Protein AF-A0AAW2DYG9-F1 (afdb_monomer)

Nearest PDB structures (foldseek):
  6klg-assembly1_A  TM=9.832E-01  e=4.159E-79  Zea mays
  8r7i-assembly1_A-2  TM=7.915E-01  e=1.668E-37  Neocapritermes taracua
  5mhv-assembly1_A  TM=8.118E-01  e=5.617E-34  Metuloidea murashkinskyi
  2hzh-assembly1_A  TM=7.926E-01  e=1.478E-34  Trametes ochracea
  3dkh-assembly1_A  TM=7.945E-01  e=3.405E-34  Melanocarpus albomyces

Sequence (1176 aa):
MAYPDEPKLANCEDLQGKYFPYSDILGAKLGCSPSYAWRSIYNSLAVINRGIRWRVGNGKMIHIWEDKWLPTPTTYKICSPQQDVGDFPMVLSLIDEETRHWKVDMVKRYFLPFEAKTILKIPLSYNLTEDSIIWMGNKRGVFSVRSAYYVALPIVENLEVGECSGGESRTHLWKKVWQLQLPAKVRIFAWRACLDGLPTRLNMAKRGMIDEAECPLCEKVVESTSHALFYCDKLCEVWWNWQGCPINLLAENMCLVDLALKILDAVGDWGKERSGKSERLGEREIGGTIEKEIGDEKEIGKAIGERSRKRSATRKRSGKRSASLTTRSSRRDLGGASGGAIRQCFRCWGAIGAGARFGGAIGARLKETNFTRLCSTKSMLTVNGQFPGPVLRVQKGDTVFVTVQNNGKYGVTIHWHGVKQPRNPWSDGPENITQCPIKPGKKFTYEVVFSDEEGTLWWHAHSDWSRATIHGTIVISPKNGTSYPFPKPYAEEVIVLAEWFKGDVKELIDEATATGADPNVSDAYTLNGQPGYPNNCRLLVSTTYRLPVVQGKTYLLRLIHAGMNEEMFFAIAHHKLTVVARDASYLKPINTSYVLITPGQTMDILVTANQSPSHYYIAARPFFDSNAPYDNSTTTAILQYVGNYTPPSSPSFPTLPNITDESAADNFTTRLRALASKDHPISVPTGVVERIFITVSVNQLPCDKTVCGGPNNSILAASLNNISFSTPKIDILQAYYKNLSNVYESNFPNLPPSLFNFTGDSNDDLLLPSTGTKAKIIKYGKRVEIVFQGTSIGNPENHPMHLHGFSFYLLGTGYGNFNKNTSPKTYNLIDPPVVNTFGVPKSGWATIRFVANNPGEWFKGDVKEIIDNATATGSDPTILDAYTINGQPGFPNNCSNDTSFKLTVEYGKTYLLRLVSAVMNEEMFFGIAKHNFTVVAHDGAYIKPITTSYIMITPGQTMDILVTANQFPSHYYIAATPFSDSNAAFDSGNSRLAASLNNVSFVTPSIDILQAYYRSLTGVFGSDFPNQPPYVFNFTGDVGNNTLYPSQGTKARLINYGEAVEIVFQGTNVGNAENHPLQLHGFSFYLVGTGYGNFNATSSPSTYNLNDPPEVNTFGVPKNGWATIRFFANNPGVWFMHCHLERHASWSMDIVLIVKNGTTAETSILPPPTNLPTSS

Radius of gyration: 40.94 Å; Cα contacts (8 Å, |Δi|>4): 2255; chains: 1; bounding box: 118×100×106 Å

Structure (mmCIF, N/CA/C/O backbone):
data_AF-A0AAW2DYG9-F1
#
_entry.id   AF-A0AAW2DYG9-F1
#
loop_
_atom_site.group_PDB
_atom_site.id
_atom_site.type_symbol
_atom_site.label_atom_id
_atom_site.label_alt_id
_atom_site.label_comp_id
_atom_site.label_asym_id
_atom_site.label_entity_id
_atom_site.label_seq_id
_atom_site.pdbx_PDB_ins_code
_atom_site.Cartn_x
_atom_site.Cartn_y
_atom_site.Cartn_z
_atom_site.occupancy
_atom_site.B_iso_or_equiv
_atom_site.auth_seq_id
_atom_site.auth_comp_id
_atom_site.auth_asym_id
_atom_site.auth_atom_id
_atom_site.pdbx_PDB_model_num
ATOM 1 N N . MET A 1 1 ? -38.266 23.698 25.084 1.00 25.03 1 MET A N 1
ATOM 2 C CA . MET A 1 1 ? -39.639 24.258 25.033 1.00 25.03 1 MET A CA 1
ATOM 3 C C . MET A 1 1 ? -40.355 23.496 23.919 1.00 25.03 1 MET A C 1
ATOM 5 O O . MET A 1 1 ? -39.752 23.425 22.864 1.00 25.03 1 MET A O 1
ATOM 9 N N . ALA A 1 2 ? -41.495 22.810 24.043 1.00 24.00 2 ALA A N 1
ATOM 10 C CA . ALA A 1 2 ? -42.575 22.758 25.036 1.00 24.00 2 ALA A CA 1
ATOM 11 C C . ALA A 1 2 ? -43.223 21.336 25.088 1.00 24.00 2 ALA A C 1
ATOM 13 O O . ALA A 1 2 ? -42.984 20.518 24.205 1.00 24.00 2 ALA A O 1
ATOM 14 N N . TYR A 1 3 ? -44.000 21.063 26.144 1.00 22.55 3 TYR A N 1
ATOM 15 C CA . TYR A 1 3 ? -44.880 19.894 26.407 1.00 22.55 3 TYR A CA 1
ATOM 16 C C . TYR A 1 3 ? -46.350 20.236 25.972 1.00 22.55 3 TYR A C 1
ATOM 18 O O . TYR A 1 3 ? -46.580 21.403 25.664 1.00 22.55 3 TYR A O 1
ATOM 26 N N . PRO A 1 4 ? -47.380 19.354 26.059 1.00 45.41 4 PRO A N 1
ATOM 27 C CA . PRO A 1 4 ? -47.621 18.153 25.247 1.00 45.41 4 PRO A CA 1
ATOM 28 C C . PRO A 1 4 ? -49.132 17.951 24.931 1.00 45.41 4 PRO A C 1
ATOM 30 O O . PRO A 1 4 ? -49.829 17.401 25.768 1.00 45.41 4 PRO A O 1
ATOM 33 N N . ASP A 1 5 ? -49.662 18.288 23.758 1.00 27.56 5 ASP A N 1
ATOM 34 C CA . ASP A 1 5 ? -51.026 17.859 23.395 1.00 27.56 5 ASP A CA 1
ATOM 35 C C . ASP A 1 5 ? -51.124 17.644 21.878 1.00 27.56 5 ASP A C 1
ATOM 37 O O . ASP A 1 5 ? -50.647 18.460 21.097 1.00 27.56 5 ASP A O 1
ATOM 41 N N . GLU A 1 6 ? -51.720 16.511 21.497 1.00 29.95 6 GLU A N 1
ATOM 42 C CA . GLU A 1 6 ? -51.848 15.920 20.151 1.00 29.95 6 GLU A CA 1
ATOM 43 C C . GLU A 1 6 ? -50.602 15.216 19.563 1.00 29.95 6 GLU A C 1
ATOM 45 O O . GLU A 1 6 ? -49.534 15.812 19.416 1.00 29.95 6 GLU A O 1
ATOM 50 N N . PRO A 1 7 ? -50.724 13.954 19.094 1.00 32.62 7 PRO A N 1
ATOM 51 C CA . PRO A 1 7 ? -49.753 13.356 18.190 1.00 32.62 7 PRO A CA 1
ATOM 52 C C . PRO A 1 7 ? -49.969 13.926 16.779 1.00 32.62 7 PRO A C 1
ATOM 54 O O . PRO A 1 7 ? -50.265 13.194 15.837 1.00 32.62 7 PRO A O 1
ATOM 57 N N . LYS A 1 8 ? -49.828 15.243 16.609 1.00 32.12 8 LYS A N 1
ATOM 58 C CA . LYS A 1 8 ? -49.604 15.808 15.281 1.00 32.12 8 LYS A CA 1
ATOM 59 C C . LYS A 1 8 ? -48.161 15.491 14.911 1.00 32.12 8 LYS A C 1
ATOM 61 O O . LYS A 1 8 ? -47.223 16.118 15.396 1.00 32.12 8 LYS A O 1
ATOM 66 N N . LEU A 1 9 ? -47.996 14.463 14.079 1.00 39.41 9 LEU A N 1
ATOM 67 C CA . LEU A 1 9 ? -46.794 14.222 13.285 1.00 39.41 9 LEU A CA 1
ATOM 68 C C . LEU A 1 9 ? -46.486 15.502 12.495 1.00 39.41 9 LEU A C 1
ATOM 70 O O . LEU A 1 9 ? -46.995 15.703 11.393 1.00 39.41 9 LEU A O 1
ATOM 74 N N . ALA A 1 10 ? -45.692 16.397 13.081 1.00 32.25 10 ALA A N 1
ATOM 75 C CA . ALA A 1 10 ? -45.148 17.544 12.376 1.00 32.25 10 ALA A CA 1
ATOM 76 C C . ALA A 1 10 ? -44.343 17.017 11.174 1.00 32.25 10 ALA A C 1
ATOM 78 O O . ALA A 1 10 ? -43.439 16.198 11.350 1.00 32.25 10 ALA A O 1
ATOM 79 N N . ASN A 1 11 ? -44.731 17.478 9.978 1.00 39.12 11 ASN A N 1
ATOM 80 C CA . ASN A 1 11 ? -44.315 17.079 8.619 1.00 39.12 11 ASN A CA 1
ATOM 81 C C . ASN A 1 11 ? -45.130 15.971 7.913 1.00 39.12 11 ASN A C 1
ATOM 83 O O . ASN A 1 11 ? -44.559 15.156 7.190 1.00 39.12 11 ASN A O 1
ATOM 87 N N . CYS A 1 12 ? -46.463 15.952 8.047 1.00 43.22 12 CYS A N 1
ATOM 88 C CA . CYS A 1 12 ? -47.331 15.095 7.218 1.00 43.22 12 CYS A CA 1
ATOM 89 C C . CYS A 1 12 ? -48.020 15.776 6.021 1.00 43.22 12 CYS A C 1
ATOM 91 O O . CYS A 1 12 ? -48.643 15.056 5.248 1.00 43.22 12 CYS A O 1
ATOM 93 N N . GLU A 1 13 ? -47.896 17.089 5.792 1.00 48.19 13 GLU A N 1
ATOM 94 C CA . GLU A 1 13 ? -48.529 17.719 4.612 1.00 48.19 13 GLU A CA 1
ATOM 95 C C . GLU A 1 13 ? -47.902 17.223 3.292 1.00 48.19 13 GLU A C 1
ATOM 97 O O . GLU A 1 13 ? -48.619 16.811 2.378 1.00 48.19 13 GLU A O 1
ATOM 102 N N . ASP A 1 14 ? -46.571 17.097 3.240 1.00 51.28 14 ASP A N 1
ATOM 103 C CA . ASP A 1 14 ? -45.858 16.548 2.073 1.00 51.28 14 ASP A CA 1
ATOM 104 C C . ASP A 1 14 ? -46.075 15.032 1.877 1.00 51.28 14 ASP A C 1
ATOM 106 O O . ASP A 1 14 ? -45.972 14.510 0.762 1.00 51.28 14 ASP A O 1
ATOM 110 N N . LEU A 1 15 ? -46.372 14.295 2.957 1.00 56.16 15 LEU A N 1
ATOM 111 C CA . LEU A 1 15 ? -46.643 12.852 2.904 1.00 56.16 15 LEU A CA 1
ATOM 112 C C . LEU A 1 15 ? -48.089 12.563 2.493 1.00 56.16 15 LEU A C 1
ATOM 114 O O . LEU A 1 15 ? -48.310 11.645 1.699 1.00 56.16 15 LEU A O 1
ATOM 118 N N . GLN A 1 16 ? -49.046 13.355 2.982 1.00 59.81 16 GLN A N 1
ATOM 119 C CA . GLN A 1 16 ? -50.457 13.235 2.633 1.00 59.81 16 GLN A CA 1
ATOM 120 C C . GLN A 1 16 ? -50.652 13.469 1.137 1.00 59.81 16 GLN A C 1
ATOM 122 O O . GLN A 1 16 ? -51.186 12.595 0.460 1.00 59.81 16 GLN A O 1
ATOM 127 N N . GLY A 1 17 ? -50.111 14.563 0.586 1.00 57.47 17 GLY A N 1
ATOM 128 C CA . GLY A 1 17 ? -50.233 14.872 -0.843 1.00 57.47 17 GLY A CA 1
ATOM 129 C C . GLY A 1 17 ? -49.670 13.791 -1.777 1.00 57.47 17 GLY A C 1
ATOM 130 O O . GLY A 1 17 ? -50.130 13.651 -2.908 1.00 57.47 17 GLY A O 1
ATOM 131 N N . LYS A 1 18 ? -48.703 12.987 -1.309 1.00 60.62 18 LYS A N 1
ATOM 132 C CA . LYS A 1 18 ? -48.008 11.982 -2.128 1.00 60.62 18 LYS A CA 1
ATOM 133 C C . LYS A 1 18 ? -48.471 10.540 -1.913 1.00 60.62 18 LYS A C 1
ATOM 135 O O . LYS A 1 18 ? -48.468 9.767 -2.869 1.00 60.62 18 LYS A O 1
ATOM 140 N N . TYR A 1 19 ? -48.806 10.146 -0.685 1.00 62.03 19 TYR A N 1
ATOM 141 C CA . TYR A 1 19 ? -49.034 8.737 -0.335 1.00 62.03 19 TYR A CA 1
ATOM 142 C C . TYR A 1 19 ? -50.456 8.428 0.146 1.00 62.03 19 TYR A C 1
ATOM 144 O O . TYR A 1 19 ? -50.895 7.288 0.006 1.00 62.03 19 TYR A O 1
ATOM 152 N N . PHE A 1 20 ? -51.188 9.412 0.671 1.00 67.12 20 PHE A N 1
ATOM 153 C CA . PHE A 1 20 ? -52.585 9.255 1.096 1.00 67.12 20 PHE A CA 1
ATOM 154 C C . PHE A 1 20 ? -53.407 10.538 0.861 1.00 67.12 20 PHE A C 1
ATOM 156 O O . PHE A 1 20 ? -53.977 11.096 1.792 1.00 67.12 20 PHE A O 1
ATOM 163 N N . PRO A 1 21 ? -53.506 11.023 -0.392 1.00 60.06 21 PRO A N 1
ATOM 164 C CA . PRO A 1 21 ? -54.113 12.328 -0.680 1.00 60.06 21 PRO A CA 1
ATOM 165 C C . PRO A 1 21 ? -55.628 12.376 -0.435 1.00 60.06 21 PRO A C 1
ATOM 167 O O . PRO A 1 21 ? -56.192 13.457 -0.305 1.00 60.06 21 PRO A O 1
ATOM 170 N N . TYR A 1 22 ? -56.280 11.212 -0.359 1.00 58.88 22 TYR A N 1
ATOM 171 C CA . TYR A 1 22 ? -57.734 11.075 -0.216 1.00 58.88 22 TYR A CA 1
ATOM 172 C C . TYR A 1 22 ? -58.148 10.237 1.008 1.00 58.88 22 TYR A C 1
ATOM 174 O O . TYR A 1 22 ? -59.295 9.809 1.089 1.00 58.88 22 TYR A O 1
ATOM 182 N N . SER A 1 23 ? -57.228 9.941 1.933 1.00 59.97 23 SER A N 1
ATOM 183 C CA . SER A 1 23 ? -57.504 9.144 3.140 1.00 59.97 23 SER A CA 1
ATOM 184 C C . SER A 1 23 ? -56.697 9.650 4.335 1.00 59.97 23 SER A C 1
ATOM 186 O O . SER A 1 23 ? -55.833 10.508 4.179 1.00 59.97 23 SER A O 1
ATOM 188 N N . ASP A 1 24 ? -56.943 9.112 5.530 1.00 66.56 24 ASP A N 1
ATOM 189 C CA . ASP A 1 24 ? -56.052 9.322 6.674 1.00 66.56 24 ASP A CA 1
ATOM 190 C C . ASP A 1 24 ? -54.829 8.380 6.622 1.00 66.56 24 ASP A C 1
ATOM 192 O O . ASP A 1 24 ? -54.733 7.490 5.768 1.00 66.56 24 ASP A O 1
ATOM 196 N N . ILE A 1 25 ? -53.872 8.585 7.535 1.00 69.38 25 ILE A N 1
ATOM 197 C CA . ILE A 1 25 ? -52.638 7.788 7.613 1.00 69.38 25 ILE A CA 1
ATOM 198 C C . ILE A 1 25 ? -52.891 6.324 8.018 1.00 69.38 25 ILE A C 1
ATOM 200 O O . ILE A 1 25 ? -52.086 5.456 7.689 1.00 69.38 25 ILE A O 1
ATOM 204 N N . LEU A 1 26 ? -53.993 6.027 8.716 1.00 68.38 26 LEU A N 1
ATOM 205 C CA . LEU A 1 26 ? -54.319 4.681 9.203 1.00 68.38 26 LEU A CA 1
ATOM 206 C C . LEU A 1 26 ? -54.992 3.828 8.115 1.00 68.38 26 LEU A C 1
ATOM 208 O O . LEU A 1 26 ? -54.784 2.614 8.075 1.00 68.38 26 LEU A O 1
ATOM 212 N N . GLY A 1 27 ? -55.737 4.468 7.211 1.00 60.81 27 GLY A N 1
ATOM 213 C CA . GLY A 1 27 ? -56.308 3.913 5.984 1.00 60.81 27 GLY A CA 1
ATOM 214 C C . GLY A 1 27 ? -55.406 4.065 4.755 1.00 60.81 27 GLY A C 1
ATOM 215 O O . GLY A 1 27 ? -55.784 3.653 3.654 1.00 60.81 27 GLY A O 1
ATOM 216 N N . ALA A 1 28 ? -54.213 4.642 4.923 1.00 68.06 28 ALA A N 1
ATOM 217 C CA . ALA A 1 28 ? -53.266 4.855 3.842 1.00 68.06 28 ALA A CA 1
ATOM 218 C C . ALA A 1 28 ? -52.823 3.522 3.228 1.00 68.06 28 ALA A C 1
ATOM 220 O O . ALA A 1 28 ? -52.462 2.578 3.928 1.00 68.06 28 ALA A O 1
ATOM 221 N N . LYS A 1 29 ? -52.826 3.433 1.895 1.00 66.62 29 LYS A N 1
ATOM 222 C CA . LYS A 1 29 ? -52.399 2.227 1.175 1.00 66.62 29 LYS A CA 1
ATOM 223 C C . LYS A 1 29 ? -50.911 2.309 0.844 1.00 66.62 29 LYS A C 1
ATOM 225 O O . LYS A 1 29 ? -50.371 3.374 0.558 1.00 66.62 29 LYS A O 1
ATOM 230 N N . LEU A 1 30 ? -50.242 1.157 0.824 1.00 62.25 30 LEU A N 1
ATOM 231 C CA . LEU A 1 30 ? -48.815 1.084 0.505 1.00 62.25 30 LEU A CA 1
ATOM 232 C C . LEU A 1 30 ? -48.509 1.584 -0.925 1.00 62.25 30 LEU A C 1
ATOM 234 O O . LEU A 1 30 ? -47.426 2.096 -1.173 1.00 62.25 30 LEU A O 1
ATOM 238 N N . GLY A 1 31 ? -49.466 1.509 -1.853 1.00 55.00 31 GLY A N 1
ATOM 239 C CA . GLY A 1 31 ? -49.302 1.985 -3.230 1.00 55.00 31 GLY A CA 1
ATOM 240 C C . GLY A 1 31 ? -48.394 1.087 -4.084 1.00 55.00 31 GLY A C 1
ATOM 241 O O . GLY A 1 31 ? -47.743 0.167 -3.592 1.00 55.00 31 GLY A O 1
ATOM 242 N N . CYS A 1 32 ? -48.356 1.339 -5.395 1.00 45.00 32 CYS A N 1
ATOM 243 C CA . CYS A 1 32 ? -47.682 0.452 -6.357 1.00 45.00 32 CYS A CA 1
ATOM 244 C C . CYS A 1 32 ? -46.160 0.677 -6.464 1.00 45.00 32 CYS A C 1
ATOM 246 O O . CYS A 1 32 ? -45.445 -0.166 -7.000 1.00 45.00 32 CYS A O 1
ATOM 248 N N . SER A 1 33 ? -45.633 1.807 -5.976 1.00 48.28 33 SER A N 1
ATOM 249 C CA . SER A 1 33 ? -44.192 2.128 -5.997 1.00 48.28 33 SER A CA 1
ATOM 250 C C . SER A 1 33 ? -43.766 2.982 -4.792 1.00 48.28 33 SER A C 1
ATOM 252 O O . SER A 1 33 ? -43.354 4.131 -4.949 1.00 48.28 33 SER A O 1
ATOM 254 N N . PRO A 1 34 ? -43.878 2.453 -3.562 1.00 57.19 34 PRO A N 1
ATOM 255 C CA . PRO A 1 34 ? -43.586 3.220 -2.358 1.00 57.19 34 PRO A CA 1
ATOM 256 C C . PRO A 1 34 ? -42.093 3.430 -2.152 1.00 57.19 34 PRO A C 1
ATOM 258 O O . PRO A 1 34 ? -41.302 2.488 -2.296 1.00 57.19 34 PRO A O 1
ATOM 261 N N . SER A 1 35 ? -41.725 4.647 -1.745 1.00 56.69 35 SER A N 1
ATOM 262 C CA . SER A 1 35 ? -40.367 4.960 -1.303 1.00 56.69 35 SER A CA 1
ATOM 263 C C . SER A 1 35 ? -39.971 4.100 -0.103 1.00 56.69 35 SER A C 1
ATOM 265 O O . SER A 1 35 ? -40.820 3.614 0.648 1.00 56.69 35 SER A O 1
ATOM 267 N N . TYR A 1 36 ? -38.666 3.926 0.101 1.00 57.66 36 TYR A N 1
ATOM 268 C CA . TYR A 1 36 ? -38.149 3.196 1.258 1.00 57.66 36 TYR A CA 1
ATOM 269 C C . TYR A 1 36 ? -38.667 3.778 2.585 1.00 57.66 36 TYR A C 1
ATOM 271 O O . TYR A 1 36 ? -39.108 3.030 3.453 1.00 57.66 36 TYR A O 1
ATOM 279 N N . ALA A 1 37 ? -38.716 5.110 2.698 1.00 59.50 37 ALA A N 1
ATOM 280 C CA . ALA A 1 37 ? -39.275 5.798 3.858 1.00 59.50 37 ALA A CA 1
ATOM 281 C C . ALA A 1 37 ? -40.761 5.455 4.080 1.00 59.50 37 ALA A C 1
ATOM 283 O O . ALA A 1 37 ? -41.149 5.131 5.201 1.00 59.50 37 ALA A O 1
ATOM 284 N N . TRP A 1 38 ? -41.578 5.437 3.018 1.00 74.88 38 TRP A N 1
ATOM 285 C CA . TRP A 1 38 ? -42.997 5.081 3.128 1.00 74.88 38 TRP A CA 1
ATOM 286 C C . TRP A 1 38 ? -43.211 3.605 3.488 1.00 74.88 38 TRP A C 1
ATOM 288 O O . TRP A 1 38 ? -44.088 3.304 4.287 1.00 74.88 38 TRP A O 1
ATOM 298 N N . ARG A 1 39 ? -42.372 2.682 2.992 1.00 67.81 39 ARG A N 1
ATOM 299 C CA . ARG A 1 39 ? -42.418 1.260 3.395 1.00 67.81 39 ARG A CA 1
ATOM 300 C C . ARG A 1 39 ? -42.157 1.083 4.889 1.00 67.81 39 ARG A C 1
ATOM 302 O O . ARG A 1 39 ? -42.868 0.327 5.543 1.00 67.81 39 ARG A O 1
ATOM 309 N N . SER A 1 40 ? -41.166 1.787 5.430 1.00 64.50 40 SER A N 1
ATOM 310 C CA . SER A 1 40 ? -40.838 1.723 6.858 1.00 64.50 40 SER A CA 1
ATOM 311 C C . SER A 1 40 ? -41.954 2.308 7.730 1.00 64.50 40 SER A C 1
ATOM 313 O O . SER A 1 40 ? -42.325 1.706 8.739 1.00 64.50 40 SER A O 1
ATOM 315 N N . ILE A 1 41 ? -42.546 3.434 7.316 1.00 72.12 41 ILE A N 1
ATOM 316 C CA . ILE A 1 41 ? -43.686 4.047 8.016 1.00 72.12 41 ILE A CA 1
ATOM 317 C C . ILE A 1 41 ? -44.918 3.134 7.938 1.00 72.12 41 ILE A C 1
ATOM 319 O O . ILE A 1 41 ? -45.515 2.838 8.969 1.00 72.12 41 ILE A O 1
ATOM 323 N N . TYR A 1 42 ? -45.242 2.597 6.757 1.00 72.81 42 TYR A N 1
ATOM 324 C CA . TYR A 1 42 ? -46.376 1.691 6.557 1.00 72.81 42 TYR A CA 1
ATOM 325 C C . TYR A 1 42 ? -46.256 0.401 7.379 1.00 72.81 42 TYR A C 1
ATOM 327 O O . TYR A 1 42 ? -47.209 0.003 8.042 1.00 72.81 42 TYR A O 1
ATOM 335 N N . ASN A 1 43 ? -45.073 -0.223 7.425 1.00 70.12 43 ASN A N 1
ATOM 336 C CA . ASN A 1 43 ? -44.847 -1.410 8.260 1.00 70.12 43 ASN A CA 1
ATOM 337 C C . ASN A 1 43 ? -45.056 -1.117 9.757 1.00 70.12 43 ASN A C 1
ATOM 339 O O . ASN A 1 43 ? -45.501 -1.985 10.508 1.00 70.12 43 ASN A O 1
ATOM 343 N N . SER A 1 44 ? -44.794 0.119 10.187 1.00 71.25 44 SER A N 1
ATOM 344 C CA . SER A 1 44 ? -45.023 0.561 11.567 1.00 71.25 44 SER A CA 1
ATOM 345 C C . SER A 1 44 ? -46.517 0.744 11.886 1.00 71.25 44 SER A C 1
ATOM 347 O O . SER A 1 44 ? -46.918 0.597 13.044 1.00 71.25 44 SER A O 1
ATOM 349 N N . LEU A 1 45 ? -47.367 0.990 10.876 1.00 75.88 45 LEU A N 1
ATOM 350 C CA . LEU A 1 45 ? -48.817 1.159 11.052 1.00 75.88 45 LEU A CA 1
ATOM 351 C C . LEU A 1 45 ? -49.501 -0.109 11.567 1.00 75.88 45 LEU A C 1
ATOM 353 O O . LEU A 1 45 ? -50.493 -0.005 12.280 1.00 75.88 45 LEU A O 1
ATOM 357 N N . ALA A 1 46 ? -48.975 -1.305 11.280 1.00 74.88 46 ALA A N 1
ATOM 358 C CA . ALA A 1 46 ? -49.541 -2.556 11.793 1.00 74.88 46 ALA A CA 1
ATOM 359 C C . ALA A 1 46 ? -49.484 -2.631 13.331 1.00 74.88 46 ALA A C 1
ATOM 361 O O . ALA A 1 46 ? -50.444 -3.059 13.977 1.00 74.88 46 ALA A O 1
ATOM 362 N N . VAL A 1 47 ? -48.381 -2.159 13.923 1.00 80.31 47 VAL A N 1
ATOM 363 C CA . VAL A 1 47 ? -48.219 -2.053 15.382 1.00 80.31 47 VAL A CA 1
ATOM 364 C C . VAL A 1 47 ? -49.166 -0.988 15.935 1.00 80.31 47 VAL A C 1
ATOM 366 O O . VAL A 1 47 ? -49.814 -1.209 16.961 1.00 80.31 47 VAL A O 1
ATOM 369 N N . ILE A 1 48 ? -49.305 0.135 15.222 1.00 81.12 48 ILE A N 1
ATOM 370 C CA . ILE A 1 48 ? -50.200 1.229 15.608 1.00 81.12 48 ILE A CA 1
ATOM 371 C C . ILE A 1 48 ? -51.665 0.759 15.596 1.00 81.12 48 ILE A C 1
ATOM 373 O O . ILE A 1 48 ? -52.322 0.814 16.631 1.00 81.12 48 ILE A O 1
ATOM 377 N N . ASN A 1 49 ? -52.147 0.169 14.499 1.00 77.69 49 ASN A N 1
ATOM 378 C CA . ASN A 1 49 ? -53.514 -0.347 14.339 1.00 77.69 49 ASN A CA 1
ATOM 379 C C . ASN A 1 49 ? -53.884 -1.446 15.348 1.00 77.69 49 ASN A C 1
ATOM 381 O O . ASN A 1 49 ? -55.054 -1.592 15.724 1.00 77.69 49 ASN A O 1
ATOM 385 N N . ARG A 1 50 ? -52.913 -2.244 15.814 1.00 78.31 50 ARG A N 1
ATOM 386 C CA . ARG A 1 50 ? -53.150 -3.220 16.890 1.00 78.31 50 ARG A CA 1
ATOM 387 C C . ARG A 1 50 ? -53.220 -2.571 18.267 1.00 78.31 50 ARG A C 1
ATOM 389 O O . ARG A 1 50 ? -54.004 -3.037 19.088 1.00 78.31 50 ARG A O 1
ATOM 396 N N . GLY A 1 51 ? -52.448 -1.515 18.502 1.00 80.31 51 GLY A N 1
ATOM 397 C CA . GLY A 1 51 ? -52.375 -0.841 19.793 1.00 80.31 51 GLY A CA 1
ATOM 398 C C . GLY A 1 51 ? -53.332 0.335 19.982 1.00 80.31 51 GLY A C 1
ATOM 399 O O . GLY A 1 51 ? -53.355 0.873 21.082 1.00 80.31 51 GLY A O 1
ATOM 400 N N . ILE A 1 52 ? -54.132 0.731 18.988 1.00 85.69 52 ILE A N 1
ATOM 401 C CA . ILE A 1 52 ? -55.125 1.813 19.123 1.00 85.69 52 ILE A CA 1
ATOM 402 C C . ILE A 1 52 ? -56.566 1.310 19.288 1.00 85.69 52 ILE A C 1
ATOM 404 O O . ILE A 1 52 ? -56.946 0.262 18.758 1.00 85.69 52 ILE A O 1
ATOM 408 N N . ARG A 1 53 ? -57.377 2.097 20.001 1.00 87.62 53 ARG A N 1
ATOM 409 C CA . ARG A 1 53 ? -58.845 2.008 20.024 1.00 87.62 53 ARG A CA 1
ATOM 410 C C . ARG A 1 53 ? -59.458 3.403 20.106 1.00 87.62 53 ARG A C 1
ATOM 412 O O . ARG A 1 53 ? -58.830 4.317 20.640 1.00 87.62 53 ARG A O 1
ATOM 419 N N . TRP A 1 54 ? -60.695 3.535 19.659 1.00 85.88 54 TRP A N 1
ATOM 420 C CA . TRP A 1 54 ? -61.500 4.729 19.840 1.00 85.88 54 TRP A CA 1
ATOM 421 C C . TRP A 1 54 ? -62.009 4.844 21.275 1.00 85.88 54 TRP A C 1
ATOM 423 O O . TRP A 1 54 ? -62.400 3.866 21.919 1.00 85.88 54 TRP A O 1
ATOM 433 N N . ARG A 1 55 ? -62.004 6.071 21.777 1.00 86.69 55 ARG A N 1
ATOM 434 C CA . ARG A 1 55 ? -62.723 6.499 22.967 1.00 86.69 55 ARG A CA 1
ATOM 435 C C . ARG A 1 55 ? -63.939 7.282 22.491 1.00 86.69 55 ARG A C 1
ATOM 437 O O . ARG A 1 55 ? -63.780 8.312 21.840 1.00 86.69 55 ARG A O 1
ATOM 444 N N . VAL A 1 56 ? -65.122 6.781 22.839 1.00 86.81 56 VAL A N 1
ATOM 445 C CA . VAL A 1 56 ? -66.396 7.404 22.468 1.00 86.81 56 VAL A CA 1
ATOM 446 C C . VAL A 1 56 ? -66.506 8.780 23.111 1.00 86.81 56 VAL A C 1
ATOM 448 O O . VAL A 1 56 ? -66.426 8.906 24.334 1.00 86.81 56 VAL A O 1
ATOM 451 N N . GLY A 1 57 ? -66.674 9.786 22.265 1.00 84.50 57 GLY A N 1
ATOM 452 C CA . GLY A 1 57 ? -67.047 11.141 22.613 1.00 84.50 57 GLY A CA 1
ATOM 453 C C . GLY A 1 57 ? -68.467 11.414 22.124 1.00 84.50 57 GLY A C 1
ATOM 454 O O . GLY A 1 57 ? -69.428 11.119 22.834 1.00 84.50 57 GLY A O 1
ATOM 455 N N . ASN A 1 58 ? -68.600 11.935 20.903 1.00 82.94 58 ASN A N 1
ATOM 456 C CA . ASN A 1 58 ? -69.888 12.205 20.258 1.00 82.94 58 ASN A CA 1
ATOM 457 C C . ASN A 1 58 ? -70.389 11.056 19.359 1.00 82.94 58 ASN A C 1
ATOM 459 O O . ASN A 1 58 ? -71.543 11.077 18.941 1.00 82.94 58 ASN A O 1
ATOM 463 N N . GLY A 1 59 ? -69.554 10.050 19.083 1.00 82.75 59 GLY A N 1
ATOM 464 C CA . GLY A 1 59 ? -69.896 8.858 18.307 1.00 82.75 59 GLY A CA 1
ATOM 465 C C . GLY A 1 59 ? -70.052 9.090 16.801 1.00 82.75 59 GLY A C 1
ATOM 466 O O . GLY A 1 59 ? -70.503 8.177 16.104 1.00 82.75 59 GLY A O 1
ATOM 467 N N . LYS A 1 60 ? -69.717 10.282 16.288 1.00 83.12 60 LYS A N 1
ATOM 468 C CA . LYS A 1 60 ? -69.856 10.649 14.868 1.00 83.12 60 LYS A CA 1
ATOM 469 C C . LYS A 1 60 ? -68.793 10.016 13.979 1.00 83.12 60 LYS A C 1
ATOM 471 O O . LYS A 1 60 ? -69.036 9.875 12.786 1.00 83.12 60 LYS A O 1
ATOM 476 N N . MET A 1 61 ? -67.636 9.660 14.535 1.00 80.94 61 MET A N 1
ATOM 477 C CA . MET A 1 61 ? -66.488 9.132 13.788 1.00 80.94 61 MET A CA 1
ATOM 478 C C . MET A 1 61 ? -66.253 7.638 14.031 1.00 80.94 61 MET A C 1
ATOM 480 O O . MET A 1 61 ? -65.292 7.088 13.507 1.00 80.94 61 MET A O 1
ATOM 484 N N . ILE A 1 62 ? -67.115 6.982 14.817 1.00 85.25 62 ILE A N 1
ATOM 485 C CA . ILE A 1 62 ? -66.954 5.580 15.213 1.00 85.25 62 ILE A CA 1
ATOM 486 C C . ILE A 1 62 ? -68.056 4.731 14.581 1.00 85.25 62 ILE A C 1
ATOM 488 O O . ILE A 1 62 ? -69.234 4.888 14.908 1.00 85.25 62 ILE A O 1
ATOM 492 N N . HIS A 1 63 ? -67.672 3.793 13.724 1.00 87.19 63 HIS A N 1
ATOM 493 C CA . HIS A 1 63 ? -68.566 2.798 13.149 1.00 87.19 63 HIS A CA 1
ATOM 494 C C . HIS A 1 63 ? -68.819 1.656 14.142 1.00 87.19 63 HIS A C 1
ATOM 496 O O . HIS A 1 63 ? -67.881 1.066 14.683 1.00 87.19 63 HIS A O 1
ATOM 502 N N . ILE A 1 64 ? -70.085 1.296 14.370 1.00 84.31 64 ILE A N 1
ATOM 503 C CA . ILE A 1 64 ? -70.485 0.379 15.452 1.00 84.31 64 ILE A CA 1
ATOM 504 C C . ILE A 1 64 ? -69.758 -0.971 15.367 1.00 84.31 64 ILE A C 1
ATOM 506 O O . ILE A 1 64 ? -69.240 -1.448 16.378 1.00 84.31 64 ILE A O 1
ATOM 510 N N . TRP A 1 65 ? -69.713 -1.584 14.182 1.00 84.38 65 TRP A N 1
ATOM 511 C CA . TRP A 1 65 ? -69.187 -2.946 13.995 1.00 84.38 65 TRP A CA 1
ATOM 512 C C . TRP A 1 65 ? -67.755 -3.008 13.461 1.00 84.38 65 TRP A C 1
ATOM 514 O O . TRP A 1 65 ? -67.072 -4.018 13.634 1.00 84.38 65 TRP A O 1
ATOM 524 N N . GLU A 1 66 ? -67.279 -1.943 12.818 1.00 80.75 66 GLU A N 1
ATOM 525 C CA . GLU A 1 66 ? -65.979 -1.972 12.134 1.00 80.75 66 GLU A CA 1
ATOM 526 C C . GLU A 1 66 ? -64.852 -1.462 13.032 1.00 80.75 66 GLU A C 1
ATOM 528 O O . GLU A 1 66 ? -63.738 -2.004 12.987 1.00 80.75 66 GLU A O 1
ATOM 533 N N . ASP A 1 67 ? -65.149 -0.507 13.916 1.00 84.12 67 ASP A N 1
ATOM 534 C CA . ASP A 1 67 ? -64.163 0.131 14.777 1.00 84.12 67 ASP A CA 1
ATOM 535 C C . ASP A 1 67 ? -63.971 -0.567 16.128 1.00 84.12 67 ASP A C 1
ATOM 537 O O . ASP A 1 67 ? -64.857 -1.214 16.688 1.00 84.12 67 ASP A O 1
ATOM 541 N N . LYS A 1 68 ? -62.768 -0.415 16.692 1.00 87.31 68 LYS A N 1
ATOM 542 C CA . LYS A 1 68 ? -62.445 -0.865 18.053 1.00 87.31 68 LYS A CA 1
ATOM 543 C C . LYS A 1 68 ? -62.808 0.233 19.043 1.00 87.31 68 LYS A C 1
ATOM 545 O O . LYS A 1 68 ? -62.031 1.169 19.193 1.00 87.31 68 LYS A O 1
ATOM 550 N N . TRP A 1 69 ? -63.933 0.128 19.736 1.00 88.25 69 TRP A N 1
ATOM 551 C CA . TRP A 1 69 ? -64.370 1.153 20.696 1.00 88.25 69 TRP A CA 1
ATOM 552 C C . TRP A 1 69 ? -64.887 0.587 22.025 1.00 88.25 69 TRP A C 1
ATOM 554 O O . TRP A 1 69 ? -65.093 1.338 22.981 1.00 88.25 69 TRP A O 1
ATOM 564 N N . LEU A 1 70 ? -65.031 -0.739 22.143 1.00 84.12 70 LEU A N 1
ATOM 565 C CA . LEU A 1 70 ? -65.453 -1.367 23.391 1.00 84.12 70 LEU A CA 1
ATOM 566 C C . LEU A 1 70 ? -64.300 -1.492 24.390 1.00 84.12 70 LEU A C 1
ATOM 568 O O . LEU A 1 70 ? -63.191 -1.868 24.014 1.00 84.12 70 LEU A O 1
ATOM 572 N N . PRO A 1 71 ? -64.538 -1.285 25.696 1.00 78.06 71 PRO A N 1
ATOM 573 C CA . PRO A 1 71 ? -63.537 -1.494 26.731 1.00 78.06 71 PRO A CA 1
ATOM 574 C C . PRO A 1 71 ? -63.407 -2.953 27.197 1.00 78.06 71 PRO A C 1
ATOM 576 O O . PRO A 1 71 ? -63.233 -3.203 28.388 1.00 78.06 71 PRO A O 1
ATOM 579 N N . THR A 1 72 ? -63.457 -3.918 26.275 1.00 70.69 72 THR A N 1
ATOM 580 C CA . THR A 1 72 ? -63.326 -5.357 26.559 1.00 70.69 72 THR A CA 1
ATOM 581 C C . THR A 1 72 ? -62.004 -5.921 26.024 1.00 70.69 72 THR A C 1
ATOM 583 O O . THR A 1 72 ? -61.674 -5.702 24.860 1.00 70.69 72 THR A O 1
ATOM 586 N N . PRO A 1 73 ? -61.235 -6.671 26.838 1.00 58.97 73 PRO A N 1
ATOM 587 C CA . PRO A 1 73 ? -59.864 -7.065 26.500 1.00 58.97 73 PRO A CA 1
ATOM 588 C C . PRO A 1 73 ? -59.732 -8.165 25.433 1.00 58.97 73 PRO A C 1
ATOM 590 O O . PRO A 1 73 ? -58.612 -8.510 25.074 1.00 58.97 73 PRO A O 1
ATOM 593 N N . THR A 1 74 ? -60.833 -8.730 24.932 1.00 64.94 74 THR A N 1
ATOM 594 C CA . THR A 1 74 ? -60.810 -9.837 23.962 1.00 64.94 74 THR A CA 1
ATOM 595 C C . THR A 1 74 ? -60.541 -9.357 22.535 1.00 64.94 74 THR A C 1
ATOM 597 O O . THR A 1 74 ? -59.589 -9.807 21.907 1.00 64.94 74 THR A O 1
ATOM 600 N N . THR A 1 75 ? -61.342 -8.426 22.015 1.00 68.44 75 THR A N 1
ATOM 601 C CA . THR A 1 75 ? -61.208 -7.921 20.631 1.00 68.44 75 THR A CA 1
ATOM 602 C C . THR A 1 75 ? -61.396 -6.411 20.512 1.00 68.44 75 THR A C 1
ATOM 604 O O . THR A 1 75 ? -61.064 -5.840 19.472 1.00 68.44 75 THR A O 1
ATOM 607 N N . TYR A 1 76 ? -61.912 -5.754 21.560 1.00 81.06 76 TYR A N 1
ATOM 608 C CA . TYR A 1 76 ? -62.329 -4.346 21.574 1.00 81.06 76 TYR A CA 1
ATOM 609 C C . TYR A 1 76 ? -63.376 -3.970 20.499 1.00 81.06 76 TYR A C 1
ATOM 611 O O . TYR A 1 76 ? -63.730 -2.796 20.384 1.00 81.06 76 TYR A O 1
ATOM 619 N N . LYS A 1 77 ? -63.887 -4.945 19.734 1.00 83.62 77 LYS A N 1
ATOM 620 C CA . LYS A 1 77 ? -64.911 -4.792 18.692 1.00 83.62 77 LYS A CA 1
ATOM 621 C C . LYS A 1 77 ? -66.214 -5.458 19.116 1.00 83.62 77 LYS A C 1
ATOM 623 O O . LYS A 1 77 ? -66.199 -6.399 19.910 1.00 83.62 77 LYS A O 1
ATOM 628 N N . ILE A 1 78 ? -67.312 -4.996 18.531 1.00 83.50 78 ILE A N 1
ATOM 629 C CA . ILE A 1 78 ? -68.614 -5.654 18.627 1.00 83.50 78 ILE A CA 1
ATOM 630 C C . ILE A 1 78 ? -68.565 -6.986 17.872 1.00 83.50 78 ILE A C 1
ATOM 632 O O . ILE A 1 78 ? -68.130 -7.042 16.724 1.00 83.50 78 ILE A O 1
ATOM 636 N N . CYS A 1 79 ? -69.014 -8.054 18.521 1.00 79.12 79 CYS A N 1
ATOM 637 C CA . CYS A 1 79 ? -69.137 -9.395 17.953 1.00 79.12 79 CYS A CA 1
ATOM 638 C C . CYS A 1 79 ? -70.600 -9.771 17.664 1.00 79.12 79 CYS A C 1
ATOM 640 O O . CYS A 1 79 ? -70.850 -10.798 17.034 1.00 79.12 79 CYS A O 1
ATOM 642 N N . SER A 1 80 ? -71.567 -8.971 18.130 1.00 80.75 80 SER A N 1
ATOM 643 C CA . SER A 1 80 ? -72.980 -9.145 17.780 1.00 80.75 80 SER A CA 1
ATOM 644 C C . SER A 1 80 ? -73.191 -9.098 16.262 1.00 80.75 80 SER A C 1
ATOM 646 O O . SER A 1 80 ? -72.581 -8.248 15.607 1.00 80.75 80 SER A O 1
ATOM 648 N N . PRO A 1 81 ? -74.066 -9.954 15.698 1.00 75.50 81 PRO A N 1
ATOM 649 C CA . PRO A 1 81 ? -74.371 -9.949 14.271 1.00 75.50 81 PRO A CA 1
ATOM 650 C C . PRO A 1 81 ? -74.804 -8.560 13.805 1.00 75.50 81 PRO A C 1
ATOM 652 O O . PRO A 1 81 ? -75.573 -7.888 14.495 1.00 75.50 81 PRO A O 1
ATOM 655 N N . GLN A 1 82 ? -74.318 -8.143 12.639 1.00 72.38 82 GLN A N 1
ATOM 656 C CA . GLN A 1 82 ? -74.712 -6.873 12.043 1.00 72.38 82 GLN A CA 1
ATOM 657 C C . GLN A 1 82 ? -76.210 -6.916 11.725 1.00 72.38 82 GLN A C 1
ATOM 659 O O . GLN A 1 82 ? -76.667 -7.771 10.967 1.00 72.38 82 GLN A O 1
ATOM 664 N N . GLN A 1 83 ? -76.971 -6.026 12.358 1.00 68.25 83 GLN A N 1
ATOM 665 C CA . GLN A 1 83 ? -78.391 -5.826 12.081 1.00 68.25 83 GLN A CA 1
ATOM 666 C C . GLN A 1 83 ? -78.582 -4.512 11.325 1.00 68.25 83 GLN A C 1
ATOM 668 O O . GLN A 1 83 ? -77.713 -3.641 11.355 1.00 68.25 83 GLN A O 1
ATOM 673 N N . ASP A 1 84 ? -79.714 -4.381 10.640 1.00 64.25 84 ASP A N 1
ATOM 674 C CA . ASP A 1 84 ? -80.032 -3.212 9.824 1.00 64.25 84 ASP A CA 1
ATOM 675 C C . ASP A 1 84 ? -80.375 -2.010 10.727 1.00 64.25 84 ASP A C 1
ATOM 677 O O . ASP A 1 84 ? -81.487 -1.891 11.243 1.00 64.25 84 ASP A O 1
ATOM 681 N N . VAL A 1 85 ? -79.375 -1.169 11.014 1.00 62.16 85 VAL A N 1
ATOM 682 C CA . VAL A 1 85 ? -79.478 0.009 11.907 1.00 62.16 85 VAL A CA 1
ATOM 683 C C . VAL A 1 85 ? -79.517 1.320 11.098 1.00 62.16 85 VAL A C 1
ATOM 685 O O . VAL A 1 85 ? -79.288 2.405 11.629 1.00 62.16 85 VAL A O 1
ATOM 688 N N . GLY A 1 86 ? -79.892 1.233 9.817 1.00 61.19 86 GLY A N 1
ATOM 689 C CA . GLY A 1 86 ? -79.998 2.360 8.887 1.00 61.19 86 GLY A CA 1
ATOM 690 C C . GLY A 1 86 ? -78.732 2.586 8.056 1.00 61.19 86 GLY A C 1
ATOM 691 O O . GLY A 1 86 ? -77.714 1.925 8.261 1.00 61.19 86 GLY A O 1
ATOM 692 N N . ASP A 1 87 ? -78.803 3.547 7.127 1.00 57.69 87 ASP A N 1
ATOM 693 C CA . ASP A 1 87 ? -77.825 3.744 6.039 1.00 57.69 87 ASP A CA 1
ATOM 694 C C . ASP A 1 87 ? -76.375 3.996 6.504 1.00 57.69 87 ASP A C 1
ATOM 696 O O . ASP A 1 87 ? -75.440 3.790 5.732 1.00 57.69 87 ASP A O 1
ATOM 700 N N . PHE A 1 88 ? -76.166 4.406 7.765 1.00 63.38 88 PHE A N 1
ATOM 701 C CA . PHE A 1 88 ? -74.840 4.647 8.350 1.00 63.38 88 PHE A CA 1
ATOM 702 C C . PHE A 1 88 ? -74.794 4.238 9.836 1.00 63.38 88 PHE A C 1
ATOM 704 O O . PHE A 1 88 ? -75.136 5.046 10.708 1.00 63.38 88 PHE A O 1
ATOM 711 N N . PRO A 1 89 ? -74.362 3.009 10.173 1.00 78.69 89 PRO A N 1
ATOM 712 C CA . PRO A 1 89 ? -74.395 2.505 11.544 1.00 78.69 89 PRO A CA 1
ATOM 713 C C . PRO A 1 89 ? -73.226 3.031 12.397 1.00 78.69 89 PRO A C 1
ATOM 715 O O . PRO A 1 89 ? -72.307 2.304 12.784 1.00 78.69 89 PRO A O 1
ATOM 718 N N . MET A 1 90 ? -73.278 4.324 12.716 1.00 85.75 90 MET A N 1
ATOM 719 C CA . MET A 1 90 ? -72.330 5.016 13.596 1.00 85.75 90 MET A CA 1
ATOM 720 C C . MET A 1 90 ? -72.782 4.956 15.055 1.00 85.75 90 MET A C 1
ATOM 722 O O . MET A 1 90 ? -73.981 4.900 15.338 1.00 85.75 90 MET A O 1
ATOM 726 N N . VAL A 1 91 ? -71.842 5.016 16.002 1.00 86.31 91 VAL A N 1
ATOM 727 C CA . VAL A 1 91 ? -72.129 4.968 17.449 1.00 86.31 91 VAL A CA 1
ATOM 728 C C . VAL A 1 91 ? -73.067 6.099 17.880 1.00 86.31 91 VAL A C 1
ATOM 730 O O . VAL A 1 91 ? -73.883 5.887 18.775 1.00 86.31 91 VAL A O 1
ATOM 733 N N . LEU A 1 92 ? -73.046 7.246 17.190 1.00 87.88 92 LEU A N 1
ATOM 734 C CA . LEU A 1 92 ? -74.015 8.333 17.368 1.00 87.88 92 LEU A CA 1
ATOM 735 C C . LEU A 1 92 ? -75.471 7.838 17.335 1.00 87.88 92 LEU A C 1
ATOM 737 O O . LEU A 1 92 ? -76.283 8.298 18.127 1.00 87.88 92 LEU A O 1
ATOM 741 N N . SER A 1 93 ? -75.813 6.874 16.472 1.00 85.06 93 SER A N 1
ATOM 742 C CA . SER A 1 93 ? -77.191 6.365 16.348 1.00 85.06 93 SER A CA 1
ATOM 743 C C . SER A 1 93 ? -77.721 5.737 17.647 1.00 85.06 93 SER A C 1
ATOM 745 O O . SER A 1 93 ? -78.931 5.758 17.905 1.00 85.06 93 SER A O 1
ATOM 747 N N . LEU A 1 94 ? -76.810 5.238 18.491 1.00 85.81 94 LEU A N 1
ATOM 748 C CA . LEU A 1 94 ? -77.077 4.637 19.797 1.00 85.81 94 LEU A CA 1
ATOM 749 C C . LEU A 1 94 ? -77.136 5.672 20.929 1.00 85.81 94 LEU A C 1
ATOM 751 O O . LEU A 1 94 ? -77.521 5.321 22.046 1.00 85.81 94 LEU A O 1
ATOM 755 N N . ILE A 1 95 ? -76.746 6.919 20.663 1.00 86.19 95 ILE A N 1
ATOM 756 C CA . ILE A 1 95 ? -76.756 8.030 21.613 1.00 86.19 95 ILE A CA 1
ATOM 757 C C . ILE A 1 95 ? -77.995 8.883 21.339 1.00 86.19 95 ILE A C 1
ATOM 759 O O . ILE A 1 95 ? -78.355 9.170 20.199 1.00 86.19 95 ILE A O 1
ATOM 763 N N . ASP A 1 96 ? -78.695 9.260 22.398 1.00 81.81 96 ASP A N 1
ATOM 764 C CA . ASP A 1 96 ? -79.777 10.227 22.319 1.00 81.81 96 ASP A CA 1
ATOM 765 C C . ASP A 1 96 ? -79.198 11.647 22.364 1.00 81.81 96 ASP A C 1
ATOM 767 O O . ASP A 1 96 ? -78.499 12.022 23.310 1.00 81.81 96 ASP A O 1
ATOM 771 N N . GLU A 1 97 ? -79.431 12.429 21.310 1.00 74.88 97 GLU A N 1
ATOM 772 C CA . GLU A 1 97 ? -78.834 13.757 21.179 1.00 74.88 97 GLU A CA 1
ATOM 773 C C . GLU A 1 97 ? -79.465 14.806 22.105 1.00 74.88 97 GLU A C 1
ATOM 775 O O . GLU A 1 97 ? -78.826 15.810 22.389 1.00 74.88 97 GLU A O 1
ATOM 780 N N . GLU A 1 98 ? -80.669 14.602 22.630 1.00 76.56 98 GLU A N 1
ATOM 781 C CA . GLU A 1 98 ? -81.280 15.572 23.546 1.00 76.56 98 GLU A CA 1
ATOM 782 C C . GLU A 1 98 ? -80.909 15.258 24.993 1.00 76.56 98 GLU A C 1
ATOM 784 O O . GLU A 1 98 ? -80.471 16.128 25.746 1.00 76.56 98 GLU A O 1
ATOM 789 N N . THR A 1 99 ? -81.021 13.987 25.373 1.00 80.12 99 THR A N 1
ATOM 790 C CA . THR A 1 99 ? -80.790 13.534 26.749 1.00 80.12 99 THR A CA 1
ATOM 791 C C . THR A 1 99 ? -79.331 13.181 27.028 1.00 80.12 99 THR A C 1
ATOM 793 O O . THR A 1 99 ? -78.959 13.048 28.193 1.00 80.12 99 THR A O 1
ATOM 796 N N . ARG A 1 100 ? -78.489 13.037 25.991 1.00 81.25 100 ARG A N 1
ATOM 797 C CA . ARG A 1 100 ? -77.051 12.692 26.070 1.00 81.25 100 ARG A CA 1
ATOM 798 C C . ARG A 1 100 ? -76.764 11.373 26.797 1.00 81.25 100 ARG A C 1
ATOM 800 O O . ARG A 1 100 ? -75.668 11.157 27.312 1.00 81.25 100 ARG A O 1
ATOM 807 N N . HIS A 1 101 ? -77.747 10.479 26.810 1.00 84.75 101 HIS A N 1
ATOM 808 C CA . HIS A 1 101 ? -77.640 9.125 27.338 1.00 84.75 101 HIS A CA 1
ATOM 809 C C . HIS A 1 101 ? -77.704 8.101 26.200 1.00 84.75 101 HIS A C 1
ATOM 811 O O . HIS A 1 101 ? -78.151 8.386 25.090 1.00 84.75 101 HIS A O 1
ATOM 817 N N . TRP A 1 102 ? -77.257 6.877 26.476 1.00 89.19 102 TRP A N 1
ATOM 818 C CA . TRP A 1 102 ? -77.446 5.762 25.553 1.00 89.19 102 TRP A CA 1
ATOM 819 C C . TRP A 1 102 ? -78.936 5.444 25.392 1.00 89.19 102 TRP A C 1
ATOM 821 O O . TRP A 1 102 ? -79.657 5.334 26.385 1.00 89.19 102 TRP A O 1
ATOM 831 N N . LYS A 1 103 ? -79.385 5.197 24.158 1.00 87.81 103 LYS A N 1
ATOM 832 C CA . LYS A 1 103 ? -80.723 4.672 23.855 1.00 87.81 103 LYS A CA 1
ATOM 833 C C . LYS A 1 103 ? -80.804 3.216 24.308 1.00 87.81 103 LYS A C 1
ATOM 835 O O . LYS A 1 103 ? -80.536 2.287 23.544 1.00 87.81 103 LYS A O 1
ATOM 840 N N . VAL A 1 104 ? -81.122 3.025 25.588 1.00 85.75 104 VAL A N 1
ATOM 841 C CA . VAL A 1 104 ? -81.006 1.743 26.303 1.00 85.75 104 VAL A CA 1
ATOM 842 C C . VAL A 1 104 ? -81.714 0.600 25.576 1.00 85.75 104 VAL A C 1
ATOM 844 O O . VAL A 1 104 ? -81.151 -0.491 25.468 1.00 85.75 104 VAL A O 1
ATOM 847 N N . ASP A 1 105 ? -82.909 0.849 25.045 1.00 81.19 105 ASP A N 1
ATOM 848 C CA . ASP A 1 105 ? -83.705 -0.176 24.368 1.00 81.19 105 ASP A CA 1
ATOM 849 C C . ASP A 1 105 ? -83.099 -0.595 23.025 1.00 81.19 105 ASP A C 1
ATOM 851 O O . ASP A 1 105 ? -83.080 -1.782 22.703 1.00 81.19 105 ASP A O 1
ATOM 855 N N . MET A 1 106 ? -82.508 0.343 22.275 1.00 84.75 106 MET A N 1
ATOM 856 C CA . MET A 1 106 ? -81.791 0.031 21.032 1.00 84.75 106 MET A CA 1
ATOM 857 C C . MET A 1 106 ? -80.516 -0.765 21.314 1.00 84.75 106 MET A C 1
ATOM 859 O O . MET A 1 106 ? -80.266 -1.783 20.673 1.00 84.75 106 MET A O 1
ATOM 863 N N . VAL A 1 107 ? -79.736 -0.355 22.319 1.00 85.06 107 VAL A N 1
ATOM 864 C CA . VAL A 1 107 ? -78.493 -1.046 22.695 1.00 85.06 107 VAL A CA 1
ATOM 865 C C . VAL A 1 107 ? -78.779 -2.482 23.156 1.00 85.06 107 VAL A C 1
ATOM 867 O O . VAL A 1 107 ? -78.082 -3.413 22.764 1.00 85.06 107 VAL A O 1
ATOM 870 N N . LYS A 1 108 ? -79.831 -2.705 23.948 1.00 84.44 108 LYS A N 1
ATOM 871 C CA . LYS A 1 108 ? -80.211 -4.061 24.382 1.00 84.44 108 LYS A CA 1
ATOM 872 C C . LYS A 1 108 ? -80.804 -4.920 23.264 1.00 84.44 108 LYS A C 1
ATOM 874 O O . LYS A 1 108 ? -80.752 -6.141 23.366 1.00 84.44 108 LYS A O 1
ATOM 879 N N . ARG A 1 109 ? -81.385 -4.300 22.233 1.00 81.69 109 ARG A N 1
ATOM 880 C CA . ARG A 1 109 ? -81.988 -4.999 21.092 1.00 81.69 109 ARG A CA 1
ATOM 881 C C . ARG A 1 109 ? -80.949 -5.456 20.072 1.00 81.69 109 ARG A C 1
ATOM 883 O O . ARG A 1 109 ? -81.061 -6.568 19.566 1.00 81.69 109 ARG A O 1
ATOM 890 N N . TYR A 1 110 ? -79.969 -4.608 19.766 1.00 83.44 110 TYR A N 1
ATOM 891 C CA . TYR A 1 110 ? -78.995 -4.876 18.703 1.00 83.44 110 TYR A CA 1
ATOM 892 C C . TYR A 1 110 ? -77.746 -5.620 19.175 1.00 83.44 110 TYR A C 1
ATOM 894 O O . TYR A 1 110 ? -77.115 -6.301 18.369 1.00 83.44 110 TYR A O 1
ATOM 902 N N . PHE A 1 111 ? -77.397 -5.531 20.462 1.00 85.62 111 PHE A N 1
ATOM 903 C CA . PHE A 1 111 ? -76.192 -6.161 20.996 1.00 85.62 111 PHE A CA 1
ATOM 904 C C . PHE A 1 111 ? -76.509 -7.285 21.978 1.00 85.62 111 PHE A C 1
ATOM 906 O O . PHE A 1 111 ? -77.463 -7.224 22.754 1.00 85.62 111 PHE A O 1
ATOM 913 N N . LEU A 1 112 ? -75.652 -8.305 21.989 1.00 84.75 112 LEU A N 1
ATOM 914 C CA . LEU A 1 112 ? -75.690 -9.399 22.949 1.00 84.75 112 LEU A CA 1
ATOM 915 C C . LEU A 1 112 ? -75.668 -8.851 24.388 1.00 84.75 112 LEU A C 1
ATOM 917 O O . LEU A 1 112 ? -75.006 -7.842 24.653 1.00 84.75 112 LEU A O 1
ATOM 921 N N . PRO A 1 113 ? -76.312 -9.525 25.362 1.00 83.38 113 PRO A N 1
ATOM 922 C CA . PRO A 1 113 ? -76.501 -8.977 26.709 1.00 83.38 113 PRO A CA 1
ATOM 923 C C . PRO A 1 113 ? -75.218 -8.509 27.412 1.00 83.38 113 PRO A C 1
ATOM 925 O O . PRO A 1 113 ? -75.241 -7.530 28.160 1.00 83.38 113 PRO A O 1
ATOM 928 N N . PHE A 1 114 ? -74.085 -9.179 27.177 1.00 83.12 114 PHE A N 1
ATOM 929 C CA . PHE A 1 114 ? -72.802 -8.789 27.767 1.00 83.12 114 PHE A CA 1
ATOM 930 C C . PHE A 1 114 ? -72.193 -7.541 27.096 1.00 83.12 114 PHE A C 1
ATOM 932 O O . PHE A 1 114 ? -71.602 -6.709 27.790 1.00 83.12 114 PHE A O 1
ATOM 939 N N . GLU A 1 115 ? -72.373 -7.370 25.781 1.00 86.12 115 GLU A N 1
ATOM 940 C CA . GLU A 1 115 ? -71.925 -6.190 25.028 1.00 86.12 115 GLU A CA 1
ATOM 941 C C . GLU A 1 115 ? -72.807 -4.993 25.353 1.00 86.12 115 GLU A C 1
ATOM 943 O O . GLU A 1 115 ? -72.284 -3.951 25.735 1.00 86.12 115 GLU A O 1
ATOM 948 N N . ALA A 1 116 ? -74.132 -5.167 25.353 1.00 84.50 116 ALA A N 1
ATOM 949 C CA . ALA A 1 116 ? -75.077 -4.136 25.773 1.00 84.50 116 ALA A CA 1
ATOM 950 C C . ALA A 1 116 ? -74.766 -3.631 27.193 1.00 84.50 116 ALA A C 1
ATOM 952 O O . ALA A 1 116 ? -74.671 -2.428 27.429 1.00 84.50 116 ALA A O 1
ATOM 953 N N . LYS A 1 117 ? -74.502 -4.541 28.142 1.00 85.44 117 LYS A N 1
ATOM 954 C CA . LYS A 1 117 ? -74.078 -4.181 29.508 1.00 85.44 117 LYS A CA 1
ATOM 955 C C . LYS A 1 117 ? -72.742 -3.436 29.545 1.00 85.44 117 LYS A C 1
ATOM 957 O O . LYS A 1 117 ? -72.515 -2.657 30.466 1.00 85.44 117 LYS A O 1
ATOM 962 N N . THR A 1 118 ? -71.849 -3.692 28.596 1.00 87.00 118 THR A N 1
ATOM 963 C CA . THR A 1 118 ? -70.551 -3.017 28.500 1.00 87.00 118 THR A CA 1
ATOM 964 C C . THR A 1 118 ? -70.700 -1.625 27.898 1.00 87.00 118 THR A C 1
ATOM 966 O O . THR A 1 118 ? -70.168 -0.676 28.464 1.00 87.00 118 THR A O 1
ATOM 969 N N . ILE A 1 119 ? -71.464 -1.489 26.813 1.00 88.19 119 ILE A N 1
ATOM 970 C CA . ILE A 1 119 ? -71.751 -0.216 26.140 1.00 88.19 119 ILE A CA 1
ATOM 971 C C . ILE A 1 119 ? -72.416 0.749 27.119 1.00 88.19 119 ILE A C 1
ATOM 973 O O . ILE A 1 119 ? -71.931 1.857 27.316 1.00 88.19 119 ILE A O 1
ATOM 977 N N . LEU A 1 120 ? -73.449 0.288 27.832 1.00 87.94 120 LEU A N 1
ATOM 978 C CA . LEU A 1 120 ? -74.171 1.103 28.816 1.00 87.94 120 LEU A CA 1
ATOM 979 C C . LEU A 1 120 ? -73.307 1.544 30.011 1.00 87.94 120 LEU A C 1
ATOM 981 O O . LEU A 1 120 ? -73.698 2.449 30.741 1.00 87.94 120 LEU A O 1
ATOM 985 N N . LYS A 1 121 ? -72.142 0.918 30.230 1.00 88.06 121 LYS A N 1
ATOM 986 C CA . LYS A 1 121 ? -71.168 1.320 31.258 1.00 88.06 121 LYS A CA 1
ATOM 987 C C . LYS A 1 121 ? -70.143 2.339 30.762 1.00 88.06 121 LYS A C 1
ATOM 989 O O . LYS A 1 121 ? -69.379 2.839 31.585 1.00 88.06 121 LYS A O 1
ATOM 994 N N . ILE A 1 122 ? -70.078 2.623 29.460 1.00 87.38 122 ILE A N 1
ATOM 995 C CA . ILE A 1 122 ? -69.199 3.661 28.917 1.00 87.38 122 ILE A CA 1
ATOM 996 C C . ILE A 1 122 ? -69.828 5.018 29.266 1.00 87.38 122 ILE A C 1
ATOM 998 O O . ILE A 1 122 ? -70.930 5.302 28.788 1.00 87.38 122 ILE A O 1
ATOM 1002 N N . PRO A 1 123 ? -69.178 5.850 30.101 1.00 81.50 123 PRO A N 1
ATOM 1003 C CA . PRO A 1 123 ? -69.722 7.152 30.457 1.00 81.50 123 PRO A CA 1
ATOM 1004 C C . PRO A 1 123 ? -69.644 8.091 29.250 1.00 81.50 123 PRO A C 1
ATOM 1006 O O . PRO A 1 123 ? -68.569 8.272 28.677 1.00 81.50 123 PRO A O 1
ATOM 1009 N N . LEU A 1 124 ? -70.773 8.695 28.878 1.00 82.62 124 LEU A N 1
ATOM 1010 C CA . LEU A 1 124 ? -70.816 9.749 27.868 1.00 82.62 124 LEU A CA 1
ATOM 1011 C C . LEU A 1 124 ? -70.501 11.094 28.528 1.00 82.62 124 LEU A C 1
ATOM 1013 O O . LEU A 1 124 ? -70.988 11.397 29.617 1.00 82.62 124 LEU A O 1
ATOM 1017 N N . SER A 1 125 ? -69.646 11.889 27.887 1.00 74.19 125 SER A N 1
ATOM 1018 C CA . SER A 1 125 ? -69.314 13.231 28.368 1.00 74.19 125 SER A CA 1
ATOM 1019 C C . SER A 1 125 ? -70.499 14.173 28.159 1.00 74.19 125 SER A C 1
ATOM 1021 O O . SER A 1 125 ? -71.058 14.215 27.065 1.00 74.19 125 SER A O 1
ATOM 1023 N N . TYR A 1 126 ? -70.833 14.989 29.164 1.00 68.38 126 TYR A N 1
ATOM 1024 C CA . TYR A 1 126 ? -71.911 15.985 29.066 1.00 68.38 126 TYR A CA 1
ATOM 1025 C C . TYR A 1 126 ? -71.671 17.004 27.935 1.00 68.38 126 TYR A C 1
ATOM 1027 O O . TYR A 1 126 ? -72.613 17.476 27.308 1.00 68.38 126 TYR A O 1
ATOM 1035 N N . ASN A 1 127 ? -70.399 17.286 27.627 1.00 72.12 127 ASN A N 1
ATOM 1036 C CA . ASN A 1 127 ? -69.997 18.234 26.583 1.00 72.12 127 ASN A CA 1
ATOM 1037 C C . ASN A 1 127 ? -69.847 17.597 25.189 1.00 72.12 127 ASN A C 1
ATOM 1039 O O . ASN A 1 127 ? -69.460 18.308 24.268 1.00 72.12 127 ASN A O 1
ATOM 1043 N N . LEU A 1 128 ? -70.089 16.283 25.039 1.00 68.00 128 LEU A N 1
ATOM 1044 C CA . LEU A 1 128 ? -69.882 15.523 23.795 1.00 68.00 128 LEU A CA 1
ATOM 1045 C C . LEU A 1 128 ? -68.611 15.933 23.037 1.00 68.00 128 LEU A C 1
ATOM 1047 O O . LEU A 1 128 ? -68.646 16.352 21.878 1.00 68.00 128 LEU A O 1
ATOM 1051 N N . THR A 1 129 ? -67.477 15.819 23.724 1.00 78.25 129 THR A N 1
ATOM 1052 C CA . THR A 1 129 ? -66.157 16.015 23.119 1.00 78.25 129 THR A CA 1
ATOM 1053 C C . THR A 1 129 ? -66.005 15.143 21.876 1.00 78.25 129 THR A C 1
ATOM 1055 O O . THR A 1 129 ? -66.634 14.091 21.785 1.00 78.25 129 THR A O 1
ATOM 1058 N N . GLU A 1 130 ? -65.162 15.548 20.933 1.00 79.38 130 GLU A N 1
ATOM 1059 C CA . GLU A 1 130 ? -64.925 14.749 19.731 1.00 79.38 130 GLU A CA 1
ATOM 1060 C C . GLU A 1 130 ? -64.371 13.355 20.059 1.00 79.38 130 GLU A C 1
ATOM 1062 O O . GLU A 1 130 ? -63.721 13.131 21.090 1.00 79.38 130 GLU A O 1
ATOM 1067 N N . ASP A 1 131 ? -64.676 12.399 19.183 1.00 83.06 131 ASP A N 1
ATOM 1068 C CA . ASP A 1 131 ? -64.157 11.040 19.279 1.00 83.06 131 ASP A CA 1
ATOM 1069 C C . ASP A 1 131 ? -62.626 11.064 19.179 1.00 83.06 131 ASP A C 1
ATOM 1071 O O . ASP A 1 131 ? -62.052 11.754 18.339 1.00 83.06 131 ASP A O 1
ATOM 1075 N N . SER A 1 132 ? -61.942 10.315 20.047 1.00 83.06 132 SER A N 1
ATOM 1076 C CA . SER A 1 132 ? -60.475 10.364 20.133 1.00 83.06 132 SER A CA 1
ATOM 1077 C C . SER A 1 132 ? -59.841 8.979 20.136 1.00 83.06 132 SER A C 1
ATOM 1079 O O . SER A 1 132 ? -60.372 8.025 20.706 1.00 83.06 132 SER A O 1
ATOM 1081 N N . ILE A 1 133 ? -58.670 8.862 19.513 1.00 84.56 133 ILE A N 1
ATOM 1082 C CA . ILE A 1 133 ? -57.906 7.614 19.449 1.00 84.56 133 ILE A CA 1
ATOM 1083 C C . ILE A 1 133 ? -56.965 7.530 20.652 1.00 84.56 133 ILE A C 1
ATOM 1085 O O . ILE A 1 133 ? -56.222 8.465 20.944 1.00 84.56 133 ILE A O 1
ATOM 1089 N N . ILE A 1 134 ? -56.963 6.387 21.342 1.00 85.50 134 ILE A N 1
ATOM 1090 C CA . ILE A 1 134 ? -56.124 6.150 22.523 1.00 85.50 134 ILE A CA 1
ATOM 1091 C C . ILE A 1 134 ? -55.265 4.892 22.385 1.00 85.50 134 ILE A C 1
ATOM 1093 O O . ILE A 1 134 ? -55.667 3.899 21.778 1.00 85.50 134 ILE A O 1
ATOM 1097 N N . TRP A 1 135 ? -54.079 4.923 23.000 1.00 86.38 135 TRP A N 1
ATOM 1098 C CA . TRP A 1 135 ? -53.104 3.834 22.957 1.00 86.38 135 TRP A CA 1
ATOM 1099 C C . TRP A 1 135 ? -53.324 2.799 24.070 1.00 86.38 135 TRP A C 1
ATOM 1101 O O . TRP A 1 135 ? -53.214 3.097 25.255 1.00 86.38 135 TRP A O 1
ATOM 1111 N N . MET A 1 136 ? -53.576 1.550 23.696 1.00 79.50 136 MET A N 1
ATOM 1112 C CA . MET A 1 136 ? -53.850 0.424 24.593 1.00 79.50 136 MET A CA 1
ATOM 1113 C C . MET A 1 136 ? -52.594 -0.212 25.199 1.00 79.50 136 MET A C 1
ATOM 1115 O O . MET A 1 136 ? -52.704 -0.953 26.173 1.00 79.50 136 MET A O 1
ATOM 1119 N N . GLY A 1 137 ? -51.396 0.073 24.673 1.00 72.44 137 GLY A N 1
ATOM 1120 C CA . GLY A 1 137 ? -50.148 -0.533 25.163 1.00 72.44 137 GLY A CA 1
ATOM 1121 C C . GLY A 1 137 ? -49.741 -0.096 26.578 1.00 72.44 137 GLY A C 1
ATOM 1122 O O . GLY A 1 137 ? -48.747 -0.584 27.111 1.00 72.44 137 GLY A O 1
ATOM 1123 N N . ASN A 1 138 ? -50.476 0.828 27.205 1.00 77.62 138 ASN A N 1
ATOM 1124 C CA . ASN A 1 138 ? -50.378 1.104 28.635 1.00 77.62 138 ASN A CA 1
ATOM 1125 C C . ASN A 1 138 ? -51.692 1.668 29.201 1.00 77.62 138 ASN A C 1
ATOM 1127 O O . ASN A 1 138 ? -52.539 2.188 28.482 1.00 77.62 138 ASN A O 1
ATOM 1131 N N . LYS A 1 139 ? -51.830 1.624 30.532 1.00 75.12 139 LYS A N 1
ATOM 1132 C CA . LYS A 1 139 ? -53.026 2.099 31.251 1.00 75.12 139 LYS A CA 1
ATOM 1133 C C . LYS A 1 139 ? -53.276 3.612 31.135 1.00 75.12 139 LYS A C 1
ATOM 1135 O O . LYS A 1 139 ? -54.370 4.054 31.464 1.00 75.12 139 LYS A O 1
ATOM 1140 N N . ARG A 1 140 ? -52.285 4.405 30.704 1.00 75.62 140 ARG A N 1
ATOM 1141 C CA . ARG A 1 140 ? -52.403 5.868 30.573 1.00 75.62 140 ARG A CA 1
ATOM 1142 C C . ARG A 1 140 ? -53.004 6.300 29.233 1.00 75.62 140 ARG A C 1
ATOM 1144 O O . ARG A 1 140 ? -53.375 7.458 29.108 1.00 75.62 140 ARG A O 1
ATOM 1151 N N . GLY A 1 141 ? -53.124 5.405 28.249 1.00 73.06 141 GLY A N 1
ATOM 1152 C CA . GLY A 1 141 ? -53.696 5.755 26.946 1.00 73.06 141 GLY A CA 1
ATOM 1153 C C . GLY A 1 141 ? -52.732 6.480 26.000 1.00 73.06 141 GLY A C 1
ATOM 1154 O O . GLY A 1 141 ? -53.169 6.920 24.940 1.00 73.06 141 GLY A O 1
ATOM 1155 N N . VAL A 1 142 ? -51.450 6.622 26.368 1.00 78.06 142 VAL A N 1
ATOM 1156 C CA . VAL A 1 142 ? -50.462 7.463 25.661 1.00 78.06 142 VAL A CA 1
ATOM 1157 C C . VAL A 1 142 ? -49.428 6.599 24.949 1.00 78.06 142 VAL A C 1
ATOM 1159 O O . VAL A 1 142 ? -48.871 5.681 25.546 1.00 78.06 142 VAL A O 1
ATOM 1162 N N . PHE A 1 143 ? -49.128 6.891 23.686 1.00 77.25 143 PHE A N 1
ATOM 1163 C CA . PHE A 1 143 ? -48.126 6.144 22.929 1.00 77.25 143 PHE A CA 1
ATOM 1164 C C . PHE A 1 143 ? -46.709 6.342 23.496 1.00 77.25 143 PHE A C 1
ATOM 1166 O O . PHE A 1 143 ? -46.281 7.456 23.783 1.00 77.25 143 PHE A O 1
ATOM 1173 N N . SER A 1 144 ? -45.949 5.253 23.619 1.00 78.94 144 SER A N 1
ATOM 1174 C CA . SER A 1 144 ? -44.499 5.303 23.837 1.00 78.94 144 SER A CA 1
ATOM 1175 C C . SER A 1 144 ? -43.822 4.146 23.116 1.00 78.94 144 SER A C 1
ATOM 1177 O O . SER A 1 144 ? -44.387 3.049 23.048 1.00 78.94 144 SER A O 1
ATOM 1179 N N . VAL A 1 145 ? -42.586 4.360 22.659 1.00 73.31 145 VAL A N 1
ATOM 1180 C CA . VAL A 1 145 ? -41.780 3.346 21.956 1.00 73.31 145 VAL A CA 1
ATOM 1181 C C . VAL A 1 145 ? -41.664 2.056 22.775 1.00 73.31 145 VAL A C 1
ATOM 1183 O O . VAL A 1 145 ? -41.852 0.964 22.249 1.00 73.31 145 VAL A O 1
ATOM 1186 N N . ARG A 1 146 ? -41.473 2.174 24.097 1.00 74.62 146 ARG A N 1
ATOM 1187 C CA . ARG A 1 146 ? -41.413 1.024 25.013 1.00 74.62 146 ARG A CA 1
ATOM 1188 C C . ARG A 1 146 ? -42.714 0.217 25.030 1.00 74.62 146 ARG A C 1
ATOM 1190 O O . ARG A 1 146 ? -42.671 -1.004 25.004 1.00 74.62 146 ARG A O 1
ATOM 1197 N N . SER A 1 147 ? -43.872 0.878 25.067 1.00 78.56 147 SER A N 1
ATOM 1198 C CA . SER A 1 147 ? -45.167 0.180 25.014 1.00 78.56 147 SER A CA 1
ATOM 1199 C C . SER A 1 147 ? -45.506 -0.366 23.623 1.00 78.56 147 SER A C 1
ATOM 1201 O O . SER A 1 147 ? -46.165 -1.393 23.527 1.00 78.56 147 SER A O 1
ATOM 1203 N N . ALA A 1 148 ? -45.028 0.279 22.555 1.00 78.06 148 ALA A N 1
ATOM 1204 C CA . ALA A 1 148 ? -45.149 -0.214 21.184 1.00 78.06 148 ALA A CA 1
ATOM 1205 C C . ALA A 1 148 ? -44.352 -1.500 20.964 1.00 78.06 148 ALA A C 1
ATOM 1207 O O . ALA A 1 148 ? -44.852 -2.411 20.313 1.00 78.06 148 ALA A O 1
ATOM 1208 N N . TYR A 1 149 ? -43.180 -1.618 21.590 1.00 78.44 149 TYR A N 1
ATOM 1209 C CA . TYR A 1 149 ? -42.385 -2.843 21.567 1.00 78.44 149 TYR A CA 1
ATOM 1210 C C . TYR A 1 149 ? -43.144 -4.044 22.155 1.00 78.44 149 TYR A C 1
ATOM 1212 O O . TYR A 1 149 ? -43.189 -5.103 21.539 1.00 78.44 149 TYR A O 1
ATOM 1220 N N . TYR A 1 150 ? -43.832 -3.871 23.289 1.00 76.56 150 TYR A N 1
ATOM 1221 C CA . TYR A 1 150 ? -44.644 -4.944 23.879 1.00 76.56 150 TYR A CA 1
ATOM 1222 C C . TYR A 1 150 ? -45.885 -5.302 23.054 1.00 76.56 150 TYR A C 1
ATOM 1224 O O . TYR A 1 150 ? -46.309 -6.451 23.067 1.00 76.56 150 TYR A O 1
ATOM 1232 N N . VAL A 1 151 ? -46.460 -4.343 22.321 1.00 76.81 151 VAL A N 1
ATOM 1233 C CA . VAL A 1 151 ? -47.543 -4.620 21.360 1.00 76.81 151 VAL A CA 1
ATOM 1234 C C . VAL A 1 151 ? -47.004 -5.336 20.115 1.00 76.81 151 VAL A C 1
ATOM 1236 O O . VAL A 1 151 ? -47.729 -6.125 19.515 1.00 76.81 151 VAL A O 1
ATOM 1239 N N . ALA A 1 152 ? -45.742 -5.097 19.743 1.00 75.88 152 ALA A N 1
ATOM 1240 C CA . ALA A 1 152 ? -45.074 -5.732 18.611 1.00 75.88 152 ALA A CA 1
ATOM 1241 C C . ALA A 1 152 ? -44.563 -7.153 18.913 1.00 75.88 152 ALA A C 1
ATOM 1243 O O . ALA A 1 152 ? -44.576 -7.986 18.013 1.00 75.88 152 ALA A O 1
ATOM 1244 N N . LEU A 1 153 ? -44.171 -7.461 20.156 1.00 73.00 153 LEU A N 1
ATOM 1245 C CA . LEU A 1 153 ? -43.584 -8.757 20.543 1.00 73.00 153 LEU A CA 1
ATOM 1246 C C . LEU A 1 153 ? -44.423 -9.978 20.101 1.00 73.00 153 LEU A C 1
ATOM 1248 O O . LEU A 1 153 ? -43.887 -10.832 19.400 1.00 73.00 153 LEU A O 1
ATOM 1252 N N . PRO A 1 154 ? -45.749 -10.033 20.354 1.00 65.19 154 PRO A N 1
ATOM 1253 C CA . PRO A 1 154 ? -46.583 -11.160 19.924 1.00 65.19 154 PRO A CA 1
ATOM 1254 C C . PRO A 1 154 ? -46.821 -11.203 18.405 1.00 65.19 154 PRO A C 1
ATOM 1256 O O . PRO A 1 154 ? -47.261 -12.222 17.872 1.00 65.19 154 PRO A O 1
ATOM 1259 N N . ILE A 1 155 ? -46.592 -10.082 17.703 1.00 65.81 155 ILE A N 1
ATOM 1260 C CA . ILE A 1 155 ? -46.640 -10.002 16.233 1.00 65.81 155 ILE A CA 1
ATOM 1261 C C . ILE A 1 155 ? -45.407 -10.691 15.646 1.00 65.81 155 ILE A C 1
ATOM 1263 O O . ILE A 1 155 ? -45.519 -11.343 14.615 1.00 65.81 155 ILE A O 1
ATOM 1267 N N . VAL A 1 156 ? -44.261 -10.557 16.320 1.00 58.34 156 VAL A N 1
ATOM 1268 C CA . VAL A 1 156 ? -42.983 -11.158 15.926 1.00 58.34 156 VAL A CA 1
ATOM 1269 C C . VAL A 1 156 ? -42.914 -12.636 16.336 1.00 58.34 156 VAL A C 1
ATOM 1271 O O . VAL A 1 156 ? -42.453 -13.452 15.552 1.00 58.34 156 VAL A O 1
ATOM 1274 N N . GLU A 1 157 ? -43.435 -13.013 17.509 1.00 50.59 157 GLU A N 1
ATOM 1275 C CA . GLU A 1 157 ? -43.378 -14.400 18.016 1.00 50.59 157 GLU A CA 1
ATOM 1276 C C . GLU A 1 157 ? -44.323 -15.384 17.299 1.00 50.59 157 GLU A C 1
ATOM 1278 O O . GLU A 1 157 ? -44.029 -16.572 17.247 1.00 50.59 157 GLU A O 1
ATOM 1283 N N . ASN A 1 158 ? -45.420 -14.921 16.683 1.00 46.50 158 ASN A N 1
ATOM 1284 C CA . ASN A 1 158 ? -46.278 -15.770 15.832 1.00 46.50 158 ASN A CA 1
ATOM 1285 C C . ASN A 1 158 ? -45.764 -15.907 14.383 1.00 46.50 158 ASN A C 1
ATOM 1287 O O . ASN A 1 158 ? -46.467 -16.435 13.519 1.00 46.50 158 ASN A O 1
ATOM 1291 N N . LEU A 1 159 ? -44.553 -15.425 14.098 1.00 42.97 159 LEU A N 1
ATOM 1292 C CA . LEU A 1 159 ? -43.872 -15.601 12.821 1.00 42.97 159 LEU A CA 1
ATOM 1293 C C . LEU A 1 159 ? -42.734 -16.618 13.006 1.00 42.97 159 LEU A C 1
ATOM 1295 O O . LEU A 1 159 ? -41.576 -16.242 13.155 1.00 42.97 159 LEU A O 1
ATOM 1299 N N . GLU A 1 160 ? -43.032 -17.921 12.923 1.00 34.38 160 GLU A N 1
ATOM 1300 C CA . GLU A 1 160 ? -42.020 -18.974 12.671 1.00 34.38 160 GLU A CA 1
ATOM 1301 C C . GLU A 1 160 ? -41.473 -18.896 11.225 1.00 34.38 160 GLU A C 1
ATOM 1303 O O . GLU A 1 160 ? -41.375 -19.879 10.490 1.00 34.38 160 GLU A O 1
ATOM 1308 N N . VAL A 1 161 ? -41.131 -17.691 10.774 1.00 37.44 161 VAL A N 1
ATOM 1309 C CA . VAL A 1 161 ? -40.579 -17.422 9.450 1.00 37.44 161 VAL A CA 1
ATOM 1310 C C . VAL A 1 161 ? -39.446 -16.423 9.632 1.00 37.44 161 VAL A C 1
ATOM 1312 O O . VAL A 1 161 ? -39.673 -15.273 10.000 1.00 37.44 161 VAL A O 1
ATOM 1315 N N . GLY A 1 162 ? -38.217 -16.884 9.388 1.00 33.34 162 GLY A N 1
ATOM 1316 C CA . GLY A 1 162 ? -37.018 -16.052 9.419 1.00 33.34 162 GLY A CA 1
ATOM 1317 C C . GLY A 1 162 ? -37.161 -14.797 8.554 1.00 33.34 162 GLY A C 1
ATOM 1318 O O . GLY A 1 162 ? -37.733 -14.827 7.463 1.00 33.34 162 GLY A O 1
ATOM 1319 N N . GLU A 1 163 ? -36.638 -13.687 9.068 1.00 33.03 163 GLU A N 1
ATOM 1320 C CA . GLU A 1 163 ? -36.737 -12.364 8.462 1.00 33.03 163 GLU A CA 1
ATOM 1321 C C . GLU A 1 163 ? -36.106 -12.299 7.060 1.00 33.03 163 GLU A C 1
ATOM 1323 O O . GLU A 1 163 ? -34.912 -12.537 6.880 1.00 33.03 163 GLU A O 1
ATOM 1328 N N . CYS A 1 164 ? -36.910 -11.880 6.078 1.00 26.73 164 CYS A N 1
ATOM 1329 C CA . CYS A 1 164 ? -36.510 -11.085 4.916 1.00 26.73 164 CYS A CA 1
ATOM 1330 C C . CYS A 1 164 ? -37.729 -10.289 4.404 1.00 26.73 164 CYS A C 1
ATOM 1332 O O . CYS A 1 164 ? -38.875 -10.720 4.491 1.00 26.73 164 CYS A O 1
ATOM 1334 N N . SER A 1 165 ? -37.467 -9.097 3.879 1.00 37.88 165 SER A N 1
ATOM 1335 C CA . SER A 1 165 ? -38.410 -8.022 3.553 1.00 37.88 165 SER A CA 1
ATOM 1336 C C . SER A 1 165 ? -39.509 -8.381 2.526 1.00 37.88 165 SER A C 1
ATOM 1338 O O . SER A 1 165 ? -39.201 -8.696 1.382 1.00 37.88 165 SER A O 1
ATOM 1340 N N . GLY A 1 166 ? -40.785 -8.146 2.872 1.00 35.22 166 GLY A N 1
ATOM 1341 C CA . GLY A 1 166 ? -41.836 -7.682 1.944 1.00 35.22 166 GLY A CA 1
ATOM 1342 C C . GLY A 1 166 ? -42.733 -8.702 1.205 1.00 35.22 166 GLY A C 1
ATOM 1343 O O . GLY A 1 166 ? -42.308 -9.346 0.252 1.00 35.22 166 GLY A O 1
ATOM 1344 N N . GLY A 1 167 ? -44.042 -8.647 1.506 1.00 37.41 167 GLY A N 1
ATOM 1345 C CA . GLY A 1 167 ? -45.118 -8.652 0.495 1.00 37.41 167 GLY A CA 1
ATOM 1346 C C . GLY A 1 167 ? -45.967 -9.923 0.343 1.00 37.41 167 GLY A C 1
ATOM 1347 O O . GLY A 1 167 ? -45.731 -10.710 -0.572 1.00 37.41 167 GLY A O 1
ATOM 1348 N N . GLU A 1 168 ? -47.047 -10.034 1.129 1.00 45.78 168 GLU A N 1
ATOM 1349 C CA . GLU A 1 168 ? -48.063 -11.109 1.068 1.00 45.78 168 GLU A CA 1
ATOM 1350 C C . GLU A 1 168 ? -48.701 -11.338 -0.320 1.00 45.78 168 GLU A C 1
ATOM 1352 O O . GLU A 1 168 ? -49.127 -12.448 -0.623 1.00 45.78 168 GLU A O 1
ATOM 1357 N N . SER A 1 169 ? -48.716 -10.343 -1.213 1.00 45.19 169 SER A N 1
ATOM 1358 C CA . SER A 1 169 ? -49.281 -10.499 -2.567 1.00 45.19 169 SER A CA 1
ATOM 1359 C C . SER A 1 169 ? -48.404 -11.341 -3.507 1.00 45.19 169 SER A C 1
ATOM 1361 O O . SER A 1 169 ? -48.901 -11.887 -4.489 1.00 45.19 169 SER A O 1
ATOM 1363 N N . ARG A 1 170 ? -47.103 -11.485 -3.219 1.00 54.00 170 ARG A N 1
ATOM 1364 C CA . ARG A 1 170 ? -46.155 -12.189 -4.101 1.00 54.00 170 ARG A CA 1
ATOM 1365 C C . ARG A 1 170 ? -45.606 -13.470 -3.490 1.00 54.00 170 ARG A C 1
ATOM 1367 O O . ARG A 1 170 ? -44.836 -14.159 -4.147 1.00 54.00 170 ARG A O 1
ATOM 1374 N N . THR A 1 171 ? -46.030 -13.841 -2.283 1.00 60.78 171 THR A N 1
ATOM 1375 C CA . THR A 1 171 ? -45.599 -15.072 -1.602 1.00 60.78 171 THR A CA 1
ATOM 1376 C C . THR A 1 171 ? -45.874 -16.312 -2.449 1.00 60.78 171 THR A C 1
ATOM 1378 O O . THR A 1 171 ? -45.039 -17.212 -2.511 1.00 60.78 171 THR A O 1
ATOM 1381 N N . HIS A 1 172 ? -47.006 -16.340 -3.162 1.00 65.69 172 HIS A N 1
ATOM 1382 C CA . HIS A 1 172 ? -47.334 -17.422 -4.090 1.00 65.69 172 HIS A CA 1
ATOM 1383 C C . HIS A 1 172 ? -46.369 -17.466 -5.287 1.00 65.69 172 HIS A C 1
ATOM 1385 O O . HIS A 1 172 ? -45.820 -18.522 -5.600 1.00 65.69 172 HIS A O 1
ATOM 1391 N N . LEU A 1 173 ? -46.082 -16.304 -5.887 1.00 70.12 173 LEU A N 1
ATOM 1392 C CA . LEU A 1 173 ? -45.109 -16.168 -6.972 1.00 70.12 173 LEU A CA 1
ATOM 1393 C C . LEU A 1 173 ? -43.707 -16.585 -6.521 1.00 70.12 173 LEU A C 1
ATOM 1395 O O . LEU A 1 173 ? -43.054 -17.366 -7.201 1.00 70.12 173 LEU A O 1
ATOM 1399 N N . TRP A 1 174 ? -43.247 -16.112 -5.363 1.00 75.06 174 TRP A N 1
ATOM 1400 C CA . TRP A 1 174 ? -41.927 -16.435 -4.825 1.00 75.06 174 TRP A CA 1
ATOM 1401 C C . TRP A 1 174 ? -41.811 -17.911 -4.487 1.00 75.06 174 TRP A C 1
ATOM 1403 O O . TRP A 1 174 ? -40.828 -18.537 -4.872 1.00 75.06 174 TRP A O 1
ATOM 1413 N N . LYS A 1 175 ? -42.833 -18.502 -3.862 1.00 74.06 175 LYS A N 1
ATOM 1414 C CA . LYS A 1 175 ? -42.862 -19.942 -3.608 1.00 74.06 175 LYS A CA 1
ATOM 1415 C C . LYS A 1 175 ? -42.732 -20.727 -4.914 1.00 74.06 175 LYS A C 1
ATOM 1417 O O . LYS A 1 175 ? -41.902 -21.626 -4.974 1.00 74.06 175 LYS A O 1
ATOM 1422 N N . LYS A 1 176 ? -43.449 -20.340 -5.975 1.00 72.00 176 LYS A N 1
ATOM 1423 C CA . LYS A 1 176 ? -43.326 -20.981 -7.292 1.00 72.00 176 LYS A CA 1
ATOM 1424 C C . LYS A 1 176 ? -41.959 -20.757 -7.938 1.00 72.00 176 LYS A C 1
ATOM 1426 O O . LYS A 1 176 ? -41.305 -21.737 -8.269 1.00 72.00 176 LYS A O 1
ATOM 1431 N N . VAL A 1 177 ? -41.484 -19.514 -8.050 1.00 72.62 177 VAL A N 1
ATOM 1432 C CA . VAL A 1 177 ? -40.178 -19.163 -8.648 1.00 72.62 177 VAL A CA 1
ATOM 1433 C C . VAL A 1 177 ? -39.028 -19.896 -7.954 1.00 72.62 177 VAL A C 1
ATOM 1435 O O . VAL A 1 177 ? -38.125 -20.398 -8.624 1.00 72.62 177 VAL A O 1
ATOM 1438 N N . TRP A 1 178 ? -39.063 -20.004 -6.624 1.00 76.00 178 TRP A N 1
ATOM 1439 C CA . TRP A 1 178 ? -38.014 -20.677 -5.860 1.00 76.00 178 TRP A CA 1
ATOM 1440 C C . TRP A 1 178 ? -38.133 -22.208 -5.866 1.00 76.00 178 TRP A C 1
ATOM 1442 O O . TRP A 1 178 ? -37.102 -22.867 -5.727 1.00 76.00 178 TRP A O 1
ATOM 1452 N N . GLN A 1 179 ? -39.327 -22.770 -6.099 1.00 73.38 179 GLN A N 1
ATOM 1453 C CA . GLN A 1 179 ? -39.564 -24.212 -6.284 1.00 73.38 179 GLN A CA 1
ATOM 1454 C C . GLN A 1 179 ? -39.198 -24.734 -7.683 1.00 73.38 179 GLN A C 1
ATOM 1456 O O . GLN A 1 179 ? -39.085 -25.946 -7.866 1.00 73.38 179 GLN A O 1
ATOM 1461 N N . LEU A 1 180 ? -38.989 -23.854 -8.668 1.00 66.38 180 LEU A N 1
ATOM 1462 C CA . LEU A 1 180 ? -38.521 -24.263 -9.992 1.00 66.38 180 LEU A CA 1
ATOM 1463 C C . LEU A 1 180 ? -37.132 -24.915 -9.893 1.00 66.38 180 LEU A C 1
ATOM 1465 O O . LEU A 1 180 ? -36.207 -24.350 -9.304 1.00 66.38 180 LEU A O 1
ATOM 1469 N N . GLN A 1 181 ? -36.967 -26.079 -10.525 1.00 71.25 181 GLN A N 1
ATOM 1470 C CA . GLN A 1 181 ? -35.702 -26.826 -10.592 1.00 71.25 181 GLN A CA 1
ATOM 1471 C C . GLN A 1 181 ? -34.735 -26.187 -11.599 1.00 71.25 181 GLN A C 1
ATOM 1473 O O . GLN A 1 181 ? -34.412 -26.755 -12.641 1.00 71.25 181 GLN A O 1
ATOM 1478 N N . LEU A 1 182 ? -34.321 -24.953 -11.305 1.00 67.69 182 LEU A N 1
ATOM 1479 C CA . LEU A 1 182 ? -33.528 -24.102 -12.186 1.00 67.69 182 LEU A CA 1
ATOM 1480 C C . LEU A 1 182 ? -32.277 -23.564 -11.493 1.00 67.69 182 LEU A C 1
ATOM 1482 O O . LEU A 1 182 ? -32.291 -23.323 -10.276 1.00 67.69 182 LEU A O 1
ATOM 1486 N N . PRO A 1 183 ? -31.210 -23.272 -12.262 1.00 68.12 183 PRO A N 1
ATOM 1487 C CA . PRO A 1 183 ? -30.022 -22.616 -11.735 1.00 68.12 183 PRO A CA 1
ATOM 1488 C C . PRO A 1 183 ? -30.374 -21.338 -10.961 1.00 68.12 183 PRO A C 1
ATOM 1490 O O . PRO A 1 183 ? -31.216 -20.544 -11.389 1.00 68.12 183 PRO A O 1
ATOM 1493 N N . ALA A 1 184 ? -29.706 -21.113 -9.824 1.00 64.62 184 ALA A N 1
ATOM 1494 C CA . ALA A 1 184 ? -29.993 -19.988 -8.927 1.00 64.62 184 ALA A CA 1
ATOM 1495 C C . ALA A 1 184 ? -29.951 -18.625 -9.642 1.00 64.62 184 ALA A C 1
ATOM 1497 O O . ALA A 1 184 ? -30.777 -17.762 -9.363 1.00 64.62 184 ALA A O 1
ATOM 1498 N N . LYS A 1 185 ? -29.056 -18.460 -10.624 1.00 60.72 185 LYS A N 1
ATOM 1499 C CA . LYS A 1 185 ? -28.928 -17.244 -11.446 1.00 60.72 185 LYS A CA 1
ATOM 1500 C C . LYS A 1 185 ? -30.222 -16.877 -12.179 1.00 60.72 185 LYS A C 1
ATOM 1502 O O . LYS A 1 185 ? -30.582 -15.706 -12.211 1.00 60.72 185 LYS A O 1
ATOM 1507 N N . VAL A 1 186 ? -30.951 -17.869 -12.695 1.00 68.44 186 VAL A N 1
ATOM 1508 C CA . VAL A 1 186 ? -32.219 -17.650 -13.406 1.00 68.44 186 VAL A CA 1
ATOM 1509 C C . VAL A 1 186 ? -33.332 -17.288 -12.433 1.00 68.44 186 VAL A C 1
ATOM 1511 O O . VAL A 1 186 ? -34.079 -16.345 -12.676 1.00 68.44 186 VAL A O 1
ATOM 1514 N N . ARG A 1 187 ? -33.412 -17.988 -11.296 1.00 75.69 187 ARG A N 1
ATOM 1515 C CA . ARG A 1 187 ? -34.393 -17.673 -10.246 1.00 75.69 187 ARG A CA 1
ATOM 1516 C C . ARG A 1 187 ? -34.176 -16.263 -9.688 1.00 75.69 187 ARG A C 1
ATOM 1518 O O . ARG A 1 187 ? -35.137 -15.521 -9.517 1.00 75.69 187 ARG A O 1
ATOM 1525 N N . ILE A 1 188 ? -32.916 -15.854 -9.511 1.00 74.88 188 ILE A N 1
ATOM 1526 C CA . ILE A 1 188 ? -32.537 -14.494 -9.100 1.00 74.88 188 ILE A CA 1
ATOM 1527 C C . ILE A 1 188 ? -32.863 -13.464 -10.190 1.00 74.88 188 ILE A C 1
ATOM 1529 O O . ILE A 1 188 ? -33.362 -12.389 -9.862 1.00 74.88 188 ILE A O 1
ATOM 1533 N N . PHE A 1 189 ? -32.612 -13.762 -11.470 1.00 78.50 189 PHE A N 1
ATOM 1534 C CA . PHE A 1 189 ? -32.995 -12.871 -12.569 1.00 78.50 189 PHE A CA 1
ATOM 1535 C C . PHE A 1 189 ? -34.515 -12.688 -12.626 1.00 78.50 189 PHE A C 1
ATOM 1537 O O . PHE A 1 189 ? -34.983 -11.554 -12.642 1.00 78.50 189 PHE A O 1
ATOM 1544 N N . ALA A 1 190 ? -35.288 -13.777 -12.600 1.00 72.81 190 ALA A N 1
ATOM 1545 C CA . ALA A 1 190 ? -36.750 -13.740 -12.617 1.00 72.81 190 ALA A CA 1
ATOM 1546 C C . ALA A 1 190 ? -37.305 -12.972 -11.406 1.00 72.81 190 ALA A C 1
ATOM 1548 O O . ALA A 1 190 ? -38.206 -12.146 -11.550 1.00 72.81 190 ALA A O 1
ATOM 1549 N N . TRP A 1 191 ? -36.711 -13.170 -10.227 1.00 78.25 191 TRP A N 1
ATOM 1550 C CA . TRP A 1 191 ? -37.018 -12.403 -9.021 1.00 78.25 191 TRP A CA 1
ATOM 1551 C C . TRP A 1 191 ? -36.731 -10.902 -9.196 1.00 78.25 191 TRP A C 1
ATOM 1553 O O . TRP A 1 191 ? -37.595 -10.077 -8.899 1.00 78.25 191 TRP A O 1
ATOM 1563 N N . ARG A 1 192 ? -35.568 -10.530 -9.756 1.00 77.31 192 ARG A N 1
ATOM 1564 C CA . ARG A 1 192 ? -35.216 -9.130 -10.065 1.00 77.31 192 ARG A CA 1
ATOM 1565 C C . ARG A 1 192 ? -36.135 -8.512 -11.120 1.00 77.31 192 ARG A C 1
ATOM 1567 O O . ARG A 1 192 ? -36.538 -7.366 -10.949 1.00 77.31 192 ARG A O 1
ATOM 1574 N N . ALA A 1 193 ? -36.500 -9.256 -12.162 1.00 77.75 193 ALA A N 1
ATOM 1575 C CA . ALA A 1 193 ? -37.446 -8.828 -13.192 1.00 77.75 193 ALA A CA 1
ATOM 1576 C C . ALA A 1 193 ? -38.832 -8.544 -12.597 1.00 77.75 193 ALA A C 1
ATOM 1578 O O . ALA A 1 193 ? -39.385 -7.466 -12.797 1.00 77.75 193 ALA A O 1
ATOM 1579 N N . CYS A 1 194 ? -39.352 -9.455 -11.770 1.00 73.50 194 CYS A N 1
ATOM 1580 C CA . CYS A 1 194 ? -40.644 -9.288 -11.100 1.00 73.50 194 CYS A CA 1
ATOM 1581 C C . CYS A 1 194 ? -40.648 -8.141 -10.067 1.00 73.50 194 CYS A C 1
ATOM 1583 O O . CYS A 1 194 ? -41.713 -7.660 -9.677 1.00 73.50 194 CYS A O 1
ATOM 1585 N N . LEU A 1 195 ? -39.476 -7.685 -9.611 1.00 73.31 195 LEU A N 1
ATOM 1586 C CA . LEU A 1 195 ? -39.302 -6.525 -8.727 1.00 73.31 195 LEU A CA 1
ATOM 1587 C C . LEU A 1 195 ? -39.020 -5.206 -9.471 1.00 73.31 195 LEU A C 1
ATOM 1589 O O . LEU A 1 195 ? -38.754 -4.209 -8.804 1.00 73.31 195 LEU A O 1
ATOM 1593 N N . ASP A 1 196 ? -39.068 -5.192 -10.810 1.00 75.00 196 ASP A N 1
ATOM 1594 C CA . ASP A 1 196 ? -38.655 -4.051 -11.650 1.00 75.00 196 ASP A CA 1
ATOM 1595 C C . ASP A 1 196 ? -37.219 -3.577 -11.330 1.00 75.00 196 ASP A C 1
ATOM 1597 O O . ASP A 1 196 ? -36.883 -2.397 -11.359 1.00 75.00 196 ASP A O 1
ATOM 1601 N N . GLY A 1 197 ? -36.356 -4.525 -10.950 1.00 71.31 197 GLY A N 1
ATOM 1602 C CA . GLY A 1 197 ? -34.975 -4.288 -10.530 1.00 71.31 197 GLY A CA 1
ATOM 1603 C C . GLY A 1 197 ? -33.948 -4.428 -11.653 1.00 71.31 197 GLY A C 1
ATOM 1604 O O . GLY A 1 197 ? -32.748 -4.342 -11.381 1.00 71.31 197 GLY A O 1
ATOM 1605 N N . LEU A 1 198 ? -34.392 -4.682 -12.888 1.00 80.69 198 LEU A N 1
ATOM 1606 C CA . LEU A 1 198 ? -33.508 -4.761 -14.048 1.00 80.69 198 LEU A CA 1
ATOM 1607 C C . LEU A 1 198 ? -33.063 -3.354 -14.487 1.00 80.69 198 LEU A C 1
ATOM 1609 O O . LEU A 1 198 ? -33.833 -2.396 -14.358 1.00 80.69 198 LEU A O 1
ATOM 1613 N N . PRO A 1 199 ? -31.828 -3.208 -15.003 1.00 81.94 199 PRO A N 1
ATOM 1614 C CA . PRO A 1 199 ? -31.289 -1.931 -15.466 1.00 81.94 199 PRO A CA 1
ATOM 1615 C C . PRO A 1 199 ? -31.844 -1.553 -16.852 1.00 81.94 199 PRO A C 1
ATOM 1617 O O . PRO A 1 199 ? -31.088 -1.321 -17.784 1.00 81.94 199 PRO A O 1
ATOM 1620 N N . THR A 1 200 ? -33.166 -1.519 -17.008 1.00 84.69 200 THR A N 1
ATOM 1621 C CA . THR A 1 200 ? -33.815 -1.014 -18.227 1.00 84.69 200 THR A CA 1
ATOM 1622 C C . THR A 1 200 ? -33.615 0.495 -18.356 1.00 84.69 200 THR A C 1
ATOM 1624 O O . THR A 1 200 ? -33.504 1.182 -17.333 1.00 84.69 200 THR A O 1
ATOM 1627 N N . ARG A 1 201 ? -33.648 1.058 -19.569 1.00 82.12 201 ARG A N 1
ATOM 1628 C CA . ARG A 1 201 ? -33.445 2.502 -19.779 1.00 82.12 201 ARG A CA 1
ATOM 1629 C C . ARG A 1 201 ? -34.422 3.373 -18.996 1.00 82.12 201 ARG A C 1
ATOM 1631 O O . ARG A 1 201 ? -33.996 4.382 -18.444 1.00 82.12 201 ARG A O 1
ATOM 1638 N N . LEU A 1 202 ? -35.670 2.944 -18.782 1.00 81.88 202 LEU A N 1
ATOM 1639 C CA . LEU A 1 202 ? -36.587 3.648 -17.874 1.00 81.88 202 LEU A CA 1
ATOM 1640 C C . LEU A 1 202 ? -36.067 3.718 -16.427 1.00 81.88 202 LEU A C 1
ATOM 1642 O O . LEU A 1 202 ? -36.202 4.743 -15.762 1.00 81.88 202 LEU A O 1
ATOM 1646 N N . ASN A 1 203 ? -35.459 2.645 -15.922 1.00 78.88 203 ASN A N 1
ATOM 1647 C CA . ASN A 1 203 ? -34.925 2.591 -14.561 1.00 78.88 203 ASN A CA 1
ATOM 1648 C C . ASN A 1 203 ? -33.587 3.324 -14.441 1.00 78.88 203 ASN A C 1
ATOM 1650 O O . ASN A 1 203 ? -33.289 3.863 -13.377 1.00 78.88 203 ASN A O 1
ATOM 1654 N N . MET A 1 204 ? -32.806 3.388 -15.519 1.00 76.50 204 MET A N 1
ATOM 1655 C CA . MET A 1 204 ? -31.594 4.205 -15.596 1.00 76.50 204 MET A CA 1
ATOM 1656 C C . MET A 1 204 ? -31.930 5.702 -15.669 1.00 76.50 204 MET A C 1
ATOM 1658 O O . MET A 1 204 ? -31.338 6.486 -14.927 1.00 76.50 204 MET A O 1
ATOM 1662 N N . ALA A 1 205 ? -32.939 6.086 -16.457 1.00 80.00 205 ALA A N 1
ATOM 1663 C CA . ALA A 1 205 ? -33.425 7.462 -16.552 1.00 80.00 205 ALA A CA 1
ATOM 1664 C C . ALA A 1 205 ? -34.033 7.951 -15.228 1.00 80.00 205 ALA A C 1
ATOM 1666 O O . ALA A 1 205 ? -33.661 9.004 -14.718 1.00 80.00 205 ALA A O 1
ATOM 1667 N N . LYS A 1 206 ? -34.862 7.128 -14.564 1.00 73.44 206 LYS A N 1
ATOM 1668 C CA . LYS A 1 206 ? -35.376 7.413 -13.204 1.00 73.44 206 LYS A CA 1
ATOM 1669 C C . LYS A 1 206 ? -34.273 7.622 -12.160 1.00 73.44 206 LYS A C 1
ATOM 1671 O O . LYS A 1 206 ? -34.523 8.229 -11.122 1.00 73.44 206 LYS A O 1
ATOM 1676 N N . ARG A 1 207 ? -33.074 7.083 -12.399 1.00 72.75 207 ARG A N 1
ATOM 1677 C CA . ARG A 1 207 ? -31.899 7.216 -11.523 1.00 72.75 207 ARG A CA 1
ATOM 1678 C C . ARG A 1 207 ? -30.957 8.343 -11.961 1.00 72.75 207 ARG A C 1
ATOM 1680 O O . ARG A 1 207 ? -29.876 8.452 -11.390 1.00 72.75 207 ARG A O 1
ATOM 1687 N N . GLY A 1 208 ? -31.349 9.152 -12.950 1.00 69.62 208 GLY A N 1
ATOM 1688 C CA . GLY A 1 208 ? -30.558 10.268 -13.472 1.00 69.62 208 GLY A CA 1
ATOM 1689 C C . GLY A 1 208 ? -29.263 9.833 -14.160 1.00 69.62 208 GLY A C 1
ATOM 1690 O O . GLY A 1 208 ? -28.297 10.587 -14.164 1.00 69.62 208 GLY A O 1
ATOM 1691 N N . MET A 1 209 ? -29.204 8.594 -14.664 1.00 66.69 209 MET A N 1
ATOM 1692 C CA . MET A 1 209 ? -28.013 8.057 -15.334 1.00 66.69 209 MET A CA 1
ATOM 1693 C C . MET A 1 209 ? -28.007 8.327 -16.842 1.00 66.69 209 MET A C 1
ATOM 1695 O O . MET A 1 209 ? -26.936 8.312 -17.441 1.00 66.69 209 MET A O 1
ATOM 1699 N N . ILE A 1 210 ? -29.184 8.523 -17.445 1.00 72.31 210 ILE A N 1
ATOM 1700 C CA . ILE A 1 210 ? -29.390 8.829 -18.869 1.00 72.31 210 ILE A CA 1
ATOM 1701 C C . ILE A 1 210 ? -30.610 9.752 -19.018 1.00 72.31 210 ILE A C 1
ATOM 1703 O O . ILE A 1 210 ? -31.520 9.676 -18.191 1.00 72.31 210 ILE A O 1
ATOM 1707 N N . ASP A 1 211 ? -30.645 10.570 -20.070 1.00 72.75 211 ASP A N 1
ATOM 1708 C CA . ASP A 1 211 ? -31.720 11.554 -20.292 1.00 72.75 211 ASP A CA 1
ATOM 1709 C C . ASP A 1 211 ? -32.897 10.998 -21.120 1.00 72.75 211 ASP A C 1
ATOM 1711 O O . ASP A 1 211 ? -34.033 11.442 -20.967 1.00 72.75 211 ASP A O 1
ATOM 1715 N N . GLU A 1 212 ? -32.657 9.969 -21.941 1.00 75.94 212 GLU A N 1
ATOM 1716 C CA . GLU A 1 212 ? -33.654 9.374 -22.840 1.00 75.94 212 GLU A CA 1
ATOM 1717 C C . GLU A 1 212 ? -33.945 7.911 -22.478 1.00 75.94 212 GLU A C 1
ATOM 1719 O O . GLU A 1 212 ? -33.041 7.092 -22.290 1.00 75.94 212 GLU A O 1
ATOM 1724 N N . ALA A 1 213 ? -35.231 7.564 -22.386 1.00 82.88 213 ALA A N 1
ATOM 1725 C CA . ALA A 1 213 ? -35.687 6.260 -21.899 1.00 82.88 213 ALA A CA 1
ATOM 1726 C C . ALA A 1 213 ? -36.196 5.316 -23.006 1.00 82.88 213 ALA A C 1
ATOM 1728 O O . ALA A 1 213 ? -36.807 4.295 -22.694 1.00 82.88 213 ALA A O 1
ATOM 1729 N N . GLU A 1 214 ? -35.983 5.645 -24.280 1.00 86.62 214 GLU A N 1
ATOM 1730 C CA . GLU A 1 214 ? -36.495 4.884 -25.427 1.00 86.62 214 GLU A CA 1
ATOM 1731 C C . GLU A 1 214 ? -35.828 3.513 -25.579 1.00 86.62 214 GLU A C 1
ATOM 1733 O O . GLU A 1 214 ? -34.635 3.347 -25.323 1.00 86.62 214 GLU A O 1
ATOM 1738 N N . CYS A 1 215 ? -36.606 2.511 -25.993 1.00 78.25 215 CYS A N 1
ATOM 1739 C CA . CYS A 1 215 ? -36.133 1.146 -26.168 1.00 78.25 215 CYS A CA 1
ATOM 1740 C C . CYS A 1 215 ? -35.138 1.042 -27.326 1.00 78.25 215 CYS A C 1
ATOM 1742 O O . CYS A 1 215 ? -35.505 1.343 -28.458 1.00 78.25 215 CYS A O 1
ATOM 1744 N N . PRO A 1 216 ? -33.922 0.521 -27.086 1.00 76.75 216 PRO A N 1
ATOM 1745 C CA . PRO A 1 216 ? -32.882 0.423 -28.110 1.00 76.75 216 PRO A CA 1
ATOM 1746 C C . PRO A 1 216 ? -33.183 -0.618 -29.201 1.00 76.75 216 PRO A C 1
ATOM 1748 O O . PRO A 1 216 ? -32.406 -0.751 -30.138 1.00 76.75 216 PRO A O 1
ATOM 1751 N N . LEU A 1 217 ? -34.263 -1.399 -29.066 1.00 78.31 217 LEU A N 1
ATOM 1752 C CA . LEU A 1 217 ? -34.656 -2.422 -30.040 1.00 78.31 217 LEU A CA 1
ATOM 1753 C C . LEU A 1 217 ? -35.786 -1.963 -30.962 1.00 78.31 217 LEU A C 1
ATOM 1755 O O . LEU A 1 217 ? -35.772 -2.280 -32.150 1.00 78.31 217 LEU A O 1
ATOM 1759 N N . CYS A 1 218 ? -36.794 -1.274 -30.419 1.00 77.62 218 CYS A N 1
ATOM 1760 C CA . CYS A 1 218 ? -37.933 -0.812 -31.212 1.00 77.62 218 CYS A CA 1
ATOM 1761 C C . CYS A 1 218 ? -37.870 0.679 -31.549 1.00 77.62 218 CYS A C 1
ATOM 1763 O O . CYS A 1 218 ? -38.580 1.080 -32.465 1.00 77.62 218 CYS A O 1
ATOM 1765 N N . GLU A 1 219 ? -37.069 1.466 -30.816 1.00 77.88 219 GLU A N 1
ATOM 1766 C CA . GLU A 1 219 ? -36.872 2.922 -30.961 1.00 77.88 219 GLU A CA 1
ATOM 1767 C C . GLU A 1 219 ? -38.177 3.736 -30.986 1.00 77.88 219 GLU A C 1
ATOM 1769 O O . GLU A 1 219 ? -38.249 4.827 -31.536 1.00 77.88 219 GLU A O 1
ATOM 1774 N N . LYS A 1 220 ? -39.258 3.181 -30.429 1.00 71.38 220 LYS A N 1
ATOM 1775 C CA . LYS A 1 220 ? -40.611 3.758 -30.516 1.00 71.38 220 LYS A CA 1
ATOM 1776 C C . LYS A 1 220 ? -41.271 3.976 -29.165 1.00 71.38 220 LYS A C 1
ATOM 1778 O O . LYS A 1 220 ? -42.191 4.778 -29.054 1.00 71.38 220 LYS A O 1
ATOM 1783 N N . VAL A 1 221 ? -40.870 3.206 -28.155 1.00 77.69 221 VAL A N 1
ATOM 1784 C CA . VAL A 1 221 ? -41.533 3.154 -26.847 1.00 77.69 221 VAL A CA 1
ATOM 1785 C C . VAL A 1 221 ? -40.480 3.125 -25.748 1.00 77.69 221 VAL A C 1
ATOM 1787 O O . VAL A 1 221 ? -39.391 2.589 -25.930 1.00 77.69 221 VAL A O 1
ATOM 1790 N N . VAL A 1 222 ? -40.809 3.686 -24.589 1.00 80.56 222 VAL A N 1
ATOM 1791 C CA . VAL A 1 222 ? -39.961 3.676 -23.393 1.00 80.56 222 VAL A CA 1
ATOM 1792 C C . VAL A 1 222 ? -39.649 2.246 -22.929 1.00 80.56 222 VAL A C 1
ATOM 1794 O O . VAL A 1 222 ? -40.548 1.420 -22.747 1.00 80.56 222 VAL A O 1
ATOM 1797 N N . GLU A 1 223 ? -38.372 1.958 -22.671 1.00 87.00 223 GLU A N 1
ATOM 1798 C CA . GLU A 1 223 ? -37.906 0.646 -22.221 1.00 87.00 223 GLU A CA 1
ATOM 1799 C C . GLU A 1 223 ? -38.220 0.401 -20.740 1.00 87.00 223 GLU A C 1
ATOM 1801 O O . GLU A 1 223 ? -37.403 0.628 -19.844 1.00 87.00 223 GLU A O 1
ATOM 1806 N N . SER A 1 224 ? -39.426 -0.082 -20.472 1.00 81.75 224 SER A N 1
ATOM 1807 C CA . SER A 1 224 ? -39.792 -0.668 -19.180 1.00 81.75 224 SER A CA 1
ATOM 1808 C C . SER A 1 224 ? -39.426 -2.156 -19.116 1.00 81.75 224 SER A C 1
ATOM 1810 O O . SER A 1 224 ? -39.266 -2.805 -20.149 1.00 81.75 224 SER A O 1
ATOM 1812 N N . THR A 1 225 ? -39.349 -2.738 -17.914 1.00 80.06 225 THR A N 1
ATOM 1813 C CA . THR A 1 225 ? -39.074 -4.178 -17.735 1.00 80.06 225 THR A CA 1
ATOM 1814 C C . THR A 1 225 ? -40.080 -5.077 -18.465 1.00 80.06 225 THR A C 1
ATOM 1816 O O . THR A 1 225 ? -39.695 -6.108 -19.009 1.00 80.06 225 THR A O 1
ATOM 1819 N N . SER A 1 226 ? -41.356 -4.690 -18.548 1.00 75.25 226 SER A N 1
ATOM 1820 C CA . SER A 1 226 ? -42.362 -5.434 -19.318 1.00 75.25 226 SER A CA 1
ATOM 1821 C C . SER A 1 226 ? -42.200 -5.262 -20.829 1.00 75.25 226 SER A C 1
ATOM 1823 O O . SER A 1 226 ? -42.367 -6.228 -21.573 1.00 75.25 226 SER A O 1
ATOM 1825 N N . HIS A 1 227 ? -41.826 -4.068 -21.292 1.00 79.31 227 HIS A N 1
ATOM 1826 C CA . HIS A 1 227 ? -41.535 -3.833 -22.704 1.00 79.31 227 HIS A CA 1
ATOM 1827 C C . HIS A 1 227 ? -40.296 -4.618 -23.159 1.00 79.31 227 HIS A C 1
ATOM 1829 O O . HIS A 1 227 ? -40.361 -5.332 -24.154 1.00 79.31 227 HIS A O 1
ATOM 1835 N N . ALA A 1 228 ? -39.212 -4.584 -22.382 1.00 80.44 228 ALA A N 1
ATOM 1836 C CA . ALA A 1 228 ? -37.971 -5.298 -22.682 1.00 80.44 228 ALA A CA 1
ATOM 1837 C C . ALA A 1 228 ? -38.122 -6.832 -22.692 1.00 80.44 228 ALA A C 1
ATOM 1839 O O . ALA A 1 228 ? -37.362 -7.506 -23.380 1.00 80.44 228 ALA A O 1
ATOM 1840 N N . LEU A 1 229 ? -39.077 -7.388 -21.933 1.00 78.25 229 LEU A N 1
ATOM 1841 C CA . LEU A 1 229 ? -39.245 -8.841 -21.785 1.00 78.25 229 LEU A CA 1
ATOM 1842 C C . LEU A 1 229 ? -40.415 -9.441 -22.576 1.00 78.25 229 LEU A C 1
ATOM 1844 O O . LEU A 1 229 ? -40.361 -10.629 -22.889 1.00 78.25 229 LEU A O 1
ATOM 1848 N N . PHE A 1 230 ? -41.462 -8.674 -22.893 1.00 71.56 230 PHE A N 1
ATOM 1849 C CA . PHE A 1 230 ? -42.688 -9.237 -23.479 1.00 71.56 230 PHE A CA 1
ATOM 1850 C C . PHE A 1 230 ? -43.304 -8.399 -24.596 1.00 71.56 230 PHE A C 1
ATOM 1852 O O . PHE A 1 230 ? -43.734 -8.973 -25.589 1.00 71.56 230 PHE A O 1
ATOM 1859 N N . TYR A 1 231 ? -43.356 -7.073 -24.448 1.00 71.31 231 TYR A N 1
ATOM 1860 C CA . TYR A 1 231 ? -44.176 -6.220 -25.324 1.00 71.31 231 TYR A CA 1
ATOM 1861 C C . TYR A 1 231 ? -43.400 -5.450 -26.398 1.00 71.31 231 TYR A C 1
ATOM 1863 O O . TYR A 1 231 ? -43.998 -4.688 -27.150 1.00 71.31 231 TYR A O 1
ATOM 1871 N N . CYS A 1 232 ? -42.077 -5.591 -26.470 1.00 78.69 232 CYS A N 1
ATOM 1872 C CA . CYS A 1 232 ? -41.307 -5.032 -27.574 1.00 78.69 232 CYS A CA 1
ATOM 1873 C C . CYS A 1 232 ? -41.661 -5.775 -28.866 1.00 78.69 232 CYS A C 1
ATOM 1875 O O . CYS A 1 232 ? -41.531 -6.995 -28.924 1.00 78.69 232 CYS A O 1
ATOM 1877 N N . ASP A 1 233 ? -42.054 -5.048 -29.915 1.00 70.31 233 ASP A N 1
ATOM 1878 C CA . ASP A 1 233 ? -42.486 -5.625 -31.199 1.00 70.31 233 ASP A CA 1
ATOM 1879 C C . ASP A 1 233 ? -41.451 -6.597 -31.792 1.00 70.31 233 ASP A C 1
ATOM 1881 O O . ASP A 1 233 ? -41.806 -7.627 -32.358 1.00 70.31 233 ASP A O 1
ATOM 1885 N N . LYS A 1 234 ? -40.157 -6.303 -31.603 1.00 72.94 234 LYS A N 1
ATOM 1886 C CA . LYS A 1 234 ? -39.041 -7.164 -32.030 1.00 72.94 234 LYS A CA 1
ATOM 1887 C C . LYS A 1 234 ? -38.893 -8.433 -31.189 1.00 72.94 234 LYS A C 1
ATOM 1889 O O . LYS A 1 234 ? -38.350 -9.423 -31.661 1.00 72.94 234 LYS A O 1
ATOM 1894 N N . LEU A 1 235 ? -39.379 -8.408 -29.953 1.00 71.31 235 LEU A N 1
ATOM 1895 C CA . LEU A 1 235 ? -39.344 -9.521 -29.009 1.00 71.31 235 LEU A CA 1
ATOM 1896 C C . LEU A 1 235 ? -40.614 -10.388 -29.100 1.00 71.31 235 LEU A C 1
ATOM 1898 O O . LEU A 1 235 ? -40.552 -11.595 -28.876 1.00 71.31 235 LEU A O 1
ATOM 1902 N N . CYS A 1 236 ? -41.748 -9.807 -29.504 1.00 64.50 236 CYS A N 1
ATOM 1903 C CA . CYS A 1 236 ? -42.976 -10.537 -29.831 1.00 64.50 236 CYS A CA 1
ATOM 1904 C C . CYS A 1 236 ? -42.744 -11.603 -30.917 1.00 64.50 236 CYS A C 1
ATOM 1906 O O . CYS A 1 236 ? -43.306 -12.691 -30.824 1.00 64.50 236 CYS A O 1
ATOM 1908 N N . GLU A 1 237 ? -41.865 -11.345 -31.895 1.00 63.88 237 GLU A N 1
ATOM 1909 C CA . GLU A 1 237 ? -41.459 -12.330 -32.915 1.00 63.88 237 GLU A CA 1
ATOM 1910 C C . GLU A 1 237 ? -40.752 -13.559 -32.307 1.00 63.88 237 GLU A C 1
ATOM 1912 O O . GLU A 1 237 ? -40.913 -14.680 -32.794 1.00 63.88 237 GLU A O 1
ATOM 1917 N N . VAL A 1 238 ? -40.013 -13.375 -31.207 1.00 66.00 238 VAL A N 1
ATOM 1918 C CA . VAL A 1 238 ? -39.327 -14.458 -30.483 1.00 66.00 238 VAL A CA 1
ATOM 1919 C C . VAL A 1 238 ? -40.343 -15.332 -29.749 1.00 66.00 238 VAL A C 1
ATOM 1921 O O . VAL A 1 238 ? -40.291 -16.559 -29.847 1.00 66.00 238 VAL A O 1
ATOM 1924 N N . TRP A 1 239 ? -41.315 -14.714 -29.071 1.00 63.84 239 TRP A N 1
ATOM 1925 C CA . TRP A 1 239 ? -42.386 -15.439 -28.382 1.00 63.84 239 TRP A CA 1
ATOM 1926 C C . TRP A 1 239 ? -43.347 -16.149 -29.351 1.00 63.84 239 TRP A C 1
ATOM 1928 O O . TRP A 1 239 ? -43.848 -17.226 -29.029 1.00 63.84 239 TRP A O 1
ATOM 1938 N N . TRP A 1 240 ? -43.564 -15.602 -30.553 1.00 57.31 240 TRP A N 1
ATOM 1939 C CA . TRP A 1 240 ? -44.438 -16.185 -31.581 1.00 57.31 240 TRP A CA 1
ATOM 1940 C C . TRP A 1 240 ? -43.915 -17.518 -32.143 1.00 57.31 240 TRP A C 1
ATOM 1942 O O . TRP A 1 240 ? -44.696 -18.370 -32.564 1.00 57.31 240 TRP A O 1
ATOM 1952 N N . ASN A 1 241 ? -42.597 -17.737 -32.110 1.00 57.34 241 ASN A N 1
ATOM 1953 C CA . ASN A 1 241 ? -41.978 -18.986 -32.563 1.00 57.34 241 ASN A CA 1
ATOM 1954 C C . ASN A 1 241 ? -42.054 -20.126 -31.527 1.00 57.34 241 ASN A C 1
ATOM 1956 O O . ASN A 1 241 ? -41.620 -21.247 -31.805 1.00 57.34 241 ASN A O 1
ATOM 1960 N N . TRP A 1 242 ? -42.638 -19.889 -30.347 1.00 63.19 242 TRP A N 1
ATOM 1961 C CA . TRP A 1 242 ? -42.852 -20.925 -29.339 1.00 63.19 242 TRP A CA 1
ATOM 1962 C C . TRP A 1 242 ? -44.114 -21.752 -29.646 1.00 63.19 242 TRP A C 1
ATOM 1964 O O . TRP A 1 242 ? -45.222 -21.433 -29.205 1.00 63.19 242 TRP A O 1
ATOM 1974 N N . GLN A 1 243 ? -43.946 -22.858 -30.385 1.00 50.75 243 GLN A N 1
ATOM 1975 C CA . GLN A 1 243 ? -44.999 -23.860 -30.610 1.00 50.75 243 GLN A CA 1
ATOM 1976 C C . GLN A 1 243 ? -45.357 -24.560 -29.287 1.00 50.75 243 GLN A C 1
ATOM 1978 O O . GLN A 1 243 ? -44.744 -25.552 -28.901 1.00 50.75 243 GLN A O 1
ATOM 1983 N N . GLY A 1 244 ? -46.324 -23.994 -28.566 1.00 56.19 244 GLY A N 1
ATOM 1984 C CA . GLY A 1 244 ? -46.752 -24.451 -27.242 1.00 56.19 244 GLY A CA 1
ATOM 1985 C C . GLY A 1 244 ? -46.911 -23.342 -26.202 1.00 56.19 244 GLY A C 1
ATOM 1986 O O . GLY A 1 244 ? -47.176 -23.663 -25.047 1.00 56.19 244 GLY A O 1
ATOM 1987 N N . CYS A 1 245 ? -46.762 -22.063 -26.575 1.00 53.78 245 CYS A N 1
ATOM 1988 C CA . CYS A 1 245 ? -47.015 -20.950 -25.660 1.00 53.78 245 CYS A CA 1
ATOM 1989 C C . CYS A 1 245 ? -48.469 -21.001 -25.137 1.00 53.78 245 CYS A C 1
ATOM 1991 O O . CYS A 1 245 ? -49.403 -20.895 -25.937 1.00 53.78 245 CYS A O 1
ATOM 1993 N N . PRO A 1 246 ? -48.694 -21.145 -23.817 1.00 51.66 246 PRO A N 1
ATOM 1994 C CA . PRO A 1 246 ? -50.038 -21.274 -23.254 1.00 51.66 246 PRO A CA 1
ATOM 1995 C C . PRO A 1 246 ? -50.809 -19.943 -23.192 1.00 51.66 246 PRO A C 1
ATOM 1997 O O . PRO A 1 246 ? -51.938 -19.919 -22.707 1.00 51.66 246 PRO A O 1
ATOM 2000 N N . ILE A 1 247 ? -50.219 -18.828 -23.645 1.00 54.91 247 ILE A N 1
ATOM 2001 C CA . ILE A 1 247 ? -50.759 -17.479 -23.445 1.00 54.91 247 ILE A CA 1
ATOM 2002 C C . ILE A 1 247 ? -50.765 -16.700 -24.760 1.00 54.91 247 ILE A C 1
ATOM 2004 O O . ILE A 1 247 ? -49.743 -16.558 -25.429 1.00 54.91 247 ILE A O 1
ATOM 2008 N N . ASN A 1 248 ? -51.925 -16.142 -25.100 1.00 56.41 248 ASN A N 1
ATOM 2009 C CA . ASN A 1 248 ? -52.072 -15.201 -26.201 1.00 56.41 248 ASN A CA 1
ATOM 2010 C C . ASN A 1 248 ? -51.633 -13.798 -25.737 1.00 56.41 248 ASN A C 1
ATOM 2012 O O . ASN A 1 248 ? -52.401 -13.088 -25.090 1.00 56.41 248 ASN A O 1
ATOM 2016 N N . LEU A 1 249 ? -50.387 -13.415 -26.039 1.00 54.84 249 LEU A N 1
ATOM 2017 C CA . LEU A 1 249 ? -49.753 -12.164 -25.578 1.00 54.84 249 LEU A CA 1
ATOM 2018 C C . LEU A 1 249 ? -50.423 -10.877 -26.101 1.00 54.84 249 LEU A C 1
ATOM 2020 O O . LEU A 1 249 ? -50.108 -9.795 -25.616 1.00 54.84 249 LEU A O 1
ATOM 2024 N N . LEU A 1 250 ? -51.353 -10.981 -27.057 1.00 49.91 250 LEU A N 1
ATOM 2025 C CA . LEU A 1 250 ? -52.091 -9.844 -27.621 1.00 49.91 250 LEU A CA 1
ATOM 2026 C C . LEU A 1 250 ? -53.488 -9.642 -27.009 1.00 49.91 250 LEU A C 1
ATOM 2028 O O . LEU A 1 250 ? -54.191 -8.722 -27.419 1.00 49.91 250 LEU A O 1
ATOM 2032 N N . ALA A 1 251 ? -53.920 -10.486 -26.065 1.00 48.97 251 ALA A N 1
ATOM 2033 C CA . ALA A 1 251 ? -55.321 -10.503 -25.643 1.00 48.97 251 ALA A CA 1
ATOM 2034 C C . ALA A 1 251 ? -55.661 -9.672 -24.392 1.00 48.97 251 ALA A C 1
ATOM 2036 O O . ALA A 1 251 ? -56.822 -9.308 -24.250 1.00 48.97 251 ALA A O 1
ATOM 2037 N N . GLU A 1 252 ? -54.731 -9.326 -23.494 1.00 48.91 252 GLU A N 1
ATOM 2038 C CA . GLU A 1 252 ? -55.089 -8.600 -22.259 1.00 48.91 252 GLU A CA 1
ATOM 2039 C C . GLU A 1 252 ? -53.955 -7.696 -21.749 1.00 48.91 252 GLU A C 1
ATOM 2041 O O . GLU A 1 252 ? -52.788 -8.083 -21.722 1.00 48.91 252 GLU A O 1
ATOM 2046 N N . ASN A 1 253 ? -54.312 -6.491 -21.294 1.00 50.59 253 ASN A N 1
ATOM 2047 C CA . ASN A 1 253 ? -53.401 -5.470 -20.770 1.00 50.59 253 ASN A CA 1
ATOM 2048 C C . ASN A 1 253 ? -52.954 -5.836 -19.333 1.00 50.59 253 ASN A C 1
ATOM 2050 O O . ASN A 1 253 ? -53.430 -5.266 -18.352 1.00 50.59 253 ASN A O 1
ATOM 2054 N N . MET A 1 254 ? -52.107 -6.863 -19.196 1.00 55.22 254 MET A N 1
ATOM 2055 C CA . MET A 1 254 ? -51.712 -7.446 -17.905 1.00 55.22 254 MET A CA 1
ATOM 2056 C C . MET A 1 254 ? -50.359 -6.935 -17.394 1.00 55.22 254 MET A C 1
ATOM 2058 O O . MET A 1 254 ? -49.419 -6.716 -18.165 1.00 55.22 254 MET A O 1
ATOM 2062 N N . CYS A 1 255 ? -50.225 -6.803 -16.067 1.00 60.28 255 CYS A N 1
ATOM 2063 C CA . CYS A 1 255 ? -48.949 -6.456 -15.445 1.00 60.28 255 CYS A CA 1
ATOM 2064 C C . CYS A 1 255 ? -47.978 -7.656 -15.429 1.00 60.28 255 CYS A C 1
ATOM 2066 O O . CYS A 1 255 ? -48.387 -8.818 -15.448 1.00 60.28 255 CYS A O 1
ATOM 2068 N N . LEU A 1 256 ? -46.670 -7.376 -15.368 1.00 67.94 256 LEU A N 1
ATOM 2069 C CA . LEU A 1 256 ? -45.597 -8.378 -15.477 1.00 67.94 256 LEU A CA 1
ATOM 2070 C C . LEU A 1 256 ? -45.712 -9.527 -14.459 1.00 67.94 256 LEU A C 1
ATOM 2072 O O . LEU A 1 256 ? -45.374 -10.669 -14.758 1.00 67.94 256 LEU A O 1
ATOM 2076 N N . VAL A 1 257 ? -46.176 -9.211 -13.250 1.00 66.81 257 VAL A N 1
ATOM 2077 C CA . VAL A 1 257 ? -46.313 -10.160 -12.136 1.00 66.81 257 VAL A CA 1
ATOM 2078 C C . VAL A 1 257 ? -47.453 -11.147 -12.402 1.00 66.81 257 VAL A C 1
ATOM 2080 O O . VAL A 1 257 ? -47.289 -12.341 -12.158 1.00 66.81 257 VAL A O 1
ATOM 2083 N N . ASP A 1 258 ? -48.562 -10.675 -12.972 1.00 65.94 258 ASP A N 1
ATOM 2084 C CA . ASP A 1 258 ? -49.716 -11.514 -13.309 1.00 65.94 258 ASP A CA 1
ATOM 2085 C C . ASP A 1 258 ? -49.432 -12.391 -14.535 1.00 65.94 258 ASP A C 1
ATOM 2087 O O . ASP A 1 258 ? -49.830 -13.556 -14.579 1.00 65.94 258 ASP A O 1
ATOM 2091 N N . LEU A 1 259 ? -48.675 -11.864 -15.505 1.00 67.62 259 LEU A N 1
ATOM 2092 C CA . LEU A 1 259 ? -48.191 -12.637 -16.650 1.00 67.62 259 LEU A CA 1
ATOM 2093 C C . LEU A 1 259 ? -47.234 -13.754 -16.198 1.00 67.62 259 LEU A C 1
ATOM 2095 O O . LEU A 1 259 ? -47.376 -14.900 -16.622 1.00 67.62 259 LEU A O 1
ATOM 2099 N N . ALA A 1 260 ? -46.306 -13.450 -15.283 1.00 69.25 260 ALA A N 1
ATOM 2100 C CA . ALA A 1 260 ? -45.391 -14.437 -14.711 1.00 69.25 260 ALA A CA 1
ATOM 2101 C C . ALA A 1 260 ? -46.131 -15.536 -13.927 1.00 69.25 260 ALA A C 1
ATOM 2103 O O . ALA A 1 260 ? -45.781 -16.708 -14.049 1.00 69.25 260 ALA A O 1
ATOM 2104 N N . LEU A 1 261 ? -47.174 -15.190 -13.165 1.00 69.12 261 LEU A N 1
ATOM 2105 C CA . LEU A 1 261 ? -48.012 -16.167 -12.464 1.00 69.12 261 LEU A CA 1
ATOM 2106 C C . LEU A 1 261 ? -48.789 -17.073 -13.431 1.00 69.12 261 LEU A C 1
ATOM 2108 O O . LEU A 1 261 ? -48.707 -18.290 -13.285 1.00 69.12 261 LEU A O 1
ATOM 2112 N N . LYS A 1 262 ? -49.435 -16.519 -14.471 1.00 66.12 262 LYS A N 1
ATOM 2113 C CA . LYS A 1 262 ? -50.137 -17.317 -15.499 1.00 66.12 262 LYS A CA 1
ATOM 2114 C C . LYS A 1 262 ? -49.203 -18.320 -16.195 1.00 66.12 262 LYS A C 1
ATOM 2116 O O . LYS A 1 262 ? -49.596 -19.462 -16.429 1.00 66.12 262 LYS A O 1
ATOM 2121 N N . ILE A 1 263 ? -47.955 -17.933 -16.481 1.00 66.81 263 ILE A N 1
ATOM 2122 C CA . ILE A 1 263 ? -46.946 -18.844 -17.057 1.00 66.81 263 ILE A CA 1
ATOM 2123 C C . ILE A 1 263 ? -46.594 -19.964 -16.064 1.00 66.81 263 ILE A C 1
ATOM 2125 O O . ILE A 1 263 ? -46.531 -21.133 -16.440 1.00 66.81 263 ILE A O 1
ATOM 2129 N N . LEU A 1 264 ? -46.374 -19.627 -14.791 1.00 67.50 264 LEU A N 1
ATOM 2130 C CA . LEU A 1 264 ? -45.986 -20.588 -13.751 1.00 67.50 264 LEU A CA 1
ATOM 2131 C C . LEU A 1 264 ? -47.124 -21.530 -13.327 1.00 67.50 264 LEU A C 1
ATOM 2133 O O . LEU A 1 264 ? -46.858 -22.631 -12.840 1.00 67.50 264 LEU A O 1
ATOM 2137 N N . ASP A 1 265 ? -48.377 -21.119 -13.504 1.00 65.75 265 ASP A N 1
ATOM 2138 C CA . ASP A 1 265 ? -49.554 -21.966 -13.317 1.00 65.75 265 ASP A CA 1
ATOM 2139 C C . ASP A 1 265 ? -49.704 -22.970 -14.466 1.00 65.75 265 ASP A C 1
ATOM 2141 O O . ASP A 1 265 ? -49.863 -24.160 -14.207 1.00 65.75 265 ASP A O 1
ATOM 2145 N N . ALA A 1 266 ? -49.518 -22.537 -15.718 1.00 58.12 266 ALA A N 1
ATOM 2146 C CA . ALA A 1 266 ? -49.605 -23.409 -16.893 1.00 58.12 266 ALA A CA 1
ATOM 2147 C C . ALA A 1 266 ? -48.529 -24.518 -16.934 1.00 58.12 266 ALA A C 1
ATOM 2149 O O . ALA A 1 266 ? -48.751 -25.584 -17.504 1.00 58.12 266 ALA A O 1
ATOM 2150 N N . VAL A 1 267 ? -47.364 -24.290 -16.316 1.00 57.03 267 VAL A N 1
ATOM 2151 C CA . VAL A 1 267 ? -46.254 -25.264 -16.253 1.00 57.03 267 VAL A CA 1
ATOM 2152 C C . VAL A 1 267 ? -46.412 -26.262 -15.086 1.00 57.03 267 VAL A C 1
ATOM 2154 O O . VAL A 1 267 ? -45.804 -27.331 -15.099 1.00 57.03 267 VAL A O 1
ATOM 2157 N N . GLY A 1 268 ? -47.240 -25.951 -14.080 1.00 48.19 268 GLY A N 1
ATOM 2158 C CA . GLY A 1 268 ? -47.363 -26.723 -12.834 1.00 48.19 268 GLY A CA 1
ATOM 2159 C C . GLY A 1 268 ? -48.140 -28.046 -12.923 1.00 48.19 268 GLY A C 1
ATOM 2160 O O . GLY A 1 268 ? -47.899 -28.935 -12.107 1.00 48.19 268 GLY A O 1
ATOM 2161 N N . ASP A 1 269 ? -49.026 -28.220 -13.907 1.00 39.97 269 ASP A N 1
ATOM 2162 C CA . ASP A 1 269 ? -49.905 -29.403 -13.998 1.00 39.97 269 ASP A CA 1
ATOM 2163 C C . ASP A 1 269 ? -49.268 -30.636 -14.666 1.00 39.97 269 ASP A C 1
ATOM 2165 O O . ASP A 1 269 ? -49.837 -31.725 -14.649 1.00 39.97 269 ASP A O 1
ATOM 2169 N N . TRP A 1 270 ? -48.041 -30.526 -15.179 1.00 40.12 270 TRP A N 1
ATOM 2170 C CA . TRP A 1 270 ? -47.349 -31.635 -15.854 1.00 40.12 270 TRP A CA 1
ATOM 2171 C C . TRP A 1 270 ? -46.743 -32.690 -14.902 1.00 40.12 270 TRP A C 1
ATOM 2173 O O . TRP A 1 270 ? -46.226 -33.710 -15.353 1.00 40.12 270 TRP A O 1
ATOM 2183 N N . GLY A 1 271 ? -46.783 -32.463 -13.582 1.00 34.31 271 GLY A N 1
ATOM 2184 C CA . GLY A 1 271 ? -46.049 -33.257 -12.584 1.00 34.31 271 GLY A CA 1
ATOM 2185 C C . GLY A 1 271 ? -46.831 -34.332 -11.815 1.00 34.31 271 GLY A C 1
ATOM 2186 O O . GLY A 1 271 ? -46.243 -34.972 -10.947 1.00 34.31 271 GLY A O 1
ATOM 2187 N N . LYS A 1 272 ? -48.131 -34.545 -12.066 1.00 33.09 272 LYS A N 1
ATOM 2188 C CA . LYS A 1 272 ? -48.982 -35.402 -11.204 1.00 33.09 272 LYS A CA 1
ATOM 2189 C C . LYS A 1 272 ? -49.190 -36.857 -11.652 1.00 33.09 272 LYS A C 1
ATOM 2191 O O . LYS A 1 272 ? -49.904 -37.581 -10.969 1.00 33.09 272 LYS A O 1
ATOM 2196 N N . GLU A 1 273 ? -48.543 -37.334 -12.714 1.00 31.48 273 GLU A N 1
ATOM 2197 C CA . GLU A 1 273 ? -48.836 -38.672 -13.273 1.00 31.48 273 GLU A CA 1
ATOM 2198 C C . GLU A 1 273 ? -47.850 -39.801 -12.905 1.00 31.48 273 GLU A C 1
ATOM 2200 O O . GLU A 1 273 ? -47.909 -40.888 -13.474 1.00 31.48 273 GLU A O 1
ATOM 2205 N N . ARG A 1 274 ? -46.944 -39.606 -11.937 1.00 34.22 274 ARG A N 1
ATOM 2206 C CA . ARG A 1 274 ? -46.024 -40.679 -11.501 1.00 34.22 274 ARG A CA 1
ATOM 2207 C C . ARG A 1 274 ? -45.902 -40.792 -9.982 1.00 34.22 274 ARG A C 1
ATOM 2209 O O . ARG A 1 274 ? -44.870 -40.463 -9.408 1.00 34.22 274 ARG A O 1
ATOM 2216 N N . SER A 1 275 ? -46.935 -41.321 -9.331 1.00 28.17 275 SER A N 1
ATOM 2217 C CA . SER A 1 275 ? -46.802 -41.963 -8.016 1.00 28.17 275 SER A CA 1
ATOM 2218 C C . SER A 1 275 ? -47.840 -43.079 -7.844 1.00 28.17 275 SER A C 1
ATOM 2220 O O . SER A 1 275 ? -49.043 -42.845 -7.793 1.00 28.17 275 SER A O 1
ATOM 2222 N N . GLY A 1 276 ? -47.368 -44.326 -7.758 1.00 24.84 276 GLY A N 1
ATOM 2223 C CA . GLY A 1 276 ? -48.221 -45.485 -7.506 1.00 24.84 276 GLY A CA 1
ATOM 2224 C C . GLY A 1 276 ? -47.442 -46.772 -7.231 1.00 24.84 276 GLY A C 1
ATOM 2225 O O . GLY A 1 276 ? -47.107 -47.476 -8.175 1.00 24.84 276 GLY A O 1
ATOM 2226 N N . LYS A 1 277 ? -47.301 -47.086 -5.929 1.00 27.61 277 LYS A N 1
ATOM 2227 C CA . LYS A 1 277 ? -47.001 -48.392 -5.285 1.00 27.61 277 LYS A CA 1
ATOM 2228 C C . LYS A 1 277 ? -45.563 -48.932 -5.377 1.00 27.61 277 LYS A C 1
ATOM 2230 O O . LYS A 1 277 ? -44.902 -48.744 -6.381 1.00 27.61 277 LYS A O 1
ATOM 2235 N N . SER A 1 278 ? -45.047 -49.747 -4.454 1.00 24.12 278 SER A N 1
ATOM 2236 C CA . SER A 1 278 ? -45.184 -49.996 -3.001 1.00 24.12 278 SER A CA 1
ATOM 2237 C C . SER A 1 278 ? -44.277 -51.211 -2.722 1.00 24.12 278 SER A C 1
ATOM 2239 O O . SER A 1 278 ? -44.371 -52.188 -3.452 1.00 24.12 278 SER A O 1
ATOM 2241 N N . GLU A 1 279 ? -43.484 -51.144 -1.651 1.00 26.12 279 GLU A N 1
ATOM 2242 C CA . GLU A 1 279 ? -43.036 -52.255 -0.783 1.00 26.12 279 GLU A CA 1
ATOM 2243 C C . GLU A 1 279 ? -42.022 -53.350 -1.208 1.00 26.12 279 GLU A C 1
ATOM 2245 O O . GLU A 1 279 ? -42.242 -54.158 -2.099 1.00 26.12 279 GLU A O 1
ATOM 2250 N N . ARG A 1 280 ? -40.970 -53.402 -0.362 1.00 25.66 280 ARG A N 1
ATOM 2251 C CA . ARG A 1 280 ? -40.271 -54.530 0.307 1.00 25.66 280 ARG A CA 1
ATOM 2252 C C . ARG A 1 280 ? -39.808 -55.750 -0.503 1.00 25.66 280 ARG A C 1
ATOM 2254 O O . ARG A 1 280 ? -40.622 -56.546 -0.943 1.00 25.66 280 ARG A O 1
ATOM 2261 N N . LEU A 1 281 ? -38.500 -56.022 -0.413 1.00 25.62 281 LEU A N 1
ATOM 2262 C CA . LEU A 1 281 ? -37.906 -57.237 0.184 1.00 25.62 281 LEU A CA 1
ATOM 2263 C C . LEU A 1 281 ? -36.391 -57.016 0.385 1.00 25.62 281 LEU A C 1
ATOM 2265 O O . LEU A 1 281 ? -35.755 -56.338 -0.417 1.00 25.62 281 LEU A O 1
ATOM 2269 N N . GLY A 1 282 ? -35.851 -57.514 1.500 1.00 22.56 282 GLY A N 1
ATOM 2270 C CA . GLY A 1 282 ? -34.445 -57.376 1.894 1.00 22.56 282 GLY A CA 1
ATOM 2271 C C . GLY A 1 282 ? -33.603 -58.636 1.666 1.00 22.56 282 GLY A C 1
ATOM 2272 O O . GLY A 1 282 ? -34.129 -59.661 1.250 1.00 22.56 282 GLY A O 1
ATOM 2273 N N . GLU A 1 283 ? -32.320 -58.504 2.033 1.00 23.41 283 GLU A N 1
ATOM 2274 C CA . GLU A 1 283 ? -31.339 -59.551 2.390 1.00 23.41 283 GLU A CA 1
ATOM 2275 C C . GLU A 1 283 ? -30.976 -60.637 1.349 1.00 23.41 283 GLU A C 1
ATOM 2277 O O . GLU A 1 283 ? -31.743 -61.565 1.127 1.00 23.41 283 GLU A O 1
ATOM 2282 N N . ARG A 1 284 ? -29.736 -60.633 0.819 1.00 23.25 284 ARG A N 1
ATOM 2283 C CA . ARG A 1 284 ? -28.581 -61.441 1.301 1.00 23.25 284 ARG A CA 1
ATOM 2284 C C . ARG A 1 284 ? -27.408 -61.501 0.306 1.00 23.25 284 ARG A C 1
ATOM 2286 O O . ARG A 1 284 ? -27.537 -61.217 -0.876 1.00 23.25 284 ARG A O 1
ATOM 2293 N N . GLU A 1 285 ? -26.273 -61.844 0.905 1.00 24.19 285 GLU A N 1
ATOM 2294 C CA . GLU A 1 285 ? -24.878 -61.981 0.471 1.00 24.19 285 GLU A CA 1
ATOM 2295 C C . GLU A 1 285 ? -24.607 -62.834 -0.788 1.00 24.19 285 GLU A C 1
ATOM 2297 O O . GLU A 1 285 ? -25.361 -63.752 -1.097 1.00 24.19 285 GLU A O 1
ATOM 2302 N N . ILE A 1 286 ? -23.453 -62.612 -1.439 1.00 25.45 286 ILE A N 1
ATOM 2303 C CA . ILE A 1 286 ? -22.257 -63.501 -1.462 1.00 25.45 286 ILE A CA 1
ATOM 2304 C C . ILE A 1 286 ? -21.261 -62.960 -2.514 1.00 25.45 286 ILE A C 1
ATOM 2306 O O . ILE A 1 286 ? -21.650 -62.533 -3.599 1.00 25.45 286 ILE A O 1
ATOM 2310 N N . GLY A 1 287 ? -19.970 -62.924 -2.161 1.00 21.48 287 GLY A N 1
ATOM 2311 C CA . GLY A 1 287 ? -18.877 -62.435 -3.009 1.00 21.48 287 GLY A CA 1
ATOM 2312 C C . GLY A 1 287 ? -18.307 -63.455 -4.003 1.00 21.48 287 GLY A C 1
ATOM 2313 O O . GLY A 1 287 ? -18.775 -64.584 -4.091 1.00 21.48 287 GLY A O 1
ATOM 2314 N N . GLY A 1 288 ? -17.232 -63.056 -4.694 1.00 23.05 288 GLY A N 1
ATOM 2315 C CA . GLY A 1 288 ? -16.315 -63.982 -5.370 1.00 23.05 288 GLY A CA 1
ATOM 2316 C C . GLY A 1 288 ? -15.958 -63.634 -6.819 1.00 23.05 288 GLY A C 1
ATOM 2317 O O . GLY A 1 288 ? -16.700 -63.948 -7.734 1.00 23.05 288 GLY A O 1
ATOM 2318 N N . THR A 1 289 ? -14.787 -63.010 -6.983 1.00 22.86 289 THR A N 1
ATOM 2319 C CA . THR A 1 289 ? -13.694 -63.357 -7.922 1.00 22.86 289 THR A CA 1
ATOM 2320 C C . THR A 1 289 ? -13.967 -63.924 -9.337 1.00 22.86 289 THR A C 1
ATOM 2322 O O . THR A 1 289 ? -14.434 -65.044 -9.483 1.00 22.86 289 THR A O 1
ATOM 2325 N N . ILE A 1 290 ? -13.353 -63.226 -10.311 1.00 23.94 290 ILE A N 1
ATOM 2326 C CA . ILE A 1 290 ? -12.378 -63.729 -11.316 1.00 23.94 290 ILE A CA 1
ATOM 2327 C C . ILE A 1 290 ? -12.882 -64.312 -12.664 1.00 23.94 290 ILE A C 1
ATOM 2329 O O . ILE A 1 290 ? -13.566 -65.322 -12.725 1.00 23.94 290 ILE A O 1
ATOM 2333 N N . GLU A 1 291 ? -12.330 -63.688 -13.722 1.00 22.92 291 GLU A N 1
ATOM 2334 C CA . GLU A 1 291 ? -11.904 -64.196 -15.046 1.00 22.92 291 GLU A CA 1
ATOM 2335 C C . GLU A 1 291 ? -12.820 -64.281 -16.289 1.00 22.92 291 GLU A C 1
ATOM 2337 O O . GLU A 1 291 ? -13.904 -64.850 -16.282 1.00 22.92 291 GLU A O 1
ATOM 2342 N N . LYS A 1 292 ? -12.165 -63.854 -17.391 1.00 23.83 292 LYS A N 1
ATOM 2343 C CA . LYS A 1 292 ? -12.176 -64.349 -18.787 1.00 23.83 292 LYS A CA 1
ATOM 2344 C C . LYS A 1 292 ? -13.205 -63.812 -19.793 1.00 23.83 292 LYS A C 1
ATOM 2346 O O . LYS A 1 292 ? -14.308 -64.314 -19.932 1.00 23.83 292 LYS A O 1
ATOM 2351 N N . GLU A 1 293 ? -12.788 -62.746 -20.483 1.00 23.36 293 GLU A N 1
ATOM 2352 C CA . GLU A 1 293 ? -12.167 -62.763 -21.827 1.00 23.36 293 GLU A CA 1
ATOM 2353 C C . GLU A 1 293 ? -12.755 -63.658 -22.956 1.00 23.36 293 GLU A C 1
ATOM 2355 O O . GLU A 1 293 ? -12.979 -64.852 -22.778 1.00 23.36 293 GLU A O 1
ATOM 2360 N N . ILE A 1 294 ? -12.771 -63.043 -24.156 1.00 24.56 294 ILE A N 1
ATOM 2361 C CA . ILE A 1 294 ? -12.737 -63.579 -25.542 1.00 24.56 294 ILE A CA 1
ATOM 2362 C C . ILE A 1 294 ? -14.079 -63.780 -26.280 1.00 24.56 294 ILE A C 1
ATOM 2364 O O . ILE A 1 294 ? -14.928 -64.559 -25.858 1.00 24.56 294 ILE A O 1
ATOM 2368 N N . GLY A 1 295 ? -14.184 -63.163 -27.476 1.00 23.34 295 GLY A N 1
ATOM 2369 C CA . GLY A 1 295 ? -14.906 -63.774 -28.606 1.00 23.34 295 GLY A CA 1
ATOM 2370 C C . GLY A 1 295 ? -15.569 -62.868 -29.660 1.00 23.34 295 GLY A C 1
ATOM 2371 O O . GLY A 1 295 ? -16.790 -62.832 -29.716 1.00 23.34 295 GLY A O 1
ATOM 2372 N N . ASP A 1 296 ? -14.761 -62.219 -30.506 1.00 23.58 296 ASP A N 1
ATOM 2373 C CA . ASP A 1 296 ? -14.799 -62.267 -31.988 1.00 23.58 296 ASP A CA 1
ATOM 2374 C C . ASP A 1 296 ? -15.997 -61.794 -32.859 1.00 23.58 296 ASP A C 1
ATOM 2376 O O . ASP A 1 296 ? -17.032 -62.438 -32.987 1.00 23.58 296 ASP A O 1
ATOM 2380 N N . GLU A 1 297 ? -15.705 -60.697 -33.584 1.00 24.94 297 GLU A N 1
ATOM 2381 C CA . GLU A 1 297 ? -15.540 -60.570 -35.056 1.00 24.94 297 GLU A CA 1
ATOM 2382 C C . GLU A 1 297 ? -16.692 -60.654 -36.096 1.00 24.94 297 GLU A C 1
ATOM 2384 O O . GLU A 1 297 ? -17.524 -61.556 -36.102 1.00 24.94 297 GLU A O 1
ATOM 2389 N N . LYS A 1 298 ? -16.508 -59.777 -37.116 1.00 25.28 298 LYS A N 1
ATOM 2390 C CA . LYS A 1 298 ? -16.924 -59.813 -38.547 1.00 25.28 298 LYS A CA 1
ATOM 2391 C C . LYS A 1 298 ? -18.345 -59.378 -38.914 1.00 25.28 298 LYS A C 1
ATOM 2393 O O . LYS A 1 298 ? -19.312 -59.734 -38.267 1.00 25.28 298 LYS A O 1
ATOM 2398 N N . GLU A 1 299 ? -18.616 -58.683 -40.017 1.00 26.81 299 GLU A N 1
ATOM 2399 C CA . GLU A 1 299 ? -17.893 -57.971 -41.089 1.00 26.81 299 GLU A CA 1
ATOM 2400 C C . GLU A 1 299 ? -19.009 -57.403 -42.004 1.00 26.81 299 GLU A C 1
ATOM 2402 O O . GLU A 1 299 ? -20.133 -57.902 -41.971 1.00 26.81 299 GLU A O 1
ATOM 2407 N N . ILE A 1 300 ? -18.708 -56.408 -42.845 1.00 25.92 300 ILE A N 1
ATOM 2408 C CA . ILE A 1 300 ? -19.076 -56.302 -44.280 1.00 25.92 300 ILE A CA 1
ATOM 2409 C C . ILE A 1 300 ? -19.062 -54.823 -44.686 1.00 25.92 300 ILE A C 1
ATOM 2411 O O . ILE A 1 300 ? -19.799 -53.980 -44.174 1.00 25.92 300 ILE A O 1
ATOM 2415 N N . GLY A 1 301 ? -18.174 -54.529 -45.635 1.00 23.98 301 GLY A N 1
ATOM 2416 C CA . GLY A 1 301 ? -17.918 -53.211 -46.187 1.00 23.98 301 GLY A CA 1
ATOM 2417 C C . GLY A 1 301 ? -18.643 -52.892 -47.501 1.00 23.98 301 GLY A C 1
ATOM 2418 O O . GLY A 1 301 ? -19.146 -53.752 -48.211 1.00 23.98 301 GLY A O 1
ATOM 2419 N N . LYS A 1 302 ? -18.632 -51.586 -47.786 1.00 23.83 302 LYS A N 1
ATOM 2420 C CA . LYS A 1 302 ? -18.334 -50.889 -49.053 1.00 23.83 302 LYS A CA 1
ATOM 2421 C C . LYS A 1 302 ? -18.708 -51.494 -50.429 1.00 23.83 302 LYS A C 1
ATOM 2423 O O . LYS A 1 302 ? -18.139 -52.478 -50.877 1.00 23.83 302 LYS A O 1
ATOM 2428 N N . ALA A 1 303 ? -19.377 -50.604 -51.176 1.00 24.97 303 ALA A N 1
ATOM 2429 C CA . ALA A 1 303 ? -18.985 -50.033 -52.480 1.00 24.97 303 ALA A CA 1
ATOM 2430 C C . ALA A 1 303 ? -19.553 -50.627 -53.779 1.00 24.97 303 ALA A C 1
ATOM 2432 O O . ALA A 1 303 ? -19.181 -51.713 -54.191 1.00 24.97 303 ALA A O 1
ATOM 2433 N N . ILE A 1 304 ? -20.293 -49.775 -54.502 1.00 26.39 304 ILE A N 1
ATOM 2434 C CA . ILE A 1 304 ? -20.339 -49.603 -55.971 1.00 26.39 304 ILE A CA 1
ATOM 2435 C C . ILE A 1 304 ? -20.720 -48.114 -56.164 1.00 26.39 304 ILE A C 1
ATOM 2437 O O . ILE A 1 304 ? -21.544 -47.616 -55.406 1.00 26.39 304 ILE A O 1
ATOM 2441 N N . GLY A 1 305 ? -20.208 -47.269 -57.056 1.00 25.11 305 GLY A N 1
ATOM 2442 C CA . GLY A 1 305 ? -19.313 -47.381 -58.199 1.00 25.11 305 GLY A CA 1
ATOM 2443 C C . GLY A 1 305 ? -19.572 -46.150 -59.091 1.00 25.11 305 GLY A C 1
ATOM 2444 O O . GLY A 1 305 ? -20.710 -45.863 -59.434 1.00 25.11 305 GLY A O 1
ATOM 2445 N N . GLU A 1 306 ? -18.503 -45.411 -59.380 1.00 24.97 306 GLU A N 1
ATOM 2446 C CA . GLU A 1 306 ? -18.233 -44.599 -60.580 1.00 24.97 306 GLU A CA 1
ATOM 2447 C C . GLU A 1 306 ? -19.165 -43.478 -61.109 1.00 24.97 306 GLU A C 1
ATOM 2449 O O . GLU A 1 306 ? -20.215 -43.669 -61.704 1.00 24.97 306 GLU A O 1
ATOM 2454 N N . ARG A 1 307 ? -18.579 -42.269 -61.043 1.00 23.94 307 ARG A N 1
ATOM 2455 C CA . ARG A 1 307 ? -18.240 -41.367 -62.166 1.00 23.94 307 ARG A CA 1
ATOM 2456 C C . ARG A 1 307 ? -19.334 -40.933 -63.165 1.00 23.94 307 ARG A C 1
ATOM 2458 O O . ARG A 1 307 ? -19.620 -41.575 -64.164 1.00 23.94 307 ARG A O 1
ATOM 2465 N N . SER A 1 308 ? -19.599 -39.627 -63.049 1.00 23.09 308 SER A N 1
ATOM 2466 C CA . SER A 1 308 ? -19.328 -38.61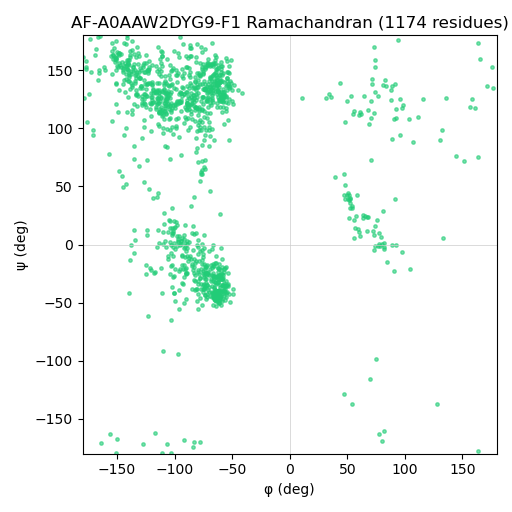4 -64.089 1.00 23.09 308 SER A CA 1
ATOM 2467 C C . SER A 1 308 ? -20.468 -38.149 -65.008 1.00 23.09 308 SER A C 1
ATOM 2469 O O . SER A 1 308 ? -20.899 -38.846 -65.913 1.00 23.09 308 SER A O 1
ATOM 2471 N N . ARG A 1 309 ? -20.686 -36.825 -64.904 1.00 25.22 309 ARG A N 1
ATOM 2472 C CA . ARG A 1 309 ? -20.757 -35.790 -65.964 1.00 25.22 309 ARG A CA 1
ATOM 2473 C C . ARG A 1 309 ? -22.098 -35.068 -66.181 1.00 25.22 309 ARG A C 1
ATOM 2475 O O . ARG A 1 309 ? -23.076 -35.629 -66.641 1.00 25.22 309 ARG A O 1
ATOM 2482 N N . LYS A 1 310 ? -21.928 -33.737 -66.101 1.00 23.22 310 LYS A N 1
ATOM 2483 C CA . LYS A 1 310 ? -22.487 -32.644 -66.922 1.00 23.22 310 LYS A CA 1
ATOM 2484 C C . LYS A 1 310 ? -23.791 -31.967 -66.472 1.00 23.22 310 LYS A C 1
ATOM 2486 O O . LYS A 1 310 ? -24.885 -32.451 -66.689 1.00 23.22 310 LYS A O 1
ATOM 2491 N N . ARG A 1 311 ? -23.570 -30.721 -66.022 1.00 24.11 311 ARG A N 1
ATOM 2492 C CA . ARG A 1 311 ? -24.072 -29.446 -66.576 1.00 24.11 311 ARG A CA 1
ATOM 2493 C C . ARG A 1 311 ? -25.587 -29.287 -66.803 1.00 24.11 311 ARG A C 1
ATOM 2495 O O . ARG A 1 311 ? -26.157 -29.902 -67.690 1.00 24.11 311 ARG A O 1
ATOM 2502 N N . SER A 1 312 ? -26.060 -28.172 -66.236 1.00 22.61 312 SER A N 1
ATOM 2503 C CA . SER A 1 312 ? -26.849 -27.116 -66.898 1.00 22.61 312 SER A CA 1
ATOM 2504 C C . SER A 1 312 ? -28.313 -26.972 -66.473 1.00 22.61 312 SER A C 1
ATOM 2506 O O . SER A 1 312 ? -29.182 -27.724 -66.883 1.00 22.61 312 SER A O 1
ATOM 2508 N N . ALA A 1 313 ? -28.527 -25.855 -65.775 1.00 25.64 313 ALA A N 1
ATOM 2509 C CA . ALA A 1 313 ? -29.463 -24.789 -66.120 1.00 25.64 313 ALA A CA 1
ATOM 2510 C C . ALA A 1 313 ? -30.971 -24.886 -65.806 1.00 25.64 313 ALA A C 1
ATOM 2512 O O . ALA A 1 313 ? -31.709 -25.775 -66.210 1.00 25.64 313 ALA A O 1
ATOM 2513 N N . THR A 1 314 ? -31.410 -23.718 -65.323 1.00 24.53 314 THR A N 1
ATOM 2514 C CA . THR A 1 314 ? -32.599 -22.950 -65.727 1.00 24.53 314 THR A CA 1
ATOM 2515 C C . THR A 1 314 ? -33.952 -23.170 -65.036 1.00 24.53 314 THR A C 1
ATOM 2517 O O . THR A 1 314 ? -34.734 -24.030 -65.400 1.00 24.53 314 THR A O 1
ATOM 2520 N N . ARG A 1 315 ? -34.278 -22.129 -64.248 1.00 24.97 315 ARG A N 1
ATOM 2521 C CA . ARG A 1 315 ? -35.398 -21.169 -64.412 1.00 24.97 315 ARG A CA 1
ATOM 2522 C C . ARG A 1 315 ? -36.810 -21.523 -63.911 1.00 24.97 315 ARG A C 1
ATOM 2524 O O . ARG A 1 315 ? -37.433 -22.466 -64.368 1.00 24.97 315 ARG A O 1
ATOM 2531 N N . LYS A 1 316 ? -37.357 -20.466 -63.278 1.00 23.42 316 LYS A N 1
ATOM 2532 C CA . LYS A 1 316 ? -38.763 -19.991 -63.229 1.00 23.42 316 LYS A CA 1
ATOM 2533 C C . LYS A 1 316 ? -39.731 -20.806 -62.364 1.00 23.42 316 LYS A C 1
ATOM 2535 O O . LYS A 1 316 ? -39.564 -21.996 -62.205 1.00 23.42 316 LYS A O 1
ATOM 2540 N N . ARG A 1 317 ? -40.863 -20.268 -61.905 1.00 24.59 317 ARG A N 1
ATOM 2541 C CA . ARG A 1 317 ? -41.343 -18.947 -61.423 1.00 24.59 317 ARG A CA 1
ATOM 2542 C C . ARG A 1 317 ? -42.803 -19.235 -61.011 1.00 24.59 317 ARG A C 1
ATOM 2544 O O . ARG A 1 317 ? -43.456 -20.014 -61.694 1.00 24.59 317 ARG A O 1
ATOM 2551 N N . SER A 1 318 ? -43.325 -18.489 -60.035 1.00 23.19 318 SER A N 1
ATOM 2552 C CA . SER A 1 318 ? -44.753 -18.147 -59.835 1.00 23.19 318 SER A CA 1
ATOM 2553 C C . SER A 1 318 ? -45.758 -19.216 -59.369 1.00 23.19 318 SER A C 1
ATOM 2555 O O . SER A 1 318 ? -45.836 -20.289 -59.945 1.00 23.19 318 SER A O 1
ATOM 2557 N N . GLY A 1 319 ? -46.652 -18.814 -58.447 1.00 23.14 319 GLY A N 1
ATOM 2558 C CA . GLY A 1 319 ? -48.066 -19.214 -58.541 1.00 23.14 319 GLY A CA 1
ATOM 2559 C C . GLY A 1 319 ? -48.857 -19.490 -57.254 1.00 23.14 319 GLY A C 1
ATOM 2560 O O . GLY A 1 319 ? -49.141 -20.636 -56.963 1.00 23.14 319 GLY A O 1
ATOM 2561 N N . LYS A 1 320 ? -49.259 -18.426 -56.542 1.00 23.95 320 LYS A N 1
ATOM 2562 C CA . LYS A 1 320 ? -50.574 -18.171 -55.892 1.00 23.95 320 LYS A CA 1
ATOM 2563 C C . LYS A 1 320 ? -51.460 -19.317 -55.313 1.00 23.95 320 LYS A C 1
ATOM 2565 O O . LYS A 1 320 ? -52.036 -20.095 -56.052 1.00 23.95 320 LYS A O 1
ATOM 2570 N N . ARG A 1 321 ? -51.794 -19.109 -54.023 1.00 22.86 321 ARG A N 1
ATOM 2571 C CA . ARG A 1 321 ? -53.134 -19.008 -53.367 1.00 22.86 321 ARG A CA 1
ATOM 2572 C C . ARG A 1 321 ? -54.116 -20.207 -53.310 1.00 22.86 321 ARG A C 1
ATOM 2574 O O . ARG A 1 321 ? -54.678 -20.603 -54.316 1.00 22.86 321 ARG A O 1
ATOM 2581 N N . SER A 1 322 ? -54.546 -20.450 -52.058 1.00 22.20 322 SER A N 1
ATOM 2582 C CA . SER A 1 322 ? -55.945 -20.491 -51.559 1.00 22.20 322 SER A CA 1
ATOM 2583 C C . SER A 1 322 ? -56.627 -21.844 -51.280 1.00 22.20 322 SER A C 1
ATOM 2585 O O . SER A 1 322 ? -57.147 -22.482 -52.181 1.00 22.20 322 SER A O 1
ATOM 2587 N N . ALA A 1 323 ? -56.777 -22.087 -49.968 1.00 23.36 323 ALA A N 1
ATOM 2588 C CA . ALA A 1 323 ? -57.986 -22.476 -49.220 1.00 23.36 323 ALA A CA 1
ATOM 2589 C C . ALA A 1 323 ? -58.582 -23.896 -49.310 1.00 23.36 323 ALA A C 1
ATOM 2591 O O . ALA A 1 323 ? -58.938 -24.383 -50.374 1.00 23.36 323 ALA A O 1
ATOM 2592 N N . SER A 1 324 ? -58.852 -24.435 -48.109 1.00 21.17 324 SER A N 1
ATOM 2593 C CA . SER A 1 324 ? -60.126 -25.033 -47.656 1.00 21.17 324 SER A CA 1
ATOM 2594 C C . SER A 1 324 ? -59.972 -26.359 -46.902 1.00 21.17 324 SER A C 1
ATOM 2596 O O . SER A 1 324 ? -59.390 -27.323 -47.388 1.00 21.17 324 SER A O 1
ATOM 2598 N N . LEU A 1 325 ? -60.558 -26.357 -45.702 1.00 23.67 325 LEU A N 1
ATOM 2599 C CA . LEU A 1 325 ? -60.771 -27.444 -44.750 1.00 23.67 325 LEU A CA 1
ATOM 2600 C C . LEU A 1 325 ? -61.601 -28.617 -45.306 1.00 23.67 325 LEU A C 1
ATOM 2602 O O . LEU A 1 325 ? -62.504 -28.370 -46.094 1.00 23.67 325 LEU A O 1
ATOM 2606 N N . THR A 1 326 ? -61.377 -29.819 -44.742 1.00 22.06 326 THR A N 1
ATOM 2607 C CA . THR A 1 326 ? -62.378 -30.792 -44.202 1.00 22.06 326 THR A CA 1
ATOM 2608 C C . THR A 1 326 ? -61.618 -31.987 -43.581 1.00 22.06 326 THR A C 1
ATOM 2610 O O . THR A 1 326 ? -60.850 -32.644 -44.269 1.00 22.06 326 THR A O 1
ATOM 2613 N N . THR A 1 327 ? -61.526 -32.120 -42.250 1.00 21.70 327 THR A N 1
ATOM 2614 C CA . THR A 1 327 ? -62.349 -32.942 -41.318 1.00 21.70 327 THR A CA 1
ATOM 2615 C C . THR A 1 327 ? -62.223 -34.485 -41.378 1.00 21.70 327 THR A C 1
ATOM 2617 O O . THR A 1 327 ? -62.922 -35.137 -42.138 1.00 21.70 327 THR A O 1
ATOM 2620 N N . ARG A 1 328 ? -61.494 -35.012 -40.372 1.00 21.02 328 ARG A N 1
ATOM 2621 C CA . ARG A 1 328 ? -61.877 -36.016 -39.335 1.00 21.02 328 ARG A CA 1
ATOM 2622 C C . ARG A 1 328 ? -61.752 -37.550 -39.538 1.00 21.02 328 ARG A C 1
ATOM 2624 O O . ARG A 1 328 ? -62.380 -38.156 -40.393 1.00 21.02 328 ARG A O 1
ATOM 2631 N N . SER A 1 329 ? -61.171 -38.131 -38.468 1.00 21.27 329 SER A N 1
ATOM 2632 C CA . SER A 1 329 ? -61.243 -39.505 -37.907 1.00 21.27 329 SER A CA 1
ATOM 2633 C C . SER A 1 329 ? -60.184 -40.507 -38.419 1.00 21.27 329 SER A C 1
ATOM 2635 O O . SER A 1 329 ? -59.877 -40.497 -39.597 1.00 21.27 329 SER A O 1
ATOM 2637 N N . SER A 1 330 ? -59.551 -41.381 -37.620 1.00 22.70 330 SER A N 1
ATOM 2638 C CA . SER A 1 330 ? -59.789 -41.814 -36.234 1.00 22.70 330 SER A CA 1
ATOM 2639 C C . SER A 1 330 ? -58.531 -42.465 -35.598 1.00 22.70 330 SER A C 1
ATOM 2641 O O . SER A 1 330 ? -57.734 -43.077 -36.299 1.00 22.70 330 SER A O 1
ATOM 2643 N N . ARG A 1 331 ? -58.415 -42.320 -34.267 1.00 23.58 331 ARG A N 1
ATOM 2644 C CA . ARG A 1 331 ? -57.791 -43.170 -33.216 1.00 23.58 331 ARG A CA 1
ATOM 2645 C C . ARG A 1 331 ? -56.901 -44.380 -33.599 1.00 23.58 331 ARG A C 1
ATOM 2647 O O . ARG A 1 331 ? -57.428 -45.373 -34.093 1.00 23.58 331 ARG A O 1
ATOM 2654 N N . ARG A 1 332 ? -55.665 -44.414 -33.064 1.00 24.31 332 ARG A N 1
ATOM 2655 C CA . ARG A 1 332 ? -55.256 -45.214 -31.870 1.00 24.31 332 ARG A CA 1
ATOM 2656 C C . ARG A 1 332 ? -53.798 -44.931 -31.425 1.00 24.31 332 ARG A C 1
ATOM 2658 O O . ARG A 1 332 ? -52.903 -44.946 -32.257 1.00 24.31 332 ARG A O 1
ATOM 2665 N N . ASP A 1 333 ? -53.660 -44.652 -30.122 1.00 24.84 333 ASP A N 1
ATOM 2666 C CA . ASP A 1 333 ? -52.595 -44.926 -29.122 1.00 24.84 333 ASP A CA 1
ATOM 2667 C C . ASP A 1 333 ? -51.112 -44.621 -29.457 1.00 24.84 333 ASP A C 1
ATOM 2669 O O . ASP A 1 333 ? -50.520 -45.243 -30.327 1.00 24.84 333 ASP A O 1
ATOM 2673 N N . LEU A 1 334 ? -50.485 -43.558 -28.919 1.00 26.33 334 LEU A N 1
ATOM 2674 C CA . LEU A 1 334 ? -49.954 -43.292 -27.554 1.00 26.33 334 LEU A CA 1
ATOM 2675 C C . LEU A 1 334 ? -48.665 -44.056 -27.182 1.00 26.33 334 LEU A C 1
ATOM 2677 O O . LEU A 1 334 ? -48.693 -45.255 -26.932 1.00 26.33 334 LEU A O 1
ATOM 2681 N N . GLY A 1 335 ? -47.565 -43.302 -27.013 1.00 22.66 335 GLY A N 1
ATOM 2682 C CA . GLY A 1 335 ? -46.372 -43.759 -26.290 1.00 22.66 335 GLY A CA 1
ATOM 2683 C C . GLY A 1 335 ? -45.079 -42.958 -26.515 1.00 22.66 335 GLY A C 1
ATOM 2684 O O . GLY A 1 335 ? -44.171 -43.461 -27.158 1.00 22.66 335 GLY A O 1
ATOM 2685 N N . GLY A 1 336 ? -44.959 -41.761 -25.919 1.00 25.45 336 GLY A N 1
ATOM 2686 C CA . GLY A 1 336 ? -43.669 -41.233 -25.428 1.00 25.45 336 GLY A CA 1
ATOM 2687 C C . GLY A 1 336 ? -42.857 -40.276 -26.317 1.00 25.45 336 GLY A C 1
ATOM 2688 O O . GLY A 1 336 ? -41.985 -40.715 -27.053 1.00 25.45 336 GLY A O 1
ATOM 2689 N N . ALA A 1 337 ? -43.035 -38.959 -26.136 1.00 27.52 337 ALA A N 1
ATOM 2690 C CA . ALA A 1 337 ? -41.999 -37.939 -26.378 1.00 27.52 337 ALA A CA 1
ATOM 2691 C C . ALA A 1 337 ? -42.453 -36.558 -25.863 1.00 27.52 337 ALA A C 1
ATOM 2693 O O . ALA A 1 337 ? -43.100 -35.802 -26.583 1.00 27.52 337 ALA A O 1
ATOM 2694 N N . SER A 1 338 ? -42.099 -36.188 -24.630 1.00 27.05 338 SER A N 1
ATOM 2695 C CA . SER A 1 338 ? -42.237 -34.798 -24.166 1.00 27.05 338 SER A CA 1
ATOM 2696 C C . SER A 1 338 ? -41.298 -34.490 -22.991 1.00 27.05 338 SER A C 1
ATOM 2698 O O . SER A 1 338 ? -41.686 -34.437 -21.831 1.00 27.05 338 SER A O 1
ATOM 2700 N N . GLY A 1 339 ? -40.017 -34.276 -23.312 1.00 27.62 339 GLY A N 1
ATOM 2701 C CA . GLY A 1 339 ? -39.000 -33.749 -22.382 1.00 27.62 339 GLY A CA 1
ATOM 2702 C C . GLY A 1 339 ? -38.057 -32.700 -22.995 1.00 27.62 339 GLY A C 1
ATOM 2703 O O . GLY A 1 339 ? -37.174 -32.191 -22.309 1.00 27.62 339 GLY A O 1
ATOM 2704 N N . GLY A 1 340 ? -38.226 -32.364 -24.280 1.00 31.09 340 GLY A N 1
ATOM 2705 C CA . GLY A 1 340 ? -37.279 -31.531 -25.034 1.00 31.09 340 GLY A CA 1
ATOM 2706 C C . GLY A 1 340 ? -37.534 -30.021 -24.992 1.00 31.09 340 GLY A C 1
ATOM 2707 O O . GLY A 1 340 ? -36.593 -29.247 -25.114 1.00 31.09 340 GLY A O 1
ATOM 2708 N N . ALA A 1 341 ? -38.772 -29.571 -24.772 1.00 30.41 341 ALA A N 1
ATOM 2709 C CA . ALA A 1 341 ? -39.127 -28.161 -24.982 1.00 30.41 341 ALA A CA 1
ATOM 2710 C C . ALA A 1 341 ? -38.816 -27.229 -23.789 1.00 30.41 341 ALA A C 1
ATOM 2712 O O . ALA A 1 341 ? -38.626 -26.033 -23.979 1.00 30.41 341 ALA A O 1
ATOM 2713 N N . ILE A 1 342 ? -38.688 -27.754 -22.563 1.00 32.56 342 ILE A N 1
ATOM 2714 C CA . ILE A 1 342 ? -38.430 -26.934 -21.358 1.00 32.56 342 ILE A CA 1
ATOM 2715 C C . ILE A 1 342 ? -36.944 -26.543 -21.233 1.00 32.56 342 ILE A C 1
ATOM 2717 O O . ILE A 1 342 ? -36.609 -25.539 -20.607 1.00 32.56 342 ILE A O 1
ATOM 2721 N N . ARG A 1 343 ? -36.025 -27.278 -21.875 1.00 32.75 343 ARG A N 1
ATOM 2722 C CA . ARG A 1 343 ? -34.578 -26.999 -21.799 1.00 32.75 343 ARG A CA 1
ATOM 2723 C C . ARG A 1 343 ? -34.125 -25.815 -22.664 1.00 32.75 343 ARG A C 1
ATOM 2725 O O . ARG A 1 343 ? -33.087 -25.230 -22.359 1.00 32.75 343 ARG A O 1
ATOM 2732 N N . GLN A 1 344 ? -34.898 -25.428 -23.683 1.00 33.28 344 GLN A N 1
ATOM 2733 C CA . GLN A 1 344 ? -34.552 -24.316 -24.577 1.00 33.28 344 GLN A CA 1
ATOM 2734 C C . GLN A 1 344 ? -34.824 -22.944 -23.923 1.00 33.28 344 GLN A C 1
ATOM 2736 O O . GLN A 1 344 ? -33.989 -22.050 -24.025 1.00 33.28 344 GLN A O 1
ATOM 2741 N N . CYS A 1 345 ? -35.914 -22.792 -23.155 1.00 30.95 345 CYS A N 1
ATOM 2742 C CA . CYS A 1 345 ? -36.261 -21.521 -22.495 1.00 30.95 345 CYS A CA 1
ATOM 2743 C C . CYS A 1 345 ? -35.265 -21.087 -21.405 1.00 30.95 345 CYS A C 1
ATOM 2745 O O . CYS A 1 345 ? -35.114 -19.895 -21.147 1.00 30.95 345 CYS A O 1
ATOM 2747 N N . PHE A 1 346 ? -34.556 -22.023 -20.766 1.00 32.91 346 PHE A N 1
ATOM 2748 C CA . PHE A 1 346 ? -33.648 -21.697 -19.659 1.00 32.91 346 PHE A CA 1
ATOM 2749 C C . PHE A 1 346 ? -32.207 -21.409 -20.069 1.00 32.91 346 PHE A C 1
ATOM 2751 O O . PHE A 1 346 ? -31.440 -20.888 -19.256 1.00 32.91 346 PHE A O 1
ATOM 2758 N N . ARG A 1 347 ? -31.843 -21.679 -21.328 1.00 29.42 347 ARG A N 1
ATOM 2759 C CA . ARG A 1 347 ? -30.506 -21.370 -21.847 1.00 29.42 347 ARG A CA 1
ATOM 2760 C C . ARG A 1 347 ? -30.328 -19.891 -22.201 1.00 29.42 347 ARG A C 1
ATOM 2762 O O . ARG A 1 347 ? -29.240 -19.374 -21.978 1.00 29.42 347 ARG A O 1
ATOM 2769 N N . CYS A 1 348 ? -31.386 -19.174 -22.587 1.00 30.77 348 CYS A N 1
ATOM 2770 C CA . CYS A 1 348 ? -31.289 -17.731 -22.851 1.00 30.77 348 CYS A CA 1
ATOM 2771 C C . CYS A 1 348 ? -31.191 -16.871 -21.576 1.00 30.77 348 CYS A C 1
ATOM 2773 O O . CYS A 1 348 ? -30.737 -15.733 -21.640 1.00 30.77 348 CYS A O 1
ATOM 2775 N N . TRP A 1 349 ? -31.542 -17.402 -20.395 1.00 27.64 349 TRP A N 1
ATOM 2776 C CA . TRP A 1 349 ? -31.514 -16.633 -19.140 1.00 27.64 349 TRP A CA 1
ATOM 2777 C C . TRP A 1 349 ? -30.221 -16.753 -18.319 1.00 27.64 349 TRP A C 1
ATOM 2779 O O . TRP A 1 349 ? -30.028 -16.022 -17.347 1.00 27.64 349 TRP A O 1
ATOM 2789 N N . GLY A 1 350 ? -29.318 -17.662 -18.691 1.00 28.31 350 GLY A N 1
ATOM 2790 C CA . GLY A 1 350 ? -28.096 -17.951 -17.933 1.00 28.31 350 GLY A CA 1
ATOM 2791 C C . GLY A 1 350 ? -26.881 -17.074 -18.260 1.00 28.31 350 GLY A C 1
ATOM 2792 O O . GLY A 1 350 ? -25.909 -17.110 -17.506 1.00 28.31 350 GLY A O 1
ATOM 2793 N N . ALA A 1 351 ? -26.916 -16.289 -19.341 1.00 28.14 351 ALA A N 1
ATOM 2794 C CA . ALA A 1 351 ? -25.706 -15.721 -19.943 1.00 28.14 351 ALA A CA 1
ATOM 2795 C C . ALA A 1 351 ? -25.271 -14.325 -19.435 1.00 28.14 351 ALA A C 1
ATOM 2797 O O . ALA A 1 351 ? -24.222 -13.851 -19.847 1.00 28.14 351 ALA A O 1
ATOM 2798 N N . ILE A 1 352 ? -26.006 -13.662 -18.525 1.00 30.50 352 ILE A N 1
ATOM 2799 C CA . ILE A 1 352 ? -25.687 -12.269 -18.104 1.00 30.50 352 ILE A CA 1
ATOM 2800 C C . ILE A 1 352 ? -25.275 -12.145 -16.616 1.00 30.50 352 ILE A C 1
ATOM 2802 O O . ILE A 1 352 ? -24.904 -11.077 -16.141 1.00 30.50 352 ILE A O 1
ATOM 2806 N N . GLY A 1 353 ? -25.280 -13.228 -15.832 1.00 28.17 353 GLY A N 1
ATOM 2807 C CA . GLY A 1 353 ? -25.105 -13.145 -14.372 1.00 28.17 353 GLY A CA 1
ATOM 2808 C C . GLY A 1 353 ? -23.954 -13.970 -13.805 1.00 28.17 353 GLY A C 1
ATOM 2809 O O . GLY A 1 353 ? -24.216 -14.973 -13.143 1.00 28.17 353 GLY A O 1
ATOM 2810 N N . ALA A 1 354 ? -22.692 -13.585 -14.003 1.00 25.19 354 ALA A N 1
ATOM 2811 C CA . ALA A 1 354 ? -21.581 -14.177 -13.251 1.00 25.19 354 ALA A CA 1
ATOM 2812 C C . ALA A 1 354 ? -20.372 -13.233 -13.144 1.00 25.19 354 ALA A C 1
ATOM 2814 O O . ALA A 1 354 ? -19.640 -13.076 -14.109 1.00 25.19 354 ALA A O 1
ATOM 2815 N N . GLY A 1 355 ? -20.149 -12.661 -11.956 1.00 25.64 355 GLY A N 1
ATOM 2816 C CA . GLY A 1 355 ? -18.886 -12.005 -11.590 1.00 25.64 355 GLY A CA 1
ATOM 2817 C C . GLY A 1 355 ? -19.057 -10.610 -10.989 1.00 25.64 355 GLY A C 1
ATOM 2818 O O . GLY A 1 355 ? -19.087 -9.643 -11.734 1.00 25.64 355 GLY A O 1
ATOM 2819 N N . ALA A 1 356 ? -19.200 -10.530 -9.657 1.00 26.44 356 ALA A N 1
ATOM 2820 C CA . ALA A 1 356 ? -18.707 -9.453 -8.773 1.00 26.44 356 ALA A CA 1
ATOM 2821 C C . ALA A 1 356 ? -19.456 -9.468 -7.424 1.00 26.44 356 ALA A C 1
ATOM 2823 O O . ALA A 1 356 ? -20.664 -9.227 -7.356 1.00 26.44 356 ALA A O 1
ATOM 2824 N N . ARG A 1 357 ? -18.730 -9.705 -6.324 1.00 27.81 357 ARG A N 1
ATOM 2825 C CA . ARG A 1 357 ? -19.110 -9.167 -5.010 1.00 27.81 357 ARG A CA 1
ATOM 2826 C C . ARG A 1 357 ? -18.727 -7.686 -5.038 1.00 27.81 357 ARG A C 1
ATOM 2828 O O . ARG A 1 357 ? -17.547 -7.373 -4.979 1.00 27.81 357 ARG A O 1
ATOM 2835 N N . PHE A 1 358 ? -19.699 -6.787 -5.165 1.00 28.25 358 PHE A N 1
ATOM 2836 C CA . PHE A 1 358 ? -19.451 -5.349 -5.050 1.00 28.25 358 PHE A CA 1
ATOM 2837 C C . PHE A 1 358 ? -19.434 -4.950 -3.570 1.00 28.25 358 PHE A C 1
ATOM 2839 O O . PHE A 1 358 ? -20.488 -4.872 -2.939 1.00 28.25 358 PHE A O 1
ATOM 2846 N N . GLY A 1 359 ? -18.246 -4.673 -3.025 1.00 30.92 359 GLY A N 1
ATOM 2847 C CA . GLY A 1 359 ? -18.122 -3.653 -1.985 1.00 30.92 359 GLY A CA 1
ATOM 2848 C C . GLY A 1 359 ? -18.522 -2.313 -2.606 1.00 30.92 359 GLY A C 1
ATOM 2849 O O . GLY A 1 359 ? -18.139 -2.023 -3.740 1.00 30.92 359 GLY A O 1
ATOM 2850 N N . GLY A 1 360 ? -19.372 -1.533 -1.938 1.00 33.38 360 GLY A N 1
ATOM 2851 C CA . GLY A 1 360 ? -19.803 -0.238 -2.468 1.00 33.38 360 GLY A CA 1
ATOM 2852 C C . GLY A 1 360 ? -18.596 0.672 -2.705 1.00 33.38 360 GLY A C 1
ATOM 2853 O O . GLY A 1 360 ? -17.788 0.858 -1.801 1.00 33.38 360 GLY A O 1
ATOM 2854 N N . ALA A 1 361 ? -18.464 1.228 -3.911 1.00 42.75 361 ALA A N 1
ATOM 2855 C CA . ALA A 1 361 ? -17.412 2.191 -4.218 1.00 42.75 361 ALA A CA 1
ATOM 2856 C C . ALA A 1 361 ? -17.566 3.438 -3.329 1.00 42.75 361 ALA A C 1
ATOM 2858 O O . ALA A 1 361 ? -18.622 4.076 -3.324 1.00 42.75 361 ALA A O 1
ATOM 2859 N N . ILE A 1 362 ? -16.517 3.793 -2.584 1.00 72.94 362 ILE A N 1
ATOM 2860 C CA . ILE A 1 362 ? -16.486 5.007 -1.761 1.00 72.94 362 ILE A CA 1
ATOM 2861 C C . ILE A 1 362 ? -16.085 6.181 -2.661 1.00 72.94 362 ILE A C 1
ATOM 2863 O O . ILE A 1 362 ? -15.067 6.127 -3.350 1.00 72.94 362 ILE A O 1
ATOM 2867 N N . GLY A 1 363 ? -16.889 7.247 -2.680 1.00 76.94 363 GLY A N 1
ATOM 2868 C CA . GLY A 1 363 ? -16.598 8.459 -3.449 1.00 76.94 363 GLY A CA 1
ATOM 2869 C C . GLY A 1 363 ? -15.779 9.476 -2.648 1.00 76.94 363 GLY A C 1
ATOM 2870 O O . GLY A 1 363 ? -16.249 9.984 -1.627 1.00 76.94 363 GLY A O 1
ATOM 2871 N N . ALA A 1 364 ? -14.594 9.824 -3.145 1.00 87.94 364 ALA A N 1
ATOM 2872 C CA . ALA A 1 364 ? -13.742 10.891 -2.625 1.00 87.94 364 ALA A CA 1
ATOM 2873 C C . ALA A 1 364 ? -13.644 12.014 -3.667 1.00 87.94 364 ALA A C 1
ATOM 2875 O O . ALA A 1 364 ? -13.098 11.823 -4.748 1.00 87.94 364 ALA A O 1
ATOM 2876 N N . ARG A 1 365 ? -14.199 13.194 -3.377 1.00 94.56 365 ARG A N 1
ATOM 2877 C CA . ARG A 1 365 ? -14.128 14.358 -4.273 1.00 94.56 365 ARG A CA 1
ATOM 2878 C C . ARG A 1 365 ? -13.120 15.361 -3.741 1.00 94.56 365 ARG A C 1
ATOM 2880 O O . ARG A 1 365 ? -13.350 15.925 -2.672 1.00 94.56 365 ARG A O 1
ATOM 2887 N N . LEU A 1 366 ? -12.048 15.604 -4.489 1.00 94.81 366 LEU A N 1
ATOM 2888 C CA . LEU A 1 366 ? -11.131 16.705 -4.210 1.00 94.81 366 LEU A CA 1
ATOM 2889 C C . LEU A 1 366 ? -11.806 17.999 -4.643 1.00 94.81 366 LEU A C 1
ATOM 2891 O O . LEU A 1 366 ? -12.190 18.120 -5.804 1.00 94.81 366 LEU A O 1
ATOM 2895 N N . LYS A 1 367 ? -11.992 18.941 -3.723 1.00 93.56 367 LYS A N 1
ATOM 2896 C CA . LYS A 1 367 ? -12.551 20.261 -4.029 1.00 93.56 367 LYS A CA 1
ATOM 2897 C C . LYS A 1 367 ? -11.909 21.342 -3.172 1.00 93.56 367 LYS A C 1
ATOM 2899 O O . LYS A 1 367 ? -11.501 21.086 -2.040 1.00 93.56 367 LYS A O 1
ATOM 2904 N N . GLU A 1 368 ? -11.885 22.551 -3.710 1.00 94.31 368 GLU A N 1
ATOM 2905 C CA . GLU A 1 368 ? -11.519 23.749 -2.960 1.00 94.31 368 GLU A CA 1
ATOM 2906 C C . GLU A 1 368 ? -12.555 24.005 -1.863 1.00 94.31 368 GLU A C 1
ATOM 2908 O O . GLU A 1 368 ? -13.767 23.900 -2.082 1.00 94.31 368 GLU A O 1
ATOM 2913 N N . THR A 1 369 ? -12.100 24.264 -0.644 1.00 94.00 369 THR A N 1
ATOM 2914 C CA . THR A 1 369 ? -12.965 24.585 0.495 1.00 94.00 369 THR A CA 1
ATOM 2915 C C . THR A 1 369 ? -12.271 25.602 1.388 1.00 94.00 369 THR A C 1
ATOM 2917 O O . THR A 1 369 ? -11.071 25.515 1.632 1.00 94.00 369 THR A O 1
ATOM 2920 N N . ASN A 1 370 ? -13.035 26.586 1.864 1.00 94.19 370 ASN A N 1
ATOM 2921 C CA . ASN A 1 370 ? -12.501 27.666 2.682 1.00 94.19 370 ASN A CA 1
ATOM 2922 C C . ASN A 1 370 ? -12.411 27.239 4.146 1.00 94.19 370 ASN A C 1
ATOM 2924 O O . ASN A 1 370 ? -13.407 26.814 4.734 1.00 94.19 370 ASN A O 1
ATOM 2928 N N . PHE A 1 371 ? -11.237 27.420 4.743 1.00 91.00 371 PHE A N 1
ATOM 2929 C CA . PHE A 1 371 ? -11.016 27.231 6.172 1.00 91.00 371 PHE A CA 1
ATOM 2930 C C . PHE A 1 371 ? -10.396 28.489 6.770 1.00 91.00 371 PHE A C 1
ATOM 2932 O O . PHE A 1 371 ? -9.500 29.097 6.187 1.00 91.00 371 PHE A O 1
ATOM 2939 N N . THR A 1 372 ? -10.874 28.865 7.956 1.00 87.75 372 THR A N 1
ATOM 2940 C CA . THR A 1 372 ? -10.332 29.987 8.725 1.00 87.75 372 THR A CA 1
ATOM 2941 C C . THR A 1 372 ? -9.553 29.458 9.918 1.00 87.75 372 THR A C 1
ATOM 2943 O O . THR A 1 372 ? -10.136 28.783 10.772 1.00 87.75 372 THR A O 1
ATOM 2946 N N . ARG A 1 373 ? -8.261 29.776 10.008 1.00 86.81 373 ARG A N 1
ATOM 2947 C CA . ARG A 1 373 ? -7.405 29.532 11.183 1.00 86.81 373 ARG A CA 1
ATOM 2948 C C . ARG A 1 373 ? -6.484 30.722 11.384 1.00 86.81 373 ARG A C 1
ATOM 2950 O O . ARG A 1 373 ? -6.134 31.408 10.432 1.00 86.81 373 ARG A O 1
ATOM 2957 N N . LEU A 1 374 ? -6.115 30.991 12.635 1.00 85.69 374 LEU A N 1
ATOM 2958 C CA . LEU A 1 374 ? -5.253 32.128 12.984 1.00 85.69 374 LEU A CA 1
ATOM 2959 C C . LEU A 1 374 ? -5.762 33.465 12.400 1.00 85.69 374 LEU A C 1
ATOM 2961 O O . LEU A 1 374 ? -4.975 34.285 11.939 1.00 85.69 374 LEU A O 1
ATOM 2965 N N . CYS A 1 375 ? -7.089 33.662 12.382 1.00 85.06 375 CYS A N 1
ATOM 2966 C CA . CYS A 1 375 ? -7.767 34.827 11.790 1.00 85.06 375 CYS A CA 1
ATOM 2967 C C . CYS A 1 375 ? -7.524 35.032 10.276 1.00 85.06 375 CYS A C 1
ATOM 2969 O O . CYS A 1 375 ? -7.929 36.055 9.731 1.00 85.06 375 CYS A O 1
ATOM 2971 N N . SER A 1 376 ? -6.930 34.055 9.585 1.00 85.69 376 SER A N 1
ATOM 2972 C CA . SER A 1 376 ? -6.749 34.049 8.135 1.00 85.69 376 SER A CA 1
ATOM 2973 C C . SER A 1 376 ? -7.659 33.004 7.498 1.00 85.69 376 SER A C 1
ATOM 2975 O O . SER A 1 376 ? -7.759 31.877 7.989 1.00 85.69 376 SER A O 1
ATOM 2977 N N . THR A 1 377 ? -8.343 33.381 6.419 1.00 90.25 377 THR A N 1
ATOM 2978 C CA . THR A 1 377 ? -9.163 32.463 5.623 1.00 90.25 377 THR A CA 1
ATOM 2979 C C . THR A 1 377 ? -8.462 32.202 4.307 1.00 90.25 377 THR A C 1
ATOM 2981 O O . THR A 1 377 ? -8.165 33.150 3.585 1.00 90.25 377 THR A O 1
ATOM 2984 N N . LYS A 1 378 ? -8.259 30.928 3.976 1.00 91.00 378 LYS A N 1
ATOM 2985 C CA . LYS A 1 378 ? -7.759 30.514 2.664 1.00 91.00 378 LYS A CA 1
ATOM 2986 C C . LYS A 1 378 ? -8.636 29.417 2.076 1.00 91.00 378 LYS A C 1
ATOM 2988 O O . LYS A 1 378 ? -9.266 28.656 2.817 1.00 91.00 378 LYS A O 1
ATOM 2993 N N . SER A 1 379 ? -8.685 29.363 0.749 1.00 92.50 379 SER A N 1
ATOM 2994 C CA . SER A 1 379 ? -9.203 28.201 0.031 1.00 92.50 379 SER A CA 1
ATOM 2995 C C . SER A 1 379 ? -8.098 27.164 -0.067 1.00 92.50 379 SER A C 1
ATOM 2997 O O . SER A 1 379 ? -6.940 27.528 -0.252 1.00 92.50 379 SER A O 1
ATOM 2999 N N . MET A 1 380 ? -8.442 25.896 0.108 1.00 92.50 380 MET A N 1
ATOM 3000 C CA . MET A 1 380 ? -7.492 24.806 -0.054 1.00 92.50 380 MET A CA 1
ATOM 3001 C C . MET A 1 380 ? -8.177 23.537 -0.542 1.00 92.50 380 MET A C 1
ATOM 3003 O O . MET A 1 380 ? -9.360 23.291 -0.262 1.00 92.50 380 MET A O 1
ATOM 3007 N N . LEU A 1 381 ? -7.408 22.702 -1.238 1.00 93.12 381 LEU A N 1
ATOM 3008 C CA . LEU A 1 381 ? -7.887 21.433 -1.753 1.00 93.12 381 LEU A CA 1
ATOM 3009 C C . LEU A 1 381 ? -8.090 20.445 -0.597 1.00 93.12 381 LEU A C 1
ATOM 3011 O O . LEU A 1 381 ? -7.189 20.205 0.206 1.00 93.12 381 LEU A O 1
ATOM 3015 N N . THR A 1 382 ? -9.293 19.883 -0.509 1.00 94.88 382 THR A N 1
ATOM 3016 C CA . THR A 1 382 ? -9.702 18.954 0.555 1.00 94.88 382 THR A CA 1
ATOM 3017 C C . THR A 1 382 ? -10.519 17.800 -0.005 1.00 94.88 382 THR A C 1
ATOM 3019 O O . THR A 1 382 ? -11.103 17.898 -1.087 1.00 94.88 382 THR A O 1
ATOM 3022 N N . VAL A 1 383 ? -10.620 16.706 0.753 1.00 94.81 383 VAL A N 1
ATOM 3023 C CA . VAL A 1 383 ? -11.474 15.569 0.389 1.00 94.81 383 VAL A CA 1
ATOM 3024 C C . VAL A 1 383 ? -12.866 15.771 0.963 1.00 94.81 383 VAL A C 1
ATOM 3026 O O . VAL A 1 383 ? -13.047 15.899 2.171 1.00 94.81 383 VAL A O 1
ATOM 3029 N N . ASN A 1 384 ? -13.875 15.792 0.095 1.00 94.06 384 ASN A N 1
ATOM 3030 C CA . ASN A 1 384 ? -15.281 15.967 0.458 1.00 94.06 384 ASN A CA 1
ATOM 3031 C C . ASN A 1 384 ? -15.564 17.251 1.270 1.00 94.06 384 ASN A C 1
ATOM 3033 O O . ASN A 1 384 ? -16.615 17.361 1.900 1.00 94.06 384 ASN A O 1
ATOM 3037 N N . GLY A 1 385 ? -14.683 18.257 1.200 1.00 93.25 385 GLY A N 1
ATOM 3038 C CA . GLY A 1 385 ? -14.808 19.511 1.952 1.00 93.25 385 GLY A CA 1
ATOM 3039 C C . GLY A 1 385 ? -14.450 19.394 3.431 1.00 93.25 385 GLY A C 1
ATOM 3040 O O . GLY A 1 385 ? -14.934 20.198 4.222 1.00 93.25 385 GLY A O 1
ATOM 3041 N N . GLN A 1 386 ? -13.679 18.373 3.812 1.00 93.56 386 GLN A N 1
ATOM 3042 C CA . GLN A 1 386 ? -13.282 18.103 5.193 1.00 93.56 386 GLN A CA 1
ATOM 3043 C C . GLN A 1 386 ? -11.771 18.285 5.364 1.00 93.56 386 GLN A C 1
ATOM 3045 O O . GLN A 1 386 ? -10.992 17.873 4.504 1.00 93.56 386 GLN A O 1
ATOM 3050 N N . PHE A 1 387 ? -11.378 18.887 6.486 1.00 91.56 387 PHE A N 1
ATOM 3051 C CA . PHE A 1 387 ? -9.990 19.015 6.922 1.00 91.56 387 PHE A CA 1
ATOM 3052 C C . PHE A 1 387 ? -9.898 18.824 8.450 1.00 91.56 387 PHE A C 1
ATOM 3054 O O . PHE A 1 387 ? -10.438 19.663 9.184 1.00 91.56 387 PHE A O 1
ATOM 3061 N N . PRO A 1 388 ? -9.237 17.758 8.942 1.00 95.25 388 PRO A N 1
ATOM 3062 C CA . PRO A 1 388 ? -8.736 16.606 8.183 1.00 95.25 388 PRO A CA 1
ATOM 3063 C C . PRO A 1 388 ? -9.835 15.905 7.369 1.00 95.25 388 PRO A C 1
ATOM 3065 O O . PRO A 1 388 ? -11.028 16.085 7.617 1.00 95.25 388 PRO A O 1
ATOM 3068 N N . GLY A 1 389 ? -9.436 15.131 6.369 1.00 93.38 389 GLY A N 1
ATOM 3069 C CA . GLY A 1 389 ? -10.336 14.363 5.520 1.00 93.38 389 GLY A CA 1
ATOM 3070 C C . GLY A 1 389 ? -11.056 13.220 6.254 1.00 93.38 389 GLY A C 1
ATOM 3071 O O . GLY A 1 389 ? -10.766 12.920 7.414 1.00 93.38 389 GLY A O 1
ATOM 3072 N N . PRO A 1 390 ? -12.006 12.549 5.577 1.00 94.25 390 PRO A N 1
ATOM 3073 C CA . PRO A 1 390 ? -12.822 11.503 6.183 1.00 94.25 390 PRO A CA 1
ATOM 3074 C C . PRO A 1 390 ? -12.000 10.302 6.675 1.00 94.25 390 PRO A C 1
ATOM 3076 O O . PRO A 1 390 ? -11.031 9.874 6.046 1.00 94.25 390 PRO A O 1
ATOM 3079 N N . VAL A 1 391 ? -12.456 9.704 7.777 1.00 94.88 391 VAL A N 1
ATOM 3080 C CA . VAL A 1 391 ? -11.884 8.467 8.320 1.00 94.88 391 VAL A CA 1
ATOM 3081 C C . VAL A 1 391 ? -12.360 7.267 7.500 1.00 94.88 391 VAL A C 1
ATOM 3083 O O . VAL A 1 391 ? -13.562 7.016 7.400 1.00 94.88 391 VAL A O 1
ATOM 3086 N N . LEU A 1 392 ? -11.421 6.492 6.965 1.00 95.00 392 LEU A N 1
ATOM 3087 C CA . LEU A 1 392 ? -11.680 5.201 6.341 1.00 95.00 392 LEU A CA 1
ATOM 3088 C C . LEU A 1 392 ? -11.683 4.116 7.425 1.00 95.00 392 LEU A C 1
ATOM 3090 O O . LEU A 1 392 ? -10.663 3.873 8.060 1.00 95.00 392 LEU A O 1
ATOM 3094 N N . ARG A 1 393 ? -12.829 3.473 7.664 1.00 95.06 393 ARG A N 1
ATOM 3095 C CA . ARG A 1 393 ? -12.957 2.386 8.648 1.00 95.06 393 ARG A CA 1
ATOM 3096 C C . ARG A 1 393 ? -13.107 1.052 7.932 1.00 95.06 393 ARG A C 1
ATOM 3098 O O . ARG A 1 393 ? -14.034 0.896 7.141 1.00 95.06 393 ARG A O 1
ATOM 3105 N N . VAL A 1 394 ? -12.214 0.119 8.232 1.00 94.62 394 VAL A N 1
ATOM 3106 C CA . VAL A 1 394 ? -12.125 -1.212 7.618 1.00 94.62 394 VAL A CA 1
ATOM 3107 C C . VAL A 1 394 ? -11.829 -2.265 8.680 1.00 94.62 394 VAL A C 1
ATOM 3109 O O . VAL A 1 394 ? -11.470 -1.938 9.812 1.00 94.62 394 VAL A O 1
ATOM 3112 N N . GLN A 1 395 ? -11.988 -3.533 8.332 1.00 93.06 395 GLN A N 1
ATOM 3113 C CA . GLN A 1 395 ? -11.515 -4.661 9.123 1.00 93.06 395 GLN A CA 1
ATOM 3114 C C . GLN A 1 395 ? -10.258 -5.262 8.492 1.00 93.06 395 GLN A C 1
ATOM 3116 O O . GLN A 1 395 ? -10.033 -5.172 7.285 1.00 93.06 395 GLN A O 1
ATOM 3121 N N . LYS A 1 396 ? -9.437 -5.910 9.317 1.00 89.88 396 LYS A N 1
ATOM 3122 C CA . LYS A 1 396 ? -8.285 -6.681 8.844 1.00 89.88 396 LYS A CA 1
ATOM 3123 C C . LYS A 1 396 ? -8.697 -7.702 7.773 1.00 89.88 396 LYS A C 1
ATOM 3125 O O . LYS A 1 396 ? -9.541 -8.566 8.030 1.00 89.88 396 LYS A O 1
ATOM 3130 N N . GLY A 1 397 ? -8.047 -7.642 6.610 1.00 88.44 397 GLY A N 1
ATOM 3131 C CA . GLY A 1 397 ? -8.327 -8.502 5.456 1.00 88.44 397 GLY A CA 1
ATOM 3132 C C . GLY A 1 397 ? -9.330 -7.929 4.446 1.00 88.44 397 GLY A C 1
ATOM 3133 O O . GLY A 1 397 ? -9.640 -8.611 3.467 1.00 88.44 397 GLY A O 1
ATOM 3134 N N . ASP A 1 398 ? -9.873 -6.729 4.677 1.00 90.44 398 ASP A N 1
ATOM 3135 C CA . ASP A 1 398 ? -10.800 -6.087 3.744 1.00 90.44 398 ASP A CA 1
ATOM 3136 C C . ASP A 1 398 ? -10.101 -5.604 2.463 1.00 90.44 398 ASP A C 1
ATOM 3138 O O . ASP A 1 398 ? -8.913 -5.294 2.424 1.00 90.44 398 ASP A O 1
ATOM 3142 N N . THR A 1 399 ? -10.874 -5.474 1.387 1.00 90.56 399 THR A N 1
ATOM 3143 C CA . THR A 1 399 ? -10.458 -4.756 0.176 1.00 90.56 399 THR A CA 1
ATOM 3144 C C . THR A 1 399 ? -11.474 -3.666 -0.123 1.00 90.56 399 THR A C 1
ATOM 3146 O O . THR A 1 399 ? -12.678 -3.932 -0.170 1.00 90.56 399 THR A O 1
ATOM 3149 N N . VAL A 1 400 ? -11.000 -2.435 -0.307 1.00 89.06 400 VAL A N 1
ATOM 3150 C CA . VAL A 1 400 ? -11.848 -1.254 -0.504 1.00 89.06 400 VAL A CA 1
ATOM 3151 C C . VAL A 1 400 ? -11.567 -0.614 -1.852 1.00 89.06 400 VAL A C 1
ATOM 3153 O O . VAL A 1 400 ? -10.418 -0.425 -2.226 1.00 89.06 400 VAL A O 1
ATOM 3156 N N . PHE A 1 401 ? -12.626 -0.208 -2.551 1.00 91.56 401 PHE A N 1
ATOM 3157 C CA . PHE A 1 401 ? -12.514 0.572 -3.780 1.00 91.56 401 PHE A CA 1
ATOM 3158 C C . PHE A 1 401 ? -12.833 2.042 -3.506 1.00 91.56 401 PHE A C 1
ATOM 3160 O O . PHE A 1 401 ? -13.973 2.377 -3.161 1.00 91.56 401 PHE A O 1
ATOM 3167 N N . VAL A 1 402 ? -11.850 2.928 -3.681 1.00 90.12 402 VAL A N 1
ATOM 3168 C CA . VAL A 1 402 ? -12.019 4.375 -3.479 1.00 90.12 402 VAL A CA 1
ATOM 3169 C C . VAL A 1 402 ? -11.879 5.107 -4.804 1.00 90.12 402 VAL A C 1
ATOM 3171 O O . VAL A 1 402 ? -10.810 5.146 -5.402 1.00 90.12 402 VAL A O 1
ATOM 3174 N N . THR A 1 403 ? -12.969 5.715 -5.268 1.00 94.19 403 THR A N 1
ATOM 3175 C CA . THR A 1 403 ? -12.951 6.544 -6.478 1.00 94.19 403 THR A CA 1
ATOM 3176 C C . THR A 1 403 ? -12.652 7.985 -6.106 1.00 94.19 403 THR A C 1
ATOM 3178 O O . THR A 1 403 ? -13.508 8.678 -5.551 1.00 94.19 403 THR A O 1
ATOM 3181 N N . VAL A 1 404 ? -11.444 8.429 -6.436 1.00 92.50 404 VAL A N 1
ATOM 3182 C CA . VAL A 1 404 ? -10.978 9.801 -6.259 1.00 92.50 404 VAL A CA 1
ATOM 3183 C C . VAL A 1 404 ? -11.304 10.588 -7.519 1.00 92.50 404 VAL A C 1
ATOM 3185 O O . VAL A 1 404 ? -10.809 10.283 -8.600 1.00 92.50 404 VAL A O 1
ATOM 3188 N N . GLN A 1 405 ? -12.156 11.598 -7.389 1.00 95.62 405 GLN A N 1
ATOM 3189 C CA . GLN A 1 405 ? -12.472 12.551 -8.444 1.00 95.62 405 GLN A CA 1
ATOM 3190 C C . GLN A 1 405 ? -11.782 13.876 -8.134 1.00 95.62 405 GLN A C 1
ATOM 3192 O O . GLN A 1 405 ? -12.068 14.499 -7.109 1.00 95.62 405 GLN A O 1
ATOM 3197 N N . ASN A 1 406 ? -10.894 14.315 -9.022 1.00 96.12 406 ASN A N 1
ATOM 3198 C CA . ASN A 1 406 ? -10.172 15.560 -8.845 1.00 96.12 406 ASN A CA 1
ATOM 3199 C C . ASN A 1 406 ? -10.963 16.738 -9.436 1.00 96.12 406 ASN A C 1
ATOM 3201 O O . ASN A 1 406 ? -10.900 16.977 -10.638 1.00 96.12 406 ASN A O 1
ATOM 3205 N N . ASN A 1 407 ? -11.685 17.490 -8.600 1.00 94.81 407 ASN A N 1
ATOM 3206 C CA . ASN A 1 407 ? -12.286 18.777 -8.981 1.00 94.81 407 ASN A CA 1
ATOM 3207 C C . ASN A 1 407 ? -11.426 19.971 -8.508 1.00 94.81 407 ASN A C 1
ATOM 3209 O O . ASN A 1 407 ? -11.940 21.080 -8.369 1.00 94.81 407 ASN A O 1
ATOM 3213 N N . GLY A 1 408 ? -10.147 19.734 -8.203 1.00 90.81 408 GLY A N 1
ATOM 3214 C CA . GLY A 1 408 ? -9.155 20.753 -7.872 1.00 90.81 408 GLY A CA 1
ATOM 3215 C C . GLY A 1 408 ? -8.519 21.395 -9.106 1.00 90.81 408 GLY A C 1
ATOM 3216 O O . GLY A 1 408 ? -8.962 21.189 -10.237 1.00 90.81 408 GLY A O 1
ATOM 3217 N N . LYS A 1 409 ? -7.465 22.187 -8.876 1.00 88.75 409 LYS A N 1
ATOM 3218 C CA . LYS A 1 409 ? -6.787 22.991 -9.910 1.00 88.75 409 LYS A CA 1
ATOM 3219 C C . LYS A 1 409 ? -5.545 22.331 -10.514 1.00 88.75 409 LYS A C 1
ATOM 3221 O O . LYS A 1 409 ? -5.167 22.670 -11.629 1.00 88.75 409 LYS A O 1
ATOM 3226 N N . TYR A 1 410 ? -4.925 21.395 -9.802 1.00 90.00 410 TYR A N 1
ATOM 3227 C CA . TYR A 1 410 ? -3.693 20.712 -10.205 1.00 90.00 410 TYR A CA 1
ATOM 3228 C C . TYR A 1 410 ? -3.828 19.196 -10.041 1.00 90.00 410 TYR A C 1
ATOM 3230 O O . TYR A 1 410 ? -4.790 18.709 -9.444 1.00 90.00 410 TYR A O 1
ATOM 3238 N N . GLY A 1 411 ? -2.909 18.447 -10.652 1.00 90.25 411 GLY A N 1
ATOM 3239 C CA . GLY A 1 411 ? -2.878 16.992 -10.556 1.00 90.25 411 GLY A CA 1
ATOM 3240 C C . GLY A 1 411 ? -2.523 16.537 -9.142 1.00 90.25 411 GLY A C 1
ATOM 3241 O O . GLY A 1 411 ? -1.654 17.130 -8.521 1.00 90.25 411 GLY A O 1
ATOM 3242 N N . VAL A 1 412 ? -3.214 15.517 -8.632 1.00 90.50 412 VAL A N 1
ATOM 3243 C CA . VAL A 1 412 ? -2.972 14.959 -7.292 1.00 90.50 412 VAL A CA 1
ATOM 3244 C C . VAL A 1 412 ? -3.133 13.446 -7.336 1.00 90.50 412 VAL A C 1
ATOM 3246 O O . VAL A 1 412 ? -4.029 12.937 -8.014 1.00 90.50 412 VAL A O 1
ATOM 3249 N N . THR A 1 413 ? -2.307 12.724 -6.593 1.00 88.62 413 THR A N 1
ATOM 3250 C CA . THR A 1 413 ? -2.490 11.302 -6.280 1.00 88.62 413 THR A CA 1
ATOM 3251 C C . THR A 1 413 ? -2.825 11.103 -4.802 1.00 88.62 413 THR A C 1
ATOM 3253 O O . THR A 1 413 ? -2.605 12.001 -3.992 1.00 88.62 413 THR A O 1
ATOM 3256 N N . ILE A 1 414 ? -3.366 9.938 -4.430 1.00 95.38 414 ILE A N 1
ATOM 3257 C CA . ILE A 1 414 ? -3.629 9.562 -3.032 1.00 95.38 414 ILE A CA 1
ATOM 3258 C C . ILE A 1 414 ? -2.857 8.288 -2.697 1.00 95.38 414 ILE A C 1
ATOM 3260 O O . ILE A 1 414 ? -2.975 7.303 -3.420 1.00 95.38 414 ILE A O 1
ATOM 3264 N N . HIS A 1 415 ? -2.133 8.316 -1.581 1.00 92.75 415 HIS A N 1
ATOM 3265 C CA . HIS A 1 415 ? -1.425 7.188 -0.995 1.00 92.75 415 HIS A CA 1
ATOM 3266 C C . HIS A 1 415 ? -2.094 6.680 0.283 1.00 92.75 415 HIS A C 1
ATOM 3268 O O . HIS A 1 415 ? -2.643 7.450 1.076 1.00 92.75 415 HIS A O 1
ATOM 3274 N N . TRP A 1 416 ? -2.024 5.365 0.479 1.00 96.50 416 TRP A N 1
ATOM 3275 C CA . TRP A 1 416 ? -2.595 4.632 1.609 1.00 96.50 416 TRP A CA 1
ATOM 3276 C C . TRP A 1 416 ? -1.470 4.245 2.572 1.00 96.50 416 TRP A C 1
ATOM 3278 O O . TRP A 1 416 ? -1.057 3.089 2.626 1.00 96.50 416 TRP A O 1
ATOM 3288 N N . HIS A 1 417 ? -0.953 5.235 3.300 1.00 91.06 417 HIS A N 1
ATOM 3289 C CA . HIS A 1 417 ? 0.248 5.114 4.128 1.00 91.06 417 HIS A CA 1
ATOM 3290 C C . HIS A 1 417 ? 0.228 3.895 5.045 1.00 91.06 417 HIS A C 1
ATOM 3292 O O . HIS A 1 417 ? -0.633 3.754 5.915 1.00 91.06 417 HIS A O 1
ATOM 3298 N N . GLY A 1 418 ? 1.232 3.036 4.870 1.00 87.19 418 GLY A N 1
ATOM 3299 C CA . GLY A 1 418 ? 1.439 1.821 5.654 1.00 87.19 418 GLY A CA 1
ATOM 3300 C C . GLY A 1 418 ? 0.614 0.609 5.215 1.00 87.19 418 GLY A C 1
ATOM 3301 O O . GLY A 1 418 ? 0.811 -0.466 5.779 1.00 87.19 418 GLY A O 1
ATOM 3302 N N . VAL A 1 419 ? -0.272 0.747 4.221 1.00 93.69 419 VAL A N 1
ATOM 3303 C CA . VAL A 1 419 ? -0.944 -0.394 3.586 1.00 93.69 419 VAL A CA 1
ATOM 3304 C C . VAL A 1 419 ? 0.041 -1.068 2.638 1.00 93.69 419 VAL A C 1
ATOM 3306 O O . VAL A 1 419 ? 0.626 -0.426 1.770 1.00 93.69 419 VAL A O 1
ATOM 3309 N N . LYS A 1 420 ? 0.227 -2.380 2.776 1.00 87.62 420 LYS A N 1
ATOM 3310 C CA . LYS A 1 420 ? 1.241 -3.128 2.021 1.00 87.62 420 LYS A CA 1
ATOM 3311 C C . LYS A 1 420 ? 0.908 -3.278 0.541 1.00 87.62 420 LYS A C 1
ATOM 3313 O O . LYS A 1 420 ? 1.811 -3.521 -0.248 1.00 87.62 420 LYS A O 1
ATOM 3318 N N . GLN A 1 421 ? -0.365 -3.192 0.152 1.00 80.25 421 GLN A N 1
ATOM 3319 C CA . GLN A 1 421 ? -0.809 -3.374 -1.237 1.00 80.25 421 GLN A CA 1
ATOM 3320 C C . GLN A 1 421 ? -0.189 -4.627 -1.899 1.00 80.25 421 GLN A C 1
ATOM 3322 O O . GLN A 1 421 ? 0.552 -4.516 -2.883 1.00 80.25 421 GLN A O 1
ATOM 3327 N N . PRO A 1 422 ? -0.427 -5.843 -1.361 1.00 74.56 422 PRO A N 1
ATOM 3328 C CA . PRO A 1 422 ? 0.207 -7.059 -1.859 1.00 74.56 422 PRO A CA 1
ATOM 3329 C C . PRO A 1 422 ? -0.112 -7.283 -3.341 1.00 74.56 422 PRO A C 1
ATOM 3331 O O . PRO A 1 422 ? -1.249 -7.573 -3.712 1.00 74.56 422 PRO A O 1
ATOM 3334 N N . ARG A 1 423 ? 0.924 -7.208 -4.181 1.00 75.06 423 ARG A N 1
ATOM 3335 C CA . ARG A 1 423 ? 0.865 -7.306 -5.648 1.00 75.06 423 ARG A CA 1
ATOM 3336 C C . ARG A 1 423 ? 0.158 -6.151 -6.361 1.00 75.06 423 ARG A C 1
ATOM 3338 O O . ARG A 1 423 ? -0.126 -6.273 -7.551 1.00 75.06 423 ARG A O 1
ATOM 3345 N N . ASN A 1 424 ? -0.130 -5.051 -5.666 1.00 75.62 424 ASN A N 1
ATOM 3346 C CA . ASN A 1 424 ? -0.971 -3.967 -6.175 1.00 75.62 424 ASN A CA 1
ATOM 3347 C C . ASN A 1 424 ? -0.314 -2.570 -6.097 1.00 75.62 424 ASN A C 1
ATOM 3349 O O . ASN A 1 424 ? -0.914 -1.634 -5.563 1.00 75.62 424 ASN A O 1
ATOM 3353 N N . PRO A 1 425 ? 0.902 -2.384 -6.648 1.00 70.25 425 PRO A N 1
ATOM 3354 C CA . PRO A 1 425 ? 1.562 -1.075 -6.653 1.00 70.25 425 PRO A CA 1
ATOM 3355 C C . PRO A 1 425 ? 0.769 -0.016 -7.445 1.00 70.25 425 PRO A C 1
ATOM 3357 O O . PRO A 1 425 ? 0.868 1.167 -7.149 1.00 70.25 425 PRO A O 1
ATOM 3360 N N . TRP A 1 426 ? -0.085 -0.424 -8.394 1.00 64.19 426 TRP A N 1
ATOM 3361 C CA . TRP A 1 426 ? -0.927 0.465 -9.212 1.00 64.19 426 TRP A CA 1
ATOM 3362 C C . TRP A 1 426 ? -1.873 1.359 -8.408 1.00 64.19 426 TRP A C 1
ATOM 3364 O O . TRP A 1 426 ? -2.305 2.400 -8.896 1.00 64.19 426 TRP A O 1
ATOM 3374 N N . SER A 1 427 ? -2.245 0.924 -7.202 1.00 88.69 427 SER A N 1
ATOM 3375 C CA . SER A 1 427 ? -3.111 1.675 -6.292 1.00 88.69 427 SER A CA 1
ATOM 3376 C C . SER A 1 427 ? -2.348 2.214 -5.083 1.00 88.69 427 SER A C 1
ATOM 3378 O O . SER A 1 427 ? -2.972 2.542 -4.074 1.00 88.69 427 SER A O 1
ATOM 3380 N N . ASP A 1 428 ? -1.018 2.279 -5.142 1.00 78.12 428 ASP A N 1
ATOM 3381 C CA . ASP A 1 428 ? -0.234 2.803 -4.033 1.00 78.12 428 ASP A CA 1
ATOM 3382 C C . ASP A 1 428 ? -0.190 4.332 -4.016 1.00 78.12 428 ASP A C 1
ATOM 3384 O O . ASP A 1 428 ? -0.302 4.907 -2.943 1.00 78.12 428 ASP A O 1
ATOM 3388 N N . GLY A 1 429 ? -0.109 5.000 -5.170 1.00 83.62 429 GLY A N 1
ATOM 3389 C CA . GLY A 1 429 ? -0.290 6.449 -5.265 1.00 83.62 429 GLY A CA 1
ATOM 3390 C C . GLY A 1 429 ? 0.927 7.369 -5.446 1.00 83.62 429 GLY A C 1
ATOM 3391 O O . GLY A 1 429 ? 0.680 8.471 -5.921 1.00 83.62 429 GLY A O 1
ATOM 3392 N N . PRO A 1 430 ? 2.199 7.049 -5.139 1.00 78.75 430 PRO A N 1
ATOM 3393 C CA . PRO A 1 430 ? 3.283 8.030 -5.264 1.00 78.75 430 PRO A CA 1
ATOM 3394 C C . PRO A 1 430 ? 3.450 8.524 -6.706 1.00 78.75 430 PRO A C 1
ATOM 3396 O O . PRO A 1 430 ? 3.600 7.723 -7.640 1.00 78.75 430 PRO A O 1
ATOM 3399 N N . GLU A 1 431 ? 3.390 9.847 -6.876 1.00 85.94 431 GLU A N 1
ATOM 3400 C CA . GLU A 1 431 ? 3.401 10.509 -8.179 1.00 85.94 431 GLU A CA 1
ATOM 3401 C C . GLU A 1 431 ? 4.688 10.225 -8.957 1.00 85.94 431 GLU A C 1
ATOM 3403 O O . GLU A 1 431 ? 5.794 10.354 -8.439 1.00 85.94 431 GLU A O 1
ATOM 3408 N N . ASN A 1 432 ? 4.531 9.832 -10.225 1.00 82.44 432 ASN A N 1
ATOM 3409 C CA . ASN A 1 432 ? 5.607 9.463 -11.150 1.00 82.44 432 ASN A CA 1
ATOM 3410 C C . ASN A 1 432 ? 6.520 8.329 -10.651 1.00 82.44 432 ASN A C 1
ATOM 3412 O O . ASN A 1 432 ? 7.568 8.067 -11.238 1.00 82.44 432 ASN A O 1
ATOM 3416 N N . ILE A 1 433 ? 6.092 7.610 -9.613 1.00 78.31 433 ILE A N 1
ATOM 3417 C CA . ILE A 1 433 ? 6.655 6.321 -9.222 1.00 78.31 433 ILE A CA 1
ATOM 3418 C C . ILE A 1 433 ? 5.697 5.228 -9.683 1.00 78.31 433 ILE A C 1
ATOM 3420 O O . ILE A 1 433 ? 6.018 4.495 -10.605 1.00 78.31 433 ILE A O 1
ATOM 3424 N N . THR A 1 434 ? 4.480 5.184 -9.132 1.00 70.31 434 THR A N 1
ATOM 3425 C CA . THR A 1 434 ? 3.490 4.139 -9.467 1.00 70.31 434 THR A CA 1
ATOM 3426 C C . THR A 1 434 ? 2.392 4.602 -10.416 1.00 70.31 434 THR A C 1
ATOM 3428 O O . THR A 1 434 ? 1.678 3.784 -10.993 1.00 70.31 434 THR A O 1
ATOM 3431 N N . GLN A 1 435 ? 2.208 5.916 -10.548 1.00 71.75 435 GLN A N 1
ATOM 3432 C CA . GLN A 1 435 ? 1.208 6.489 -11.436 1.00 71.75 435 GLN A CA 1
ATOM 3433 C C . GLN A 1 435 ? 1.503 7.954 -11.755 1.00 71.75 435 GLN A C 1
ATOM 3435 O O . GLN A 1 435 ? 2.027 8.702 -10.930 1.00 71.75 435 GLN A O 1
ATOM 3440 N N . CYS A 1 436 ? 1.050 8.407 -12.922 1.00 84.75 436 CYS A N 1
ATOM 3441 C CA . CYS A 1 436 ? 0.869 9.831 -13.187 1.00 84.75 436 CYS A CA 1
ATOM 3442 C C . CYS A 1 436 ? -0.253 10.438 -12.307 1.00 84.75 436 CYS A C 1
ATOM 3444 O O . CYS A 1 436 ? -1.186 9.730 -11.892 1.00 84.75 436 CYS A O 1
ATOM 3446 N N . PRO A 1 437 ? -0.229 11.762 -12.061 1.00 85.44 437 PRO A N 1
ATOM 3447 C CA . PRO A 1 437 ? -1.224 12.427 -11.227 1.00 85.44 437 PRO A CA 1
ATOM 3448 C C . PRO A 1 437 ? -2.630 12.403 -11.842 1.00 85.44 437 PRO A C 1
ATOM 3450 O O . PRO A 1 437 ? -2.814 12.524 -13.060 1.00 85.44 437 PRO A O 1
ATOM 3453 N N . ILE A 1 438 ? -3.661 12.323 -10.991 1.00 91.00 438 ILE A N 1
ATOM 3454 C CA . I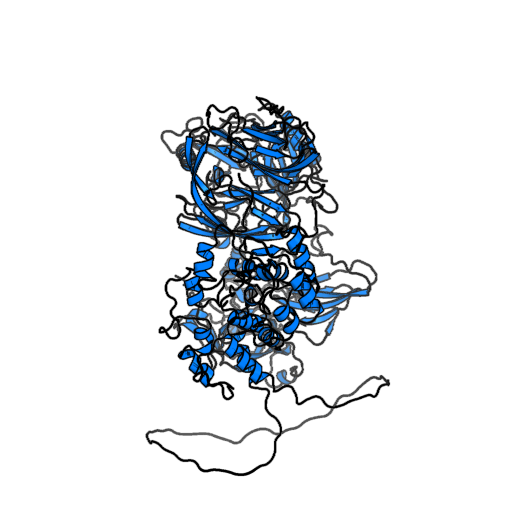LE A 1 438 ? -5.058 12.425 -11.427 1.00 91.00 438 ILE A CA 1
ATOM 3455 C C . ILE A 1 438 ? -5.299 13.874 -11.842 1.00 91.00 438 ILE A C 1
ATOM 3457 O O . ILE A 1 438 ? -5.399 14.757 -10.993 1.00 91.00 438 ILE A O 1
ATOM 3461 N N . LYS A 1 439 ? -5.385 14.143 -13.147 1.00 92.75 439 LYS A N 1
ATOM 3462 C CA . LYS A 1 439 ? -5.574 15.508 -13.664 1.00 92.75 439 LYS A CA 1
ATOM 3463 C C . LYS A 1 439 ? -6.909 16.130 -13.208 1.00 92.75 439 LYS A C 1
ATOM 3465 O O . LYS A 1 439 ? -7.879 15.394 -12.999 1.00 92.75 439 LYS A O 1
ATOM 3470 N N . PRO A 1 440 ? -7.003 17.470 -13.133 1.00 93.06 440 PRO A N 1
ATOM 3471 C CA . PRO A 1 440 ? -8.269 18.169 -12.923 1.00 93.06 440 PRO A CA 1
ATOM 3472 C C . PRO A 1 440 ? -9.384 17.683 -13.860 1.00 93.06 440 PRO A C 1
ATOM 3474 O O . PRO A 1 440 ? -9.169 17.439 -15.049 1.00 93.06 440 PRO A O 1
ATOM 3477 N N . GLY A 1 441 ? -10.583 17.504 -13.312 1.00 90.06 441 GLY A N 1
ATOM 3478 C CA . GLY A 1 441 ? -11.759 16.975 -14.005 1.00 90.06 441 GLY A CA 1
ATOM 3479 C C . GLY A 1 441 ? -11.728 15.465 -14.272 1.00 90.06 441 GLY A C 1
ATOM 3480 O O . GLY A 1 441 ? -12.684 14.930 -14.839 1.00 90.06 441 GLY A O 1
ATOM 3481 N N . LYS A 1 442 ? -10.659 14.753 -13.892 1.00 92.81 442 LYS A N 1
ATOM 3482 C CA . LYS A 1 442 ? -10.545 13.296 -14.046 1.00 92.81 442 LYS A CA 1
ATOM 3483 C C . LYS A 1 442 ? -10.840 12.572 -12.735 1.00 92.81 442 LYS A C 1
ATOM 3485 O O . LYS A 1 442 ? -10.931 13.166 -11.662 1.00 92.81 442 LYS A O 1
ATOM 3490 N N . LYS A 1 443 ? -11.031 11.260 -12.846 1.00 92.12 443 LYS A N 1
ATOM 3491 C CA . LYS A 1 443 ? -11.244 10.360 -11.715 1.00 92.12 443 LYS A CA 1
ATOM 3492 C C . LYS A 1 443 ? -10.398 9.106 -11.871 1.00 92.12 443 LYS A C 1
ATOM 3494 O O . LYS A 1 443 ? -10.158 8.678 -12.998 1.00 92.12 443 LYS A O 1
ATOM 3499 N N . PHE A 1 444 ? -10.008 8.520 -10.751 1.00 85.44 444 PHE A N 1
ATOM 3500 C CA . PHE A 1 444 ? -9.292 7.254 -10.677 1.00 85.44 444 PHE A CA 1
ATOM 3501 C C . PHE A 1 444 ? -9.844 6.430 -9.513 1.00 85.44 444 PHE A C 1
ATOM 3503 O O . PHE A 1 444 ? -10.251 6.995 -8.498 1.00 85.44 444 PHE A O 1
ATOM 3510 N N . THR A 1 445 ? -9.906 5.111 -9.668 1.00 92.12 445 THR A N 1
ATOM 3511 C CA . THR A 1 445 ? -10.410 4.206 -8.631 1.00 92.12 445 THR A CA 1
ATOM 3512 C C . THR A 1 445 ? -9.258 3.374 -8.096 1.00 92.12 445 THR A C 1
ATOM 3514 O O . THR A 1 445 ? -8.719 2.545 -8.818 1.00 92.12 445 THR A O 1
ATOM 3517 N N . TYR A 1 446 ? -8.922 3.593 -6.829 1.00 86.12 446 TYR A N 1
ATOM 3518 C CA . TYR A 1 446 ? -7.943 2.815 -6.083 1.00 86.12 446 TYR A CA 1
ATOM 3519 C C . TYR A 1 446 ? -8.577 1.527 -5.569 1.00 86.12 446 TYR A C 1
ATOM 3521 O O . TYR A 1 446 ? -9.652 1.578 -4.967 1.00 86.12 446 TYR A O 1
ATOM 3529 N N . GLU A 1 447 ? -7.899 0.400 -5.757 1.00 90.06 447 GLU A N 1
ATOM 3530 C CA . GLU A 1 447 ? -8.147 -0.840 -5.024 1.00 90.06 447 GLU A CA 1
ATOM 3531 C C . GLU A 1 447 ? -7.182 -0.885 -3.835 1.00 90.06 447 GLU A C 1
ATOM 3533 O O . GLU A 1 447 ? -5.968 -0.903 -4.008 1.00 90.06 447 GLU A O 1
ATOM 3538 N N . VAL A 1 448 ? -7.700 -0.842 -2.614 1.00 90.31 448 VAL A N 1
ATOM 3539 C CA . VAL A 1 448 ? -6.900 -0.788 -1.386 1.00 90.31 448 VAL A CA 1
ATOM 3540 C C . VAL A 1 448 ? -7.030 -2.121 -0.677 1.00 90.31 448 VAL A C 1
ATOM 3542 O O . VAL A 1 448 ? -8.101 -2.440 -0.155 1.00 90.31 448 VAL A O 1
ATOM 3545 N N . VAL A 1 449 ? -5.957 -2.910 -0.693 1.00 89.50 449 VAL A N 1
ATOM 3546 C CA . VAL A 1 449 ? -5.942 -4.275 -0.158 1.00 89.50 449 VAL A CA 1
ATOM 3547 C C . VAL A 1 449 ? -5.330 -4.269 1.242 1.00 89.50 449 VAL A C 1
ATOM 3549 O O . VAL A 1 449 ? -4.109 -4.222 1.387 1.00 89.50 449 VAL A O 1
ATOM 3552 N N . PHE A 1 450 ? -6.177 -4.344 2.272 1.00 90.25 450 PHE A N 1
ATOM 3553 C CA . PHE A 1 450 ? -5.746 -4.533 3.657 1.00 90.25 450 PHE A CA 1
ATOM 3554 C C . PHE A 1 450 ? -5.467 -6.016 3.883 1.00 90.25 450 PHE A C 1
ATOM 3556 O O . PHE A 1 450 ? -6.344 -6.865 3.737 1.00 90.25 450 PHE A O 1
ATOM 3563 N N . SER A 1 451 ? -4.225 -6.332 4.211 1.00 88.12 451 SER A N 1
ATOM 3564 C CA . SER A 1 451 ? -3.711 -7.684 4.354 1.00 88.12 451 SER A CA 1
ATOM 3565 C C . SER A 1 451 ? -3.722 -8.124 5.819 1.00 88.12 451 SER A C 1
ATOM 3567 O O . SER A 1 451 ? -4.727 -8.640 6.316 1.00 88.12 451 SER A O 1
ATOM 3569 N N . ASP A 1 452 ? -2.609 -7.943 6.517 1.00 88.94 452 ASP A N 1
ATOM 3570 C CA . ASP A 1 452 ? -2.410 -8.329 7.907 1.00 88.94 452 ASP A CA 1
ATOM 3571 C C . ASP A 1 452 ? -2.368 -7.140 8.886 1.00 88.94 452 ASP A C 1
ATOM 3573 O O . ASP A 1 452 ? -2.290 -7.383 10.096 1.00 88.94 452 ASP A O 1
ATOM 3577 N N . GLU A 1 453 ? -2.472 -5.904 8.388 1.00 92.56 453 GLU A N 1
ATOM 3578 C CA . GLU A 1 453 ? -2.472 -4.672 9.178 1.00 92.56 453 GLU A CA 1
ATOM 3579 C C . GLU A 1 453 ? -3.653 -4.649 10.166 1.00 92.56 453 GLU A C 1
ATOM 3581 O O . GLU A 1 453 ? -4.767 -5.067 9.841 1.00 92.56 453 GLU A O 1
ATOM 3586 N N . GLU A 1 454 ? -3.423 -4.169 11.392 1.00 94.88 454 GLU A N 1
ATOM 3587 C CA . GLU A 1 454 ? -4.459 -4.029 12.423 1.00 94.88 454 GLU A CA 1
ATOM 3588 C C . GLU A 1 454 ? -4.120 -2.874 13.378 1.00 94.88 454 GLU A C 1
ATOM 3590 O O . GLU A 1 454 ? -3.071 -2.872 14.017 1.00 94.88 454 GLU A O 1
ATOM 3595 N N . GLY A 1 455 ? -4.998 -1.876 13.491 1.00 95.88 455 GLY A N 1
ATOM 3596 C CA . GLY A 1 455 ? -4.755 -0.662 14.276 1.00 95.88 455 GLY A CA 1
ATOM 3597 C C . GLY A 1 455 ? -5.009 0.608 13.469 1.00 95.88 455 GLY A C 1
ATOM 3598 O O . GLY A 1 455 ? -6.007 0.711 12.755 1.00 95.88 455 GLY A O 1
ATOM 3599 N N . THR A 1 456 ? -4.126 1.595 13.603 1.00 97.88 456 THR A N 1
ATOM 3600 C CA . THR A 1 456 ? -4.261 2.897 12.933 1.00 97.88 456 THR A CA 1
ATOM 3601 C C . THR A 1 456 ? -3.239 3.048 11.817 1.00 97.88 456 THR A C 1
ATOM 3603 O O . THR A 1 456 ? -2.046 2.866 12.043 1.00 97.88 456 THR A O 1
ATOM 3606 N N . LEU A 1 457 ? -3.708 3.450 10.642 1.00 97.75 457 LEU A N 1
ATOM 3607 C CA . LEU A 1 457 ? -2.920 3.961 9.521 1.00 97.75 457 LEU A CA 1
ATOM 3608 C C . LEU A 1 457 ? -3.515 5.309 9.080 1.00 97.75 457 LEU A C 1
ATOM 3610 O O . LEU A 1 457 ? -4.394 5.873 9.742 1.00 97.75 457 LEU A O 1
ATOM 3614 N N . TRP A 1 458 ? -3.056 5.855 7.964 1.00 97.75 458 TRP A N 1
ATOM 3615 C CA . TRP A 1 458 ? -3.581 7.098 7.414 1.00 97.75 458 TRP A CA 1
ATOM 3616 C C . TRP A 1 458 ? -3.460 7.097 5.891 1.00 97.75 458 TRP A C 1
ATOM 3618 O O . TRP A 1 458 ? -2.792 6.251 5.311 1.00 97.75 458 TRP A O 1
ATOM 3628 N N . TRP A 1 459 ? -4.182 7.987 5.228 1.00 97.62 459 TRP A N 1
ATOM 3629 C CA . TRP A 1 459 ? -4.068 8.225 3.795 1.00 97.62 459 TRP A CA 1
ATOM 3630 C C . TRP A 1 459 ? -3.738 9.695 3.577 1.00 97.62 459 TRP A C 1
ATOM 3632 O O . TRP A 1 459 ? -4.150 10.550 4.365 1.00 97.62 459 TRP A O 1
ATOM 3642 N N . HIS A 1 460 ? -3.009 10.006 2.513 1.00 94.00 460 HIS A N 1
ATOM 3643 C CA . HIS A 1 460 ? -2.647 11.381 2.187 1.00 94.00 460 HIS A CA 1
ATOM 3644 C C . HIS A 1 460 ? -2.367 11.566 0.703 1.00 94.00 460 HIS A C 1
ATOM 3646 O O . HIS A 1 460 ? -2.138 10.599 -0.016 1.00 94.00 460 HIS A O 1
ATOM 3652 N N . ALA A 1 461 ? -2.385 12.808 0.225 1.00 93.75 461 ALA A N 1
ATOM 3653 C CA . ALA A 1 461 ? -1.906 13.091 -1.118 1.00 93.75 461 ALA A CA 1
ATOM 3654 C C . ALA A 1 461 ? -0.411 12.781 -1.242 1.00 93.75 461 ALA A C 1
ATOM 3656 O O . ALA A 1 461 ? 0.355 13.064 -0.325 1.00 93.75 461 ALA A O 1
ATOM 3657 N N . HIS A 1 462 ? 0.017 12.220 -2.367 1.00 89.69 462 HIS A N 1
ATOM 3658 C CA . HIS A 1 462 ? 1.427 11.883 -2.612 1.00 89.69 462 HIS A CA 1
ATOM 3659 C C . HIS A 1 462 ? 1.935 12.589 -3.875 1.00 89.69 462 HIS A C 1
ATOM 3661 O O . HIS A 1 462 ? 2.521 11.988 -4.771 1.00 89.69 462 HIS A O 1
ATOM 3667 N N . SER A 1 463 ? 1.618 13.888 -3.910 1.00 83.62 463 SER A N 1
ATOM 3668 C CA . SER A 1 463 ? 1.932 14.869 -4.950 1.00 83.62 463 SER A CA 1
ATOM 3669 C C . SER A 1 463 ? 2.386 16.163 -4.279 1.00 83.62 463 SER A C 1
ATOM 3671 O O . SER A 1 463 ? 1.592 16.799 -3.568 1.00 83.62 463 SER A O 1
ATOM 3673 N N . ASP A 1 464 ? 3.641 16.551 -4.496 1.00 85.19 464 ASP A N 1
ATOM 3674 C CA . ASP A 1 464 ? 4.280 17.728 -3.897 1.00 85.19 464 ASP A CA 1
ATOM 3675 C C . ASP A 1 464 ? 4.032 17.818 -2.373 1.00 85.19 464 ASP A C 1
ATOM 3677 O O . ASP A 1 464 ? 4.214 16.855 -1.626 1.00 85.19 464 ASP A O 1
ATOM 3681 N N . TRP A 1 465 ? 3.564 18.977 -1.898 1.00 89.12 465 TRP A N 1
ATOM 3682 C CA . TRP A 1 465 ? 3.182 19.239 -0.507 1.00 89.12 465 TRP A CA 1
ATOM 3683 C C . TRP A 1 465 ? 1.665 19.166 -0.264 1.00 89.12 465 TRP A C 1
ATOM 3685 O O . TRP A 1 465 ? 1.160 19.579 0.783 1.00 89.12 465 TRP A O 1
ATOM 3695 N N . SER A 1 466 ? 0.904 18.589 -1.200 1.00 90.62 466 SER A N 1
ATOM 3696 C CA . SER A 1 466 ? -0.568 18.558 -1.143 1.00 90.62 466 SER A CA 1
ATOM 3697 C C . SER A 1 466 ? -1.119 17.814 0.085 1.00 90.62 466 SER A C 1
ATOM 3699 O O . SER A 1 466 ? -2.258 18.045 0.500 1.00 90.62 466 SER A O 1
ATOM 3701 N N . ARG A 1 467 ? -0.318 16.940 0.716 1.00 92.50 467 ARG A N 1
ATOM 3702 C CA . ARG A 1 467 ? -0.701 16.244 1.957 1.00 92.50 467 ARG A CA 1
ATOM 3703 C C . ARG A 1 467 ? -0.944 17.170 3.140 1.00 92.50 467 ARG A C 1
ATOM 3705 O O . ARG A 1 467 ? -1.662 16.766 4.050 1.00 92.50 467 ARG A O 1
ATOM 3712 N N . ALA A 1 468 ? -0.426 18.401 3.120 1.00 88.31 468 ALA A N 1
ATOM 3713 C CA . ALA A 1 468 ? -0.683 19.385 4.170 1.00 88.31 468 ALA A CA 1
ATOM 3714 C C . ALA A 1 468 ? -2.192 19.614 4.387 1.00 88.31 468 ALA A C 1
ATOM 3716 O O . ALA A 1 468 ? -2.630 19.850 5.509 1.00 88.31 468 ALA A O 1
ATOM 3717 N N . THR A 1 469 ? -3.007 19.483 3.331 1.00 89.75 469 THR A N 1
ATOM 3718 C CA . THR A 1 469 ? -4.467 19.676 3.394 1.00 89.75 469 THR A CA 1
ATOM 3719 C C . THR A 1 469 ? -5.271 18.448 2.967 1.00 89.75 469 THR A C 1
ATOM 3721 O O . THR A 1 469 ? -6.440 18.317 3.337 1.00 89.75 469 THR A O 1
ATOM 3724 N N . ILE A 1 470 ? -4.659 17.524 2.221 1.00 95.25 470 ILE A N 1
ATOM 3725 C CA . ILE A 1 470 ? -5.280 16.293 1.728 1.00 95.25 470 ILE A CA 1
ATOM 3726 C C . ILE A 1 470 ? -4.709 15.107 2.503 1.00 95.25 470 ILE A C 1
ATOM 3728 O O . ILE A 1 470 ? -3.775 14.444 2.060 1.00 95.25 470 ILE A O 1
ATOM 3732 N N . HIS A 1 471 ? -5.285 14.833 3.667 1.00 96.50 471 HIS A N 1
ATOM 3733 C CA . HIS A 1 471 ? -4.969 13.658 4.474 1.00 96.50 471 HIS A CA 1
ATOM 3734 C C . HIS A 1 471 ? -6.173 13.236 5.309 1.00 96.50 471 HIS A C 1
ATOM 3736 O O . HIS A 1 471 ? -7.063 14.041 5.576 1.00 96.50 471 HIS A O 1
ATOM 3742 N N . GLY A 1 472 ? -6.191 11.991 5.762 1.00 94.12 472 GLY A N 1
ATOM 3743 C CA . GLY A 1 472 ? -7.182 11.486 6.700 1.00 94.12 472 GLY A CA 1
ATOM 3744 C C . GLY A 1 472 ? -6.767 10.145 7.281 1.00 94.12 472 GLY A C 1
ATOM 3745 O O . GLY A 1 472 ? -5.710 9.605 6.974 1.00 94.12 472 GLY A O 1
ATOM 3746 N N . THR A 1 473 ? -7.588 9.612 8.172 1.00 97.00 473 THR A N 1
ATOM 3747 C CA . THR A 1 473 ? -7.209 8.445 8.977 1.00 97.00 473 THR A CA 1
ATOM 3748 C C . THR A 1 473 ? -7.738 7.155 8.375 1.00 97.00 473 THR A C 1
ATOM 3750 O O . THR A 1 473 ? -8.838 7.127 7.825 1.00 97.00 473 THR A O 1
ATOM 3753 N N . ILE A 1 474 ? -6.989 6.070 8.544 1.00 98.06 474 ILE A N 1
ATOM 3754 C CA . ILE A 1 474 ? -7.451 4.709 8.299 1.00 98.06 474 ILE A CA 1
ATOM 3755 C C . ILE A 1 474 ? -7.515 3.988 9.648 1.00 98.06 474 ILE A C 1
ATOM 3757 O O . ILE A 1 474 ? -6.528 3.907 10.374 1.00 98.06 474 ILE A O 1
ATOM 3761 N N . VAL A 1 475 ? -8.681 3.455 9.996 1.00 97.38 475 VAL A N 1
ATOM 3762 C CA . VAL A 1 475 ? -8.870 2.619 11.184 1.00 97.38 475 VAL A CA 1
ATOM 3763 C C . VAL A 1 475 ? -9.138 1.197 10.727 1.00 97.38 475 VAL A C 1
ATOM 3765 O O . VAL A 1 475 ? -10.166 0.943 10.098 1.00 97.38 475 VAL A O 1
ATOM 3768 N N . ILE A 1 476 ? -8.230 0.286 11.069 1.00 97.06 476 ILE A N 1
ATOM 3769 C CA . ILE A 1 476 ? -8.330 -1.139 10.764 1.00 97.06 476 ILE A CA 1
ATOM 3770 C C . ILE A 1 476 ? -8.673 -1.880 12.050 1.00 97.06 476 ILE A C 1
ATOM 3772 O O . ILE A 1 476 ? -7.822 -2.122 12.906 1.00 97.06 476 ILE A O 1
ATOM 3776 N N . SER A 1 477 ? -9.951 -2.207 12.211 1.00 94.38 477 SER A N 1
ATOM 3777 C CA . SER A 1 477 ? -10.428 -2.979 13.352 1.00 94.38 477 SER A CA 1
ATOM 3778 C C . SER A 1 477 ? -9.998 -4.451 13.255 1.00 94.38 477 SER A C 1
ATOM 3780 O O . SER A 1 477 ? -9.797 -4.962 12.146 1.00 94.38 477 SER A O 1
ATOM 3782 N N . PRO A 1 478 ? -9.921 -5.164 14.397 1.00 92.25 478 PRO A N 1
ATOM 3783 C CA . PRO A 1 478 ? -9.719 -6.606 14.402 1.00 92.25 478 PRO A CA 1
ATOM 3784 C C . PRO A 1 478 ? -10.758 -7.311 13.523 1.00 92.25 478 PRO A C 1
ATOM 3786 O O . PRO A 1 478 ? -11.906 -6.867 13.404 1.00 92.25 478 PRO A O 1
ATOM 3789 N N . LYS A 1 479 ? -10.353 -8.421 12.904 1.00 88.12 479 LYS A N 1
ATOM 3790 C CA . LYS A 1 479 ? -11.238 -9.250 12.079 1.00 88.12 479 LYS A CA 1
ATOM 3791 C C . LYS A 1 479 ? -12.436 -9.741 12.903 1.00 88.12 479 LYS A C 1
ATOM 3793 O O . LYS A 1 479 ? -12.305 -10.040 14.087 1.00 88.12 479 LYS A O 1
ATOM 3798 N N . ASN A 1 480 ? -13.604 -9.900 12.277 1.00 83.81 480 ASN A N 1
ATOM 3799 C CA . ASN A 1 480 ? -14.759 -10.504 12.948 1.00 83.81 480 ASN A CA 1
ATOM 3800 C C . ASN A 1 480 ? -14.388 -11.839 13.625 1.00 83.81 480 ASN A C 1
ATOM 3802 O O . ASN A 1 480 ? -13.912 -12.768 12.972 1.00 83.81 480 ASN A O 1
ATOM 3806 N N . GLY A 1 481 ? -14.638 -11.921 14.933 1.00 85.06 481 GLY A N 1
ATOM 3807 C CA . GLY A 1 481 ? -14.288 -13.073 15.767 1.00 85.06 481 GLY A CA 1
ATOM 3808 C C . GLY A 1 481 ? -12.976 -12.933 16.547 1.00 85.06 481 GLY A C 1
ATOM 3809 O O . GLY A 1 481 ? -12.709 -13.787 17.386 1.00 85.06 481 GLY A O 1
ATOM 3810 N N . THR A 1 482 ? -12.190 -11.871 16.333 1.00 89.44 482 THR A N 1
ATOM 3811 C CA . THR A 1 482 ? -11.022 -11.527 17.161 1.00 89.44 482 THR A CA 1
ATOM 3812 C C . THR A 1 482 ? -11.267 -10.250 17.971 1.00 89.44 482 THR A C 1
ATOM 3814 O O . THR A 1 482 ? -12.233 -9.516 17.749 1.00 89.44 482 THR A O 1
ATOM 3817 N N . SER A 1 483 ? -10.415 -9.996 18.965 1.00 89.94 483 SER A N 1
ATOM 3818 C CA . SER A 1 483 ? -10.470 -8.807 19.819 1.00 89.94 483 SER A CA 1
ATOM 3819 C C . SER A 1 483 ? -9.101 -8.149 19.920 1.00 89.94 483 SER A C 1
ATOM 3821 O O . SER A 1 483 ? -8.085 -8.793 19.673 1.00 89.94 483 SER A O 1
ATOM 3823 N N . TYR A 1 484 ? -9.078 -6.888 20.355 1.00 94.25 484 TYR A N 1
ATOM 3824 C CA . TYR A 1 484 ? -7.842 -6.226 20.766 1.00 94.25 484 TYR A CA 1
ATOM 3825 C C . TYR A 1 484 ? -7.090 -7.062 21.826 1.00 94.25 484 TYR A C 1
ATOM 3827 O O . TYR A 1 484 ? -7.741 -7.700 22.661 1.00 94.25 484 TYR A O 1
ATOM 3835 N N . PRO A 1 485 ? -5.743 -7.014 21.869 1.00 95.38 485 PRO A N 1
ATOM 3836 C CA . PRO A 1 485 ? -4.935 -7.677 22.901 1.00 95.38 485 PRO A CA 1
ATOM 3837 C C . PRO A 1 485 ? -4.978 -6.959 24.264 1.00 95.38 485 PRO A C 1
ATOM 3839 O O . PRO A 1 485 ? -4.238 -7.294 25.187 1.00 95.38 485 PRO A O 1
ATOM 3842 N N . PHE A 1 486 ? -5.839 -5.953 24.396 1.00 95.88 486 PHE A N 1
ATOM 3843 C CA . PHE A 1 486 ? -6.111 -5.182 25.602 1.00 95.88 486 PHE A CA 1
ATOM 3844 C C . PHE A 1 486 ? -7.631 -5.049 25.789 1.00 95.88 486 PHE A C 1
ATOM 3846 O O . PHE A 1 486 ? -8.388 -5.243 24.832 1.00 95.88 486 PHE A O 1
ATOM 3853 N N . PRO A 1 487 ? -8.116 -4.719 27.003 1.00 94.75 487 PRO A N 1
ATOM 3854 C CA . PRO A 1 487 ? -9.544 -4.552 27.252 1.00 94.75 487 PRO A CA 1
ATOM 3855 C C . PRO A 1 487 ? -10.183 -3.581 26.259 1.00 94.75 487 PRO A C 1
ATOM 3857 O O . PRO A 1 487 ? -9.642 -2.503 26.006 1.00 94.75 487 PRO A O 1
ATOM 3860 N N . LYS A 1 488 ? -11.344 -3.960 25.712 1.00 93.62 488 LYS A N 1
ATOM 3861 C CA . LYS A 1 488 ? -12.059 -3.137 24.734 1.00 93.62 488 LYS A CA 1
ATOM 3862 C C . LYS A 1 488 ? -12.271 -1.722 25.303 1.00 93.62 488 LYS A C 1
ATOM 3864 O O . LYS A 1 488 ? -12.890 -1.600 26.366 1.00 93.62 488 LYS A O 1
ATOM 3869 N N . PRO A 1 489 ? -11.781 -0.669 24.624 1.00 95.31 489 PRO A N 1
ATOM 3870 C CA . PRO A 1 489 ? -11.941 0.698 25.097 1.00 95.31 489 PRO A CA 1
ATOM 3871 C C . PRO A 1 489 ? -13.422 1.096 25.096 1.00 95.31 489 PRO A C 1
ATOM 3873 O O . PRO A 1 489 ? -14.237 0.544 24.354 1.00 95.31 489 PRO A O 1
ATOM 3876 N N . TYR A 1 490 ? -13.775 2.073 25.930 1.00 96.94 490 TYR A N 1
ATOM 3877 C CA . TYR A 1 490 ? -15.117 2.652 25.973 1.00 96.94 490 TYR A CA 1
ATOM 3878 C C . TYR A 1 490 ? -15.470 3.348 24.652 1.00 96.94 490 TYR A C 1
ATOM 3880 O O . TYR A 1 490 ? -16.581 3.186 24.153 1.00 96.94 490 TYR A O 1
ATOM 3888 N N . ALA A 1 491 ? -14.513 4.090 24.092 1.00 94.75 491 ALA A N 1
ATOM 3889 C CA . ALA A 1 491 ? -14.607 4.738 22.791 1.00 94.75 491 ALA A CA 1
ATOM 3890 C C . ALA A 1 491 ? -13.215 4.864 22.151 1.00 94.75 491 ALA A C 1
ATOM 3892 O O . ALA A 1 491 ? -12.191 4.783 22.837 1.00 94.75 491 ALA A O 1
ATOM 3893 N N . GLU A 1 492 ? -13.196 5.056 20.835 1.00 95.62 492 GLU A N 1
ATOM 3894 C CA . GLU A 1 492 ? -11.986 5.254 20.040 1.00 95.62 492 GLU A CA 1
ATOM 3895 C C . GLU A 1 492 ? -12.037 6.621 19.373 1.00 95.62 492 GLU A C 1
ATOM 3897 O O . GLU A 1 492 ? -13.033 6.958 18.732 1.00 95.62 492 GLU A O 1
ATOM 3902 N N . GLU A 1 493 ? -10.962 7.387 19.502 1.00 96.25 493 GLU A N 1
ATOM 3903 C CA . GLU A 1 493 ? -10.937 8.802 19.149 1.00 96.25 493 GLU A CA 1
ATOM 3904 C C . GLU A 1 493 ? -9.700 9.096 18.312 1.00 96.25 493 GLU A C 1
ATOM 3906 O O . GLU A 1 493 ? -8.589 8.693 18.652 1.00 96.25 493 GLU A O 1
ATOM 3911 N N . VAL A 1 494 ? -9.901 9.763 17.180 1.00 96.69 494 VAL A N 1
ATOM 3912 C CA . VAL A 1 494 ? -8.831 10.072 16.228 1.00 96.69 494 VAL A CA 1
ATOM 3913 C C . VAL A 1 494 ? -8.208 11.414 16.592 1.00 96.69 494 VAL A C 1
ATOM 3915 O O . VAL A 1 494 ? -8.924 12.394 16.802 1.00 96.69 494 VAL A O 1
ATOM 3918 N N . ILE A 1 495 ? -6.878 11.453 16.650 1.00 97.12 495 ILE A N 1
ATOM 3919 C CA . ILE A 1 495 ? -6.089 12.655 16.906 1.00 97.12 495 ILE A CA 1
ATOM 3920 C C . ILE A 1 495 ? -5.055 12.795 15.788 1.00 97.12 495 ILE A C 1
ATOM 3922 O O . ILE A 1 495 ? -4.078 12.054 15.734 1.00 97.12 495 ILE A O 1
ATOM 3926 N N . VAL A 1 496 ? -5.270 13.751 14.890 1.00 97.06 496 VAL A N 1
ATOM 3927 C CA . VAL A 1 496 ? -4.354 14.064 13.789 1.00 97.06 496 VAL A CA 1
ATOM 3928 C C . VAL A 1 496 ? -3.514 15.276 14.167 1.00 97.06 496 VAL A C 1
ATOM 3930 O O . VAL A 1 496 ? -4.062 16.361 14.364 1.00 97.06 496 VAL A O 1
ATOM 3933 N N . LEU A 1 497 ? -2.200 15.088 14.257 1.00 95.81 497 LEU A N 1
ATOM 3934 C CA . LEU A 1 497 ? -1.214 16.164 14.277 1.00 95.81 497 LEU A CA 1
ATOM 3935 C C . LEU A 1 497 ? -0.910 16.565 12.835 1.00 95.81 497 LEU A C 1
ATOM 3937 O O . LEU A 1 497 ? -0.570 15.712 12.020 1.00 95.81 497 LEU A O 1
ATOM 3941 N N . ALA A 1 498 ? -1.062 17.842 12.514 1.00 93.75 498 ALA A N 1
ATOM 3942 C CA . ALA A 1 498 ? -0.784 18.389 11.188 1.00 93.75 498 ALA A CA 1
ATOM 3943 C C . ALA A 1 498 ? -0.354 19.853 11.305 1.00 93.75 498 ALA A C 1
ATOM 3945 O O . ALA A 1 498 ? -0.439 20.442 12.380 1.00 93.75 498 ALA A O 1
ATOM 3946 N N . GLU A 1 499 ? 0.031 20.469 10.198 1.00 91.00 499 GLU A N 1
ATOM 3947 C CA . GLU A 1 499 ? 0.475 21.863 10.152 1.00 91.00 499 GLU A CA 1
ATOM 3948 C C . GLU A 1 499 ? -0.528 22.752 9.419 1.00 91.00 499 GLU A C 1
ATOM 3950 O O . GLU A 1 499 ? -1.290 22.316 8.552 1.00 91.00 499 GLU A O 1
ATOM 3955 N N . TRP A 1 500 ? -0.521 24.033 9.771 1.00 91.38 500 TRP A N 1
ATOM 3956 C CA . TRP A 1 500 ? -1.284 25.071 9.107 1.00 91.38 500 TRP A CA 1
ATOM 3957 C C . TRP A 1 500 ? -0.356 26.148 8.553 1.00 91.38 500 TRP A C 1
ATOM 3959 O O . TRP A 1 500 ? 0.401 26.777 9.286 1.00 91.38 500 TRP A O 1
ATOM 3969 N N . PHE A 1 501 ? -0.513 26.426 7.263 1.00 91.56 501 PHE A N 1
ATOM 3970 C CA . PHE A 1 501 ? 0.108 27.551 6.566 1.00 91.56 501 PHE A CA 1
ATOM 3971 C C . PHE A 1 501 ? -0.972 28.592 6.261 1.00 91.56 501 PHE A C 1
ATOM 3973 O O . PHE A 1 501 ? -2.074 28.224 5.854 1.00 91.56 501 PHE A O 1
ATOM 3980 N N . LYS A 1 502 ? -0.709 29.889 6.407 1.00 90.69 502 LYS A N 1
ATOM 3981 C CA . LYS A 1 502 ? -1.618 30.947 5.936 1.00 90.69 502 LYS A CA 1
ATOM 3982 C C . LYS A 1 502 ? -1.574 31.087 4.414 1.00 90.69 502 LYS A C 1
ATOM 3984 O O . LYS A 1 502 ? -2.613 31.378 3.827 1.00 90.69 502 LYS A O 1
ATOM 3989 N N . GLY A 1 503 ? -0.409 30.860 3.804 1.00 88.19 503 GLY A N 1
ATOM 3990 C CA . GLY A 1 503 ? -0.219 30.848 2.350 1.00 88.19 503 GLY A CA 1
ATOM 3991 C C . GLY A 1 503 ? -0.798 29.605 1.663 1.00 88.19 503 GLY A C 1
ATOM 3992 O O . GLY A 1 503 ? -1.182 28.626 2.322 1.00 88.19 503 GLY A O 1
ATOM 3993 N N . ASP A 1 504 ? -0.875 29.646 0.332 1.00 89.88 504 ASP A N 1
ATOM 3994 C CA . ASP A 1 504 ? -1.176 28.466 -0.480 1.00 89.88 504 ASP A CA 1
ATOM 3995 C C . ASP A 1 504 ? 0.043 27.533 -0.480 1.00 89.88 504 ASP A C 1
ATOM 3997 O O . ASP A 1 504 ? 1.154 27.926 -0.822 1.00 89.88 504 ASP A O 1
ATOM 4001 N N . VAL A 1 505 ? -0.163 26.286 -0.057 1.00 88.38 505 VAL A N 1
ATOM 4002 C CA . VAL A 1 505 ? 0.929 25.316 0.110 1.00 88.38 505 VAL A CA 1
ATOM 4003 C C . VAL A 1 505 ? 1.553 24.936 -1.234 1.00 88.38 505 VAL A C 1
ATOM 4005 O O . VAL A 1 505 ? 2.750 24.667 -1.287 1.00 88.38 505 VAL A O 1
ATOM 4008 N N . LYS A 1 506 ? 0.770 24.939 -2.322 1.00 88.38 506 LYS A N 1
ATOM 4009 C CA . LYS A 1 506 ? 1.276 24.648 -3.665 1.00 88.38 506 LYS A CA 1
ATOM 4010 C C . LYS A 1 506 ? 2.167 25.781 -4.170 1.00 88.38 506 LYS A C 1
ATOM 4012 O O . LYS A 1 506 ? 3.218 25.512 -4.735 1.00 88.38 506 LYS A O 1
ATOM 4017 N N . GLU A 1 507 ? 1.778 27.029 -3.922 1.00 90.38 507 GLU A N 1
ATOM 4018 C CA . GLU A 1 507 ? 2.597 28.194 -4.284 1.00 90.38 507 GLU A CA 1
ATOM 4019 C C . GLU A 1 507 ? 3.913 28.216 -3.495 1.00 90.38 507 GLU A C 1
ATOM 4021 O O . GLU A 1 507 ? 4.968 28.440 -4.083 1.00 90.38 507 GLU A O 1
ATOM 4026 N N . LEU A 1 508 ? 3.868 27.896 -2.195 1.00 88.88 508 LEU A N 1
ATOM 4027 C CA . LEU A 1 508 ? 5.059 27.823 -1.340 1.00 88.88 508 LEU A CA 1
ATOM 4028 C C . LEU A 1 508 ? 6.085 26.799 -1.847 1.00 88.88 508 LEU A C 1
ATOM 4030 O O . LEU A 1 508 ? 7.273 27.110 -1.929 1.00 88.88 508 LEU A O 1
ATOM 4034 N N . ILE A 1 509 ? 5.644 25.585 -2.201 1.00 88.31 509 ILE A N 1
ATOM 4035 C CA . ILE A 1 509 ? 6.564 24.550 -2.695 1.00 88.31 509 ILE A CA 1
ATOM 4036 C C . ILE A 1 509 ? 7.060 24.844 -4.116 1.00 88.31 509 ILE A C 1
ATOM 4038 O O . ILE A 1 509 ? 8.215 24.551 -4.432 1.00 88.31 509 ILE A O 1
ATOM 4042 N N . ASP A 1 510 ? 6.234 25.469 -4.959 1.00 87.94 510 ASP A N 1
ATOM 4043 C CA . ASP A 1 510 ? 6.640 25.892 -6.301 1.00 87.94 510 ASP A CA 1
ATOM 4044 C C . ASP A 1 510 ? 7.711 26.984 -6.244 1.00 87.94 510 ASP A C 1
ATOM 4046 O O . ASP A 1 510 ? 8.693 26.921 -6.984 1.00 87.94 510 ASP A O 1
ATOM 4050 N N . GLU A 1 511 ? 7.567 27.952 -5.337 1.00 89.62 511 GLU A N 1
ATOM 4051 C CA . GLU A 1 511 ? 8.566 28.996 -5.106 1.00 89.62 511 GLU A CA 1
ATOM 4052 C C . GLU A 1 511 ? 9.878 28.416 -4.562 1.00 89.62 511 GLU A C 1
ATOM 4054 O O . GLU A 1 511 ? 10.949 28.715 -5.101 1.00 89.62 511 GLU A O 1
ATOM 4059 N N . ALA A 1 512 ? 9.814 27.545 -3.550 1.00 87.25 512 ALA A N 1
ATOM 4060 C CA . ALA A 1 512 ? 10.998 26.907 -2.975 1.00 87.25 512 ALA A CA 1
ATOM 4061 C C . ALA A 1 512 ? 11.754 26.075 -4.023 1.00 87.25 512 ALA A C 1
ATOM 4063 O O . ALA A 1 512 ? 12.959 26.243 -4.207 1.00 87.25 512 ALA A O 1
ATOM 4064 N N . THR A 1 513 ? 11.037 25.265 -4.808 1.00 86.88 513 THR A N 1
ATOM 4065 C CA . THR A 1 513 ? 11.634 24.453 -5.881 1.00 86.88 513 THR A CA 1
ATOM 4066 C C . THR A 1 513 ? 12.203 25.327 -7.004 1.00 86.88 513 THR A C 1
ATOM 4068 O O . THR A 1 513 ? 13.259 25.027 -7.559 1.00 86.88 513 THR A O 1
ATOM 4071 N N . ALA A 1 514 ? 11.539 26.436 -7.347 1.00 86.25 514 ALA A N 1
ATOM 4072 C CA . ALA A 1 514 ? 12.008 27.345 -8.389 1.00 86.25 514 ALA A CA 1
ATOM 4073 C C . ALA A 1 514 ? 13.244 28.154 -7.969 1.00 86.25 514 ALA A C 1
ATOM 4075 O O . ALA A 1 514 ? 14.083 28.464 -8.820 1.00 86.25 514 ALA A O 1
ATOM 4076 N N . THR A 1 515 ? 13.351 28.535 -6.699 1.00 87.69 515 THR A N 1
ATOM 4077 C CA . THR A 1 515 ? 14.464 29.337 -6.166 1.00 87.69 515 THR A CA 1
ATOM 4078 C C . THR A 1 515 ? 15.614 28.481 -5.638 1.00 87.69 515 THR A C 1
ATOM 4080 O O . THR A 1 515 ? 16.737 28.974 -5.550 1.00 87.69 515 THR A O 1
ATOM 4083 N N . GLY A 1 516 ? 15.355 27.214 -5.305 1.00 85.62 516 GLY A N 1
ATOM 4084 C CA . GLY A 1 516 ? 16.290 26.333 -4.606 1.00 85.62 516 GLY A CA 1
ATOM 4085 C C . GLY A 1 516 ? 16.451 26.657 -3.117 1.00 85.62 516 GLY A C 1
ATOM 4086 O O . GLY A 1 516 ? 17.439 26.230 -2.520 1.00 85.62 516 GLY A O 1
ATOM 4087 N N . ALA A 1 517 ? 15.532 27.445 -2.549 1.00 87.06 517 ALA A N 1
ATOM 4088 C CA . ALA A 1 517 ? 15.515 27.840 -1.143 1.00 87.06 517 ALA A CA 1
ATOM 4089 C C . ALA A 1 517 ? 14.818 26.801 -0.252 1.00 87.06 517 ALA A C 1
ATOM 4091 O O . ALA A 1 517 ? 14.129 25.902 -0.736 1.00 87.06 517 ALA A O 1
ATOM 4092 N N . ASP A 1 518 ? 14.964 26.973 1.059 1.00 84.56 518 ASP A N 1
ATOM 4093 C CA . ASP A 1 518 ? 14.177 26.248 2.057 1.00 84.56 518 ASP A CA 1
ATOM 4094 C C . ASP A 1 518 ? 12.705 26.713 1.988 1.00 84.56 518 ASP A C 1
ATOM 4096 O O . ASP A 1 518 ? 12.463 27.925 1.892 1.00 84.56 518 ASP A O 1
ATOM 4100 N N . PRO A 1 519 ? 11.705 25.814 1.994 1.00 86.25 519 PRO A N 1
ATOM 4101 C CA . PRO A 1 519 ? 10.312 26.223 2.102 1.00 86.25 519 PRO A CA 1
ATOM 4102 C C . PRO A 1 519 ? 10.028 27.000 3.395 1.00 86.25 519 PRO A C 1
ATOM 4104 O O . PRO A 1 519 ? 10.590 26.732 4.454 1.00 86.25 519 PRO A O 1
ATOM 4107 N N . ASN A 1 520 ? 9.083 27.942 3.340 1.00 87.12 520 ASN A N 1
ATOM 4108 C CA . ASN A 1 520 ? 8.651 28.656 4.543 1.00 87.12 520 ASN A CA 1
ATOM 4109 C C . ASN A 1 520 ? 8.071 27.691 5.591 1.00 87.12 520 ASN A C 1
ATOM 4111 O O . ASN A 1 520 ? 7.298 26.795 5.252 1.00 87.12 520 ASN A O 1
ATOM 4115 N N . VAL A 1 521 ? 8.376 27.943 6.867 1.00 90.81 521 VAL A N 1
ATOM 4116 C CA . VAL A 1 521 ? 7.833 27.192 8.011 1.00 90.81 521 VAL A CA 1
ATOM 4117 C C . VAL A 1 521 ? 6.319 27.383 8.163 1.00 90.81 521 VAL A C 1
ATOM 4119 O O . VAL A 1 521 ? 5.746 28.370 7.687 1.00 90.81 521 VAL A O 1
ATOM 4122 N N . SER A 1 522 ? 5.654 26.453 8.852 1.00 92.06 522 SER A N 1
ATOM 4123 C CA . SER A 1 522 ? 4.232 26.583 9.172 1.00 92.06 522 SER A CA 1
ATOM 4124 C C . SER A 1 522 ? 3.950 27.743 10.130 1.00 92.06 522 SER A C 1
ATOM 4126 O O . SER A 1 522 ? 4.795 28.169 10.912 1.00 92.06 522 SER A O 1
ATOM 4128 N N . ASP A 1 523 ? 2.720 28.258 10.080 1.00 91.31 523 ASP A N 1
ATOM 4129 C CA . ASP A 1 523 ? 2.252 29.292 11.006 1.00 91.31 523 ASP A CA 1
ATOM 4130 C C . ASP A 1 523 ? 1.761 28.713 12.340 1.00 91.31 523 ASP A C 1
ATOM 4132 O O . ASP A 1 523 ? 1.650 29.453 13.321 1.00 91.31 523 ASP A O 1
ATOM 4136 N N . ALA A 1 524 ? 1.347 27.441 12.346 1.00 90.88 524 ALA A N 1
ATOM 4137 C CA . ALA A 1 524 ? 1.013 26.697 13.555 1.00 90.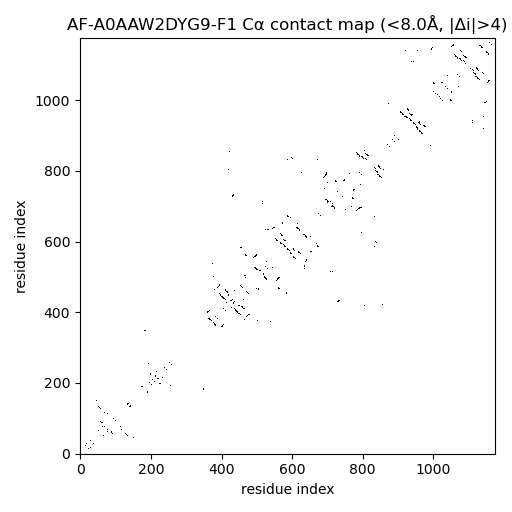88 524 ALA A CA 1
ATOM 4138 C C . ALA A 1 524 ? 0.920 25.187 13.304 1.00 90.88 524 ALA A C 1
ATOM 4140 O O . ALA A 1 524 ? 0.339 24.754 12.304 1.00 90.88 524 ALA A O 1
ATOM 4141 N N . TYR A 1 525 ? 1.281 24.387 14.305 1.00 93.12 525 TYR A N 1
ATOM 4142 C CA . TYR A 1 525 ? 0.788 23.013 14.414 1.00 93.12 525 TYR A CA 1
ATOM 4143 C C . TYR A 1 525 ? -0.691 22.972 14.798 1.00 93.12 525 TYR A C 1
ATOM 4145 O O . TYR A 1 525 ? -1.258 23.908 15.370 1.00 93.12 525 TYR A O 1
ATOM 4153 N N . THR A 1 526 ? -1.334 21.845 14.514 1.00 93.12 526 THR A N 1
ATOM 4154 C CA . THR A 1 526 ? -2.758 21.628 14.742 1.00 93.12 526 THR A CA 1
ATOM 4155 C C . THR A 1 526 ? -3.051 20.231 15.273 1.00 93.12 526 THR A C 1
ATOM 4157 O O . THR A 1 526 ? -2.432 19.252 14.867 1.00 93.12 526 THR A O 1
ATOM 4160 N N . LEU A 1 527 ? -4.062 20.140 16.138 1.00 94.00 527 LEU A N 1
ATOM 4161 C CA . LEU A 1 527 ? -4.707 18.902 16.571 1.00 94.00 527 LEU A CA 1
ATOM 4162 C C . LEU A 1 527 ? -6.100 18.835 15.941 1.00 94.00 527 LEU A C 1
ATOM 4164 O O . LEU A 1 527 ? -6.940 19.704 16.186 1.00 94.00 527 LEU A O 1
ATOM 4168 N N . ASN A 1 528 ? -6.348 17.825 15.105 1.00 94.38 528 ASN A N 1
ATOM 4169 C CA . ASN A 1 528 ? -7.570 17.691 14.302 1.00 94.38 528 ASN A CA 1
ATOM 4170 C C . ASN A 1 528 ? -7.898 18.977 13.521 1.00 94.38 528 ASN A C 1
ATOM 4172 O O . ASN A 1 528 ? -9.039 19.443 13.475 1.00 94.38 528 ASN A O 1
ATOM 4176 N N . GLY A 1 529 ? -6.858 19.581 12.939 1.00 90.94 529 GLY A N 1
ATOM 4177 C CA . GLY A 1 529 ? -6.954 20.809 12.162 1.00 90.94 529 GLY A CA 1
ATOM 4178 C C . GLY A 1 529 ? -7.211 22.068 12.991 1.00 90.94 529 GLY A C 1
ATOM 4179 O O . GLY A 1 529 ? -7.542 23.087 12.396 1.00 90.94 529 GLY A O 1
ATOM 4180 N N . GLN A 1 530 ? -7.102 22.044 14.327 1.00 90.94 530 GLN A N 1
ATOM 4181 C CA . GLN A 1 530 ? -7.236 23.220 15.200 1.00 90.94 530 GLN A CA 1
ATOM 4182 C C . GLN A 1 530 ? -5.908 23.562 15.903 1.00 90.94 530 GLN A C 1
ATOM 4184 O O . GLN A 1 530 ? -5.354 22.692 16.568 1.00 90.94 530 GLN A O 1
ATOM 4189 N N . PRO A 1 531 ? -5.416 24.816 15.827 1.00 89.56 531 PRO A N 1
ATOM 4190 C CA . PRO A 1 531 ? -4.177 25.222 16.499 1.00 89.56 531 PRO A CA 1
ATOM 4191 C C . PRO A 1 531 ? -4.218 25.166 18.034 1.00 89.56 531 PRO A C 1
ATOM 4193 O O . PRO A 1 531 ? -3.249 24.753 18.662 1.00 89.56 531 PRO A O 1
ATOM 4196 N N . GLY A 1 532 ? -5.332 25.565 18.656 1.00 85.12 532 GLY A N 1
ATOM 4197 C CA . GLY A 1 532 ? -5.437 25.681 20.118 1.00 85.12 532 GLY A CA 1
ATOM 4198 C C . GLY A 1 532 ? -4.870 26.993 20.690 1.00 85.12 532 GLY A C 1
ATOM 4199 O O . GLY A 1 532 ? -4.778 27.998 19.988 1.00 85.12 532 GLY A O 1
ATOM 4200 N N . TYR A 1 533 ? -4.556 27.002 21.987 1.00 71.56 533 TYR A N 1
ATOM 4201 C CA . TYR A 1 533 ? -3.990 28.111 22.778 1.00 71.56 533 TYR A CA 1
ATOM 4202 C C . TYR A 1 533 ? -2.456 27.988 22.956 1.00 71.56 533 TYR A C 1
ATOM 4204 O O . TYR A 1 533 ? -1.997 26.850 23.092 1.00 71.56 533 TYR A O 1
ATOM 4212 N N . PRO A 1 534 ? -1.689 29.104 23.082 1.00 59.25 534 PRO A N 1
ATOM 4213 C CA . PRO A 1 534 ? -2.094 30.516 22.989 1.00 59.25 534 PRO A CA 1
ATOM 4214 C C . PRO A 1 534 ? -2.056 31.043 21.555 1.00 59.25 534 PRO A C 1
ATOM 4216 O O . PRO A 1 534 ? -1.023 30.986 20.907 1.00 59.25 534 PRO A O 1
ATOM 4219 N N . ASN A 1 535 ? -3.160 31.620 21.073 1.00 60.03 535 ASN A N 1
ATOM 4220 C CA . ASN A 1 535 ? -3.195 32.272 19.764 1.00 60.03 535 ASN A CA 1
ATOM 4221 C C . ASN A 1 535 ? -3.950 33.608 19.832 1.00 60.03 535 ASN A C 1
ATOM 4223 O O . ASN A 1 535 ? -5.032 33.694 20.410 1.00 60.03 535 ASN A O 1
ATOM 4227 N N . ASN A 1 536 ? -3.394 34.647 19.198 1.00 56.22 536 ASN A N 1
ATOM 4228 C CA . ASN A 1 536 ? -3.849 36.051 19.258 1.00 56.22 536 ASN A CA 1
ATOM 4229 C C . ASN A 1 536 ? -5.225 36.320 18.609 1.00 56.22 536 ASN A C 1
ATOM 4231 O O . ASN A 1 536 ? -5.712 37.451 18.597 1.00 56.22 536 ASN A O 1
ATOM 4235 N N . CYS A 1 537 ? -5.874 35.295 18.062 1.00 65.00 537 CYS A N 1
ATOM 4236 C CA . CYS A 1 537 ? -7.167 35.409 17.406 1.00 65.00 537 CYS A CA 1
ATOM 4237 C C . CYS A 1 537 ? -8.297 35.144 18.416 1.00 65.00 537 CYS A C 1
ATOM 4239 O O . CYS A 1 537 ? -8.584 33.995 18.757 1.00 65.00 537 CYS A O 1
ATOM 4241 N N . ARG A 1 538 ? -8.981 36.209 18.871 1.00 55.25 538 ARG A N 1
ATOM 4242 C CA . ARG A 1 538 ? -10.101 36.142 19.844 1.00 55.25 538 ARG A CA 1
ATOM 4243 C C . ARG A 1 538 ? -11.249 35.204 19.427 1.00 55.25 538 ARG A C 1
ATOM 4245 O O . ARG A 1 538 ? -12.009 34.771 20.285 1.00 55.25 538 ARG A O 1
ATOM 4252 N N . LEU A 1 539 ? -11.356 34.866 18.139 1.00 51.03 539 LEU A N 1
ATOM 4253 C CA . LEU A 1 539 ? -12.366 33.954 17.591 1.00 51.03 539 LEU A CA 1
ATOM 4254 C C . LEU A 1 539 ? -12.105 32.459 17.889 1.00 51.03 539 LEU A C 1
ATOM 4256 O O . LEU A 1 539 ? -13.000 31.656 17.648 1.00 51.03 539 LEU A O 1
ATOM 4260 N N . LEU A 1 540 ? -10.927 32.063 18.403 1.00 50.44 540 LEU A N 1
ATOM 4261 C CA . LEU A 1 540 ? -10.516 30.645 18.487 1.00 50.44 540 LEU A CA 1
ATOM 4262 C C . LEU A 1 540 ? -10.658 29.980 19.871 1.00 50.44 540 LEU A C 1
ATOM 4264 O O . LEU A 1 540 ? -10.571 28.758 19.959 1.00 50.44 540 LEU A O 1
ATOM 4268 N N . VAL A 1 541 ? -10.942 30.717 20.956 1.00 52.91 541 VAL A N 1
ATOM 4269 C CA . VAL A 1 541 ? -11.160 30.092 22.288 1.00 52.91 541 VAL A CA 1
ATOM 4270 C C . VAL A 1 541 ? -12.375 29.140 22.268 1.00 52.91 541 VAL A C 1
ATOM 4272 O O . VAL A 1 541 ? -12.436 28.148 23.001 1.00 52.91 541 VAL A O 1
ATOM 4275 N N . SER A 1 542 ? -13.344 29.390 21.382 1.00 58.44 542 SER A N 1
ATOM 4276 C CA . SER A 1 542 ? -14.502 28.517 21.167 1.00 58.44 542 SER A CA 1
ATOM 4277 C C . SER A 1 542 ? -14.229 27.338 20.223 1.00 58.44 542 SER A C 1
ATOM 4279 O O . SER A 1 542 ? -14.966 26.356 20.310 1.00 58.44 542 SER A O 1
ATOM 4281 N N . THR A 1 543 ? -13.182 27.373 19.386 1.00 73.81 543 THR A N 1
ATOM 4282 C CA . THR A 1 543 ? -12.945 26.390 18.306 1.00 73.81 543 THR A CA 1
ATOM 4283 C C . THR A 1 543 ? -11.874 25.343 18.609 1.00 73.81 543 THR A C 1
ATOM 4285 O O . THR A 1 543 ? -11.721 24.412 17.820 1.00 73.81 543 THR A O 1
ATOM 4288 N N . THR A 1 544 ? -11.141 25.459 19.725 1.00 86.31 544 THR A N 1
ATOM 4289 C CA . THR A 1 544 ? -10.210 24.417 20.193 1.00 86.31 544 THR A CA 1
ATOM 4290 C C . THR A 1 544 ? -10.900 23.054 20.213 1.00 86.31 544 THR A C 1
ATOM 4292 O O . THR A 1 544 ? -12.018 22.937 20.722 1.00 86.31 544 THR A O 1
ATOM 4295 N N . TYR A 1 545 ? -10.238 22.022 19.680 1.00 91.25 545 TYR A N 1
ATOM 4296 C CA . TYR A 1 545 ? -10.774 20.661 19.683 1.00 91.25 545 TYR A CA 1
ATOM 4297 C C . TYR A 1 545 ? -11.051 20.203 21.122 1.00 91.25 545 TYR A C 1
ATOM 4299 O O . TYR A 1 545 ? -10.204 20.360 22.004 1.00 91.25 545 TYR A O 1
ATOM 4307 N N . ARG A 1 546 ? -12.249 19.660 21.365 1.00 92.00 546 ARG A N 1
ATOM 4308 C CA . ARG A 1 546 ? -12.679 19.170 22.679 1.00 92.00 546 ARG A CA 1
ATOM 4309 C C . ARG A 1 546 ? -12.997 17.686 22.590 1.00 92.00 546 ARG A C 1
ATOM 4311 O O . ARG A 1 546 ? -13.839 17.286 21.794 1.00 92.00 546 ARG A O 1
ATOM 4318 N N . LEU A 1 547 ? -12.348 16.906 23.441 1.00 95.38 547 LEU A N 1
ATOM 4319 C CA . LEU A 1 547 ? -12.538 15.476 23.593 1.00 95.38 547 LEU A CA 1
ATOM 4320 C C . LEU A 1 547 ? -13.396 15.210 24.842 1.00 95.38 547 LEU A C 1
ATOM 4322 O O . LEU A 1 547 ? -12.868 15.290 25.956 1.00 95.38 547 LEU A O 1
ATOM 4326 N N . PRO A 1 548 ? -14.703 14.928 24.699 1.00 95.56 548 PRO A N 1
ATOM 4327 C CA . PRO A 1 548 ? -15.558 14.621 25.837 1.00 95.56 548 PRO A CA 1
ATOM 4328 C C . PRO A 1 548 ? -15.228 13.238 26.414 1.00 95.56 548 PRO A C 1
ATOM 4330 O O . PRO A 1 548 ? -15.196 12.246 25.690 1.00 95.56 548 PRO A O 1
ATOM 4333 N N . VAL A 1 549 ? -15.034 13.154 27.732 1.00 96.56 549 VAL A N 1
ATOM 4334 C CA . VAL A 1 549 ? -14.738 11.905 28.441 1.00 96.56 549 VAL A CA 1
ATOM 4335 C C . VAL A 1 549 ? -15.623 11.703 29.668 1.00 96.56 549 VAL A C 1
ATOM 4337 O O . VAL A 1 549 ? -15.951 12.620 30.410 1.00 96.56 549 VAL A O 1
ATOM 4340 N N . VAL A 1 550 ? -16.000 10.458 29.913 1.00 97.00 550 VAL A N 1
ATOM 4341 C CA . VAL A 1 550 ? -16.722 10.016 31.110 1.00 97.00 550 VAL A CA 1
ATOM 4342 C C . VAL A 1 550 ? -15.720 9.518 32.146 1.00 97.00 550 VAL A C 1
ATOM 4344 O O . VAL A 1 550 ? -14.873 8.678 31.831 1.00 97.00 550 VAL A O 1
ATOM 4347 N N . GLN A 1 551 ? -15.842 10.003 33.384 1.00 96.50 551 GLN A N 1
ATOM 4348 C CA . GLN A 1 551 ? -14.966 9.608 34.486 1.00 96.50 551 GLN A CA 1
ATOM 4349 C C . GLN A 1 551 ? -14.945 8.080 34.674 1.00 96.50 551 GLN A C 1
ATOM 4351 O O . GLN A 1 551 ? -15.972 7.404 34.596 1.00 96.50 551 GLN A O 1
ATOM 4356 N N . GLY A 1 552 ? -13.755 7.529 34.903 1.00 95.50 552 GLY A N 1
ATOM 4357 C CA . GLY A 1 552 ? -13.506 6.100 35.091 1.00 95.50 552 GLY A CA 1
ATOM 4358 C C . GLY A 1 552 ? -13.509 5.264 33.806 1.00 95.50 552 GLY A C 1
ATOM 4359 O O . GLY A 1 552 ? -13.295 4.057 33.883 1.00 95.50 552 GLY A O 1
ATOM 4360 N N . LYS A 1 553 ? -13.748 5.857 32.627 1.00 98.06 553 LYS A N 1
ATOM 4361 C CA . LYS A 1 553 ? -13.692 5.150 31.336 1.00 98.06 553 LYS A CA 1
ATOM 4362 C C . LYS A 1 553 ? -12.316 5.269 30.680 1.00 98.06 553 LYS A C 1
ATOM 4364 O O . LYS A 1 553 ? -11.616 6.264 30.859 1.00 98.06 553 LYS A O 1
ATOM 4369 N N . THR A 1 554 ? -11.957 4.260 29.888 1.00 98.38 554 THR A N 1
ATOM 4370 C CA . THR A 1 554 ? -10.710 4.216 29.110 1.00 98.38 554 THR A CA 1
ATOM 4371 C C . THR A 1 554 ? -11.002 4.423 27.630 1.00 98.38 554 THR A C 1
ATOM 4373 O O . THR A 1 554 ? -11.872 3.754 27.077 1.00 98.38 554 THR A O 1
ATOM 4376 N N . TYR A 1 555 ? -10.269 5.332 27.000 1.00 98.38 555 TYR A N 1
ATOM 4377 C CA . TYR A 1 555 ? -10.387 5.712 25.595 1.00 98.38 555 TYR A CA 1
ATOM 4378 C C . TYR A 1 555 ? -9.149 5.244 24.838 1.00 98.38 555 TYR A C 1
ATOM 4380 O O . TYR A 1 555 ? -8.049 5.267 25.391 1.00 98.38 555 TYR A O 1
ATOM 4388 N N . LEU A 1 556 ? -9.327 4.836 23.585 1.00 98.50 556 LEU A N 1
ATOM 4389 C CA . LEU A 1 556 ? -8.228 4.563 22.665 1.00 98.50 556 LEU A CA 1
ATOM 4390 C C . LEU A 1 556 ? -8.028 5.778 21.763 1.00 98.50 556 LEU A C 1
ATOM 4392 O O . LEU A 1 556 ? -8.852 6.039 20.888 1.00 98.50 556 LEU A O 1
ATOM 4396 N N . LEU A 1 557 ? -6.949 6.520 21.987 1.00 98.50 557 LEU A N 1
ATOM 4397 C CA . LEU A 1 557 ? -6.545 7.619 21.124 1.00 98.50 557 LEU A CA 1
ATOM 4398 C C . LEU A 1 557 ? -5.697 7.065 19.984 1.00 98.50 557 LEU A C 1
ATOM 4400 O O . LEU A 1 557 ? -4.662 6.446 20.217 1.00 98.50 557 LEU A O 1
ATOM 4404 N N . ARG A 1 558 ? -6.155 7.291 18.759 1.00 98.38 558 ARG A N 1
ATOM 4405 C CA . ARG A 1 558 ? -5.471 6.933 17.519 1.00 98.38 558 ARG A CA 1
ATOM 4406 C C . ARG A 1 558 ? -4.720 8.169 17.046 1.00 98.38 558 ARG A C 1
ATOM 4408 O O . ARG A 1 558 ? -5.324 9.041 16.425 1.00 98.38 558 ARG A O 1
ATOM 4415 N N . LEU A 1 559 ? -3.456 8.283 17.445 1.00 98.38 559 LEU A N 1
ATOM 4416 C CA . LEU A 1 559 ? -2.583 9.416 17.153 1.00 98.38 559 LEU A CA 1
ATOM 4417 C C . LEU A 1 559 ? -1.909 9.218 15.791 1.00 98.38 559 LEU A C 1
ATOM 4419 O O . LEU A 1 559 ? -1.344 8.159 15.530 1.00 98.38 559 LEU A O 1
ATOM 4423 N N . ILE A 1 560 ? -1.954 10.235 14.936 1.00 98.12 560 ILE A N 1
ATOM 4424 C CA . ILE A 1 560 ? -1.324 10.245 13.611 1.00 98.12 560 ILE A CA 1
ATOM 4425 C C . ILE A 1 560 ? -0.473 11.501 13.496 1.00 98.12 560 ILE A C 1
ATOM 4427 O O . ILE A 1 560 ? -0.964 12.584 13.818 1.00 98.12 560 ILE A O 1
ATOM 4431 N N . HIS A 1 561 ? 0.756 11.371 12.997 1.00 96.31 561 HIS A N 1
ATOM 4432 C CA . HIS A 1 561 ? 1.579 12.520 12.635 1.00 96.31 561 HIS A CA 1
ATOM 4433 C C . HIS A 1 561 ? 1.578 12.757 11.120 1.00 96.31 561 HIS A C 1
ATOM 4435 O O . HIS A 1 561 ? 2.349 12.154 10.376 1.00 96.31 561 HIS A O 1
ATOM 4441 N N . ALA A 1 562 ? 0.694 13.651 10.675 1.00 92.50 562 ALA A N 1
ATOM 4442 C CA . ALA A 1 562 ? 0.536 14.084 9.287 1.00 92.50 562 ALA A CA 1
ATOM 4443 C C . ALA A 1 562 ? 1.252 15.422 8.982 1.00 92.50 562 ALA A C 1
ATOM 4445 O O . ALA A 1 562 ? 1.069 15.966 7.891 1.00 92.50 562 ALA A O 1
ATOM 4446 N N . GLY A 1 563 ? 2.048 15.955 9.923 1.00 84.94 563 GLY A N 1
ATOM 4447 C CA . GLY A 1 563 ? 2.889 17.152 9.739 1.00 84.94 563 GLY A CA 1
ATOM 4448 C C . GLY A 1 563 ? 3.995 16.955 8.697 1.00 84.94 563 GLY A C 1
ATOM 4449 O O . GLY A 1 563 ? 4.274 15.816 8.302 1.00 84.94 563 GLY A O 1
ATOM 4450 N N . MET A 1 564 ? 4.583 18.043 8.195 1.00 81.38 564 MET A N 1
ATOM 4451 C CA . MET A 1 564 ? 5.522 17.983 7.077 1.00 81.38 564 MET A CA 1
ATOM 4452 C C . MET A 1 564 ? 6.923 17.571 7.521 1.00 81.38 564 MET A C 1
ATOM 4454 O O . MET A 1 564 ? 7.448 16.620 6.938 1.00 81.38 564 MET A O 1
ATOM 4458 N N . ASN A 1 565 ? 7.453 18.210 8.570 1.00 79.81 565 ASN A N 1
ATOM 4459 C CA . ASN A 1 565 ? 8.886 18.170 8.874 1.00 79.81 565 ASN A CA 1
ATOM 4460 C C . ASN A 1 565 ? 9.191 17.637 10.286 1.00 79.81 565 ASN A C 1
ATOM 4462 O O . ASN A 1 565 ? 9.825 16.592 10.413 1.00 79.81 565 ASN A O 1
ATOM 4466 N N . GLU A 1 566 ? 8.713 18.311 11.337 1.00 87.50 566 GLU A N 1
ATOM 4467 C CA . GLU A 1 566 ? 9.217 18.085 12.701 1.00 87.50 566 GLU A CA 1
ATOM 4468 C C . GLU A 1 566 ? 8.629 16.851 13.397 1.00 87.50 566 GLU A C 1
ATOM 4470 O O . GLU A 1 566 ? 7.456 16.504 13.226 1.00 87.50 566 GLU A O 1
ATOM 4475 N N . GLU A 1 567 ? 9.433 16.206 14.247 1.00 90.50 567 GLU A N 1
ATOM 4476 C CA . GLU A 1 567 ? 8.930 15.229 15.216 1.00 90.50 567 GLU A CA 1
ATOM 4477 C C . GLU A 1 567 ? 8.193 15.947 16.347 1.00 90.50 567 GLU A C 1
ATOM 4479 O O . GLU A 1 567 ? 8.517 17.079 16.681 1.00 90.50 567 GLU A O 1
ATOM 4484 N N . MET A 1 568 ? 7.223 15.299 16.994 1.00 94.19 568 MET A N 1
ATOM 4485 C CA . MET A 1 568 ? 6.416 15.941 18.033 1.00 94.19 568 MET A CA 1
ATOM 4486 C C . MET A 1 568 ? 6.420 15.153 19.338 1.00 94.19 568 MET A C 1
ATOM 4488 O O . MET A 1 568 ? 6.067 13.972 19.384 1.00 94.19 568 MET A O 1
ATOM 4492 N N . PHE A 1 569 ? 6.709 15.845 20.438 1.00 98.06 569 PHE A N 1
ATOM 4493 C CA . PHE A 1 569 ? 6.319 15.395 21.766 1.00 98.06 569 PHE A CA 1
ATOM 4494 C C . PHE A 1 569 ? 4.825 15.629 21.974 1.00 98.06 569 PHE A C 1
ATOM 4496 O O . PHE A 1 569 ? 4.333 16.728 21.736 1.00 98.06 569 PHE A O 1
ATOM 4503 N N . PHE A 1 570 ? 4.111 14.634 22.498 1.00 98.38 570 PHE A N 1
ATOM 4504 C CA . PHE A 1 570 ? 2.682 14.709 22.814 1.00 98.38 570 PHE A CA 1
ATOM 4505 C C . PHE A 1 570 ? 2.409 14.253 24.252 1.00 98.38 570 PHE A C 1
ATOM 4507 O O . PHE A 1 570 ? 2.935 13.231 24.697 1.00 98.38 570 PHE A O 1
ATOM 4514 N N . ALA A 1 571 ? 1.560 14.987 24.978 1.00 98.31 571 ALA A N 1
ATOM 4515 C CA . ALA A 1 571 ? 1.185 14.674 26.358 1.00 98.31 571 ALA A CA 1
ATOM 4516 C C . ALA A 1 571 ? -0.227 15.165 26.722 1.00 98.31 571 ALA A C 1
ATOM 4518 O O . ALA A 1 571 ? -0.784 16.067 26.093 1.00 98.31 571 ALA A O 1
ATOM 4519 N N . ILE A 1 572 ? -0.795 14.593 27.790 1.00 98.31 572 ILE A N 1
ATOM 4520 C CA . ILE A 1 572 ? -2.095 14.989 28.351 1.00 98.31 572 ILE A CA 1
ATOM 4521 C C . ILE A 1 572 ? -1.920 15.319 29.830 1.00 98.31 572 ILE A C 1
ATOM 4523 O O . ILE A 1 572 ? -1.383 14.520 30.599 1.00 98.31 572 ILE A O 1
ATOM 4527 N N . ALA A 1 573 ? -2.386 16.495 30.253 1.00 97.31 573 ALA A N 1
ATOM 4528 C CA . ALA A 1 573 ? -2.191 16.959 31.620 1.00 97.31 573 ALA A CA 1
ATOM 4529 C C . ALA A 1 573 ? -2.790 15.972 32.631 1.00 97.31 573 ALA A C 1
ATOM 4531 O O . ALA A 1 573 ? -3.964 15.617 32.545 1.00 97.31 573 ALA A O 1
ATOM 4532 N N . HIS A 1 574 ? -1.970 15.535 33.590 1.00 96.62 574 HIS A N 1
ATOM 4533 C CA . HIS A 1 574 ? -2.317 14.615 34.685 1.00 96.62 574 HIS A CA 1
ATOM 4534 C C . HIS A 1 574 ? -2.793 13.212 34.261 1.00 96.62 574 HIS A C 1
ATOM 4536 O O . HIS A 1 574 ? -3.186 12.421 35.116 1.00 96.62 574 HIS A O 1
ATOM 4542 N N . HIS A 1 575 ? -2.729 12.863 32.974 1.00 98.00 575 HIS A N 1
ATOM 4543 C CA . HIS A 1 575 ? -3.108 11.539 32.488 1.00 98.00 575 HIS A CA 1
ATOM 4544 C C . HIS A 1 575 ? -1.868 10.792 32.008 1.00 98.00 575 HIS A C 1
ATOM 4546 O O . HIS A 1 575 ? -1.054 11.319 31.255 1.00 98.00 575 HIS A O 1
ATOM 4552 N N . LYS A 1 576 ? -1.728 9.540 32.444 1.00 97.25 576 LYS A N 1
ATOM 4553 C CA . LYS A 1 576 ? -0.715 8.637 31.896 1.00 97.25 576 LYS A CA 1
ATOM 4554 C C . LYS A 1 576 ? -1.187 8.075 30.558 1.00 97.25 576 LYS A C 1
ATOM 4556 O O . LYS A 1 576 ? -2.377 7.811 30.377 1.00 97.25 576 LYS A O 1
ATOM 4561 N N . LEU A 1 577 ? -0.237 7.861 29.660 1.00 98.44 577 LEU A N 1
ATOM 4562 C CA . LEU A 1 577 ? -0.429 7.316 28.326 1.00 98.44 577 LEU A CA 1
ATOM 4563 C C . LEU A 1 577 ? 0.070 5.874 28.315 1.00 98.44 577 LEU A C 1
ATOM 4565 O O . LEU A 1 577 ? 1.203 5.611 28.716 1.00 98.44 577 LEU A O 1
ATOM 4569 N N . THR A 1 578 ? -0.766 4.934 27.874 1.00 98.69 578 THR A N 1
ATOM 4570 C CA . THR A 1 578 ? -0.338 3.546 27.651 1.00 98.69 578 THR A CA 1
ATOM 4571 C C . THR A 1 578 ? -0.318 3.259 26.156 1.00 98.69 578 THR A C 1
ATOM 4573 O O . THR A 1 578 ? -1.367 3.025 25.562 1.00 98.69 578 THR A O 1
ATOM 4576 N N . VAL A 1 579 ? 0.865 3.302 25.541 1.00 98.62 579 VAL A N 1
ATOM 4577 C CA . VAL A 1 579 ? 1.045 3.034 24.104 1.00 98.62 579 VAL A CA 1
ATOM 4578 C C . VAL A 1 579 ? 0.934 1.533 23.859 1.00 98.62 579 VAL A C 1
ATOM 4580 O O . VAL A 1 579 ? 1.626 0.761 24.522 1.00 98.62 579 VAL A O 1
ATOM 4583 N N . VAL A 1 580 ? 0.064 1.119 22.937 1.00 98.25 580 VAL A N 1
ATOM 4584 C CA . VAL A 1 580 ? -0.281 -0.295 22.692 1.00 98.25 580 VAL A CA 1
ATOM 4585 C C . VAL A 1 580 ? -0.092 -0.749 21.248 1.00 98.25 580 VAL A C 1
ATOM 4587 O O . VAL A 1 580 ? -0.006 -1.951 21.007 1.00 98.25 580 VAL A O 1
ATOM 4590 N N . ALA A 1 581 ? 0.002 0.168 20.288 1.00 97.25 581 ALA A N 1
ATOM 4591 C CA . ALA A 1 581 ? 0.353 -0.159 18.908 1.00 97.25 581 ALA A CA 1
ATOM 4592 C C . ALA A 1 581 ? 1.070 1.013 18.236 1.00 97.25 581 ALA A C 1
ATOM 4594 O O . ALA A 1 581 ? 0.925 2.161 18.662 1.00 97.25 581 ALA A O 1
ATOM 4595 N N . ARG A 1 582 ? 1.815 0.705 17.178 1.00 95.44 582 ARG A N 1
ATOM 4596 C CA . ARG A 1 582 ? 2.426 1.658 16.250 1.00 95.44 582 ARG A CA 1
ATOM 4597 C C . ARG A 1 582 ? 2.303 1.104 14.838 1.00 95.44 582 ARG A C 1
ATOM 4599 O O . ARG A 1 582 ? 2.461 -0.100 14.669 1.00 95.44 582 ARG A O 1
ATOM 4606 N N . ASP A 1 583 ? 2.028 1.952 13.850 1.00 93.44 583 ASP A N 1
ATOM 4607 C CA . ASP A 1 583 ? 2.038 1.581 12.425 1.00 93.44 583 ASP A CA 1
ATOM 4608 C C . ASP A 1 583 ? 1.182 0.329 12.118 1.00 93.44 583 ASP A C 1
ATOM 4610 O O . ASP A 1 583 ? 1.596 -0.577 11.395 1.00 93.44 583 ASP A O 1
ATOM 4614 N N . ALA A 1 584 ? -0.007 0.252 12.732 1.00 96.00 584 ALA A N 1
ATOM 4615 C CA . ALA A 1 584 ? -0.914 -0.904 12.678 1.00 96.00 584 ALA A CA 1
ATOM 4616 C C . ALA A 1 584 ? -0.270 -2.258 13.060 1.00 96.00 584 ALA A C 1
ATOM 4618 O O . ALA A 1 584 ? -0.605 -3.311 12.510 1.00 96.00 584 ALA A O 1
ATOM 4619 N N . SER A 1 585 ? 0.653 -2.219 14.026 1.00 94.12 585 SER A N 1
ATOM 4620 C CA . SER A 1 585 ? 1.281 -3.374 14.667 1.00 94.12 585 SER A CA 1
ATOM 4621 C C . SER A 1 585 ? 1.307 -3.208 16.191 1.00 94.12 585 SER A C 1
ATOM 4623 O O . SER A 1 585 ? 1.739 -2.182 16.723 1.00 94.12 585 SER A O 1
ATOM 4625 N N . TYR A 1 586 ? 0.851 -4.224 16.929 1.00 97.62 586 TYR A N 1
ATOM 4626 C CA . TYR A 1 586 ? 0.790 -4.159 18.392 1.00 97.62 586 TYR A CA 1
ATOM 4627 C C . TYR A 1 586 ? 2.174 -4.164 19.051 1.00 97.62 586 TYR A C 1
ATOM 4629 O O . TYR A 1 586 ? 3.088 -4.894 18.655 1.00 97.62 586 TYR A O 1
ATOM 4637 N N . LEU A 1 587 ? 2.289 -3.394 20.129 1.00 97.12 587 LEU A N 1
ATOM 4638 C CA . LEU A 1 587 ? 3.488 -3.250 20.944 1.00 97.12 587 LEU A CA 1
ATOM 4639 C C . LEU A 1 587 ? 3.281 -3.849 22.335 1.00 97.12 587 LEU A C 1
ATOM 4641 O O . LEU A 1 587 ? 2.156 -3.978 22.824 1.00 97.12 587 LEU A O 1
ATOM 4645 N N . LYS A 1 588 ? 4.385 -4.157 23.018 1.00 97.62 588 LYS A N 1
ATOM 4646 C CA . LYS A 1 588 ? 4.336 -4.354 24.471 1.00 97.62 588 LYS A CA 1
ATOM 4647 C C . LYS A 1 588 ? 3.891 -3.039 25.120 1.00 97.62 588 LYS A C 1
ATOM 4649 O O . LYS A 1 588 ? 4.521 -2.023 24.835 1.00 97.62 588 LYS A O 1
ATOM 4654 N N . PRO A 1 589 ? 2.851 -3.032 25.977 1.00 97.69 589 PRO A N 1
ATOM 4655 C CA . PRO A 1 589 ? 2.307 -1.790 26.510 1.00 97.69 589 PRO A CA 1
ATOM 4656 C C . PRO A 1 589 ? 3.356 -0.922 27.215 1.00 97.69 589 PRO A C 1
ATOM 4658 O O . PRO A 1 589 ? 4.029 -1.377 28.142 1.00 97.69 589 PRO A O 1
ATOM 4661 N N . ILE A 1 590 ? 3.464 0.343 26.807 1.00 97.56 590 ILE A N 1
ATOM 4662 C CA . ILE A 1 590 ? 4.410 1.310 27.377 1.00 97.56 590 ILE A CA 1
ATOM 4663 C C . ILE A 1 590 ? 3.637 2.358 28.160 1.00 97.56 590 ILE A C 1
ATOM 4665 O O . ILE A 1 590 ? 2.943 3.184 27.576 1.00 97.56 590 ILE A O 1
ATOM 4669 N N . ASN A 1 591 ? 3.793 2.353 29.482 1.00 97.56 591 ASN A N 1
ATOM 4670 C CA . ASN A 1 591 ? 3.253 3.406 30.335 1.00 97.56 591 ASN A CA 1
ATOM 4671 C C . ASN A 1 591 ? 4.231 4.591 30.395 1.00 97.56 591 ASN A C 1
ATOM 4673 O O . ASN A 1 591 ? 5.409 4.412 30.727 1.00 97.56 591 ASN A O 1
ATOM 4677 N N . THR A 1 592 ? 3.761 5.786 30.052 1.00 97.38 592 THR A N 1
ATOM 4678 C CA . THR A 1 592 ? 4.574 7.005 29.935 1.00 97.38 592 THR A CA 1
ATOM 4679 C C . THR A 1 592 ? 3.734 8.266 30.176 1.00 97.38 592 THR A C 1
ATOM 4681 O O . THR A 1 592 ? 2.506 8.216 30.163 1.00 97.38 592 THR A O 1
ATOM 4684 N N . SER A 1 593 ? 4.379 9.403 30.437 1.00 96.75 593 SER A N 1
ATOM 4685 C CA . SER A 1 593 ? 3.724 10.720 30.533 1.00 96.75 593 SER A CA 1
ATOM 4686 C C . SER A 1 593 ? 3.716 11.488 29.209 1.00 96.75 593 SER A C 1
ATOM 4688 O O . SER A 1 593 ? 2.877 12.367 29.030 1.00 96.75 593 SER A O 1
ATOM 4690 N N . TYR A 1 594 ? 4.616 11.143 28.287 1.00 98.00 594 TYR A N 1
ATOM 4691 C CA . TYR A 1 594 ? 4.719 11.725 26.950 1.00 98.00 594 TYR A CA 1
ATOM 4692 C C . TYR A 1 594 ? 5.068 10.648 25.919 1.00 98.00 594 TYR A C 1
ATOM 4694 O O . TYR A 1 594 ? 5.609 9.594 26.268 1.00 98.00 594 TYR A O 1
ATOM 4702 N N . VAL A 1 595 ? 4.777 10.931 24.655 1.00 97.50 595 VAL A N 1
ATOM 4703 C CA . VAL A 1 595 ? 5.230 10.147 23.498 1.00 97.50 595 VAL A CA 1
ATOM 4704 C C . VAL A 1 595 ? 6.004 11.053 22.548 1.00 97.50 595 VAL A C 1
ATOM 4706 O O . VAL A 1 595 ? 5.711 12.245 22.493 1.00 97.50 595 VAL A O 1
ATOM 4709 N N . LEU A 1 596 ? 6.965 10.492 21.818 1.00 96.31 596 LEU A N 1
ATOM 4710 C CA . LEU A 1 596 ? 7.584 11.121 20.650 1.00 96.31 596 LEU A CA 1
ATOM 4711 C C . LEU A 1 596 ? 7.010 10.448 19.402 1.00 96.31 596 LEU A C 1
ATOM 4713 O O . LEU A 1 596 ? 6.989 9.218 19.339 1.00 96.31 596 LEU A O 1
ATOM 4717 N N . ILE A 1 597 ? 6.532 11.226 18.436 1.00 95.44 597 ILE A N 1
ATOM 4718 C CA . ILE A 1 597 ? 5.992 10.715 17.174 1.00 95.44 597 ILE A CA 1
ATOM 4719 C C . ILE A 1 597 ? 6.557 11.507 15.993 1.00 95.44 597 ILE A C 1
ATOM 4721 O O . ILE A 1 597 ? 6.561 12.733 16.007 1.00 95.44 597 ILE A O 1
ATOM 4725 N N . THR A 1 598 ? 7.015 10.800 14.968 1.00 90.56 598 THR A N 1
ATOM 4726 C CA . THR A 1 598 ? 7.642 11.376 13.764 1.00 90.56 598 THR A CA 1
ATOM 4727 C C . THR A 1 598 ? 6.643 11.402 12.590 1.00 90.56 598 THR A C 1
ATOM 4729 O O . THR A 1 598 ? 5.787 10.508 12.542 1.00 90.56 598 THR A O 1
ATOM 4732 N N . PRO A 1 599 ? 6.739 12.328 11.605 1.00 89.94 599 PRO A N 1
ATOM 4733 C CA . PRO A 1 599 ? 5.959 12.272 10.362 1.00 89.94 599 PRO A CA 1
ATOM 4734 C C . PRO A 1 599 ? 5.842 10.877 9.750 1.00 89.94 599 PRO A C 1
ATOM 4736 O O . PRO A 1 599 ? 6.822 10.150 9.610 1.00 89.94 599 PRO A O 1
ATOM 4739 N N . GLY A 1 600 ? 4.610 10.492 9.418 1.00 81.75 600 GLY A N 1
ATOM 4740 C CA . GLY A 1 600 ? 4.274 9.179 8.870 1.00 81.75 600 GLY A CA 1
ATOM 4741 C C . GLY A 1 600 ? 3.922 8.113 9.903 1.00 81.75 600 GLY A C 1
ATOM 4742 O O . GLY A 1 600 ? 3.201 7.177 9.564 1.00 81.75 600 GLY A O 1
ATOM 4743 N N . GLN A 1 601 ? 4.356 8.253 11.156 1.00 93.31 601 GLN A N 1
ATOM 4744 C CA . GLN A 1 601 ? 4.037 7.276 12.194 1.00 93.31 601 GLN A CA 1
ATOM 4745 C C . GLN A 1 601 ? 2.596 7.421 12.694 1.00 93.31 601 GLN A C 1
ATOM 4747 O O . GLN A 1 601 ? 2.008 8.510 12.726 1.00 93.31 601 GLN A O 1
ATOM 4752 N N . THR A 1 602 ? 2.052 6.306 13.176 1.00 97.75 602 THR A N 1
ATOM 4753 C CA . THR A 1 602 ? 0.815 6.276 13.963 1.00 97.75 602 THR A CA 1
ATOM 4754 C C . THR A 1 602 ? 1.058 5.608 15.310 1.00 97.75 602 THR A C 1
ATOM 4756 O O . THR A 1 602 ? 1.913 4.732 15.433 1.00 97.75 602 THR A O 1
ATOM 4759 N N . MET A 1 603 ? 0.306 6.000 16.339 1.00 97.94 603 MET A N 1
ATOM 4760 C CA . MET A 1 603 ? 0.350 5.368 17.659 1.00 97.94 603 MET A CA 1
ATOM 4761 C C . MET A 1 603 ? -1.047 5.204 18.245 1.00 97.94 603 MET A C 1
ATOM 4763 O O . MET A 1 603 ? -1.837 6.144 18.288 1.00 97.94 603 MET A O 1
ATOM 4767 N N . ASP A 1 604 ? -1.320 4.016 18.771 1.00 98.56 604 ASP A N 1
ATOM 4768 C CA . ASP A 1 604 ? -2.540 3.720 19.514 1.00 98.56 604 ASP A CA 1
ATOM 4769 C C . ASP A 1 604 ? -2.248 3.825 21.013 1.00 98.56 604 ASP A C 1
ATOM 4771 O O . ASP A 1 604 ? -1.370 3.134 21.539 1.00 98.56 604 ASP A O 1
ATOM 4775 N N . ILE A 1 605 ? -2.971 4.708 21.704 1.00 98.69 605 ILE A N 1
ATOM 4776 C CA . ILE A 1 605 ? -2.690 5.105 23.086 1.00 98.69 605 ILE A CA 1
ATOM 4777 C C . ILE A 1 605 ? -3.949 4.958 23.939 1.00 98.69 605 ILE A C 1
ATOM 4779 O O . ILE A 1 605 ? -4.955 5.627 23.712 1.00 98.69 605 ILE A O 1
ATOM 4783 N N . LEU A 1 606 ? -3.892 4.121 24.972 1.00 98.75 606 LEU A N 1
ATOM 4784 C CA . LEU A 1 606 ? -4.951 4.028 25.972 1.00 98.75 606 LEU A CA 1
ATOM 4785 C C . LEU A 1 606 ? -4.806 5.145 27.009 1.00 98.75 606 LEU A C 1
ATOM 4787 O O . LEU A 1 606 ? -3.743 5.316 27.615 1.00 98.75 606 LEU A O 1
ATOM 4791 N N . VAL A 1 607 ? -5.904 5.863 27.247 1.00 98.44 607 VAL A N 1
ATOM 4792 C CA . VAL A 1 607 ? -6.007 6.935 28.243 1.00 98.44 607 VAL A CA 1
ATOM 4793 C C . VAL A 1 607 ? -7.222 6.683 29.124 1.00 98.44 607 VAL A C 1
ATOM 4795 O O . VAL A 1 607 ? -8.352 6.604 28.643 1.00 98.44 607 VAL A O 1
ATOM 4798 N N . THR A 1 608 ? -7.005 6.564 30.431 1.00 98.31 608 THR A N 1
ATOM 4799 C CA . THR A 1 608 ? -8.091 6.386 31.404 1.00 98.31 608 THR A CA 1
ATOM 4800 C C . THR A 1 608 ? -8.444 7.725 32.029 1.00 98.31 608 THR A C 1
ATOM 4802 O O . THR A 1 608 ? -7.582 8.357 32.631 1.00 98.31 608 THR A O 1
ATOM 4805 N N . ALA A 1 609 ? -9.711 8.131 31.931 1.00 97.50 609 ALA A N 1
ATOM 4806 C CA . ALA A 1 609 ? -10.246 9.356 32.518 1.00 97.50 609 ALA A CA 1
ATOM 4807 C C . ALA A 1 609 ? -10.408 9.213 34.048 1.00 97.50 609 ALA A C 1
ATOM 4809 O O . ALA A 1 609 ? -11.517 9.135 34.575 1.00 97.50 609 ALA A O 1
ATOM 4810 N N . ASN A 1 610 ? -9.289 9.097 34.762 1.00 96.38 610 ASN A N 1
ATOM 4811 C CA . ASN A 1 610 ? -9.218 8.786 36.193 1.00 96.38 610 ASN A CA 1
ATOM 4812 C C . ASN A 1 610 ? -9.065 10.013 37.107 1.00 96.38 610 ASN A C 1
ATOM 4814 O O . ASN A 1 610 ? -8.927 9.847 38.317 1.00 96.38 610 ASN A O 1
ATOM 4818 N N . GLN A 1 611 ? -9.060 11.219 36.548 1.00 95.31 611 GLN A N 1
ATOM 4819 C CA . GLN A 1 611 ? -8.925 12.457 37.307 1.00 95.31 611 GLN A CA 1
ATOM 4820 C C . GLN A 1 611 ? -10.289 12.960 37.805 1.00 95.31 611 GLN A C 1
ATOM 4822 O O . GLN A 1 611 ? -11.349 12.461 37.408 1.00 95.31 611 GLN A O 1
ATOM 4827 N N . SER A 1 612 ? -10.268 13.949 38.700 1.00 92.06 612 SER A N 1
ATOM 4828 C CA . SER A 1 612 ? -11.477 14.679 39.095 1.00 92.06 612 SER A CA 1
ATOM 4829 C C . SER A 1 612 ? -12.099 15.380 37.877 1.00 92.06 612 SER A C 1
ATOM 4831 O O . SER A 1 612 ? -11.349 15.902 37.050 1.00 92.06 612 SER A O 1
ATOM 4833 N N . PRO A 1 613 ? -13.439 15.437 37.745 1.00 94.44 613 PRO A N 1
ATOM 4834 C CA . PRO A 1 613 ? -14.078 16.086 36.603 1.00 94.44 613 PRO A CA 1
ATOM 4835 C C . PRO A 1 613 ? -13.624 17.543 36.438 1.00 94.44 613 PRO A C 1
ATOM 4837 O O . PRO A 1 613 ? -13.844 18.372 37.319 1.00 94.44 613 PRO A O 1
ATOM 4840 N N . SER A 1 614 ? -12.937 17.829 35.330 1.00 94.31 614 SER A N 1
ATOM 4841 C CA . SER A 1 614 ? -12.379 19.142 34.987 1.00 94.31 614 SER A CA 1
ATOM 4842 C C . SER A 1 614 ? -12.013 19.200 33.493 1.00 94.31 614 SER A C 1
ATOM 4844 O O . SER A 1 614 ? -12.349 18.302 32.715 1.00 94.31 614 SER A O 1
ATOM 4846 N N . HIS A 1 615 ? -11.324 20.262 33.077 1.00 92.50 615 HIS A N 1
ATOM 4847 C CA . HIS A 1 615 ? -10.670 20.376 31.774 1.00 92.50 615 HIS A CA 1
ATOM 4848 C C . HIS A 1 615 ? -9.161 20.162 31.916 1.00 92.50 615 HIS A C 1
ATOM 4850 O O . HIS A 1 615 ? -8.531 20.722 32.814 1.00 92.50 615 HIS A O 1
ATOM 4856 N N . TYR A 1 616 ? -8.584 19.406 30.984 1.00 94.69 616 TYR A N 1
ATOM 4857 C CA . TYR A 1 616 ? -7.153 19.111 30.921 1.00 94.69 616 TYR A CA 1
ATOM 4858 C C . TYR A 1 616 ? -6.635 19.387 29.512 1.00 94.69 616 TYR A C 1
ATOM 4860 O O . TYR A 1 616 ? -7.277 18.986 28.541 1.00 94.69 616 TYR A O 1
ATOM 4868 N N . TYR A 1 617 ? -5.486 20.054 29.378 1.00 95.38 617 TYR A N 1
ATOM 4869 C CA . TYR A 1 617 ? -4.887 20.231 28.059 1.00 95.38 617 TYR A CA 1
ATOM 4870 C C . TYR A 1 617 ? -4.289 18.920 27.545 1.00 95.38 617 TYR A C 1
ATOM 4872 O O . TYR A 1 617 ? -3.554 18.221 28.245 1.00 95.38 617 TYR A O 1
ATOM 4880 N N . ILE A 1 618 ? -4.594 18.634 26.288 1.00 97.06 618 ILE A N 1
ATOM 4881 C CA . ILE A 1 618 ? -3.806 17.793 25.395 1.00 97.06 618 ILE A CA 1
ATOM 4882 C C . ILE A 1 618 ? -2.868 18.757 24.671 1.00 97.06 618 ILE A C 1
ATOM 4884 O O . ILE A 1 618 ? -3.345 19.768 24.157 1.00 97.06 618 ILE A O 1
ATOM 4888 N N . ALA A 1 619 ? -1.567 18.489 24.643 1.00 96.38 619 ALA A N 1
ATOM 4889 C CA . ALA A 1 619 ? -0.604 19.380 24.004 1.00 96.38 619 ALA A CA 1
ATOM 4890 C C . ALA A 1 619 ? 0.426 18.601 23.193 1.00 96.38 619 ALA A C 1
ATOM 4892 O O . ALA A 1 619 ? 0.830 17.507 23.598 1.00 96.38 619 ALA A O 1
ATOM 4893 N N . ALA A 1 620 ? 0.874 19.200 22.091 1.00 96.38 620 ALA A N 1
ATOM 4894 C CA . ALA A 1 620 ? 2.017 18.721 21.335 1.00 96.38 620 ALA A CA 1
ATOM 4895 C C . ALA A 1 620 ? 2.967 19.864 20.964 1.00 96.38 620 ALA A C 1
ATOM 4897 O O . ALA A 1 620 ? 2.511 20.950 20.598 1.00 96.38 620 ALA A O 1
ATOM 4898 N N . ARG A 1 621 ? 4.274 19.612 21.072 1.00 94.44 621 ARG A N 1
ATOM 4899 C CA . ARG A 1 621 ? 5.348 20.538 20.679 1.00 94.44 621 ARG A CA 1
ATOM 4900 C C . ARG A 1 621 ? 6.384 19.802 19.828 1.00 94.44 621 ARG A C 1
ATOM 4902 O O . ARG A 1 621 ? 6.526 18.596 20.037 1.00 94.44 621 ARG A O 1
ATOM 4909 N N . PRO A 1 622 ? 7.135 20.505 18.976 1.00 94.31 622 PRO A N 1
ATOM 4910 C CA . PRO A 1 622 ? 8.211 19.889 18.213 1.00 94.31 622 PRO A CA 1
ATOM 4911 C C . PRO A 1 622 ? 9.337 19.362 19.111 1.00 94.31 622 PRO A C 1
ATOM 4913 O O . PRO A 1 622 ? 9.577 19.878 20.208 1.00 94.31 622 PRO A O 1
ATOM 4916 N N . PHE A 1 623 ? 10.006 18.322 18.632 1.00 93.19 623 PHE A N 1
ATOM 4917 C CA . PHE A 1 623 ? 11.362 17.942 18.991 1.00 93.19 623 PHE A CA 1
ATOM 4918 C C . PHE A 1 623 ? 12.247 18.331 17.810 1.00 93.19 623 PHE A C 1
ATOM 4920 O O . PHE A 1 623 ? 12.004 17.885 16.695 1.00 93.19 623 PHE A O 1
ATOM 4927 N N . PHE A 1 624 ? 13.228 19.186 18.068 1.00 88.94 624 PHE A N 1
ATOM 4928 C CA . PHE A 1 624 ? 14.057 19.803 17.046 1.00 88.94 624 PHE A CA 1
ATOM 4929 C C . PHE A 1 624 ? 15.528 19.603 17.390 1.00 88.94 624 PHE A C 1
ATOM 4931 O O . PHE A 1 624 ? 15.975 19.964 18.486 1.00 88.94 624 PHE A O 1
ATOM 4938 N N . ASP A 1 625 ? 16.277 19.041 16.448 1.00 83.19 625 ASP A N 1
ATOM 4939 C CA . ASP A 1 625 ? 17.683 18.693 16.630 1.00 83.19 625 ASP A CA 1
ATOM 4940 C C . ASP A 1 625 ? 18.585 19.097 15.451 1.00 83.19 625 ASP A C 1
ATOM 4942 O O . ASP A 1 625 ? 19.750 18.691 15.420 1.00 83.19 625 ASP A O 1
ATOM 4946 N N . SER A 1 626 ? 18.080 19.922 14.528 1.00 83.44 626 SER A N 1
ATOM 4947 C CA . SER A 1 626 ? 18.817 20.430 13.365 1.00 83.44 626 SER A CA 1
ATOM 4948 C C . SER A 1 626 ? 19.190 21.913 13.515 1.00 83.44 626 SER A C 1
ATOM 4950 O O . SER A 1 626 ? 19.047 22.502 14.587 1.00 83.44 626 SER A O 1
ATOM 4952 N N . ASN A 1 627 ? 19.708 22.534 12.450 1.00 80.44 627 ASN A N 1
ATOM 4953 C CA . ASN A 1 627 ? 19.896 23.987 12.363 1.00 80.44 627 ASN A CA 1
ATOM 4954 C C . ASN A 1 627 ? 18.938 24.650 11.351 1.00 80.44 627 ASN A C 1
ATOM 4956 O O . ASN A 1 627 ? 19.130 25.821 11.012 1.00 80.44 627 ASN A O 1
ATOM 4960 N N . ALA A 1 628 ? 17.928 23.920 10.855 1.00 81.00 628 ALA A N 1
ATOM 4961 C CA . ALA A 1 628 ? 16.939 24.462 9.921 1.00 81.00 628 ALA A CA 1
ATOM 4962 C C . ALA A 1 628 ? 15.991 25.457 10.613 1.00 81.00 628 ALA A C 1
ATOM 4964 O O . ALA A 1 628 ? 15.753 25.364 11.821 1.00 81.00 628 ALA A O 1
ATOM 4965 N N . PRO A 1 629 ? 15.391 26.400 9.870 1.00 85.31 629 PRO A N 1
ATOM 4966 C CA . PRO A 1 629 ? 14.206 27.104 10.340 1.00 85.31 629 PRO A CA 1
ATOM 4967 C C . PRO A 1 629 ? 13.072 26.112 10.643 1.00 85.31 629 PRO A C 1
ATOM 4969 O O . PRO A 1 629 ? 12.766 25.253 9.824 1.00 85.31 629 PRO A O 1
ATOM 4972 N N . TYR A 1 630 ? 12.405 26.267 11.788 1.00 88.81 630 TYR A N 1
ATOM 4973 C CA . TYR A 1 630 ? 11.280 25.413 12.183 1.00 88.81 630 TYR A CA 1
ATOM 4974 C C . TYR A 1 630 ? 10.162 26.217 12.864 1.00 88.81 630 TYR A C 1
ATOM 4976 O O . TYR A 1 630 ? 10.378 27.314 13.392 1.00 88.81 630 TYR A O 1
ATOM 4984 N N . ASP A 1 631 ? 8.948 25.663 12.870 1.00 88.94 631 ASP A N 1
ATOM 4985 C CA . ASP A 1 631 ? 7.819 26.190 13.642 1.00 88.94 631 ASP A CA 1
ATOM 4986 C C . ASP A 1 631 ? 7.967 25.761 15.112 1.00 88.94 631 ASP A C 1
ATOM 4988 O O . ASP A 1 631 ? 7.967 24.571 15.411 1.00 88.94 631 ASP A O 1
ATOM 4992 N N . ASN A 1 632 ? 8.090 26.722 16.035 1.00 90.19 632 ASN A N 1
ATOM 4993 C CA . ASN A 1 632 ? 8.201 26.489 17.486 1.00 90.19 632 ASN A CA 1
ATOM 4994 C C . ASN A 1 632 ? 6.857 26.662 18.229 1.00 90.19 632 ASN A C 1
ATOM 4996 O O . ASN A 1 632 ? 6.799 26.881 19.443 1.00 90.19 632 ASN A O 1
ATOM 5000 N N . SER A 1 633 ? 5.738 26.651 17.510 1.00 89.94 633 SER A N 1
ATOM 5001 C CA . SER A 1 633 ? 4.421 26.726 18.128 1.00 89.94 633 SER A CA 1
ATOM 5002 C C . SER A 1 633 ? 4.106 25.445 18.907 1.00 89.94 633 SER A C 1
ATOM 5004 O O . SER A 1 633 ? 4.617 24.357 18.653 1.00 89.94 633 SER A O 1
ATOM 5006 N N . THR A 1 634 ? 3.249 25.571 19.918 1.00 91.88 634 THR A N 1
ATOM 5007 C CA . THR A 1 634 ? 2.687 24.425 20.638 1.00 91.88 634 THR A CA 1
ATOM 5008 C C . THR A 1 634 ? 1.204 24.359 20.326 1.00 91.88 634 THR A C 1
ATOM 5010 O O . THR A 1 634 ? 0.487 25.340 20.530 1.00 91.88 634 THR A O 1
ATOM 5013 N N . THR A 1 635 ? 0.733 23.206 19.857 1.00 93.06 635 THR A N 1
ATOM 5014 C CA . THR A 1 635 ? -0.691 22.997 19.587 1.00 93.06 635 THR A CA 1
ATOM 5015 C C . THR A 1 635 ? -1.392 22.379 20.786 1.00 93.06 635 THR A C 1
ATOM 5017 O O . THR A 1 635 ? -0.808 21.572 21.515 1.00 93.06 635 THR A O 1
ATOM 5020 N N . THR A 1 636 ? -2.652 22.760 21.014 1.00 93.75 636 THR A N 1
ATOM 5021 C CA . THR A 1 636 ? -3.435 22.258 22.148 1.00 93.75 636 THR A CA 1
ATOM 5022 C C . THR A 1 636 ? -4.873 21.881 21.800 1.00 93.75 636 THR A C 1
ATOM 5024 O O . THR A 1 636 ? -5.531 22.482 20.953 1.00 93.75 636 THR A O 1
ATOM 5027 N N . ALA A 1 637 ? -5.384 20.893 22.528 1.00 94.19 637 ALA A N 1
ATOM 5028 C CA . ALA A 1 637 ? -6.784 20.495 22.580 1.00 94.19 637 ALA A CA 1
ATOM 5029 C C . ALA A 1 637 ? -7.224 20.314 24.042 1.00 94.19 637 ALA A C 1
ATOM 5031 O O . ALA A 1 637 ? -6.403 20.344 24.957 1.00 94.19 637 ALA A O 1
ATOM 5032 N N . ILE A 1 638 ? -8.522 20.144 24.290 1.00 93.31 638 ILE A N 1
ATOM 5033 C CA . ILE A 1 638 ? -9.073 20.013 25.645 1.00 93.31 638 ILE A CA 1
ATOM 5034 C C . ILE A 1 638 ? -9.670 18.621 25.819 1.00 93.31 638 ILE A C 1
ATOM 5036 O O . ILE A 1 638 ? -10.624 18.266 25.136 1.00 93.31 638 ILE A O 1
ATOM 5040 N N . LEU A 1 639 ? -9.171 17.861 26.788 1.00 95.81 639 LEU A N 1
ATOM 5041 C CA . LEU A 1 639 ? -9.864 16.704 27.342 1.00 95.81 639 LEU A CA 1
ATOM 5042 C C . LEU A 1 639 ? -10.866 17.206 28.389 1.00 95.81 639 LEU A C 1
ATOM 5044 O O . LEU A 1 639 ? -10.484 17.808 29.396 1.00 95.81 639 LEU A O 1
ATOM 5048 N N . GLN A 1 640 ? -12.155 17.006 28.121 1.00 94.56 640 GLN A N 1
ATOM 5049 C CA . GLN A 1 640 ? -13.266 17.574 28.882 1.00 94.56 640 GLN A CA 1
ATOM 5050 C C . GLN A 1 640 ? -14.077 16.469 29.552 1.00 94.56 640 GLN A C 1
ATOM 5052 O O . GLN A 1 640 ? -14.693 15.655 28.870 1.00 94.56 640 GLN A O 1
ATOM 5057 N N . TYR A 1 641 ? -14.146 16.467 30.881 1.00 96.00 641 TYR A N 1
ATOM 5058 C CA . TYR A 1 641 ? -15.013 15.528 31.585 1.00 96.00 641 TYR A CA 1
ATOM 5059 C C . TYR A 1 641 ? -16.497 15.877 31.376 1.00 96.00 641 TYR A C 1
ATOM 5061 O O . TYR A 1 641 ? -16.902 17.035 31.371 1.00 96.00 641 TYR A O 1
ATOM 5069 N N . VAL A 1 642 ? -17.349 14.873 31.202 1.00 94.12 642 VAL A N 1
ATOM 5070 C CA . VAL A 1 642 ? -18.800 15.064 31.115 1.00 94.12 642 VAL A CA 1
ATOM 5071 C C . VAL A 1 642 ? -19.370 15.102 32.530 1.00 94.12 642 VAL A C 1
ATOM 5073 O O . VAL A 1 642 ? -19.219 14.144 33.286 1.00 94.12 642 VAL A O 1
ATOM 5076 N N . GLY A 1 643 ? -20.035 16.197 32.898 1.00 89.12 643 GLY A N 1
ATOM 5077 C CA . GLY A 1 643 ? -20.662 16.344 34.212 1.00 89.12 643 GLY A CA 1
ATOM 5078 C C . GLY A 1 643 ? -21.014 17.789 34.555 1.00 89.12 643 GLY A C 1
ATOM 5079 O O . GLY A 1 643 ? -20.809 18.695 33.752 1.00 89.12 643 GLY A O 1
ATOM 5080 N N . ASN A 1 644 ? -21.551 17.990 35.762 1.00 86.94 644 ASN A N 1
ATOM 5081 C CA . ASN A 1 644 ? -21.852 19.313 36.303 1.00 86.94 644 ASN A CA 1
ATOM 5082 C C . ASN A 1 644 ? -20.725 19.757 37.248 1.00 86.94 644 ASN A C 1
ATOM 5084 O O . ASN A 1 644 ? -20.652 19.300 38.387 1.00 86.94 644 ASN A O 1
ATOM 5088 N N . TYR A 1 645 ? -19.829 20.605 36.753 1.00 89.31 645 TYR A N 1
ATOM 5089 C CA . TYR A 1 645 ? -18.748 21.226 37.515 1.00 89.31 645 TYR A CA 1
ATOM 5090 C C . TYR A 1 645 ? -18.403 22.577 36.882 1.00 89.31 645 TYR A C 1
ATOM 5092 O O . TYR A 1 645 ? -18.663 22.801 35.699 1.00 89.31 645 TYR A O 1
ATOM 5100 N N . THR A 1 646 ? -17.803 23.478 37.657 1.00 85.06 646 THR A N 1
ATOM 5101 C CA . THR A 1 646 ? -17.330 24.764 37.135 1.00 85.06 646 THR A CA 1
ATOM 5102 C C . THR A 1 646 ? -15.921 24.577 36.567 1.00 85.06 646 THR A C 1
ATOM 5104 O O . THR A 1 646 ? -15.004 24.294 37.341 1.00 85.06 646 THR A O 1
ATOM 5107 N N . PRO A 1 647 ? -15.711 24.690 35.243 1.00 77.50 647 PRO A N 1
ATOM 5108 C CA . PRO A 1 647 ? -14.380 24.553 34.668 1.00 77.50 647 PRO A CA 1
ATOM 5109 C C . PRO A 1 647 ? -13.464 25.710 35.101 1.00 77.50 647 PRO A C 1
ATOM 5111 O O . PRO A 1 647 ? -13.935 26.842 35.242 1.00 77.50 647 PRO A O 1
ATOM 5114 N N . PRO A 1 648 ? -12.156 25.460 35.295 1.00 80.56 648 PRO A N 1
ATOM 5115 C CA . PRO A 1 648 ? -11.205 26.515 35.632 1.00 80.56 648 PRO A CA 1
ATOM 5116 C C . PRO A 1 648 ? -11.035 27.498 34.464 1.00 80.56 648 PRO A C 1
ATOM 5118 O O . PRO A 1 648 ? -11.196 27.127 33.300 1.00 80.56 648 PRO A O 1
ATOM 5121 N N . SER A 1 649 ? -10.657 28.746 34.768 1.00 77.44 649 SER A N 1
ATOM 5122 C CA . SER A 1 649 ? -10.374 29.775 33.751 1.00 77.44 649 SER A CA 1
ATOM 5123 C C . SER A 1 649 ? -9.221 29.389 32.818 1.00 77.44 649 SER A C 1
ATOM 5125 O O . SER A 1 649 ? -9.215 29.791 31.658 1.00 77.44 649 SER A O 1
ATOM 5127 N N . SER A 1 650 ? -8.281 28.574 33.307 1.00 81.31 650 SER A N 1
ATOM 5128 C CA . SER A 1 650 ? -7.238 27.929 32.512 1.00 81.31 650 SER A CA 1
ATOM 5129 C C . SER A 1 650 ? -7.107 26.452 32.918 1.00 81.31 650 SER A C 1
ATOM 5131 O O . SER A 1 650 ? -6.856 26.174 34.094 1.00 81.31 650 SER A O 1
ATOM 5133 N N . PRO A 1 651 ? -7.293 25.497 31.988 1.00 88.12 651 PRO A N 1
ATOM 5134 C CA . PRO A 1 651 ? -7.015 24.080 32.223 1.00 88.12 651 PRO A CA 1
ATOM 5135 C C . PRO A 1 651 ? -5.548 23.821 32.601 1.00 88.12 651 PRO A C 1
ATOM 5137 O O . PRO A 1 651 ? -4.650 24.558 32.193 1.00 88.12 651 PRO A O 1
ATOM 5140 N N . SER A 1 652 ? -5.283 22.737 33.336 1.00 91.12 652 SER A N 1
ATOM 5141 C CA . SER A 1 652 ? -3.908 22.315 33.641 1.00 91.12 652 SER A CA 1
ATOM 5142 C C . SER A 1 652 ? -3.154 21.942 32.362 1.00 91.12 652 SER A C 1
ATOM 5144 O O . SER A 1 652 ? -3.705 21.264 31.492 1.00 91.12 652 SER A O 1
ATOM 5146 N N . PHE A 1 653 ? -1.894 22.367 32.264 1.00 93.62 653 PHE A N 1
ATOM 5147 C CA . PHE A 1 653 ? -1.014 22.110 31.122 1.00 93.62 653 PHE A CA 1
ATOM 5148 C C . PHE A 1 653 ? -0.079 20.918 31.405 1.00 93.62 653 PHE A C 1
ATOM 5150 O O . PHE A 1 653 ? 0.392 20.795 32.538 1.00 93.62 653 PHE A O 1
ATOM 5157 N N . PRO A 1 654 ? 0.192 20.019 30.438 1.00 95.25 654 PRO A N 1
ATOM 5158 C CA . PRO A 1 654 ? 1.101 18.895 30.660 1.00 95.25 654 PRO A CA 1
ATOM 5159 C C . PRO A 1 654 ? 2.572 19.326 30.704 1.00 95.25 654 PRO A C 1
ATOM 5161 O O . PRO A 1 654 ? 2.989 20.253 30.014 1.00 95.25 654 PRO A O 1
ATOM 5164 N N . THR A 1 655 ? 3.395 18.585 31.445 1.00 94.00 655 THR A N 1
ATOM 5165 C CA . THR A 1 655 ? 4.855 18.692 31.341 1.00 94.00 655 THR A CA 1
ATOM 5166 C C . THR A 1 655 ? 5.325 17.951 30.090 1.00 94.00 655 THR A C 1
ATOM 5168 O O . THR A 1 655 ? 5.301 16.722 30.051 1.00 94.00 655 THR A O 1
ATOM 5171 N N . LEU A 1 656 ? 5.735 18.701 29.070 1.00 95.25 656 LEU A N 1
ATOM 5172 C CA . LEU A 1 656 ? 6.378 18.177 27.862 1.00 95.25 656 LEU A CA 1
ATOM 5173 C C . LEU A 1 656 ? 7.908 18.316 27.989 1.00 95.25 656 LEU A C 1
ATOM 5175 O O . LEU A 1 656 ? 8.352 19.318 28.565 1.00 95.25 656 LEU A O 1
ATOM 5179 N N . PRO A 1 657 ? 8.699 17.371 27.444 1.00 96.94 657 PRO A N 1
ATOM 5180 C CA . PRO A 1 657 ? 10.155 17.502 27.360 1.00 96.94 657 PRO A CA 1
ATOM 5181 C C . PRO A 1 657 ? 10.593 18.793 26.665 1.00 96.94 657 PRO A C 1
ATOM 5183 O O . PRO A 1 657 ? 9.820 19.404 25.919 1.00 96.94 657 PRO A O 1
ATOM 5186 N N . ASN A 1 658 ? 11.827 19.233 26.914 1.00 95.25 658 ASN A N 1
ATOM 5187 C CA . ASN A 1 658 ? 12.371 20.388 26.200 1.00 95.25 658 ASN A CA 1
ATOM 5188 C C . ASN A 1 658 ? 12.476 20.086 24.701 1.00 95.25 658 ASN A C 1
ATOM 5190 O O . ASN A 1 658 ? 12.647 18.942 24.297 1.00 95.25 658 ASN A O 1
ATOM 5194 N N . ILE A 1 659 ? 12.375 21.132 23.883 1.00 93.62 659 ILE A N 1
ATOM 5195 C CA . ILE A 1 659 ? 12.368 21.004 22.422 1.00 93.62 659 ILE A CA 1
ATOM 5196 C C . ILE A 1 659 ? 13.633 20.336 21.864 1.00 93.62 659 ILE A C 1
ATOM 5198 O O . ILE A 1 659 ? 13.547 19.629 20.875 1.00 93.62 659 ILE A O 1
ATOM 5202 N N . THR A 1 660 ? 14.777 20.487 22.531 1.00 93.12 660 THR A N 1
ATOM 5203 C CA . THR A 1 660 ? 16.059 19.874 22.144 1.00 93.12 660 THR A CA 1
ATOM 5204 C C . THR A 1 660 ? 16.436 18.670 23.023 1.00 93.12 660 THR A C 1
ATOM 5206 O O . THR A 1 660 ? 17.615 18.358 23.175 1.00 93.12 660 THR A O 1
ATOM 5209 N N . ASP A 1 661 ? 15.478 18.050 23.723 1.00 94.00 661 ASP A N 1
ATOM 5210 C CA . ASP A 1 661 ? 15.752 16.973 24.687 1.00 94.00 661 ASP A CA 1
ATOM 5211 C C . ASP A 1 661 ? 15.932 15.610 23.996 1.00 94.00 661 ASP A C 1
ATOM 5213 O O . ASP A 1 661 ? 15.029 14.770 23.978 1.00 94.00 661 ASP A O 1
ATOM 5217 N N . GLU A 1 662 ? 17.126 15.392 23.438 1.00 90.12 662 GLU A N 1
ATOM 5218 C CA . GLU A 1 662 ? 17.512 14.136 22.773 1.00 90.12 662 GLU A CA 1
ATOM 5219 C C . GLU A 1 662 ? 17.396 12.925 23.726 1.00 90.12 662 GLU A C 1
ATOM 5221 O O . GLU A 1 662 ? 16.949 11.849 23.336 1.00 90.12 662 GLU A O 1
ATOM 5226 N N . SER A 1 663 ? 17.697 13.109 25.018 1.00 92.19 663 SER A N 1
ATOM 5227 C CA . SER A 1 663 ? 17.596 12.045 26.028 1.00 92.19 663 SER A CA 1
ATOM 5228 C C . SER A 1 663 ? 16.151 11.590 26.243 1.00 92.19 663 SER A C 1
ATOM 5230 O O . SER A 1 663 ? 15.878 10.391 26.360 1.00 92.19 663 SER A O 1
ATOM 5232 N N . ALA A 1 664 ? 15.197 12.526 26.270 1.00 93.94 664 ALA A N 1
ATOM 5233 C CA . ALA A 1 664 ? 13.778 12.193 26.331 1.00 93.94 664 ALA A CA 1
ATOM 5234 C C . ALA A 1 664 ? 13.304 11.462 25.066 1.00 93.94 664 ALA A C 1
ATOM 5236 O O . ALA A 1 664 ? 12.550 10.487 25.167 1.00 93.94 664 ALA A O 1
ATOM 5237 N N . ALA A 1 665 ? 13.769 11.894 23.891 1.00 91.00 665 ALA A N 1
ATOM 5238 C CA . ALA A 1 665 ? 13.475 11.226 22.630 1.00 91.00 665 ALA A CA 1
ATOM 5239 C C . ALA A 1 665 ? 13.968 9.765 22.641 1.00 91.00 665 ALA A C 1
ATOM 5241 O O . ALA A 1 665 ? 13.174 8.837 22.450 1.00 91.00 665 ALA A O 1
ATOM 5242 N N . ASP A 1 666 ? 15.237 9.541 22.987 1.00 89.88 666 ASP A N 1
ATOM 5243 C CA . ASP A 1 666 ? 15.859 8.214 23.055 1.00 89.88 666 ASP A CA 1
ATOM 5244 C C . ASP A 1 666 ? 15.219 7.299 24.097 1.00 89.88 666 ASP A C 1
ATOM 5246 O O . ASP A 1 666 ? 14.944 6.119 23.848 1.00 89.88 666 ASP A O 1
ATOM 5250 N N . ASN A 1 667 ? 14.945 7.833 25.288 1.00 92.75 667 ASN A N 1
ATOM 5251 C CA . ASN A 1 667 ? 14.334 7.066 26.367 1.00 92.75 667 ASN A CA 1
ATOM 5252 C C . ASN A 1 667 ? 12.939 6.561 25.971 1.00 92.75 667 ASN A C 1
ATOM 5254 O O . ASN A 1 667 ? 12.524 5.479 26.385 1.00 92.75 667 ASN A O 1
ATOM 5258 N N . PHE A 1 668 ? 12.204 7.304 25.141 1.00 94.50 668 PHE A N 1
ATOM 5259 C CA . PHE A 1 668 ? 10.938 6.826 24.603 1.00 94.50 668 PHE A CA 1
ATOM 5260 C C . PHE A 1 668 ? 11.129 5.803 23.470 1.00 94.50 668 PHE A C 1
ATOM 5262 O O . PHE A 1 668 ? 10.562 4.708 23.539 1.00 94.50 668 PHE A O 1
ATOM 5269 N N . THR A 1 669 ? 11.923 6.124 22.446 1.00 90.69 669 THR A N 1
ATOM 5270 C CA . THR A 1 669 ? 12.043 5.309 21.221 1.00 90.69 669 THR A CA 1
ATOM 5271 C C . THR A 1 669 ? 12.652 3.930 21.479 1.00 90.69 669 THR A C 1
ATOM 5273 O O . THR A 1 669 ? 12.155 2.929 20.957 1.00 90.69 669 THR A O 1
ATOM 5276 N N . THR A 1 670 ? 13.658 3.836 22.352 1.00 90.31 670 THR A N 1
ATOM 5277 C CA . THR A 1 670 ? 14.358 2.577 22.682 1.00 90.31 670 THR A CA 1
ATOM 5278 C C . THR A 1 670 ? 13.488 1.554 23.423 1.00 90.31 670 THR A C 1
ATOM 5280 O O . THR A 1 670 ? 13.812 0.365 23.460 1.00 90.31 670 THR A O 1
ATOM 5283 N N . ARG A 1 671 ? 12.352 1.977 23.997 1.00 94.38 671 ARG A N 1
ATOM 5284 C CA . ARG A 1 671 ? 11.408 1.098 24.712 1.00 94.38 671 ARG A CA 1
ATOM 5285 C C . ARG A 1 671 ? 10.432 0.372 23.784 1.00 94.38 671 ARG A C 1
ATOM 5287 O O . ARG A 1 671 ? 9.736 -0.537 24.241 1.00 94.38 671 ARG A O 1
ATOM 5294 N N . LEU A 1 672 ? 10.350 0.765 22.512 1.00 94.62 672 LEU A N 1
ATOM 5295 C CA . LEU A 1 672 ? 9.402 0.209 21.548 1.00 94.62 672 LEU A CA 1
ATOM 5296 C C . LEU A 1 672 ? 9.786 -1.225 21.173 1.00 94.62 672 LEU A C 1
ATOM 5298 O O . LEU A 1 672 ? 10.858 -1.484 20.634 1.00 94.62 672 LEU A O 1
ATOM 5302 N N . ARG A 1 673 ? 8.891 -2.171 21.465 1.00 96.38 673 ARG A N 1
ATOM 5303 C CA . ARG A 1 673 ? 9.075 -3.605 21.202 1.00 96.38 673 ARG A CA 1
ATOM 5304 C C . ARG A 1 673 ? 7.772 -4.201 20.703 1.00 96.38 673 ARG A C 1
ATOM 5306 O O . ARG A 1 673 ? 6.707 -3.861 21.226 1.00 96.38 673 ARG A O 1
ATOM 5313 N N . ALA A 1 674 ? 7.854 -5.100 19.729 1.00 95.88 674 ALA A N 1
ATOM 5314 C CA . ALA A 1 674 ? 6.680 -5.808 19.234 1.00 95.88 674 ALA A CA 1
ATOM 5315 C C . ALA A 1 674 ? 6.018 -6.619 20.358 1.00 95.88 674 ALA A C 1
ATOM 5317 O O . ALA A 1 674 ? 6.700 -7.152 21.238 1.00 95.88 674 ALA A O 1
ATOM 5318 N N . LEU A 1 675 ? 4.686 -6.732 20.318 1.00 96.38 675 LEU A N 1
ATOM 5319 C CA . LEU A 1 675 ? 3.924 -7.492 21.312 1.00 96.38 675 LEU A CA 1
ATOM 5320 C C . LEU A 1 675 ? 4.395 -8.954 21.399 1.00 96.38 675 LEU A C 1
ATOM 5322 O O . LEU A 1 675 ? 4.543 -9.473 22.505 1.00 96.38 675 LEU A O 1
ATOM 5326 N N . ALA A 1 676 ? 4.662 -9.577 20.243 1.00 91.81 676 ALA A N 1
ATOM 5327 C CA . ALA A 1 676 ? 5.219 -10.926 20.116 1.00 91.81 676 ALA A CA 1
ATOM 5328 C C . ALA A 1 676 ? 4.465 -11.978 20.956 1.00 91.81 676 ALA A C 1
ATOM 5330 O O . ALA A 1 676 ? 5.070 -12.788 21.661 1.00 91.81 676 ALA A O 1
ATOM 5331 N N . SER A 1 677 ? 3.131 -11.936 20.921 1.00 91.69 677 SER A N 1
ATOM 5332 C CA . SER A 1 677 ? 2.274 -12.882 21.640 1.00 91.69 677 SER A CA 1
ATOM 5333 C C . SER A 1 677 ? 1.889 -14.068 20.753 1.00 91.69 677 SER A C 1
ATOM 5335 O O . SER A 1 677 ? 2.147 -14.081 19.552 1.00 91.69 677 SER A O 1
ATOM 5337 N N . LYS A 1 678 ? 1.228 -15.073 21.339 1.00 88.56 678 LYS A N 1
ATOM 5338 C CA . LYS A 1 678 ? 0.705 -16.227 20.593 1.00 88.56 678 LYS A CA 1
ATOM 5339 C C . LYS A 1 678 ? -0.266 -15.814 19.478 1.00 88.56 678 LYS A C 1
ATOM 5341 O O . LYS A 1 678 ? -0.209 -16.379 18.392 1.00 88.56 678 LYS A O 1
ATOM 5346 N N . ASP A 1 679 ? -1.120 -14.829 19.753 1.00 86.31 679 ASP A N 1
ATOM 5347 C CA . ASP A 1 679 ? -2.134 -14.340 18.809 1.00 86.31 679 ASP A CA 1
ATOM 5348 C C . ASP A 1 679 ? -1.574 -13.277 17.843 1.00 86.31 679 ASP A C 1
ATOM 5350 O O . ASP A 1 679 ? -2.148 -13.033 16.782 1.00 86.31 679 ASP A O 1
ATOM 5354 N N . HIS A 1 680 ? -0.421 -12.686 18.177 1.00 88.56 680 HIS A N 1
ATOM 5355 C CA . HIS A 1 680 ? 0.300 -11.707 17.359 1.00 88.56 680 HIS A CA 1
ATOM 5356 C C . HIS A 1 680 ? 1.788 -12.091 17.234 1.00 88.56 680 HIS A C 1
ATOM 5358 O O . HIS A 1 680 ? 2.654 -11.409 17.802 1.00 88.56 680 HIS A O 1
ATOM 5364 N N . PRO A 1 681 ? 2.098 -13.202 16.536 1.00 89.44 681 PRO A N 1
ATOM 5365 C CA . PRO A 1 681 ? 3.462 -13.691 16.407 1.00 89.44 681 PRO A CA 1
ATOM 5366 C C . PRO A 1 681 ? 4.294 -12.791 15.491 1.00 89.44 681 PRO A C 1
ATOM 5368 O O . PRO A 1 681 ? 3.781 -12.145 14.578 1.00 89.44 681 PRO A O 1
ATOM 5371 N N . ILE A 1 682 ? 5.606 -12.804 15.706 1.00 88.69 682 ILE A N 1
ATOM 5372 C CA . ILE A 1 682 ? 6.590 -12.135 14.852 1.00 88.69 682 ILE A CA 1
ATOM 5373 C C . ILE A 1 682 ? 7.633 -13.140 14.369 1.00 88.69 682 ILE A C 1
ATOM 5375 O O . ILE A 1 682 ? 7.939 -14.110 15.059 1.00 88.69 682 ILE A O 1
ATOM 5379 N N . SER A 1 683 ? 8.191 -12.897 13.186 1.00 85.50 683 SER A N 1
ATOM 5380 C CA . SER A 1 683 ? 9.198 -13.756 12.569 1.00 85.50 683 SER A CA 1
ATOM 5381 C C . SER A 1 683 ? 10.327 -12.903 12.002 1.00 85.50 683 SER A C 1
ATOM 5383 O O . SER A 1 683 ? 10.344 -12.575 10.815 1.00 85.50 683 SER A O 1
ATOM 5385 N N . VAL A 1 684 ? 11.284 -12.549 12.861 1.00 89.69 684 VAL A N 1
ATOM 5386 C CA . VAL A 1 684 ? 12.457 -11.758 12.472 1.00 89.69 684 VAL A CA 1
ATOM 5387 C C . VAL A 1 684 ? 13.343 -12.580 11.523 1.00 89.69 684 VAL A C 1
ATOM 5389 O O . VAL A 1 684 ? 13.797 -13.659 11.908 1.00 89.69 684 VAL A O 1
ATOM 5392 N N . PRO A 1 685 ? 13.640 -12.105 10.299 1.00 84.56 685 PRO A N 1
ATOM 5393 C CA . PRO A 1 685 ? 14.490 -12.840 9.368 1.00 84.56 685 PRO A CA 1
ATOM 5394 C C . PRO A 1 685 ? 15.905 -13.074 9.926 1.00 84.56 685 PRO A C 1
ATOM 5396 O O . PRO A 1 685 ? 16.633 -12.128 10.255 1.00 84.56 685 PRO A O 1
ATOM 5399 N N . THR A 1 686 ? 16.315 -14.344 9.986 1.00 78.25 686 THR A N 1
ATOM 5400 C CA . THR A 1 686 ? 17.674 -14.786 10.341 1.00 78.25 686 THR A CA 1
ATOM 5401 C C . THR A 1 686 ? 18.453 -15.210 9.086 1.00 78.25 686 THR A C 1
ATOM 5403 O O . THR A 1 686 ? 17.867 -15.646 8.097 1.00 78.25 686 THR A O 1
ATOM 5406 N N . GLY A 1 687 ? 19.782 -15.041 9.082 1.00 70.50 687 GLY A N 1
ATOM 5407 C CA . GLY A 1 687 ? 20.635 -15.378 7.928 1.00 70.50 687 GLY A CA 1
ATOM 5408 C C . GLY A 1 687 ? 20.460 -14.426 6.736 1.00 70.50 687 GLY A C 1
ATOM 5409 O O . GLY A 1 687 ? 19.848 -14.794 5.728 1.00 70.50 687 GLY A O 1
ATOM 5410 N N . VAL A 1 688 ? 20.983 -13.201 6.877 1.00 71.69 688 VAL A N 1
ATOM 5411 C CA . VAL A 1 688 ? 20.956 -12.130 5.860 1.00 71.69 688 VAL A CA 1
ATOM 5412 C C . VAL A 1 688 ? 21.627 -12.604 4.572 1.00 71.69 688 VAL A C 1
ATOM 5414 O O . VAL A 1 688 ? 22.760 -13.075 4.607 1.00 71.69 688 VAL A O 1
ATOM 5417 N N . VAL A 1 689 ? 20.925 -12.474 3.443 1.00 68.75 689 VAL A N 1
ATOM 5418 C CA . VAL A 1 689 ? 21.425 -12.887 2.118 1.00 68.75 689 VAL A CA 1
ATOM 5419 C C . VAL A 1 689 ? 21.922 -11.685 1.315 1.00 68.75 689 VAL A C 1
ATOM 5421 O O . VAL A 1 689 ? 22.815 -11.828 0.488 1.00 68.75 689 VAL A O 1
ATOM 5424 N N . GLU A 1 690 ? 21.367 -10.500 1.567 1.00 84.19 690 GLU A N 1
ATOM 5425 C CA . GLU A 1 690 ? 21.775 -9.254 0.924 1.00 84.19 690 GLU A CA 1
ATOM 5426 C C . GLU A 1 690 ? 21.771 -8.118 1.954 1.00 84.19 690 GLU A C 1
ATOM 5428 O O . GLU A 1 690 ? 20.778 -7.916 2.656 1.00 84.19 690 GLU A O 1
ATOM 5433 N N . ARG A 1 691 ? 22.898 -7.404 2.067 1.00 88.44 691 ARG A N 1
ATOM 5434 C CA . ARG A 1 691 ? 23.056 -6.233 2.938 1.00 88.44 691 ARG A CA 1
ATOM 5435 C C . ARG A 1 691 ? 23.258 -4.988 2.084 1.00 88.44 691 ARG A C 1
ATOM 5437 O O . ARG A 1 691 ? 24.115 -4.986 1.202 1.00 88.44 691 ARG A O 1
ATOM 5444 N N . ILE A 1 692 ? 22.500 -3.945 2.392 1.00 93.44 692 ILE A N 1
ATOM 5445 C CA . ILE A 1 692 ? 22.561 -2.633 1.749 1.00 93.44 692 ILE A CA 1
ATOM 5446 C C . ILE A 1 692 ? 22.936 -1.612 2.824 1.00 93.44 692 ILE A C 1
ATOM 5448 O O . ILE A 1 692 ? 22.384 -1.628 3.923 1.00 93.44 692 ILE A O 1
ATOM 5452 N N . PHE A 1 693 ? 23.892 -0.746 2.520 1.00 95.06 693 PHE A N 1
ATOM 5453 C CA . PHE A 1 693 ? 24.300 0.366 3.365 1.00 95.06 693 PHE A CA 1
ATOM 5454 C C . PHE A 1 693 ? 23.939 1.666 2.651 1.00 95.06 693 PHE A C 1
ATOM 5456 O O . PHE A 1 693 ? 24.383 1.878 1.523 1.00 95.06 693 PHE A O 1
ATOM 5463 N N . ILE A 1 694 ? 23.118 2.498 3.289 1.00 95.88 694 ILE A N 1
ATOM 5464 C CA . ILE A 1 694 ? 22.574 3.734 2.728 1.00 95.88 694 ILE A CA 1
ATOM 5465 C C . ILE A 1 694 ? 22.987 4.905 3.615 1.00 95.88 694 ILE A C 1
ATOM 5467 O O . ILE A 1 694 ? 22.573 4.974 4.770 1.00 95.88 694 ILE A O 1
ATOM 5471 N N . THR A 1 695 ? 23.775 5.834 3.081 1.00 93.81 695 THR A N 1
ATOM 5472 C CA . THR A 1 695 ? 23.999 7.137 3.724 1.00 93.81 695 THR A CA 1
ATOM 5473 C C . THR A 1 695 ? 22.836 8.073 3.421 1.00 93.81 695 THR A C 1
ATOM 5475 O O . THR A 1 695 ? 22.369 8.100 2.281 1.00 93.81 695 THR A O 1
ATOM 5478 N N . VAL A 1 696 ? 22.387 8.829 4.421 1.00 92.44 696 VAL A N 1
ATOM 5479 C CA . VAL A 1 696 ? 21.301 9.813 4.321 1.00 92.44 696 VAL A CA 1
ATOM 5480 C C . VAL A 1 696 ? 21.882 11.200 4.590 1.00 92.44 696 VAL A C 1
ATOM 5482 O O . VAL A 1 696 ? 22.521 11.409 5.627 1.00 92.44 696 VAL A O 1
ATOM 5485 N N . SER A 1 697 ? 21.717 12.117 3.636 1.00 89.81 697 SER A N 1
ATOM 5486 C CA . SER A 1 697 ? 22.356 13.436 3.670 1.00 89.81 697 SER A CA 1
ATOM 5487 C C . SER A 1 697 ? 21.448 14.526 3.105 1.00 89.81 697 SER A C 1
ATOM 5489 O O . SER A 1 697 ? 20.783 14.323 2.084 1.00 89.81 697 SER A O 1
ATOM 5491 N N . VAL A 1 698 ? 21.498 15.703 3.732 1.00 89.44 698 VAL A N 1
ATOM 5492 C CA . VAL A 1 698 ? 21.080 16.972 3.126 1.00 89.44 698 VAL A CA 1
ATOM 5493 C C . VAL A 1 698 ? 22.269 17.527 2.345 1.00 89.44 698 VAL A C 1
ATOM 5495 O O . VAL A 1 698 ? 23.413 17.469 2.788 1.00 89.44 698 VAL A O 1
ATOM 5498 N N . ASN A 1 699 ? 22.014 18.036 1.150 1.00 90.06 699 ASN A N 1
ATOM 5499 C CA . ASN A 1 699 ? 23.014 18.338 0.139 1.00 90.06 699 ASN A CA 1
ATOM 5500 C C . ASN A 1 699 ? 22.754 19.693 -0.529 1.00 90.06 699 ASN A C 1
ATOM 5502 O O . ASN A 1 699 ? 21.738 20.349 -0.300 1.00 90.06 699 ASN A O 1
ATOM 5506 N N . GLN A 1 700 ? 23.678 20.092 -1.400 1.00 89.81 700 GLN A N 1
ATOM 5507 C CA . GLN A 1 700 ? 23.528 21.246 -2.280 1.00 89.81 700 GLN A CA 1
ATOM 5508 C C . GLN A 1 700 ? 23.775 20.829 -3.731 1.00 89.81 700 GLN A C 1
ATOM 5510 O O . GLN A 1 700 ? 24.570 19.933 -4.006 1.00 89.81 700 GLN A O 1
ATOM 5515 N N . LEU A 1 701 ? 23.105 21.489 -4.667 1.00 89.00 701 LEU A N 1
ATOM 5516 C CA . LEU A 1 701 ? 23.372 21.413 -6.098 1.00 89.00 701 LEU A CA 1
ATOM 5517 C C . LEU A 1 701 ? 23.849 22.783 -6.603 1.00 89.00 701 LEU A C 1
ATOM 5519 O O . LEU A 1 701 ? 23.431 23.814 -6.063 1.00 89.00 701 LEU A O 1
ATOM 5523 N N . PRO A 1 702 ? 24.711 22.823 -7.636 1.00 87.50 702 PRO A N 1
ATOM 5524 C CA . PRO A 1 702 ? 25.119 24.077 -8.255 1.00 87.50 702 PRO A CA 1
ATOM 5525 C C . PRO A 1 702 ? 23.911 24.901 -8.713 1.00 87.50 702 PRO A C 1
ATOM 5527 O O . PRO A 1 702 ? 22.914 24.357 -9.184 1.00 87.50 702 PRO A O 1
ATOM 5530 N N . CYS A 1 703 ? 23.998 26.223 -8.575 1.00 86.19 703 CYS A N 1
ATOM 5531 C CA . CYS A 1 703 ? 22.950 27.114 -9.050 1.00 86.19 703 CYS A CA 1
ATOM 5532 C C . CYS A 1 703 ? 23.063 27.319 -10.562 1.00 86.19 703 CYS A C 1
ATOM 5534 O O . CYS A 1 703 ? 24.024 27.912 -11.050 1.00 86.19 703 CYS A O 1
ATOM 5536 N N . ASP A 1 704 ? 22.037 26.890 -11.293 1.00 78.50 704 ASP A N 1
ATOM 5537 C CA . ASP A 1 704 ? 21.936 27.087 -12.746 1.00 78.50 704 ASP A CA 1
ATOM 5538 C C . ASP A 1 704 ? 21.450 28.503 -13.128 1.00 78.50 704 ASP A C 1
ATOM 5540 O O . ASP A 1 704 ? 21.314 28.840 -14.307 1.00 78.50 704 ASP A O 1
ATOM 5544 N N . LYS A 1 705 ? 21.144 29.345 -12.132 1.00 77.56 705 LYS A N 1
ATOM 5545 C CA . LYS A 1 705 ? 20.627 30.714 -12.282 1.00 77.56 705 LYS A CA 1
ATOM 5546 C C . LYS A 1 705 ? 21.638 31.742 -11.772 1.00 77.56 705 LYS A C 1
ATOM 5548 O O . LYS A 1 705 ? 22.621 31.412 -11.122 1.00 77.56 705 LYS A O 1
ATOM 5553 N N . THR A 1 706 ? 21.384 33.025 -12.036 1.00 77.06 706 THR A N 1
ATOM 5554 C CA . THR A 1 706 ? 22.219 34.117 -11.504 1.00 77.06 706 THR A CA 1
ATOM 5555 C C . THR A 1 706 ? 22.162 34.213 -9.978 1.00 77.06 706 THR A C 1
ATOM 5557 O O . THR A 1 706 ? 23.148 34.610 -9.366 1.00 77.06 706 THR A O 1
ATOM 5560 N N . VAL A 1 707 ? 21.019 33.868 -9.372 1.00 85.38 707 VAL A N 1
ATOM 5561 C CA . VAL A 1 707 ? 20.806 33.846 -7.917 1.00 85.38 707 VAL A CA 1
ATOM 5562 C C . VAL A 1 707 ? 19.910 32.657 -7.560 1.00 85.38 707 VAL A C 1
ATOM 5564 O O . VAL A 1 707 ? 18.857 32.487 -8.182 1.00 85.38 707 VAL A O 1
ATOM 5567 N N . CYS A 1 708 ? 20.313 31.870 -6.564 1.00 89.94 708 CYS A N 1
ATOM 5568 C CA . CYS A 1 708 ? 19.519 30.817 -5.933 1.00 89.94 708 CYS A CA 1
ATOM 5569 C C . CYS A 1 708 ? 19.395 31.088 -4.428 1.00 89.94 708 CYS A C 1
ATOM 5571 O O . CYS A 1 708 ? 20.240 31.755 -3.834 1.00 89.94 708 CYS A O 1
ATOM 5573 N N . GLY A 1 709 ? 18.314 30.603 -3.820 1.00 85.50 709 GLY A N 1
ATOM 5574 C CA . GLY A 1 709 ? 17.972 30.898 -2.427 1.00 85.50 709 GLY A CA 1
ATOM 5575 C C . GLY A 1 709 ? 18.557 29.935 -1.392 1.00 85.50 709 GLY A C 1
ATOM 5576 O O . GLY A 1 709 ? 18.350 30.146 -0.200 1.00 85.50 709 GLY A O 1
ATOM 5577 N N . GLY A 1 710 ? 19.271 28.889 -1.816 1.00 85.75 710 GLY A N 1
ATOM 5578 C CA . GLY A 1 710 ? 19.962 27.977 -0.910 1.00 85.75 710 GLY A CA 1
ATOM 5579 C C . GLY A 1 710 ? 21.265 28.565 -0.345 1.00 85.75 710 GLY A C 1
ATOM 5580 O O . GLY A 1 710 ? 21.751 29.608 -0.806 1.00 85.75 710 GLY A O 1
ATOM 5581 N N . PRO A 1 711 ? 21.879 27.895 0.648 1.00 83.25 711 PRO A N 1
ATOM 5582 C CA . PRO A 1 711 ? 23.143 28.327 1.245 1.00 83.25 711 PRO A CA 1
ATOM 5583 C C . PRO A 1 711 ? 24.236 28.519 0.186 1.00 83.25 711 PRO A C 1
ATOM 5585 O O . PRO A 1 711 ? 24.299 27.762 -0.777 1.00 83.25 711 PRO A O 1
ATOM 5588 N N . ASN A 1 712 ? 25.106 29.520 0.344 1.00 83.94 712 ASN A N 1
ATOM 5589 C CA . ASN A 1 712 ? 26.186 29.820 -0.611 1.00 83.94 712 ASN A CA 1
ATOM 5590 C C . ASN A 1 712 ? 25.720 30.014 -2.070 1.00 83.94 712 ASN A C 1
ATOM 5592 O O . ASN A 1 712 ? 26.469 29.721 -3.000 1.00 83.94 712 ASN A O 1
ATOM 5596 N N . ASN A 1 713 ? 24.500 30.530 -2.273 1.00 86.12 713 ASN A N 1
ATOM 5597 C CA . ASN A 1 713 ? 23.904 30.719 -3.599 1.00 86.12 713 ASN A CA 1
ATOM 5598 C C . ASN A 1 713 ? 23.796 29.394 -4.382 1.00 86.12 713 ASN A C 1
ATOM 5600 O O . ASN A 1 713 ? 24.119 29.338 -5.568 1.00 86.12 713 ASN A O 1
ATOM 5604 N N . SER A 1 714 ? 23.372 28.327 -3.701 1.00 88.62 714 SER A N 1
ATOM 5605 C CA . SER A 1 714 ? 23.156 26.984 -4.254 1.00 88.62 714 SER A CA 1
ATOM 5606 C C . SER A 1 714 ? 21.667 26.615 -4.284 1.00 88.62 714 SER A C 1
ATOM 5608 O O . SER A 1 714 ? 20.806 27.410 -3.902 1.00 88.62 714 SER A O 1
ATOM 5610 N N . ILE A 1 715 ? 21.359 25.410 -4.760 1.00 89.44 715 ILE A N 1
ATOM 5611 C CA . ILE A 1 715 ? 20.030 24.796 -4.689 1.00 89.44 715 ILE A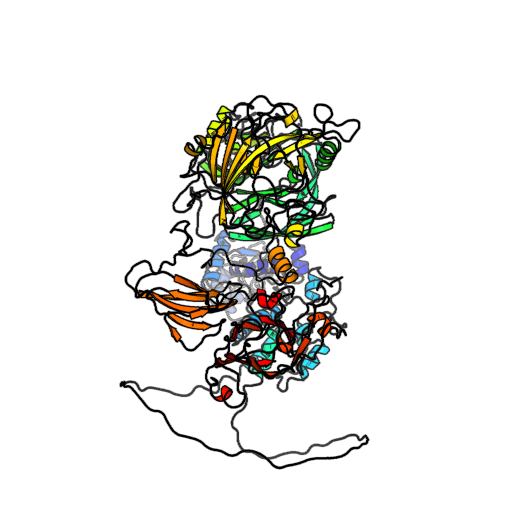 CA 1
ATOM 5612 C C . ILE A 1 715 ? 20.065 23.728 -3.592 1.00 89.44 715 ILE A C 1
ATOM 5614 O O . ILE A 1 715 ? 20.917 22.843 -3.637 1.00 89.44 715 ILE A O 1
ATOM 5618 N N . LEU A 1 716 ? 19.151 23.778 -2.620 1.00 88.88 716 LEU A N 1
ATOM 5619 C CA . LEU A 1 716 ? 19.026 22.708 -1.626 1.00 88.88 716 LEU A CA 1
ATOM 5620 C C . LEU A 1 716 ? 18.625 21.382 -2.286 1.00 88.88 716 LEU A C 1
ATOM 5622 O O . LEU A 1 716 ? 17.748 21.332 -3.148 1.00 88.88 716 LEU A O 1
ATOM 5626 N N . ALA A 1 717 ? 19.266 20.298 -1.858 1.00 89.75 717 ALA A N 1
ATOM 5627 C CA . ALA A 1 717 ? 19.002 18.944 -2.323 1.00 89.75 717 ALA A CA 1
ATOM 5628 C C . ALA A 1 717 ? 19.115 17.944 -1.166 1.00 89.75 717 ALA A C 1
ATOM 5630 O O . ALA A 1 717 ? 19.548 18.279 -0.068 1.00 89.75 717 ALA A O 1
ATOM 5631 N N . ALA A 1 718 ? 18.757 16.691 -1.416 1.00 88.94 718 ALA A N 1
ATOM 5632 C CA . ALA A 1 718 ? 19.004 15.580 -0.503 1.00 88.94 718 ALA A CA 1
ATOM 5633 C C . ALA A 1 718 ? 19.408 14.343 -1.304 1.00 88.94 718 ALA A C 1
ATOM 5635 O O . ALA A 1 718 ? 19.089 14.240 -2.498 1.00 88.94 718 ALA A O 1
ATOM 5636 N N . SER A 1 719 ? 20.121 13.410 -0.673 1.00 90.62 719 SER A N 1
ATOM 5637 C CA . SER A 1 719 ? 20.600 12.211 -1.357 1.00 90.62 719 SER A CA 1
ATOM 5638 C C . SER A 1 719 ? 20.599 10.952 -0.494 1.00 90.62 719 SER A C 1
ATOM 5640 O O . SER A 1 719 ? 20.733 10.992 0.730 1.00 90.62 719 SER A O 1
ATOM 5642 N N . LEU A 1 720 ? 20.485 9.809 -1.179 1.00 92.19 720 LEU A N 1
ATOM 5643 C CA . LEU A 1 720 ? 20.759 8.484 -0.630 1.00 92.19 720 LEU A CA 1
ATOM 5644 C C . LEU A 1 720 ? 21.975 7.904 -1.355 1.00 92.19 720 LEU A C 1
ATOM 5646 O O . LEU A 1 720 ? 21.984 7.844 -2.584 1.00 92.19 720 LEU A O 1
ATOM 5650 N N . ASN A 1 721 ? 23.012 7.488 -0.621 1.00 94.38 721 ASN A N 1
ATOM 5651 C CA . ASN A 1 721 ? 24.295 7.049 -1.205 1.00 94.38 721 ASN A CA 1
ATOM 5652 C C . ASN A 1 721 ? 24.885 8.047 -2.224 1.00 94.38 721 ASN A C 1
ATOM 5654 O O . ASN A 1 721 ? 25.449 7.648 -3.244 1.00 94.38 721 ASN A O 1
ATOM 5658 N N . ASN A 1 722 ? 24.769 9.348 -1.933 1.00 91.31 722 ASN A N 1
ATOM 5659 C CA . ASN A 1 722 ? 25.238 10.449 -2.780 1.00 91.31 722 ASN A CA 1
ATOM 5660 C C . ASN A 1 722 ? 24.541 10.552 -4.155 1.00 91.31 722 ASN A C 1
ATOM 5662 O O . ASN A 1 722 ? 25.092 11.111 -5.110 1.00 91.31 722 ASN A O 1
ATOM 5666 N N . ILE A 1 723 ? 23.332 9.993 -4.271 1.00 91.62 723 ILE A N 1
ATOM 5667 C CA . ILE A 1 723 ? 22.457 10.133 -5.437 1.00 91.62 723 ILE A CA 1
ATOM 5668 C C . ILE A 1 723 ? 21.219 10.933 -5.026 1.00 91.62 723 ILE A C 1
ATOM 5670 O O . ILE A 1 723 ? 20.420 10.475 -4.207 1.00 91.62 723 ILE A O 1
ATOM 5674 N N . SER A 1 724 ? 21.068 12.129 -5.589 1.00 91.19 724 SER A N 1
ATOM 5675 C CA . SER A 1 724 ? 19.855 12.930 -5.481 1.00 91.19 724 SER A CA 1
ATOM 5676 C C . SER A 1 724 ? 18.843 12.453 -6.517 1.00 91.19 724 SER A C 1
ATOM 5678 O O . SER A 1 724 ? 19.111 12.448 -7.724 1.00 91.19 724 SER A O 1
ATOM 5680 N N . PHE A 1 725 ? 17.699 11.974 -6.033 1.00 88.38 725 PHE A N 1
ATOM 5681 C CA . PHE A 1 725 ? 16.695 11.348 -6.878 1.00 88.38 725 PHE A CA 1
ATOM 5682 C C . PHE A 1 725 ? 15.993 12.390 -7.749 1.00 88.38 725 PHE A C 1
ATOM 5684 O O . PHE A 1 725 ? 15.410 13.348 -7.246 1.00 88.38 725 PHE A O 1
ATOM 5691 N N . SER A 1 726 ? 16.020 12.178 -9.063 1.00 87.75 726 SER A N 1
ATOM 5692 C CA . SER A 1 726 ? 15.283 13.006 -10.015 1.00 87.75 726 SER A CA 1
ATOM 5693 C C . SER A 1 726 ? 14.008 12.294 -10.451 1.00 87.75 726 SER A C 1
ATOM 5695 O O . SER A 1 726 ? 14.064 11.193 -11.003 1.00 87.75 726 SER A O 1
ATOM 5697 N N . THR A 1 727 ? 12.855 12.910 -10.203 1.00 79.62 727 THR A N 1
ATOM 5698 C CA . THR A 1 727 ? 11.556 12.336 -10.566 1.00 79.62 727 THR A CA 1
ATOM 5699 C C . THR A 1 727 ? 11.377 12.313 -12.092 1.00 79.62 727 THR A C 1
ATOM 5701 O O . THR A 1 727 ? 11.493 13.360 -12.738 1.00 79.62 727 THR A O 1
ATOM 5704 N N . PRO A 1 728 ? 11.078 11.151 -12.701 1.00 79.88 728 PRO A N 1
ATOM 5705 C CA . PRO A 1 728 ? 10.898 11.041 -14.145 1.00 79.88 728 PRO A CA 1
ATOM 5706 C C . PRO A 1 728 ? 9.538 11.591 -14.605 1.00 79.88 728 PRO A C 1
ATOM 5708 O O . PRO A 1 728 ? 8.620 11.802 -13.818 1.00 79.88 728 PRO A O 1
ATOM 5711 N N . LYS A 1 729 ? 9.389 11.809 -15.919 1.00 82.31 729 LYS A N 1
ATOM 5712 C CA . LYS A 1 729 ? 8.114 12.243 -16.534 1.00 82.31 729 LYS A CA 1
ATOM 5713 C C . LYS A 1 729 ? 7.136 11.098 -16.805 1.00 82.31 729 LYS A C 1
ATOM 5715 O O . LYS A 1 729 ? 5.939 11.336 -16.935 1.00 82.31 729 LYS A O 1
ATOM 5720 N N . ILE A 1 730 ? 7.666 9.894 -16.994 1.00 76.94 730 ILE A N 1
ATOM 5721 C CA . ILE A 1 730 ? 6.897 8.654 -17.110 1.00 76.94 730 ILE A CA 1
ATOM 5722 C C . ILE A 1 730 ? 7.056 7.965 -15.767 1.00 76.94 730 ILE A C 1
ATOM 5724 O O . ILE A 1 730 ? 8.185 7.877 -15.285 1.00 76.94 730 ILE A O 1
ATOM 5728 N N . ASP A 1 731 ? 5.956 7.509 -15.172 1.00 73.94 731 ASP A N 1
ATOM 5729 C CA . ASP A 1 731 ? 6.048 6.794 -13.909 1.00 73.94 731 ASP A CA 1
ATOM 5730 C C . ASP A 1 731 ? 6.885 5.520 -14.064 1.00 73.94 731 ASP A C 1
ATOM 5732 O O . ASP A 1 731 ? 6.840 4.846 -15.101 1.00 73.94 731 ASP A O 1
ATOM 5736 N N . ILE A 1 732 ? 7.701 5.234 -13.050 1.00 69.06 732 ILE A N 1
ATOM 5737 C CA . ILE A 1 732 ? 8.665 4.134 -13.101 1.00 69.06 732 ILE A CA 1
ATOM 5738 C C . ILE A 1 732 ? 7.909 2.809 -13.302 1.00 69.06 732 ILE A C 1
ATOM 5740 O O . ILE A 1 732 ? 8.320 2.020 -14.149 1.00 69.06 732 ILE A O 1
ATOM 5744 N N . LEU A 1 733 ? 6.723 2.633 -12.700 1.00 72.31 733 LEU A N 1
ATOM 5745 C CA . LEU A 1 733 ? 5.968 1.376 -12.737 1.00 72.31 733 LEU A CA 1
ATOM 5746 C C . LEU A 1 733 ? 5.504 1.080 -14.150 1.00 72.31 733 LEU A C 1
ATOM 5748 O O . LEU A 1 733 ? 5.631 -0.049 -14.626 1.00 72.31 733 LEU A O 1
ATOM 5752 N N . GLN A 1 734 ? 5.007 2.097 -14.847 1.00 67.62 734 GLN A N 1
ATOM 5753 C CA . GLN A 1 734 ? 4.693 1.999 -16.256 1.00 67.62 734 GLN A CA 1
ATOM 5754 C C . GLN A 1 734 ? 5.945 1.718 -17.096 1.00 67.62 734 GLN A C 1
ATOM 5756 O O . GLN A 1 734 ? 5.856 0.931 -18.042 1.00 67.62 734 GLN A O 1
ATOM 5761 N N . ALA A 1 735 ? 7.087 2.338 -16.790 1.00 66.81 735 ALA A N 1
ATOM 5762 C CA . ALA A 1 735 ? 8.336 2.098 -17.508 1.00 66.81 735 ALA A CA 1
ATOM 5763 C C . ALA A 1 735 ? 8.851 0.665 -17.316 1.00 66.81 735 ALA A C 1
ATOM 5765 O O . ALA A 1 735 ? 9.172 0.009 -18.305 1.00 66.81 735 ALA A O 1
ATOM 5766 N N . TYR A 1 736 ? 8.836 0.148 -16.089 1.00 64.88 736 TYR A N 1
ATOM 5767 C CA . TYR A 1 736 ? 9.160 -1.237 -15.770 1.00 64.88 736 TYR A CA 1
ATOM 5768 C C . TYR A 1 736 ? 8.194 -2.205 -16.459 1.00 64.88 736 TYR A C 1
ATOM 5770 O O . TYR A 1 736 ? 8.619 -3.115 -17.165 1.00 64.88 736 TYR A O 1
ATOM 5778 N N . TYR A 1 737 ? 6.885 -1.982 -16.319 1.00 62.00 737 TYR A N 1
ATOM 5779 C CA . TYR A 1 737 ? 5.862 -2.880 -16.858 1.00 62.00 737 TYR A CA 1
ATOM 5780 C C . TYR A 1 737 ? 5.875 -2.956 -18.392 1.00 62.00 737 TYR A C 1
ATOM 5782 O O . TYR A 1 737 ? 5.583 -4.002 -18.969 1.00 62.00 737 TYR A O 1
ATOM 5790 N N . LYS A 1 738 ? 6.205 -1.848 -19.068 1.00 60.56 738 LYS A N 1
ATOM 5791 C CA . LYS A 1 738 ? 6.284 -1.769 -20.536 1.00 60.56 738 LYS A CA 1
ATOM 5792 C C . LYS A 1 738 ? 7.695 -1.996 -21.089 1.00 60.56 738 LYS A C 1
ATOM 5794 O O . LYS A 1 738 ? 7.864 -1.887 -22.301 1.00 60.56 738 LYS A O 1
ATOM 5799 N N . ASN A 1 739 ? 8.675 -2.296 -20.235 1.00 73.06 739 ASN A N 1
ATOM 5800 C CA . ASN A 1 739 ? 10.095 -2.390 -20.578 1.00 73.06 739 ASN A CA 1
ATOM 5801 C C . ASN A 1 739 ? 10.600 -1.174 -21.396 1.00 73.06 739 ASN A C 1
ATOM 5803 O O . ASN A 1 739 ? 11.145 -1.310 -22.492 1.00 73.06 739 ASN A O 1
ATOM 5807 N N . LEU A 1 740 ? 10.342 0.045 -20.903 1.00 64.44 740 LEU A N 1
ATOM 5808 C CA . LEU A 1 740 ? 10.780 1.288 -21.545 1.00 64.44 740 LEU A CA 1
ATOM 5809 C C . LEU A 1 740 ? 12.224 1.620 -21.159 1.00 64.44 740 LEU A C 1
ATOM 5811 O O . LEU A 1 740 ? 12.536 1.846 -19.991 1.00 64.44 740 LEU A O 1
ATOM 5815 N N . SER A 1 741 ? 13.094 1.747 -22.158 1.00 78.50 741 SER A N 1
ATOM 5816 C CA . SER A 1 741 ? 14.455 2.259 -21.972 1.00 78.50 741 SER A CA 1
ATOM 5817 C C . SER A 1 741 ? 14.467 3.759 -21.638 1.00 78.50 741 SER A C 1
ATOM 5819 O O . SER A 1 741 ? 13.594 4.502 -22.088 1.00 78.50 741 SER A O 1
ATOM 5821 N N . ASN A 1 742 ? 15.524 4.226 -20.963 1.00 82.31 742 ASN A N 1
ATOM 5822 C CA . ASN A 1 742 ? 15.827 5.647 -20.707 1.00 82.31 742 ASN A CA 1
ATOM 5823 C C . ASN A 1 742 ? 14.871 6.389 -19.748 1.00 82.31 742 ASN A C 1
ATOM 5825 O O . ASN A 1 742 ? 14.789 7.615 -19.806 1.00 82.31 742 ASN A O 1
ATOM 5829 N N . VAL A 1 743 ? 14.160 5.679 -18.861 1.00 78.56 743 VAL A N 1
ATOM 5830 C CA . VAL A 1 743 ? 13.359 6.306 -17.784 1.00 78.56 743 VAL A CA 1
ATOM 5831 C C . VAL A 1 743 ? 14.085 6.268 -16.438 1.00 78.56 743 VAL A C 1
ATOM 5833 O O . VAL A 1 743 ? 14.080 7.256 -15.711 1.00 78.56 743 VAL A O 1
ATOM 5836 N N . TYR A 1 744 ? 14.723 5.143 -16.114 1.00 83.50 744 TYR A N 1
ATOM 5837 C CA . TYR A 1 744 ? 15.480 4.950 -14.882 1.00 83.50 744 TYR A CA 1
ATOM 5838 C C . TYR A 1 744 ? 16.656 3.991 -15.102 1.00 83.50 744 TYR A C 1
ATOM 5840 O O . TYR A 1 744 ? 16.688 3.242 -16.079 1.00 83.50 744 TYR A O 1
ATOM 5848 N N . GLU A 1 745 ? 17.600 3.974 -14.164 1.00 87.38 745 GLU A N 1
ATOM 5849 C CA . GLU A 1 745 ? 18.697 3.007 -14.113 1.00 87.38 745 GLU A CA 1
ATOM 5850 C C . GLU A 1 745 ? 18.520 2.018 -12.950 1.00 87.38 745 GLU A C 1
ATOM 5852 O O . GLU A 1 745 ? 18.203 2.389 -11.818 1.00 87.38 745 GLU A O 1
ATOM 5857 N N . SER A 1 746 ? 18.777 0.736 -13.206 1.00 83.00 746 SER A N 1
ATOM 5858 C CA . SER A 1 746 ? 18.602 -0.377 -12.258 1.00 83.00 746 SER A CA 1
ATOM 5859 C C . SER A 1 746 ? 19.789 -0.607 -11.305 1.00 83.00 746 SER A C 1
ATOM 5861 O O . SER A 1 746 ? 19.854 -1.623 -10.608 1.00 83.00 746 SER A O 1
ATOM 5863 N N . ASN A 1 747 ? 20.751 0.317 -11.286 1.00 86.56 747 ASN A N 1
ATOM 5864 C CA . ASN A 1 747 ? 22.085 0.140 -10.710 1.00 86.56 747 ASN A CA 1
ATOM 5865 C C . ASN A 1 747 ? 22.325 0.935 -9.412 1.00 86.56 747 ASN A C 1
ATOM 5867 O O . ASN A 1 747 ? 23.472 1.278 -9.120 1.00 86.56 747 ASN A O 1
ATOM 5871 N N . PHE A 1 748 ? 21.286 1.242 -8.625 1.00 90.19 748 PHE A N 1
ATOM 5872 C CA . PHE A 1 748 ? 21.499 1.919 -7.340 1.00 90.19 748 PHE A CA 1
ATOM 5873 C C . PHE A 1 748 ? 22.435 1.094 -6.433 1.00 90.19 748 PHE A C 1
ATOM 5875 O O . PHE A 1 748 ? 22.214 -0.113 -6.256 1.00 90.19 748 PHE A O 1
ATOM 5882 N N . PRO A 1 749 ? 23.495 1.705 -5.877 1.00 90.94 749 PRO A N 1
ATOM 5883 C CA . PRO A 1 749 ? 24.589 0.966 -5.269 1.00 90.94 749 PRO A CA 1
ATOM 5884 C C . PRO A 1 749 ? 24.249 0.463 -3.859 1.00 90.94 749 PRO A C 1
ATOM 5886 O O . PRO A 1 749 ? 23.547 1.115 -3.087 1.00 90.94 749 PRO A O 1
ATOM 5889 N N . ASN A 1 750 ? 24.811 -0.695 -3.494 1.00 91.81 750 ASN A N 1
ATOM 5890 C CA . ASN A 1 750 ? 24.664 -1.277 -2.151 1.00 91.81 750 ASN A CA 1
ATOM 5891 C C . ASN A 1 750 ? 25.518 -0.590 -1.078 1.00 91.81 750 ASN A C 1
ATOM 5893 O O . ASN A 1 750 ? 25.341 -0.876 0.104 1.00 91.81 750 ASN A O 1
ATOM 5897 N N . LEU A 1 751 ? 26.472 0.240 -1.488 1.00 92.31 751 LEU A N 1
ATOM 5898 C CA . LEU A 1 751 ? 27.388 0.985 -0.632 1.00 92.31 751 LEU A CA 1
ATOM 5899 C C . LEU A 1 751 ? 27.481 2.422 -1.163 1.00 92.31 751 LEU A C 1
ATOM 5901 O O . LEU A 1 751 ? 27.324 2.618 -2.371 1.00 92.31 751 LEU A O 1
ATOM 5905 N N . PRO A 1 752 ? 27.779 3.411 -0.307 1.00 89.56 752 PRO A N 1
ATOM 5906 C CA . PRO A 1 752 ? 28.107 4.751 -0.769 1.00 89.56 752 PRO A CA 1
ATOM 5907 C C . PRO A 1 752 ? 29.379 4.715 -1.637 1.00 89.56 752 PRO A C 1
ATOM 5909 O O . PRO A 1 752 ? 30.239 3.849 -1.433 1.00 89.56 752 PRO A O 1
ATOM 5912 N N . PRO A 1 753 ? 29.526 5.648 -2.595 1.00 85.44 753 PRO A N 1
ATOM 5913 C CA . PRO A 1 753 ? 30.662 5.672 -3.521 1.00 85.44 753 PRO A CA 1
ATOM 5914 C C . PRO A 1 753 ? 32.009 5.876 -2.814 1.00 85.44 753 PRO A C 1
ATOM 5916 O O . PRO A 1 753 ? 33.038 5.409 -3.299 1.00 85.44 753 PRO A O 1
ATOM 5919 N N . SER A 1 754 ? 32.006 6.534 -1.655 1.00 85.06 754 SER A N 1
ATOM 5920 C CA . SER A 1 754 ? 33.171 6.718 -0.797 1.00 85.06 754 SER A CA 1
ATOM 5921 C C . SER A 1 754 ? 32.808 6.441 0.662 1.00 85.06 754 SER A C 1
ATOM 5923 O O . SER A 1 754 ? 31.727 6.788 1.140 1.00 85.06 754 SER A O 1
ATOM 5925 N N . LEU A 1 755 ? 33.721 5.784 1.381 1.00 86.06 755 LEU A N 1
ATOM 5926 C CA . LEU A 1 755 ? 33.628 5.621 2.829 1.00 86.06 755 LEU A CA 1
ATOM 5927 C C . LEU A 1 755 ? 34.417 6.746 3.497 1.00 86.06 755 LEU A C 1
ATOM 5929 O O . LEU A 1 755 ? 35.593 6.942 3.193 1.00 86.06 755 LEU A O 1
ATOM 5933 N N . PHE A 1 756 ? 33.781 7.447 4.427 1.00 87.06 756 PHE A N 1
ATOM 5934 C CA . PHE A 1 756 ? 34.395 8.490 5.243 1.00 87.06 756 PHE A CA 1
ATOM 5935 C C . PHE A 1 756 ? 33.855 8.410 6.676 1.00 87.06 756 PHE A C 1
ATOM 5937 O O . PHE A 1 756 ? 33.058 7.530 7.009 1.00 87.06 756 PHE A O 1
ATOM 5944 N N . ASN A 1 757 ? 34.319 9.299 7.552 1.00 89.06 757 ASN A N 1
ATOM 5945 C CA . ASN A 1 757 ? 33.744 9.431 8.885 1.00 89.06 757 ASN A CA 1
ATOM 5946 C C . ASN A 1 757 ? 32.379 10.136 8.791 1.00 89.06 757 ASN A C 1
ATOM 5948 O O . ASN A 1 757 ? 32.326 11.359 8.848 1.00 89.06 757 ASN A O 1
ATOM 5952 N N . PHE A 1 758 ? 31.297 9.368 8.625 1.00 89.88 758 PHE A N 1
ATOM 5953 C CA . PHE A 1 758 ? 29.955 9.896 8.339 1.00 89.88 758 PHE A CA 1
ATOM 5954 C C . PHE A 1 758 ? 29.437 10.879 9.387 1.00 89.88 758 PHE A C 1
ATOM 5956 O O . PHE A 1 758 ? 28.751 11.831 9.034 1.00 89.88 758 PHE A O 1
ATOM 5963 N N . THR A 1 759 ? 29.777 10.659 10.656 1.00 89.25 759 THR A N 1
ATOM 5964 C CA . THR A 1 759 ? 29.364 11.510 11.780 1.00 89.25 759 THR A CA 1
ATOM 5965 C C . THR A 1 759 ? 30.472 12.454 12.266 1.00 89.25 759 THR A C 1
ATOM 5967 O O . THR A 1 759 ? 30.356 13.005 13.357 1.00 89.25 759 THR A O 1
ATOM 5970 N N . GLY A 1 760 ? 31.590 12.561 11.537 1.00 82.62 760 GLY A N 1
ATOM 5971 C CA . GLY A 1 760 ? 32.695 13.480 11.843 1.00 82.62 760 GLY A CA 1
ATOM 5972 C C . GLY A 1 760 ? 32.545 14.827 11.143 1.00 82.62 760 GLY A C 1
ATOM 5973 O O . GLY A 1 760 ? 31.500 15.104 10.572 1.00 82.62 760 GLY A O 1
ATOM 5974 N N . ASP A 1 761 ? 33.586 15.656 11.139 1.00 70.62 761 ASP A N 1
ATOM 5975 C CA . ASP A 1 761 ? 33.547 16.930 10.411 1.00 70.62 761 ASP A CA 1
ATOM 5976 C C . ASP A 1 761 ? 33.381 16.693 8.897 1.00 70.62 761 ASP A C 1
ATOM 5978 O O . ASP A 1 761 ? 34.093 15.879 8.298 1.00 70.62 761 ASP A O 1
ATOM 5982 N N . SER A 1 762 ? 32.416 17.380 8.282 1.00 64.88 762 SER A N 1
ATOM 5983 C CA . SER A 1 762 ? 32.118 17.272 6.851 1.00 64.88 762 SER A CA 1
ATOM 5984 C C . SER A 1 762 ? 33.064 18.147 6.023 1.00 64.88 762 SER A C 1
ATOM 5986 O O . SER A 1 762 ? 33.264 19.314 6.349 1.00 64.88 762 SER A O 1
ATOM 5988 N N . ASN A 1 763 ? 33.610 17.604 4.931 1.00 66.38 763 ASN A N 1
ATOM 5989 C CA . ASN A 1 763 ? 34.339 18.377 3.919 1.00 66.38 763 ASN A CA 1
ATOM 5990 C C . ASN A 1 763 ? 33.361 18.918 2.859 1.00 66.38 763 ASN A C 1
ATOM 5992 O O . ASN A 1 763 ? 32.414 18.213 2.499 1.00 66.38 763 ASN A O 1
ATOM 5996 N N . ASP A 1 764 ? 33.621 20.110 2.317 1.00 68.56 764 ASP A N 1
ATOM 5997 C CA . ASP A 1 764 ? 32.758 20.771 1.323 1.00 68.56 764 ASP A CA 1
ATOM 5998 C C . ASP A 1 764 ? 32.571 19.924 0.050 1.00 68.56 764 ASP A C 1
ATOM 6000 O O . ASP A 1 764 ? 31.499 19.928 -0.553 1.00 68.56 764 ASP A O 1
ATOM 6004 N N . ASP A 1 765 ? 33.564 19.105 -0.315 1.00 68.69 765 ASP A N 1
ATOM 6005 C CA . ASP A 1 765 ? 33.501 18.201 -1.475 1.00 68.69 765 ASP A CA 1
ATOM 6006 C C . ASP A 1 765 ? 32.399 17.127 -1.367 1.00 68.69 765 ASP A C 1
ATOM 6008 O O . ASP A 1 765 ? 31.994 16.546 -2.374 1.00 68.69 765 ASP A O 1
ATOM 6012 N N . LEU A 1 766 ? 31.909 16.839 -0.155 1.00 78.19 766 LEU A N 1
ATOM 6013 C CA . LEU A 1 766 ? 30.851 15.852 0.093 1.00 78.19 766 LEU A CA 1
ATOM 6014 C C . LEU A 1 766 ? 29.440 16.462 0.032 1.00 78.19 766 LEU A C 1
ATOM 6016 O O . LEU A 1 766 ? 28.456 15.726 0.106 1.00 78.19 766 LEU A O 1
ATOM 6020 N N . LEU A 1 767 ? 29.324 17.789 -0.111 1.00 83.69 767 LEU A N 1
ATOM 6021 C CA . LEU A 1 767 ? 28.034 18.482 -0.194 1.00 83.69 767 LEU A CA 1
ATOM 6022 C C . LEU A 1 767 ? 27.317 18.248 -1.526 1.00 83.69 767 LEU A C 1
ATOM 6024 O O . LEU A 1 767 ? 26.089 18.335 -1.548 1.00 83.69 767 LEU A O 1
ATOM 6028 N N . LEU A 1 768 ? 28.058 17.951 -2.601 1.00 88.75 768 LEU A N 1
ATOM 6029 C CA . LEU A 1 768 ? 27.545 17.856 -3.969 1.00 88.75 768 LEU A CA 1
ATOM 6030 C C . LEU A 1 768 ? 27.232 16.397 -4.364 1.00 88.75 768 LEU A C 1
ATOM 6032 O O . LEU A 1 768 ? 28.155 15.608 -4.599 1.00 88.75 768 LEU A O 1
ATOM 6036 N N . PRO A 1 769 ? 25.948 16.021 -4.492 1.00 90.31 769 PRO A N 1
ATOM 6037 C CA . PRO A 1 769 ? 25.551 14.693 -4.911 1.00 90.31 769 PRO A CA 1
ATOM 6038 C C . PRO A 1 769 ? 25.484 14.592 -6.435 1.00 90.31 769 PRO A C 1
ATOM 6040 O O . PRO A 1 769 ? 25.367 15.579 -7.161 1.00 90.31 769 PRO A O 1
ATOM 6043 N N . SER A 1 770 ? 25.495 13.356 -6.927 1.00 90.31 770 SER A N 1
ATOM 6044 C CA . SER A 1 770 ? 25.119 13.071 -8.313 1.00 90.31 770 SER A CA 1
ATOM 6045 C C . SER A 1 770 ? 23.597 13.080 -8.458 1.00 90.31 770 SER A C 1
ATOM 6047 O O . SER A 1 770 ? 22.901 12.525 -7.613 1.00 90.31 770 SER A O 1
ATOM 6049 N N . THR A 1 771 ? 23.056 13.668 -9.521 1.00 91.00 771 THR A N 1
ATOM 6050 C CA . THR A 1 771 ? 21.611 13.621 -9.797 1.00 91.00 771 THR A CA 1
ATOM 6051 C C . THR A 1 771 ? 21.289 12.440 -10.703 1.00 91.00 771 THR A C 1
ATOM 6053 O O . THR A 1 771 ? 21.964 12.230 -11.712 1.00 91.00 771 THR A O 1
ATOM 6056 N N . GLY A 1 772 ? 20.248 11.671 -10.385 1.00 86.44 772 GLY A N 1
ATOM 6057 C CA . GLY A 1 772 ? 19.804 10.595 -11.268 1.00 86.44 772 GLY A CA 1
ATOM 6058 C C . GLY A 1 772 ? 18.555 9.861 -10.800 1.00 86.44 772 GLY A C 1
ATOM 6059 O O . GLY A 1 772 ? 18.225 9.829 -9.617 1.00 86.44 772 GLY A O 1
ATOM 6060 N N . THR A 1 773 ? 17.871 9.223 -11.746 1.00 89.56 773 THR A N 1
ATOM 6061 C CA . THR A 1 773 ? 16.726 8.342 -11.485 1.00 89.56 773 THR A CA 1
ATOM 6062 C C . THR A 1 773 ? 17.230 6.904 -11.392 1.00 89.56 773 THR A C 1
ATOM 6064 O O . THR A 1 773 ? 17.141 6.125 -12.338 1.00 89.56 773 THR A O 1
ATOM 6067 N N . LYS A 1 774 ? 17.844 6.562 -10.259 1.00 87.50 774 LYS A N 1
ATOM 6068 C CA . LYS A 1 774 ? 18.392 5.225 -9.996 1.00 87.50 774 LYS A CA 1
ATOM 6069 C C . LYS A 1 774 ? 17.539 4.520 -8.966 1.00 87.50 774 LYS A C 1
ATOM 6071 O O . LYS A 1 774 ? 17.193 5.136 -7.961 1.00 87.50 774 LYS A O 1
ATOM 6076 N N . ALA A 1 775 ? 17.310 3.224 -9.129 1.00 81.69 775 ALA A N 1
ATOM 6077 C CA . ALA A 1 775 ? 16.950 2.432 -7.962 1.00 81.69 775 ALA A CA 1
ATOM 6078 C C . ALA A 1 775 ? 17.352 0.958 -8.019 1.00 81.69 775 ALA A C 1
ATOM 6080 O O . ALA A 1 775 ? 18.088 0.501 -8.898 1.00 81.69 775 ALA A O 1
ATOM 6081 N N . LYS A 1 776 ? 16.986 0.261 -6.942 1.00 84.12 776 LYS A N 1
ATOM 6082 C CA . LYS A 1 776 ? 17.595 -0.983 -6.494 1.00 84.12 776 LYS A CA 1
ATOM 6083 C C . LYS A 1 776 ? 16.679 -2.173 -6.746 1.00 84.12 776 LYS A C 1
ATOM 6085 O O . LYS A 1 776 ? 15.663 -2.354 -6.093 1.00 84.12 776 LYS A O 1
ATOM 6090 N N . ILE A 1 777 ? 17.116 -3.043 -7.642 1.00 75.38 777 ILE A N 1
ATOM 6091 C CA . ILE A 1 777 ? 16.438 -4.285 -8.011 1.00 75.38 777 ILE A CA 1
ATOM 6092 C C . ILE A 1 777 ? 16.749 -5.379 -6.976 1.00 75.38 777 ILE A C 1
ATOM 6094 O O . ILE A 1 777 ? 17.902 -5.796 -6.854 1.00 75.38 777 ILE A O 1
ATOM 6098 N N . ILE A 1 778 ? 15.740 -5.891 -6.262 1.00 75.75 778 ILE A N 1
ATOM 6099 C CA . ILE A 1 778 ? 15.901 -6.991 -5.287 1.00 75.75 778 ILE A CA 1
ATOM 6100 C C . ILE A 1 778 ? 15.123 -8.225 -5.760 1.00 75.75 778 ILE A C 1
ATOM 6102 O O . ILE A 1 778 ? 13.972 -8.132 -6.181 1.00 75.75 778 ILE A O 1
ATOM 6106 N N . LYS A 1 779 ? 15.741 -9.417 -5.736 1.00 72.25 779 LYS A N 1
ATOM 6107 C CA . LYS A 1 779 ? 15.040 -10.667 -6.098 1.00 72.25 779 LYS A CA 1
ATOM 6108 C C . LYS A 1 779 ? 13.963 -11.008 -5.053 1.00 72.25 779 LYS A C 1
ATOM 6110 O O . LYS A 1 779 ? 14.198 -10.888 -3.852 1.00 72.25 779 LYS A O 1
ATOM 6115 N N . TYR A 1 780 ? 12.816 -11.502 -5.523 1.00 70.56 780 TYR A N 1
ATOM 6116 C CA . TYR A 1 780 ? 11.727 -11.969 -4.664 1.00 70.56 780 TYR A CA 1
ATOM 6117 C C . TYR A 1 780 ? 12.213 -13.032 -3.663 1.00 70.56 780 TYR A C 1
ATOM 6119 O O . TYR A 1 780 ? 13.031 -13.888 -3.999 1.00 70.56 780 TYR A O 1
ATOM 6127 N N . GLY A 1 781 ? 11.722 -12.969 -2.427 1.00 76.38 781 GLY A N 1
ATOM 6128 C CA . GLY A 1 781 ? 12.039 -13.910 -1.350 1.00 76.38 781 GLY A CA 1
ATOM 6129 C C . GLY A 1 781 ? 13.392 -13.683 -0.662 1.00 76.38 781 GLY A C 1
ATOM 6130 O O . GLY A 1 781 ? 13.720 -14.405 0.281 1.00 76.38 781 GLY A O 1
ATOM 6131 N N . LYS A 1 782 ? 14.191 -12.687 -1.076 1.00 80.50 782 LYS A N 1
ATOM 6132 C CA . LYS A 1 782 ? 15.464 -12.366 -0.409 1.00 80.50 782 LYS A CA 1
ATOM 6133 C C . LYS A 1 782 ? 15.232 -11.802 0.995 1.00 80.50 782 LYS A C 1
ATOM 6135 O O . LYS A 1 782 ? 14.364 -10.958 1.207 1.00 80.50 782 LYS A O 1
ATOM 6140 N N . ARG A 1 783 ? 16.057 -12.255 1.947 1.00 87.44 783 ARG A N 1
ATOM 6141 C CA . ARG A 1 783 ? 16.179 -11.675 3.293 1.00 87.44 783 ARG A CA 1
ATOM 6142 C C . ARG A 1 783 ? 17.163 -10.514 3.233 1.00 87.44 783 ARG A C 1
ATOM 6144 O O . ARG A 1 783 ? 18.365 -10.748 3.068 1.00 87.44 783 ARG A O 1
ATOM 6151 N N . VAL A 1 784 ? 16.632 -9.302 3.345 1.00 91.12 784 VAL A N 1
ATOM 6152 C CA . VAL A 1 784 ? 17.375 -8.054 3.166 1.00 91.12 784 VAL A CA 1
ATOM 6153 C C . VAL A 1 784 ? 17.631 -7.419 4.523 1.00 91.12 784 VAL A C 1
ATOM 6155 O O . VAL A 1 784 ?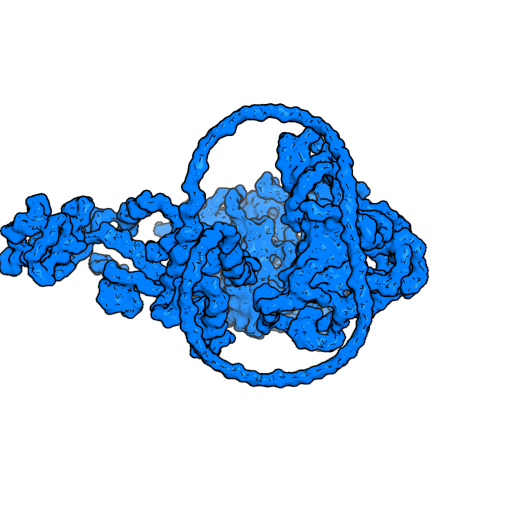 16.740 -7.361 5.373 1.00 91.12 784 VAL A O 1
ATOM 6158 N N . GLU A 1 785 ? 18.852 -6.938 4.712 1.00 95.25 785 GLU A N 1
ATOM 6159 C CA . GLU A 1 785 ? 19.202 -6.025 5.793 1.00 95.25 785 GLU A CA 1
ATOM 6160 C C . GLU A 1 785 ? 19.609 -4.683 5.194 1.00 95.25 785 GLU A C 1
ATOM 6162 O O . GLU A 1 785 ? 20.496 -4.637 4.339 1.00 95.25 785 GLU A O 1
ATOM 6167 N N . ILE A 1 786 ? 18.975 -3.602 5.646 1.00 95.94 786 ILE A N 1
ATOM 6168 C CA . ILE A 1 786 ? 19.351 -2.244 5.251 1.00 95.94 786 ILE A CA 1
ATOM 6169 C C . ILE A 1 786 ? 19.845 -1.503 6.484 1.00 95.94 786 ILE A C 1
ATOM 6171 O O . ILE A 1 786 ? 19.156 -1.452 7.504 1.00 95.94 786 ILE A O 1
ATOM 6175 N N . VAL A 1 787 ? 21.046 -0.948 6.376 1.00 96.56 787 VAL A N 1
ATOM 6176 C CA . VAL A 1 787 ? 21.630 -0.037 7.355 1.00 96.56 787 VAL A CA 1
ATOM 6177 C C . VAL A 1 787 ? 21.498 1.371 6.802 1.00 96.56 787 VAL A C 1
ATOM 6179 O O . VAL A 1 787 ? 22.078 1.671 5.761 1.00 96.56 787 VAL A O 1
ATOM 6182 N N . PHE A 1 788 ? 20.757 2.219 7.502 1.00 96.75 788 PHE A N 1
ATOM 6183 C CA . PHE A 1 788 ? 20.707 3.651 7.242 1.00 96.75 788 PHE A CA 1
ATOM 6184 C C . PHE A 1 788 ? 21.707 4.346 8.157 1.00 96.75 788 PHE A C 1
ATOM 6186 O O . PHE A 1 788 ? 21.720 4.082 9.359 1.00 96.75 788 PHE A O 1
ATOM 6193 N N . GLN A 1 789 ? 22.541 5.203 7.584 1.00 95.94 789 GLN A N 1
ATOM 6194 C CA . GLN A 1 789 ? 23.582 5.965 8.262 1.00 95.94 789 GLN A CA 1
ATOM 6195 C C . GLN A 1 789 ? 23.302 7.454 8.055 1.00 95.94 789 GLN A C 1
ATOM 6197 O O . GLN A 1 789 ? 23.439 7.952 6.937 1.00 95.94 789 GLN A O 1
ATOM 6202 N N . GLY A 1 790 ? 22.925 8.151 9.126 1.00 91.94 790 GLY A N 1
ATOM 6203 C CA . GLY A 1 790 ? 22.883 9.609 9.158 1.00 91.94 790 GLY A CA 1
ATOM 6204 C C . GLY A 1 790 ? 24.289 10.184 9.005 1.00 91.94 790 GLY A C 1
ATOM 6205 O O . GLY A 1 790 ? 25.280 9.552 9.398 1.00 91.94 790 GLY A O 1
ATOM 6206 N N . THR A 1 791 ? 24.376 11.353 8.379 1.00 91.12 791 THR A N 1
ATOM 6207 C CA . THR A 1 791 ? 25.642 12.037 8.111 1.00 91.12 791 THR A CA 1
ATOM 6208 C C . THR A 1 791 ? 25.625 13.449 8.680 1.00 91.12 791 THR A C 1
ATOM 6210 O O . THR A 1 791 ? 24.569 14.054 8.824 1.00 91.12 791 THR A O 1
ATOM 6213 N N . SER A 1 792 ? 26.807 13.999 8.942 1.00 89.00 792 SER A N 1
ATOM 6214 C CA . SER A 1 792 ? 27.011 15.404 9.314 1.00 89.00 792 SER A CA 1
ATOM 6215 C C . SER A 1 792 ? 26.989 16.375 8.122 1.00 89.00 792 SER A C 1
ATOM 6217 O O . SER A 1 792 ? 27.263 17.559 8.299 1.00 89.00 792 SER A O 1
ATOM 6219 N N . ILE A 1 793 ? 26.712 15.889 6.905 1.00 86.56 793 ILE A N 1
ATOM 6220 C CA . ILE A 1 793 ? 26.776 16.682 5.672 1.00 86.56 793 ILE A CA 1
ATOM 6221 C C . ILE A 1 793 ? 25.593 17.651 5.605 1.00 86.56 793 ILE A C 1
ATOM 6223 O O . ILE A 1 793 ? 24.442 17.261 5.803 1.00 86.56 793 ILE A O 1
ATOM 6227 N N . GLY A 1 794 ? 25.888 18.904 5.252 1.00 82.94 794 GLY A N 1
ATOM 6228 C CA . GLY A 1 794 ? 24.878 19.933 5.037 1.00 82.94 794 GLY A CA 1
ATOM 6229 C C . GLY A 1 794 ? 24.228 20.344 6.352 1.00 82.94 794 GLY A C 1
ATOM 6230 O O . GLY A 1 794 ? 24.890 20.913 7.218 1.00 82.94 794 GLY A O 1
ATOM 6231 N N . ASN A 1 795 ? 22.930 20.075 6.484 1.00 81.62 795 ASN A N 1
ATOM 6232 C CA . ASN A 1 795 ? 22.191 20.297 7.719 1.00 81.62 795 ASN A CA 1
ATOM 6233 C C . ASN A 1 795 ? 21.819 18.942 8.343 1.00 81.62 795 ASN A C 1
ATOM 6235 O O . ASN A 1 795 ? 20.839 18.336 7.912 1.00 81.62 795 ASN A O 1
ATOM 6239 N N . PRO A 1 796 ? 22.607 18.432 9.305 1.00 79.81 796 PRO A N 1
ATOM 6240 C CA . PRO A 1 796 ? 22.326 17.148 9.930 1.00 79.81 796 PRO A CA 1
ATOM 6241 C C . PRO A 1 796 ? 21.046 17.214 10.763 1.00 79.81 796 PRO A C 1
ATOM 6243 O O . PRO A 1 796 ? 20.905 18.070 11.636 1.00 79.81 796 PRO A O 1
ATOM 6246 N N . GLU A 1 797 ? 20.145 16.267 10.524 1.00 82.38 797 GLU A N 1
ATOM 6247 C CA . GLU A 1 797 ? 18.838 16.176 11.176 1.00 82.38 797 GLU A CA 1
ATOM 6248 C C . GLU A 1 797 ? 18.384 14.716 11.318 1.00 82.38 797 GLU A C 1
ATOM 6250 O O . GLU A 1 797 ? 18.939 13.807 10.689 1.00 82.38 797 GLU A O 1
ATOM 6255 N N . ASN A 1 798 ? 17.384 14.472 12.165 1.00 84.44 798 ASN A N 1
ATOM 6256 C CA . ASN A 1 798 ? 16.740 13.164 12.225 1.00 84.44 798 ASN A CA 1
ATOM 6257 C C . ASN A 1 798 ? 15.816 12.956 11.024 1.00 84.44 798 ASN A C 1
ATOM 6259 O O . ASN A 1 798 ? 14.903 13.739 10.781 1.00 84.44 798 ASN A O 1
ATOM 6263 N N . HIS A 1 799 ? 15.998 11.846 10.308 1.00 83.12 799 HIS A N 1
ATOM 6264 C CA . HIS A 1 799 ? 15.228 11.572 9.095 1.00 83.12 799 HIS A CA 1
ATOM 6265 C C . HIS A 1 799 ? 14.200 10.445 9.300 1.00 83.12 799 HIS A C 1
ATOM 6267 O O . HIS A 1 799 ? 14.604 9.304 9.563 1.00 83.12 799 HIS A O 1
ATOM 6273 N N . PRO A 1 800 ? 12.885 10.695 9.129 1.00 85.56 800 PRO A N 1
ATOM 6274 C CA . PRO A 1 800 ? 11.892 9.632 9.013 1.00 85.56 800 PRO A CA 1
ATOM 6275 C C . PRO A 1 800 ? 12.025 8.870 7.701 1.00 85.56 800 PRO A C 1
ATOM 6277 O O . PRO A 1 800 ? 11.487 9.260 6.666 1.00 85.56 800 PRO A O 1
ATOM 6280 N N . MET A 1 801 ? 12.679 7.718 7.754 1.00 87.94 801 MET A N 1
ATOM 6281 C CA . MET A 1 801 ? 12.730 6.815 6.616 1.00 87.94 801 MET A CA 1
ATOM 6282 C C . MET A 1 801 ? 11.455 5.976 6.565 1.00 87.94 801 MET A C 1
ATOM 6284 O O . MET A 1 801 ? 11.108 5.287 7.528 1.00 87.94 801 MET A O 1
ATOM 6288 N N . HIS A 1 802 ? 10.769 6.030 5.424 1.00 84.94 802 HIS A N 1
ATOM 6289 C CA . HIS A 1 802 ? 9.551 5.280 5.131 1.00 84.94 802 HIS A CA 1
ATOM 6290 C C . HIS A 1 802 ? 9.767 4.360 3.923 1.00 84.94 802 HIS A C 1
ATOM 6292 O O . HIS A 1 802 ? 10.409 4.753 2.948 1.00 84.94 802 HIS A O 1
ATOM 6298 N N . LEU A 1 803 ? 9.224 3.141 3.977 1.00 82.00 803 LEU A N 1
ATOM 6299 C CA . LEU A 1 803 ? 9.246 2.201 2.854 1.00 82.00 803 LEU A CA 1
ATOM 6300 C C . LEU A 1 803 ? 7.821 1.757 2.518 1.00 82.00 803 LEU A C 1
ATOM 6302 O O . LEU A 1 803 ? 7.152 1.116 3.327 1.00 82.00 803 LEU A O 1
ATOM 6306 N N . HIS A 1 804 ? 7.393 2.066 1.299 1.00 76.94 804 HIS A N 1
ATOM 6307 C CA . HIS A 1 804 ? 6.100 1.661 0.761 1.00 76.94 804 HIS A CA 1
ATOM 6308 C C . HIS A 1 804 ? 6.033 0.140 0.543 1.00 76.94 804 HIS A C 1
ATOM 6310 O O . HIS A 1 804 ? 7.052 -0.525 0.354 1.00 76.94 804 HIS A O 1
ATOM 6316 N N . GLY A 1 805 ? 4.825 -0.427 0.556 1.00 78.25 805 GLY A N 1
ATOM 6317 C CA . GLY A 1 805 ? 4.583 -1.830 0.203 1.00 78.25 805 GLY A CA 1
ATOM 6318 C C . GLY A 1 805 ? 5.037 -2.882 1.228 1.00 78.25 805 GLY A C 1
ATOM 6319 O O . GLY A 1 805 ? 4.764 -4.074 1.046 1.00 78.25 805 GLY A O 1
ATOM 6320 N N . PHE A 1 806 ? 5.706 -2.472 2.310 1.00 84.75 806 PHE A N 1
ATOM 6321 C CA . PHE A 1 806 ? 6.257 -3.360 3.330 1.00 84.75 806 PHE A CA 1
ATOM 6322 C C . PHE A 1 806 ? 6.082 -2.797 4.744 1.00 84.75 806 PHE A C 1
ATOM 6324 O O . PHE A 1 806 ? 6.047 -1.593 4.972 1.00 84.75 806 PHE A O 1
ATOM 6331 N N . SER A 1 807 ? 6.067 -3.705 5.717 1.00 87.62 807 SER A N 1
ATOM 6332 C CA . SER A 1 807 ? 6.482 -3.396 7.087 1.00 87.62 807 SER A CA 1
ATOM 6333 C C . SER A 1 807 ? 7.755 -4.179 7.378 1.00 87.62 807 SER A C 1
ATOM 6335 O O . SER A 1 807 ? 7.970 -5.258 6.817 1.00 87.62 807 SER A O 1
ATOM 6337 N N . PHE A 1 808 ? 8.604 -3.655 8.250 1.00 90.62 808 PHE A N 1
ATOM 6338 C CA . PHE A 1 808 ? 9.929 -4.208 8.506 1.00 90.62 808 PHE A CA 1
ATOM 6339 C C . PHE A 1 808 ? 10.272 -4.168 9.996 1.00 90.62 808 PHE A C 1
ATOM 6341 O O . PHE A 1 808 ? 9.682 -3.424 10.778 1.00 90.62 808 PHE A O 1
ATOM 6348 N N . TYR A 1 809 ? 11.219 -5.016 10.393 1.00 96.50 809 TYR A N 1
ATOM 6349 C CA . TYR A 1 809 ? 11.689 -5.118 11.771 1.00 96.50 809 TYR A CA 1
ATOM 6350 C C . TYR A 1 809 ? 12.816 -4.117 12.007 1.00 96.50 809 TYR A C 1
ATOM 6352 O O . TYR A 1 809 ? 13.880 -4.260 11.402 1.00 96.50 809 TYR A O 1
ATOM 6360 N N . LEU A 1 810 ? 12.612 -3.144 12.897 1.00 95.19 810 LEU A N 1
ATOM 6361 C CA . LEU A 1 810 ? 13.665 -2.222 13.333 1.00 95.19 810 LEU A CA 1
ATOM 6362 C C . LEU A 1 810 ? 14.537 -2.913 14.389 1.00 95.19 810 LEU A C 1
ATOM 6364 O O . LEU A 1 810 ? 14.135 -3.071 15.540 1.00 95.19 810 LEU A O 1
ATOM 6368 N N . LEU A 1 811 ? 15.720 -3.373 13.985 1.00 94.69 811 LEU A N 1
ATOM 6369 C CA . LEU A 1 811 ? 16.571 -4.228 14.818 1.00 94.69 811 LEU A CA 1
ATOM 6370 C C . LEU A 1 811 ? 17.366 -3.459 15.861 1.00 94.69 811 LEU A C 1
ATOM 6372 O O . LEU A 1 811 ? 17.652 -3.984 16.935 1.00 94.69 811 LEU A O 1
ATOM 6376 N N . GLY A 1 812 ? 17.776 -2.244 15.528 1.00 91.00 812 GLY A N 1
ATOM 6377 C CA . GLY A 1 812 ? 18.590 -1.431 16.409 1.00 91.00 812 GLY A CA 1
ATOM 6378 C C . GLY A 1 812 ? 18.858 -0.065 15.813 1.00 91.00 812 GLY A C 1
ATOM 6379 O O . GLY A 1 812 ? 18.889 0.101 14.591 1.00 91.00 812 GLY A O 1
ATOM 6380 N N . THR A 1 813 ? 19.065 0.881 16.714 1.00 93.06 813 THR A N 1
ATOM 6381 C CA . THR A 1 813 ? 19.519 2.238 16.441 1.00 93.06 813 THR A CA 1
ATOM 6382 C C . THR A 1 813 ? 20.742 2.520 17.307 1.00 93.06 813 THR A C 1
ATOM 6384 O O . THR A 1 813 ? 20.955 1.868 18.335 1.00 93.06 813 THR A O 1
ATOM 6387 N N . GLY A 1 814 ? 21.578 3.463 16.894 1.00 91.00 814 GLY A N 1
ATOM 6388 C CA . GLY A 1 814 ? 22.712 3.898 17.698 1.00 91.00 814 GLY A CA 1
ATOM 6389 C C . GLY A 1 814 ? 23.363 5.148 17.138 1.00 91.00 814 GLY A C 1
ATOM 6390 O O . GLY A 1 814 ? 23.159 5.486 15.979 1.00 91.00 814 GLY A O 1
ATOM 6391 N N . TYR A 1 815 ? 24.163 5.818 17.958 1.00 92.19 815 TYR A N 1
ATOM 6392 C CA . TYR A 1 815 ? 24.941 6.983 17.543 1.00 92.19 815 TYR A CA 1
ATOM 6393 C C . TYR A 1 815 ? 26.312 6.587 16.979 1.00 92.19 815 TYR A C 1
ATOM 6395 O O . TYR A 1 815 ? 26.820 5.487 17.226 1.00 92.19 815 TYR A O 1
ATOM 6403 N N . GLY A 1 816 ? 26.913 7.506 16.227 1.00 92.44 816 GLY A N 1
ATOM 6404 C CA . GLY A 1 816 ? 28.175 7.334 15.519 1.00 92.44 816 GLY A CA 1
ATOM 6405 C C . GLY A 1 816 ? 28.045 6.525 14.227 1.00 92.44 816 GLY A C 1
ATOM 6406 O O . GLY A 1 816 ? 26.958 6.313 13.687 1.00 92.44 816 GLY A O 1
ATOM 6407 N N . ASN A 1 817 ? 29.185 6.047 13.730 1.00 94.44 817 ASN A N 1
ATOM 6408 C CA . ASN A 1 817 ? 29.240 5.233 12.519 1.00 94.44 817 ASN A CA 1
ATOM 6409 C C . ASN A 1 817 ? 28.873 3.773 12.810 1.00 94.44 817 ASN A C 1
ATOM 6411 O O . ASN A 1 817 ? 29.401 3.157 13.743 1.00 94.44 817 ASN A O 1
ATOM 6415 N N . PHE A 1 818 ? 28.043 3.176 11.958 1.00 95.25 818 PHE A N 1
ATOM 6416 C CA . PHE A 1 818 ? 27.748 1.750 12.026 1.00 95.25 818 PHE A CA 1
ATOM 6417 C C . PHE A 1 818 ? 29.014 0.900 11.833 1.00 95.25 818 PHE A C 1
ATOM 6419 O O . PHE A 1 818 ? 29.737 1.026 10.842 1.00 95.25 818 PHE A O 1
ATOM 6426 N N . ASN A 1 819 ? 29.250 -0.046 12.744 1.00 92.75 819 ASN A N 1
ATOM 6427 C CA . ASN A 1 819 ? 30.363 -0.982 12.658 1.00 92.75 819 ASN A CA 1
ATOM 6428 C C . ASN A 1 819 ? 29.845 -2.404 12.430 1.00 92.75 819 ASN A C 1
ATOM 6430 O O . ASN A 1 819 ? 29.235 -3.017 13.306 1.00 92.75 819 ASN A O 1
ATOM 6434 N N . LYS A 1 820 ? 30.174 -2.974 11.265 1.00 89.75 820 LYS A N 1
ATOM 6435 C CA . LYS A 1 820 ? 29.706 -4.302 10.834 1.00 89.75 820 LYS A CA 1
ATOM 6436 C C . LYS A 1 820 ? 30.029 -5.458 11.793 1.00 89.75 820 LYS A C 1
ATOM 6438 O O . LYS A 1 820 ? 29.390 -6.501 11.685 1.00 89.75 820 LYS A O 1
ATOM 6443 N N . ASN A 1 821 ? 31.010 -5.297 12.687 1.00 89.56 821 ASN A N 1
ATOM 6444 C CA . ASN A 1 821 ? 31.463 -6.335 13.617 1.00 89.56 821 ASN A CA 1
ATOM 6445 C C . ASN A 1 821 ? 30.894 -6.165 15.034 1.00 89.56 821 ASN A C 1
ATOM 6447 O O . ASN A 1 821 ? 30.787 -7.151 15.766 1.00 89.56 821 ASN A O 1
ATOM 6451 N N . THR A 1 822 ? 30.566 -4.939 15.452 1.00 91.75 822 THR A N 1
ATOM 6452 C CA . THR A 1 822 ? 30.104 -4.648 16.820 1.00 91.75 822 THR A CA 1
ATOM 6453 C C . THR A 1 822 ? 28.633 -4.252 16.875 1.00 91.75 822 THR A C 1
ATOM 6455 O O . THR A 1 822 ? 27.928 -4.771 17.735 1.00 91.75 822 THR A O 1
ATOM 6458 N N . SER A 1 823 ? 28.138 -3.432 15.943 1.00 92.94 823 SER A N 1
ATOM 6459 C CA . SER A 1 823 ? 26.744 -2.966 15.924 1.00 92.94 823 SER A CA 1
ATOM 6460 C C . SER A 1 823 ? 25.724 -4.112 15.817 1.00 92.94 823 SER A C 1
ATOM 6462 O O . SER A 1 823 ? 24.783 -4.124 16.603 1.00 92.94 823 SER A O 1
ATOM 6464 N N . PRO A 1 824 ? 25.905 -5.155 14.977 1.00 93.19 824 PRO A N 1
ATOM 6465 C CA . PRO A 1 824 ? 24.956 -6.274 14.943 1.00 93.19 824 PRO A CA 1
ATOM 6466 C C . PRO A 1 824 ? 24.820 -7.058 16.256 1.00 93.19 824 PRO A C 1
ATOM 6468 O O . PRO A 1 824 ? 23.852 -7.797 16.421 1.00 93.19 824 PRO A O 1
ATOM 6471 N N . LYS A 1 825 ? 25.766 -6.915 17.199 1.00 91.50 825 LYS A N 1
ATOM 6472 C CA . LYS A 1 825 ? 25.685 -7.555 18.522 1.00 91.50 825 LYS A CA 1
ATOM 6473 C C . LYS A 1 825 ? 24.646 -6.894 19.432 1.00 91.50 825 LYS A C 1
ATOM 6475 O O . LYS A 1 825 ? 24.234 -7.521 20.401 1.00 91.50 825 LYS A O 1
ATOM 6480 N N . THR A 1 826 ? 24.233 -5.659 19.137 1.00 92.00 826 THR A N 1
ATOM 6481 C CA . THR A 1 826 ? 23.204 -4.933 19.899 1.00 92.00 826 THR A CA 1
ATOM 6482 C C . THR A 1 826 ? 21.805 -5.092 19.306 1.00 92.00 826 THR A C 1
ATOM 6484 O O . THR A 1 826 ? 20.850 -4.545 19.851 1.00 92.00 826 THR A O 1
ATOM 6487 N N . TYR A 1 827 ? 21.656 -5.842 18.207 1.00 94.19 827 TYR A N 1
ATOM 6488 C CA . TYR A 1 827 ? 20.360 -6.048 17.571 1.00 94.19 827 TYR A CA 1
ATOM 6489 C C . TYR A 1 827 ? 19.377 -6.765 18.491 1.00 94.19 827 TYR A C 1
ATOM 6491 O O . TYR A 1 827 ? 19.654 -7.840 19.029 1.00 94.19 827 TYR A O 1
ATOM 6499 N N . ASN A 1 828 ? 18.167 -6.221 18.566 1.00 93.88 828 ASN A N 1
ATOM 6500 C CA . ASN A 1 828 ? 17.019 -6.943 19.066 1.00 93.88 828 ASN A CA 1
ATOM 6501 C C . ASN A 1 828 ? 16.523 -7.909 17.981 1.00 93.88 828 ASN A C 1
ATOM 6503 O O . ASN A 1 828 ? 15.813 -7.524 17.057 1.00 93.88 828 ASN A O 1
ATOM 6507 N N . LEU A 1 829 ? 16.909 -9.181 18.090 1.00 92.25 829 LEU A N 1
ATOM 6508 C CA . LEU A 1 829 ? 16.436 -10.258 17.210 1.00 92.25 829 LEU A CA 1
ATOM 6509 C C . LEU A 1 829 ? 15.278 -11.062 17.816 1.00 92.25 829 LEU A C 1
ATOM 6511 O O . LEU A 1 829 ? 14.846 -12.046 17.222 1.00 92.25 829 LEU A O 1
ATOM 6515 N N . ILE A 1 830 ? 14.805 -10.669 19.003 1.00 91.62 830 ILE A N 1
ATOM 6516 C CA . ILE A 1 830 ? 13.767 -11.387 19.747 1.00 91.62 830 ILE A CA 1
ATOM 6517 C C . ILE A 1 830 ? 12.408 -10.755 19.466 1.00 91.62 830 ILE A C 1
ATOM 6519 O O . ILE A 1 830 ? 11.490 -11.440 19.033 1.00 91.62 830 ILE A O 1
ATOM 6523 N N . ASP A 1 831 ? 12.286 -9.452 19.711 1.00 94.62 831 ASP A N 1
ATOM 6524 C CA . ASP A 1 831 ? 11.034 -8.702 19.575 1.00 94.62 831 ASP A CA 1
ATOM 6525 C C . ASP A 1 831 ? 11.203 -7.256 19.071 1.00 94.62 831 ASP A C 1
ATOM 6527 O O . ASP A 1 831 ? 10.635 -6.321 19.654 1.00 94.62 831 ASP A O 1
ATOM 6531 N N . PRO A 1 832 ? 11.959 -7.049 17.976 1.00 96.62 832 PRO A N 1
ATOM 6532 C CA . PRO A 1 832 ? 12.058 -5.740 17.346 1.00 96.62 832 PRO A CA 1
ATOM 6533 C C . PRO A 1 832 ? 10.667 -5.259 16.905 1.00 96.62 832 PRO A C 1
ATOM 6535 O O . PRO A 1 832 ? 9.862 -6.074 16.438 1.00 96.62 832 PRO A O 1
ATOM 6538 N N . PRO A 1 833 ? 10.351 -3.960 17.049 1.00 95.12 833 PRO A N 1
ATOM 6539 C CA . PRO A 1 833 ? 9.072 -3.429 16.602 1.00 95.12 833 PRO A CA 1
ATOM 6540 C C . PRO A 1 833 ? 8.929 -3.578 15.079 1.00 95.12 833 PRO A C 1
ATOM 6542 O O . PRO A 1 833 ? 9.895 -3.417 14.327 1.00 95.12 833 PRO A O 1
ATOM 6545 N N . VAL A 1 834 ? 7.708 -3.898 14.643 1.00 95.25 834 VAL A N 1
ATOM 6546 C CA . VAL A 1 834 ? 7.308 -3.910 13.230 1.00 95.25 834 VAL A CA 1
ATOM 6547 C C . VAL A 1 834 ? 6.796 -2.520 12.893 1.00 95.25 834 VAL A C 1
ATOM 6549 O O . VAL A 1 834 ? 5.886 -2.031 13.559 1.00 95.25 834 VAL A O 1
ATOM 6552 N N . VAL A 1 835 ? 7.407 -1.876 11.906 1.00 92.00 835 VAL A N 1
ATOM 6553 C CA . VAL A 1 835 ? 7.129 -0.480 11.552 1.00 92.00 835 VAL A CA 1
ATOM 6554 C C . VAL A 1 835 ? 7.093 -0.310 10.035 1.00 92.00 835 VAL A C 1
ATOM 6556 O O . VAL A 1 835 ? 7.583 -1.171 9.300 1.00 92.00 835 VAL A O 1
ATOM 6559 N N . ASN A 1 836 ? 6.514 0.793 9.568 1.00 87.94 836 ASN A N 1
ATOM 6560 C CA . ASN A 1 836 ? 6.636 1.239 8.174 1.00 87.94 836 ASN A CA 1
ATOM 6561 C C . ASN A 1 836 ? 7.459 2.533 8.052 1.00 87.94 836 ASN A C 1
ATOM 6563 O O . ASN A 1 836 ? 8.020 2.794 6.989 1.00 87.94 836 ASN A O 1
ATOM 6567 N N . THR A 1 837 ? 7.588 3.295 9.143 1.00 85.75 837 THR A N 1
ATOM 6568 C CA . THR A 1 837 ? 8.407 4.510 9.226 1.00 85.75 837 THR A CA 1
ATOM 6569 C C . THR A 1 837 ? 9.253 4.488 10.493 1.00 85.75 837 THR A C 1
ATOM 6571 O O . THR A 1 837 ? 8.776 4.035 11.530 1.00 85.75 837 THR A O 1
ATOM 6574 N N . PHE A 1 838 ? 10.488 4.990 10.460 1.00 89.62 838 PHE A N 1
ATOM 6575 C CA . PHE A 1 838 ? 11.389 5.092 11.620 1.00 89.62 838 PHE A CA 1
ATOM 6576 C C . PHE A 1 838 ? 12.351 6.274 11.471 1.00 89.62 838 PHE A C 1
ATOM 6578 O O . PHE A 1 838 ? 12.711 6.628 10.356 1.00 89.62 838 PHE A O 1
ATOM 6585 N N . GLY A 1 839 ? 12.775 6.862 12.591 1.00 85.19 839 GLY A N 1
ATOM 6586 C CA . GLY A 1 839 ? 13.791 7.914 12.594 1.00 85.19 839 GLY A CA 1
ATOM 6587 C C . GLY A 1 839 ? 15.203 7.336 12.468 1.00 85.19 839 GLY A C 1
ATOM 6588 O O . GLY A 1 839 ? 15.539 6.355 13.138 1.00 85.19 839 GLY A O 1
ATOM 6589 N N . VAL A 1 840 ? 16.024 7.943 11.615 1.00 89.06 840 VAL A N 1
ATOM 6590 C CA . VAL A 1 840 ? 17.477 7.748 11.564 1.00 89.06 840 VAL A CA 1
ATOM 6591 C C . VAL A 1 840 ? 18.123 8.920 12.297 1.00 89.06 840 VAL A C 1
ATOM 6593 O O . VAL A 1 840 ? 17.909 10.049 11.859 1.00 89.06 840 VAL A O 1
ATOM 6596 N N . PRO A 1 841 ? 18.903 8.683 13.369 1.00 87.62 841 PRO A N 1
ATOM 6597 C CA . PRO A 1 841 ? 19.531 9.774 14.098 1.00 87.62 841 PRO A CA 1
ATOM 6598 C C . PRO A 1 841 ? 20.511 10.575 13.225 1.00 87.62 841 PRO A C 1
ATOM 6600 O O . PRO A 1 841 ? 21.303 9.950 12.511 1.00 87.62 841 PRO A O 1
ATOM 6603 N N . LYS A 1 842 ? 20.535 11.913 13.336 1.00 81.38 842 LYS A N 1
ATOM 6604 C CA . LYS A 1 842 ? 21.416 12.803 12.543 1.00 81.38 842 LYS A CA 1
ATOM 6605 C C . LYS A 1 842 ? 22.883 12.361 12.539 1.00 81.38 842 LYS A C 1
ATOM 6607 O O . LYS A 1 842 ? 23.533 12.278 11.502 1.00 81.38 842 LYS A O 1
ATOM 6612 N N . SER A 1 843 ? 23.371 11.964 13.713 1.00 86.06 843 SER A N 1
ATOM 6613 C CA . SER A 1 843 ? 24.729 11.468 13.947 1.00 86.06 843 SER A CA 1
ATOM 6614 C C . SER A 1 843 ? 24.706 10.001 14.355 1.00 86.06 843 SER A C 1
ATOM 6616 O O . SER A 1 843 ? 25.361 9.609 15.322 1.00 86.06 843 SER A O 1
ATOM 6618 N N . GLY A 1 844 ? 23.914 9.180 13.668 1.00 91.88 844 GLY A N 1
ATOM 6619 C CA . GLY A 1 844 ? 23.746 7.780 14.025 1.00 91.88 844 GLY A CA 1
ATOM 6620 C C . GLY A 1 844 ? 23.297 6.884 12.884 1.00 91.88 844 GLY A C 1
ATOM 6621 O O . GLY A 1 844 ? 23.419 7.202 11.706 1.00 91.88 844 GLY A O 1
ATOM 6622 N N . TRP A 1 845 ? 22.814 5.706 13.249 1.00 95.38 845 TRP A N 1
ATOM 6623 C CA . TRP A 1 845 ? 22.404 4.664 12.328 1.00 95.38 845 TRP A CA 1
ATOM 6624 C C . TRP A 1 845 ? 21.152 3.950 12.825 1.00 95.38 845 TRP A C 1
ATOM 6626 O O . TRP A 1 845 ? 20.889 3.864 14.025 1.00 95.38 845 TRP A O 1
ATOM 6636 N N . ALA A 1 846 ? 20.405 3.378 11.886 1.00 95.44 846 ALA A N 1
ATOM 6637 C CA . ALA A 1 846 ? 19.274 2.499 12.148 1.00 95.44 846 ALA A CA 1
ATOM 6638 C C . ALA A 1 846 ? 19.322 1.305 11.189 1.00 95.44 846 ALA A C 1
ATOM 6640 O O . ALA A 1 846 ? 19.624 1.453 10.006 1.00 95.44 846 ALA A O 1
ATOM 6641 N N . THR A 1 847 ? 19.064 0.095 11.690 1.00 96.00 847 THR A N 1
ATOM 6642 C CA . THR A 1 847 ? 19.062 -1.126 10.867 1.00 96.00 847 THR A CA 1
ATOM 6643 C C . THR A 1 847 ? 17.680 -1.757 10.830 1.00 96.00 847 THR A C 1
ATOM 6645 O O . THR A 1 847 ? 17.095 -2.037 11.878 1.00 96.00 847 THR A O 1
ATOM 6648 N N . ILE A 1 848 ? 17.210 -2.075 9.624 1.00 95.38 848 ILE A N 1
ATOM 6649 C CA . ILE A 1 848 ? 15.967 -2.811 9.402 1.00 95.38 848 ILE A CA 1
ATOM 6650 C C . ILE A 1 848 ? 16.209 -4.163 8.726 1.00 95.38 848 ILE A C 1
ATOM 6652 O O . ILE A 1 848 ? 17.167 -4.337 7.967 1.00 95.38 848 ILE A O 1
ATOM 6656 N N . ARG A 1 849 ? 15.301 -5.118 8.961 1.00 94.62 849 ARG A N 1
ATOM 6657 C CA . ARG A 1 849 ? 15.204 -6.361 8.183 1.00 94.62 849 ARG A CA 1
ATOM 6658 C C . ARG A 1 849 ? 13.790 -6.639 7.716 1.00 94.62 849 ARG A C 1
ATOM 6660 O O . ARG A 1 849 ? 12.828 -6.466 8.461 1.00 94.62 849 ARG A O 1
ATOM 6667 N N . PHE A 1 850 ? 13.694 -7.175 6.509 1.00 89.94 850 PHE A N 1
ATOM 6668 C CA . PHE A 1 850 ? 12.451 -7.679 5.941 1.00 89.94 850 PHE A CA 1
ATOM 6669 C C . PHE A 1 850 ? 12.733 -8.757 4.893 1.00 89.94 850 PHE A C 1
ATOM 6671 O O . PHE A 1 850 ? 13.883 -9.046 4.545 1.00 89.94 850 PHE A O 1
ATOM 6678 N N . VAL A 1 851 ? 11.664 -9.387 4.415 1.00 85.81 851 VAL A N 1
ATOM 6679 C CA . VAL A 1 851 ? 11.708 -10.301 3.275 1.00 85.81 851 VAL A CA 1
ATOM 6680 C C . VAL A 1 851 ? 11.080 -9.582 2.093 1.00 85.81 851 VAL A C 1
ATOM 6682 O O . VAL A 1 851 ? 9.951 -9.113 2.202 1.00 85.81 851 VAL A O 1
ATOM 6685 N N . ALA A 1 852 ? 11.784 -9.507 0.966 1.00 77.00 852 ALA A N 1
ATOM 6686 C CA . ALA A 1 852 ? 11.265 -8.903 -0.259 1.00 77.00 852 ALA A CA 1
ATOM 6687 C C . ALA A 1 852 ? 10.222 -9.831 -0.920 1.00 77.00 852 ALA A C 1
ATOM 6689 O O . ALA A 1 852 ? 10.514 -10.511 -1.899 1.00 77.00 852 ALA A O 1
ATOM 6690 N N . ASN A 1 853 ? 9.023 -9.936 -0.339 1.00 74.62 853 ASN A N 1
ATOM 6691 C CA . ASN A 1 853 ? 7.975 -10.901 -0.705 1.00 74.62 853 ASN A CA 1
ATOM 6692 C C . ASN A 1 853 ? 6.692 -10.270 -1.280 1.00 74.62 853 ASN A C 1
ATOM 6694 O O . ASN A 1 853 ? 5.684 -10.965 -1.426 1.00 74.62 853 ASN A O 1
ATOM 6698 N N . ASN A 1 854 ? 6.728 -8.986 -1.630 1.00 55.34 854 ASN A N 1
ATOM 6699 C CA . ASN A 1 854 ? 5.633 -8.282 -2.285 1.00 55.34 854 ASN A CA 1
ATOM 6700 C C . ASN A 1 854 ? 6.066 -7.872 -3.709 1.00 55.34 854 ASN A C 1
ATOM 6702 O O . ASN A 1 854 ? 6.882 -6.960 -3.843 1.00 55.34 854 ASN A O 1
ATOM 6706 N N . PRO A 1 855 ? 5.607 -8.574 -4.768 1.00 34.34 855 PRO A N 1
ATOM 6707 C CA . PRO A 1 855 ? 5.992 -8.282 -6.139 1.00 34.34 855 PRO A CA 1
ATOM 6708 C C . PRO A 1 855 ? 5.172 -7.104 -6.666 1.00 34.34 855 PRO A C 1
ATOM 6710 O O . PRO A 1 855 ? 3.959 -7.172 -6.803 1.00 34.34 855 PRO A O 1
ATOM 6713 N N . GLY A 1 856 ? 5.847 -6.027 -7.001 1.00 34.62 856 GLY A N 1
ATOM 6714 C CA . GLY A 1 856 ? 5.298 -4.819 -7.592 1.00 34.62 856 GLY A CA 1
ATOM 6715 C C . GLY A 1 856 ? 6.477 -3.936 -7.953 1.00 34.62 856 GLY A C 1
ATOM 6716 O O . GLY A 1 856 ? 7.622 -4.306 -7.663 1.00 34.62 856 GLY A O 1
ATOM 6717 N N . GLU A 1 857 ? 6.246 -2.783 -8.567 1.00 30.44 857 GLU A N 1
ATOM 6718 C CA . GLU A 1 857 ? 7.319 -1.812 -8.546 1.00 30.44 857 GLU A CA 1
ATOM 6719 C C . GLU A 1 857 ? 7.444 -1.215 -7.149 1.00 30.44 857 GLU A C 1
ATOM 6721 O O . GLU A 1 857 ? 6.732 -0.302 -6.755 1.00 30.44 857 GLU A O 1
ATOM 6726 N N . TRP A 1 858 ? 8.414 -1.784 -6.447 1.00 51.06 858 TRP A N 1
ATOM 6727 C CA . TRP A 1 858 ? 9.212 -1.163 -5.399 1.00 51.06 858 TRP A CA 1
ATOM 6728 C C . TRP A 1 858 ? 10.680 -1.188 -5.852 1.00 51.06 858 TRP A C 1
ATOM 6730 O O . TRP A 1 858 ? 11.588 -1.495 -5.087 1.00 51.06 858 TRP A O 1
ATOM 6740 N N . PHE A 1 859 ? 10.858 -0.925 -7.155 1.00 25.80 859 PHE A N 1
ATOM 6741 C CA . PHE A 1 859 ? 11.922 -1.392 -8.046 1.00 25.80 859 PHE A CA 1
ATOM 6742 C C . PHE A 1 859 ? 12.031 -2.917 -8.244 1.00 25.80 859 PHE A C 1
ATOM 6744 O O . PHE A 1 859 ? 12.465 -3.668 -7.370 1.00 25.80 859 PHE A O 1
ATOM 6751 N N . LYS A 1 860 ? 11.768 -3.362 -9.482 1.00 34.16 860 LYS A N 1
ATOM 6752 C CA . LYS A 1 860 ? 12.487 -4.456 -10.153 1.00 34.16 860 LYS A CA 1
ATOM 6753 C C . LYS A 1 860 ? 12.423 -4.253 -11.680 1.00 34.16 860 LYS A C 1
ATOM 6755 O O . LYS A 1 860 ? 11.737 -3.360 -12.125 1.00 34.16 860 LYS A O 1
ATOM 6760 N N . GLY A 1 861 ? 13.216 -5.025 -12.416 1.00 31.06 861 GLY A N 1
ATOM 6761 C CA . GLY A 1 861 ? 13.469 -5.148 -13.855 1.00 31.06 861 GLY A CA 1
ATOM 6762 C C . GLY A 1 861 ? 13.885 -6.615 -14.062 1.00 31.06 861 GLY A C 1
ATOM 6763 O O . GLY A 1 861 ? 14.324 -7.261 -13.100 1.00 31.06 861 GLY A O 1
ATOM 6764 N N . ASP A 1 862 ? 13.841 -7.202 -15.247 1.00 35.50 862 ASP A N 1
ATOM 6765 C CA . ASP A 1 862 ? 12.682 -7.497 -16.090 1.00 35.50 862 ASP A CA 1
ATOM 6766 C C . ASP A 1 862 ? 12.827 -8.989 -16.482 1.00 35.50 862 ASP A C 1
ATOM 6768 O O . ASP A 1 862 ? 13.944 -9.488 -16.623 1.00 35.50 862 ASP A O 1
ATOM 6772 N N . VAL A 1 863 ? 11.721 -9.731 -16.567 1.00 32.41 863 VAL A N 1
ATOM 6773 C CA . VAL A 1 863 ? 11.676 -11.123 -17.073 1.00 32.41 863 VAL A CA 1
ATOM 6774 C C . VAL A 1 863 ? 11.384 -11.124 -18.578 1.00 32.41 863 VAL A C 1
ATOM 6776 O O . VAL A 1 863 ? 11.680 -12.092 -19.276 1.00 32.41 863 VAL A O 1
ATOM 6779 N N . LYS A 1 864 ? 10.878 -10.007 -19.106 1.00 35.81 864 LYS A N 1
ATOM 6780 C CA . LYS A 1 864 ? 10.585 -9.826 -20.519 1.00 35.81 864 LYS A CA 1
ATOM 6781 C C . LYS A 1 864 ? 11.855 -9.623 -21.348 1.00 35.81 864 LYS A C 1
ATOM 6783 O O . LYS A 1 864 ? 11.891 -10.110 -22.464 1.00 35.81 864 LYS A O 1
ATOM 6788 N N . GLU A 1 865 ? 12.941 -9.077 -20.795 1.00 35.78 865 GLU A N 1
ATOM 6789 C CA . GLU A 1 865 ? 14.244 -9.026 -21.488 1.00 35.78 865 GLU A CA 1
ATOM 6790 C C . GLU A 1 865 ? 14.881 -10.419 -21.695 1.00 35.78 865 GLU A C 1
ATOM 6792 O O . GLU A 1 865 ? 15.604 -10.628 -22.664 1.00 35.78 865 GLU A O 1
ATOM 6797 N N . ILE A 1 866 ? 14.570 -11.415 -20.853 1.00 34.66 866 ILE A N 1
ATOM 6798 C CA . ILE A 1 866 ? 15.034 -12.807 -21.037 1.00 34.66 866 ILE A CA 1
ATOM 6799 C C . ILE A 1 866 ? 14.246 -13.493 -22.159 1.00 34.66 866 ILE A C 1
ATOM 6801 O O . ILE A 1 866 ? 14.815 -14.234 -22.957 1.00 34.66 866 ILE A O 1
ATOM 6805 N N . ILE A 1 867 ? 12.944 -13.216 -22.240 1.00 35.72 867 ILE A N 1
ATOM 6806 C CA . ILE A 1 867 ? 12.043 -13.779 -23.252 1.00 35.72 867 ILE A CA 1
ATOM 6807 C C . ILE A 1 867 ? 12.269 -13.097 -24.607 1.00 35.72 867 ILE A C 1
ATOM 6809 O O . ILE A 1 867 ? 12.353 -13.786 -25.624 1.00 35.72 867 ILE A O 1
ATOM 6813 N N . ASP A 1 868 ? 12.460 -11.776 -24.615 1.00 39.91 868 ASP A N 1
ATOM 6814 C CA . ASP A 1 868 ? 12.727 -10.973 -25.810 1.00 39.91 868 ASP A CA 1
ATOM 6815 C C . ASP A 1 868 ? 14.157 -11.222 -26.342 1.00 39.91 868 ASP A C 1
ATOM 6817 O O . ASP A 1 868 ? 14.332 -11.316 -27.556 1.00 39.91 868 ASP A O 1
ATOM 6821 N N . ASN A 1 869 ? 15.171 -11.455 -25.485 1.00 34.78 869 ASN A N 1
ATOM 6822 C CA . ASN A 1 869 ? 16.487 -11.926 -25.950 1.00 34.78 869 ASN A CA 1
ATOM 6823 C C . ASN A 1 869 ? 16.433 -13.370 -26.462 1.00 34.78 869 ASN A C 1
ATOM 6825 O O . ASN A 1 869 ? 16.947 -13.618 -27.544 1.00 34.78 869 ASN A O 1
ATOM 6829 N N . ALA A 1 870 ? 15.767 -14.310 -25.781 1.00 33.44 870 ALA A N 1
ATOM 6830 C CA . ALA A 1 870 ? 15.665 -15.699 -26.252 1.00 33.44 870 ALA A CA 1
ATOM 6831 C C . ALA A 1 870 ? 14.909 -15.821 -27.591 1.00 33.44 870 ALA A C 1
ATOM 6833 O O . ALA A 1 870 ? 15.257 -16.649 -28.438 1.00 33.44 870 ALA A O 1
ATOM 6834 N N . THR A 1 871 ? 13.911 -14.960 -27.826 1.00 36.69 871 THR A N 1
ATOM 6835 C CA . THR A 1 871 ? 13.223 -14.860 -29.124 1.00 36.69 871 THR A CA 1
ATOM 6836 C C . THR A 1 871 ? 14.008 -14.066 -30.170 1.00 36.69 871 THR A C 1
ATOM 6838 O O . THR A 1 871 ? 13.840 -14.340 -31.356 1.00 36.69 871 THR A O 1
ATOM 6841 N N . ALA A 1 872 ? 14.891 -13.137 -29.793 1.00 37.59 872 ALA A N 1
ATOM 6842 C CA . ALA A 1 872 ? 15.744 -12.415 -30.740 1.00 37.59 872 ALA A CA 1
ATOM 6843 C C . ALA A 1 872 ? 17.007 -13.198 -31.156 1.00 37.59 872 ALA A C 1
ATOM 6845 O O . ALA A 1 872 ? 17.447 -13.056 -32.296 1.00 37.59 872 ALA A O 1
ATOM 6846 N N . THR A 1 873 ? 17.572 -14.036 -30.278 1.00 36.41 873 THR A N 1
ATOM 6847 C CA . THR A 1 873 ? 18.869 -14.714 -30.486 1.00 36.41 873 THR A CA 1
ATOM 6848 C C . THR A 1 873 ? 18.769 -16.201 -30.819 1.00 36.41 873 THR A C 1
ATOM 6850 O O . THR A 1 873 ? 19.766 -16.780 -31.237 1.00 36.41 873 THR A O 1
ATOM 6853 N N . GLY A 1 874 ? 17.604 -16.842 -30.656 1.00 37.75 874 GLY A N 1
ATOM 6854 C CA . GLY A 1 874 ? 17.455 -18.275 -30.941 1.00 37.75 874 GLY A CA 1
ATOM 6855 C C . GLY A 1 874 ? 18.227 -19.198 -29.995 1.00 37.75 874 GLY A C 1
ATOM 6856 O O . GLY A 1 874 ? 18.553 -20.319 -30.378 1.00 37.75 874 GLY A O 1
ATOM 6857 N N . SER A 1 875 ? 18.537 -18.741 -28.783 1.00 36.97 875 SER A N 1
ATOM 6858 C CA . SER A 1 875 ? 19.192 -19.542 -27.746 1.00 36.97 875 SER A CA 1
ATOM 6859 C C . SER A 1 875 ? 18.183 -20.022 -26.698 1.00 36.97 875 SER A C 1
ATOM 6861 O O . SER A 1 875 ? 17.331 -19.246 -26.262 1.00 36.97 875 SER A O 1
ATOM 6863 N N . ASP A 1 876 ? 18.306 -21.284 -26.280 1.00 36.94 876 ASP A N 1
ATOM 6864 C CA . ASP A 1 876 ? 17.485 -21.909 -25.233 1.00 36.94 876 ASP A CA 1
ATOM 6865 C C . ASP A 1 876 ? 17.640 -21.148 -23.894 1.00 36.94 876 ASP A C 1
ATOM 6867 O O . ASP A 1 876 ? 18.775 -20.918 -23.457 1.00 36.94 876 ASP A O 1
ATOM 6871 N N . PRO A 1 877 ? 16.550 -20.704 -23.234 1.00 35.97 877 PRO A N 1
ATOM 6872 C CA . PRO A 1 877 ? 16.640 -20.031 -21.942 1.00 35.97 877 PRO A CA 1
ATOM 6873 C C . PRO A 1 877 ? 17.125 -21.012 -20.864 1.00 35.97 877 PRO A C 1
ATOM 6875 O O . PRO A 1 877 ? 16.355 -21.796 -20.309 1.00 35.97 877 PRO A O 1
ATOM 6878 N N . THR A 1 878 ? 18.417 -20.975 -20.537 1.00 35.31 878 THR A N 1
ATOM 6879 C CA . THR A 1 878 ? 18.997 -21.890 -19.550 1.00 35.31 878 THR A CA 1
ATOM 6880 C C . THR A 1 878 ? 18.521 -21.612 -18.117 1.00 35.31 878 THR A C 1
ATOM 6882 O O . THR A 1 878 ? 18.908 -20.620 -17.505 1.00 35.31 878 THR A O 1
ATOM 6885 N N . ILE A 1 879 ? 17.759 -22.595 -17.619 1.00 41.62 879 ILE A N 1
ATOM 6886 C CA . ILE A 1 879 ? 17.771 -23.270 -16.304 1.00 41.62 879 ILE A CA 1
ATOM 6887 C C . ILE A 1 879 ? 17.288 -22.465 -15.080 1.00 41.62 879 ILE A C 1
ATOM 6889 O O . ILE A 1 879 ? 17.951 -21.584 -14.544 1.00 41.62 879 ILE A O 1
ATOM 6893 N N . LEU A 1 880 ? 16.108 -22.878 -14.607 1.00 43.97 880 LEU A N 1
ATOM 6894 C CA . LEU A 1 880 ? 15.392 -22.429 -13.410 1.00 43.97 880 LEU A CA 1
ATOM 6895 C C . LEU A 1 880 ? 16.240 -22.546 -12.123 1.00 43.97 880 LEU A C 1
ATOM 6897 O O . LEU A 1 880 ? 16.842 -23.586 -11.870 1.00 43.97 880 LEU A O 1
ATOM 6901 N N . ASP A 1 881 ? 16.196 -21.517 -11.262 1.00 46.41 881 ASP A N 1
ATOM 6902 C CA . ASP A 1 881 ? 16.921 -21.478 -9.974 1.00 46.41 881 ASP A CA 1
ATOM 6903 C C . ASP A 1 881 ? 16.423 -22.553 -8.965 1.00 46.41 881 ASP A C 1
ATOM 6905 O O . ASP A 1 881 ? 17.205 -23.031 -8.143 1.00 46.41 881 ASP A O 1
ATOM 6909 N N . ALA A 1 882 ? 15.127 -22.916 -8.982 1.00 55.06 882 ALA A N 1
ATOM 6910 C CA . ALA A 1 882 ? 14.521 -23.989 -8.170 1.00 55.06 882 ALA A CA 1
ATOM 6911 C C . ALA A 1 882 ? 13.051 -24.266 -8.560 1.00 55.06 882 ALA A C 1
ATOM 6913 O O . ALA A 1 882 ? 12.304 -23.331 -8.850 1.00 55.06 882 ALA A O 1
ATOM 6914 N N . TYR A 1 883 ? 12.587 -25.518 -8.437 1.00 68.50 883 TYR A N 1
ATOM 6915 C CA . TYR A 1 883 ? 11.150 -25.837 -8.392 1.00 68.50 883 TYR A CA 1
ATOM 6916 C C . TYR A 1 883 ? 10.589 -25.628 -6.984 1.00 68.50 883 TYR A C 1
ATOM 6918 O O . TYR A 1 883 ? 11.267 -25.896 -5.988 1.00 68.50 883 TYR A O 1
ATOM 6926 N N . THR A 1 884 ? 9.341 -25.161 -6.888 1.00 71.25 884 THR A N 1
ATOM 6927 C CA . THR A 1 884 ? 8.695 -24.878 -5.598 1.00 71.25 884 THR A CA 1
ATOM 6928 C C . THR A 1 884 ? 7.308 -25.502 -5.501 1.00 71.25 884 THR A C 1
ATOM 6930 O O . THR A 1 884 ? 6.594 -25.605 -6.495 1.00 71.25 884 THR A O 1
ATOM 6933 N N . ILE A 1 885 ? 6.908 -25.880 -4.285 1.00 71.81 885 ILE A N 1
ATOM 6934 C CA . ILE A 1 885 ? 5.521 -26.223 -3.943 1.00 71.81 885 ILE A CA 1
ATOM 6935 C C . ILE A 1 885 ? 4.995 -25.082 -3.066 1.00 71.81 885 ILE A C 1
ATOM 6937 O O . ILE A 1 885 ? 5.591 -24.784 -2.034 1.00 71.81 885 ILE A O 1
ATOM 6941 N N . ASN A 1 886 ? 3.914 -24.408 -3.476 1.00 76.50 886 ASN A N 1
ATOM 6942 C CA . ASN A 1 886 ? 3.349 -23.236 -2.780 1.00 76.50 886 ASN A CA 1
ATOM 6943 C C . ASN A 1 886 ? 4.376 -22.119 -2.484 1.00 76.50 886 ASN A C 1
ATOM 6945 O O . ASN A 1 886 ? 4.359 -21.507 -1.416 1.00 76.50 886 ASN A O 1
ATOM 6949 N N . GLY A 1 887 ? 5.290 -21.866 -3.428 1.00 66.75 887 GLY A N 1
ATOM 6950 C CA . GLY A 1 887 ? 6.310 -20.816 -3.316 1.00 66.75 887 GLY A CA 1
ATOM 6951 C C . GLY A 1 887 ? 7.497 -21.163 -2.410 1.00 66.75 887 GLY A C 1
ATOM 6952 O O . GLY A 1 887 ? 8.303 -20.287 -2.105 1.00 66.75 887 GLY A O 1
ATOM 6953 N N . GLN A 1 888 ? 7.615 -22.422 -1.978 1.00 67.12 888 GLN A N 1
ATOM 6954 C CA . GLN A 1 888 ? 8.677 -22.916 -1.101 1.00 67.12 888 GLN A CA 1
ATOM 6955 C C . GLN A 1 888 ? 9.583 -23.941 -1.822 1.00 67.12 888 GLN A C 1
ATOM 6957 O O . GLN A 1 888 ? 9.065 -24.944 -2.324 1.00 67.12 888 GLN A O 1
ATOM 6962 N N . PRO A 1 889 ? 10.912 -23.716 -1.921 1.00 63.91 889 PRO A N 1
ATOM 6963 C CA . PRO A 1 889 ? 11.843 -24.641 -2.572 1.00 63.91 889 PRO A CA 1
ATOM 6964 C C . PRO A 1 889 ? 12.150 -25.870 -1.694 1.00 63.91 889 PRO A C 1
ATOM 6966 O O . PRO A 1 889 ? 12.333 -25.760 -0.482 1.00 63.91 889 PRO A O 1
ATOM 6969 N N . GLY A 1 890 ? 12.200 -27.055 -2.308 1.00 55.22 890 GLY A N 1
ATOM 6970 C CA . GLY A 1 890 ? 12.567 -28.313 -1.640 1.00 55.22 890 GLY A CA 1
ATOM 6971 C C . GLY A 1 890 ? 14.081 -28.586 -1.617 1.00 55.22 890 GLY A C 1
ATOM 6972 O O . GLY A 1 890 ? 14.872 -27.894 -2.257 1.00 55.22 890 GLY A O 1
ATOM 6973 N N . PHE A 1 891 ? 14.494 -29.624 -0.885 1.00 47.88 891 PHE A N 1
ATOM 6974 C CA . PHE A 1 891 ? 15.860 -30.181 -0.914 1.00 47.88 891 PHE A CA 1
ATOM 6975 C C . PHE A 1 891 ? 16.190 -30.727 -2.329 1.00 47.88 891 PHE A C 1
ATOM 6977 O O . PHE A 1 891 ? 15.297 -31.356 -2.901 1.00 47.88 891 PHE A O 1
ATOM 6984 N N . PRO A 1 892 ? 17.395 -30.509 -2.925 1.00 43.75 892 PRO A N 1
ATOM 6985 C CA . PRO A 1 892 ? 18.719 -30.305 -2.318 1.00 43.75 892 PRO A CA 1
ATOM 6986 C C . PRO A 1 892 ? 19.327 -28.910 -2.567 1.00 43.75 892 PRO A C 1
ATOM 6988 O O . PRO A 1 892 ? 20.522 -28.771 -2.825 1.00 43.75 892 PRO A O 1
ATOM 6991 N N . ASN A 1 893 ? 18.529 -27.847 -2.495 1.00 49.62 893 ASN A N 1
ATOM 6992 C CA . ASN A 1 893 ? 19.084 -26.496 -2.552 1.00 49.62 893 ASN A CA 1
ATOM 6993 C C . ASN A 1 893 ? 19.754 -26.181 -1.200 1.00 49.62 893 ASN A C 1
ATOM 6995 O O . ASN A 1 893 ? 19.069 -26.055 -0.189 1.00 49.62 893 ASN A O 1
ATOM 6999 N N . ASN A 1 894 ? 21.092 -26.098 -1.178 1.00 38.34 894 ASN A N 1
ATOM 7000 C CA . ASN A 1 894 ? 22.006 -26.064 -0.011 1.00 38.34 894 ASN A CA 1
ATOM 7001 C C . ASN A 1 894 ? 21.835 -24.892 0.998 1.00 38.34 894 ASN A C 1
ATOM 7003 O O . ASN A 1 894 ? 22.780 -24.508 1.686 1.00 38.34 894 ASN A O 1
ATOM 7007 N N . CYS A 1 895 ? 20.654 -24.290 1.125 1.00 39.34 895 CYS A N 1
ATOM 7008 C CA . CYS A 1 895 ? 20.379 -23.178 2.031 1.00 39.34 895 CYS A CA 1
ATOM 7009 C C . CYS A 1 895 ? 19.146 -23.462 2.907 1.00 39.34 895 CYS A C 1
ATOM 7011 O O . CYS A 1 895 ? 18.035 -23.071 2.570 1.00 39.34 895 CYS A O 1
ATOM 7013 N N . SER A 1 896 ? 19.395 -24.039 4.091 1.00 40.12 896 SER A N 1
ATOM 7014 C CA . SER A 1 896 ? 18.464 -24.222 5.222 1.00 40.12 896 SER A CA 1
ATOM 7015 C C . SER A 1 896 ? 17.295 -25.204 5.010 1.00 40.12 896 SER A C 1
ATOM 7017 O O . SER A 1 896 ? 16.355 -24.946 4.260 1.00 40.12 896 SER A O 1
ATOM 7019 N N . ASN A 1 897 ? 17.306 -26.286 5.801 1.00 42.19 897 ASN A N 1
ATOM 7020 C CA . ASN A 1 897 ? 16.271 -27.329 5.886 1.00 42.19 897 ASN A CA 1
ATOM 7021 C C . ASN A 1 897 ? 14.867 -26.831 6.310 1.00 42.19 897 ASN A C 1
ATOM 7023 O O . ASN A 1 897 ? 13.937 -27.633 6.356 1.00 42.19 897 ASN A O 1
ATOM 7027 N N . ASP A 1 898 ? 14.683 -25.542 6.621 1.00 50.28 898 ASP A N 1
ATOM 7028 C CA . ASP A 1 898 ? 13.422 -24.992 7.150 1.00 50.28 898 ASP A CA 1
ATOM 7029 C C . ASP A 1 898 ? 12.560 -24.242 6.118 1.00 50.28 898 ASP A C 1
ATOM 7031 O O . ASP A 1 898 ? 11.621 -23.531 6.471 1.00 50.28 898 ASP A O 1
ATOM 7035 N N . THR A 1 899 ? 12.864 -24.405 4.828 1.00 52.25 899 THR A N 1
ATOM 7036 C CA . THR A 1 899 ? 12.186 -23.715 3.716 1.00 52.25 899 THR A CA 1
ATOM 7037 C C . THR A 1 899 ? 11.202 -24.587 2.930 1.00 52.25 899 THR A C 1
ATOM 7039 O O . THR A 1 899 ? 10.628 -24.093 1.968 1.00 52.25 899 THR A O 1
ATOM 7042 N N . SER A 1 900 ? 10.987 -25.852 3.316 1.00 58.78 900 SER A N 1
ATOM 7043 C CA . SER A 1 900 ? 10.080 -26.780 2.618 1.00 58.78 900 SER A CA 1
ATOM 7044 C C . SER A 1 900 ? 8.627 -26.662 3.087 1.00 58.78 900 SER A C 1
ATOM 7046 O O . SER A 1 900 ? 8.367 -26.603 4.290 1.00 58.78 900 SER A O 1
ATOM 7048 N N . PHE A 1 901 ? 7.681 -26.722 2.141 1.00 76.56 901 PHE A N 1
ATOM 7049 C CA . PHE A 1 901 ? 6.239 -26.704 2.415 1.00 76.56 901 PHE A CA 1
ATOM 7050 C C . PHE A 1 901 ? 5.835 -27.855 3.347 1.00 76.56 901 PHE A C 1
ATOM 7052 O O . PHE A 1 901 ? 6.075 -29.024 3.046 1.00 76.56 901 PHE A O 1
ATOM 7059 N N . LYS A 1 902 ? 5.212 -27.520 4.487 1.00 80.38 902 LYS A N 1
ATOM 7060 C CA . LYS A 1 902 ? 4.750 -28.481 5.502 1.00 80.38 902 LYS A CA 1
ATOM 7061 C C . LYS A 1 902 ? 3.219 -28.550 5.493 1.00 80.38 902 LYS A C 1
ATOM 7063 O O . LYS A 1 902 ? 2.552 -27.546 5.728 1.00 80.38 902 LYS A O 1
ATOM 7068 N N . LEU A 1 903 ? 2.675 -29.747 5.265 1.00 85.31 903 LEU A N 1
ATOM 7069 C CA . LEU A 1 903 ? 1.249 -30.059 5.387 1.00 85.31 903 LEU A CA 1
ATOM 7070 C C . LEU A 1 903 ? 1.038 -30.980 6.597 1.00 85.31 903 LEU A C 1
ATOM 7072 O O . LEU A 1 903 ? 1.450 -32.138 6.572 1.00 85.31 903 LEU A O 1
ATOM 7076 N N . THR A 1 904 ? 0.409 -30.469 7.656 1.00 89.25 904 THR A N 1
ATOM 7077 C CA . THR A 1 904 ? 0.105 -31.255 8.863 1.00 89.25 904 THR A CA 1
ATOM 7078 C C . THR A 1 904 ? -1.220 -31.996 8.693 1.00 89.25 904 THR A C 1
ATOM 7080 O O . THR A 1 904 ? -2.237 -31.377 8.383 1.00 89.25 904 THR A O 1
ATOM 7083 N N . VAL A 1 905 ? -1.208 -33.311 8.921 1.00 86.31 905 VAL A N 1
ATOM 7084 C CA . VAL A 1 905 ? -2.367 -34.205 8.776 1.00 86.31 905 VAL A CA 1
ATOM 7085 C C . VAL A 1 905 ? -2.572 -35.054 10.031 1.00 86.31 905 VAL A C 1
ATOM 7087 O O . VAL A 1 905 ? -1.620 -35.381 10.738 1.00 86.31 905 VAL A O 1
ATOM 7090 N N . GLU A 1 906 ? -3.820 -35.416 10.310 1.00 91.25 906 GLU A N 1
ATOM 7091 C CA . GLU A 1 906 ? -4.204 -36.307 11.403 1.00 91.25 906 GLU A CA 1
ATOM 7092 C C . GLU A 1 906 ? -4.158 -37.770 10.946 1.00 91.25 906 GLU A C 1
ATOM 7094 O O . GLU A 1 906 ? -4.683 -38.122 9.885 1.00 91.25 906 GLU A O 1
ATOM 7099 N N . TYR A 1 907 ? -3.571 -38.634 11.777 1.00 92.12 907 TYR A N 1
ATOM 7100 C CA . TYR A 1 907 ? -3.471 -40.067 11.503 1.00 92.12 907 TYR A CA 1
ATOM 7101 C C . TYR A 1 907 ? -4.856 -40.700 11.280 1.00 92.12 907 TYR A C 1
ATOM 7103 O O . TYR A 1 907 ? -5.780 -40.514 12.073 1.00 92.12 907 TYR A O 1
ATOM 7111 N N . GLY A 1 908 ? -4.998 -41.449 10.185 1.00 89.25 908 GLY A N 1
ATOM 7112 C CA . GLY A 1 908 ? -6.228 -42.142 9.792 1.00 89.25 908 GLY A CA 1
ATOM 7113 C C . GLY A 1 908 ? -7.273 -41.278 9.072 1.00 89.25 908 GLY A C 1
ATOM 7114 O O . GLY A 1 908 ? -8.309 -41.806 8.666 1.00 89.25 908 GLY A O 1
ATOM 7115 N N . LYS A 1 909 ? -7.040 -39.970 8.880 1.00 94.50 909 LYS A N 1
ATOM 7116 C CA . LYS A 1 909 ? -7.952 -39.090 8.127 1.00 94.50 909 LYS A CA 1
ATOM 7117 C C . LYS A 1 909 ? -7.639 -39.089 6.629 1.00 94.50 909 LYS A C 1
ATOM 7119 O O . LYS A 1 909 ? -6.501 -39.296 6.213 1.00 94.50 909 LYS A O 1
ATOM 7124 N N . THR A 1 910 ? -8.669 -38.835 5.820 1.00 94.19 910 THR A N 1
ATOM 7125 C CA . THR A 1 910 ? -8.544 -38.665 4.364 1.00 94.19 910 THR A CA 1
ATOM 7126 C C . THR A 1 910 ? -8.705 -37.195 3.998 1.00 94.19 910 THR A C 1
ATOM 7128 O O . THR A 1 910 ? -9.661 -36.553 4.430 1.00 94.19 910 THR A O 1
ATOM 7131 N N . TYR A 1 911 ? -7.774 -36.682 3.199 1.00 94.56 911 TYR A N 1
ATOM 7132 C CA . TYR A 1 911 ? -7.709 -35.299 2.742 1.00 94.56 911 TYR A CA 1
ATOM 7133 C C . TYR A 1 911 ? -7.898 -35.235 1.229 1.00 94.56 911 TYR A C 1
ATOM 7135 O O . TYR A 1 911 ? -7.336 -36.047 0.497 1.00 94.56 911 TYR A O 1
ATOM 7143 N N . LEU A 1 912 ? -8.664 -34.245 0.771 1.00 93.94 912 LEU A N 1
ATOM 7144 C CA . LEU A 1 912 ? -8.735 -33.865 -0.636 1.00 93.94 912 LEU A CA 1
ATOM 7145 C C . LEU A 1 912 ? -7.690 -32.777 -0.894 1.00 93.94 912 LEU A C 1
ATOM 7147 O O . LEU A 1 912 ? -7.851 -31.650 -0.423 1.00 93.94 912 LEU A O 1
ATOM 7151 N N . LEU A 1 913 ? -6.627 -33.111 -1.622 1.00 92.50 913 LEU A N 1
ATOM 7152 C CA . LEU A 1 913 ? -5.630 -32.142 -2.067 1.00 92.50 913 LEU A CA 1
ATOM 7153 C C . LEU A 1 913 ? -5.971 -31.691 -3.484 1.00 92.50 913 LEU A C 1
ATOM 7155 O O . LEU A 1 913 ? -6.211 -32.521 -4.357 1.00 92.50 913 LEU A O 1
ATOM 7159 N N . ARG A 1 914 ? -5.975 -30.373 -3.694 1.00 92.25 914 ARG A N 1
ATOM 7160 C CA . ARG A 1 914 ? -6.180 -29.754 -5.005 1.00 92.25 914 ARG A CA 1
ATOM 7161 C C . ARG A 1 914 ? -4.841 -29.265 -5.519 1.00 92.25 914 ARG A C 1
ATOM 7163 O O . ARG A 1 914 ? -4.266 -28.333 -4.956 1.00 92.25 914 ARG A O 1
ATOM 7170 N N . LEU A 1 915 ? -4.329 -29.938 -6.533 1.00 88.38 915 LEU A N 1
ATOM 7171 C CA . LEU A 1 915 ? -3.041 -29.657 -7.141 1.00 88.38 915 LEU A CA 1
ATOM 7172 C C . LEU A 1 915 ? -3.241 -28.724 -8.328 1.00 88.38 915 LEU A C 1
ATOM 7174 O O . LEU A 1 915 ? -4.147 -28.922 -9.133 1.00 88.38 915 LEU A O 1
ATOM 7178 N N . VAL A 1 916 ? -2.381 -27.714 -8.422 1.00 86.25 916 VAL A N 1
ATOM 7179 C CA . VAL A 1 916 ? -2.343 -26.760 -9.531 1.00 86.25 916 VAL A CA 1
ATOM 7180 C C . VAL A 1 916 ? -0.891 -26.632 -9.962 1.00 86.25 916 VAL A C 1
ATOM 7182 O O . VAL A 1 916 ? -0.046 -26.232 -9.158 1.00 86.25 916 VAL A O 1
ATOM 7185 N N . SER A 1 917 ? -0.594 -26.981 -11.211 1.00 80.50 917 SER A N 1
ATOM 7186 C CA . SER A 1 917 ? 0.750 -26.812 -11.759 1.00 80.50 917 SER A CA 1
ATOM 7187 C C . SER A 1 917 ? 0.907 -25.423 -12.368 1.00 80.50 917 SER A C 1
ATOM 7189 O O . SER A 1 917 ? 0.354 -25.117 -13.421 1.00 80.50 917 SER A O 1
ATOM 7191 N N . ALA A 1 918 ? 1.687 -24.579 -11.693 1.00 73.31 918 ALA A N 1
ATOM 7192 C CA . ALA A 1 918 ? 2.082 -23.249 -12.166 1.00 73.31 918 ALA A CA 1
ATOM 7193 C C . ALA A 1 918 ? 3.512 -23.231 -12.747 1.00 73.31 918 ALA A C 1
ATOM 7195 O O . ALA A 1 918 ? 4.165 -22.189 -12.782 1.00 73.31 918 ALA A O 1
ATOM 7196 N N . VAL A 1 919 ? 4.037 -24.397 -13.130 1.00 68.94 919 VAL A N 1
ATOM 7197 C CA . VAL A 1 919 ? 5.374 -24.552 -13.725 1.00 68.94 919 VAL A CA 1
ATOM 7198 C C . VAL A 1 919 ? 5.339 -24.072 -15.178 1.00 68.94 919 VAL A C 1
ATOM 7200 O O . VAL A 1 919 ? 4.303 -24.185 -15.818 1.00 68.94 919 VAL A O 1
ATOM 7203 N N . MET A 1 920 ? 6.439 -23.508 -15.691 1.00 62.81 920 MET A N 1
ATOM 7204 C CA . MET A 1 920 ? 6.447 -22.839 -17.006 1.00 62.81 920 MET A CA 1
ATOM 7205 C C . MET A 1 920 ? 6.936 -23.715 -18.167 1.00 62.81 920 MET A C 1
ATOM 7207 O O . MET A 1 920 ? 6.401 -23.606 -19.264 1.00 62.81 920 MET A O 1
ATOM 7211 N N . ASN A 1 921 ? 7.964 -24.545 -17.950 1.00 66.75 921 ASN A N 1
ATOM 7212 C CA . ASN A 1 921 ? 8.731 -25.161 -19.045 1.00 66.75 921 ASN A CA 1
ATOM 7213 C C . ASN A 1 921 ? 8.997 -26.663 -18.878 1.00 66.75 921 ASN A C 1
ATOM 7215 O O . ASN A 1 921 ? 9.686 -27.228 -19.713 1.00 66.75 921 ASN A O 1
ATOM 7219 N N . GLU A 1 922 ? 8.475 -27.306 -17.833 1.00 71.50 922 GLU A N 1
ATOM 7220 C CA . GLU A 1 922 ? 8.701 -28.735 -17.600 1.00 71.50 922 GLU A CA 1
ATOM 7221 C C . GLU A 1 922 ? 7.444 -29.415 -17.068 1.00 71.50 922 GLU A C 1
ATOM 7223 O O . GLU A 1 922 ? 6.630 -28.811 -16.360 1.00 71.50 922 GLU A O 1
ATOM 7228 N N . GLU A 1 923 ? 7.316 -30.699 -17.376 1.00 72.88 923 GLU A N 1
ATOM 7229 C CA . GLU A 1 923 ? 6.339 -31.580 -16.748 1.00 72.88 923 GLU A CA 1
ATOM 7230 C C . GLU A 1 923 ? 6.883 -32.076 -15.411 1.00 72.88 923 GLU A C 1
ATOM 7232 O O . GLU A 1 923 ? 8.070 -32.379 -15.285 1.00 72.88 923 GLU A O 1
ATOM 7237 N N . MET A 1 924 ? 6.019 -32.172 -14.401 1.00 75.06 924 MET A N 1
ATOM 7238 C CA . MET A 1 924 ? 6.439 -32.555 -13.057 1.00 75.06 924 MET A CA 1
ATOM 7239 C C . MET A 1 924 ? 5.859 -33.906 -12.665 1.00 75.06 924 MET A C 1
ATOM 7241 O O . MET A 1 924 ? 4.647 -34.108 -12.706 1.00 75.06 924 MET A O 1
ATOM 7245 N N . PHE A 1 925 ? 6.703 -34.803 -12.169 1.00 78.31 925 PHE A N 1
ATOM 7246 C CA . PHE A 1 925 ? 6.248 -35.930 -11.369 1.00 78.31 925 PHE A CA 1
ATOM 7247 C C . PHE A 1 925 ? 5.956 -35.474 -9.955 1.00 78.31 925 PHE A C 1
ATOM 7249 O O . PHE A 1 925 ? 6.873 -35.096 -9.234 1.00 78.31 925 PHE A O 1
ATOM 7256 N N . PHE A 1 926 ? 4.696 -35.552 -9.549 1.00 86.38 926 PHE A N 1
ATOM 7257 C CA . PHE A 1 926 ? 4.254 -35.309 -8.187 1.00 86.38 926 PHE A CA 1
ATOM 7258 C C . PHE A 1 926 ? 4.057 -36.629 -7.438 1.00 86.38 926 PHE A C 1
ATOM 7260 O O . PHE A 1 926 ? 3.402 -37.549 -7.935 1.00 86.38 926 PHE A O 1
ATOM 7267 N N . GLY A 1 927 ? 4.564 -36.701 -6.210 1.00 79.81 927 GLY A N 1
ATOM 7268 C CA . GLY A 1 927 ? 4.375 -37.844 -5.325 1.00 79.81 927 GLY A CA 1
ATOM 7269 C C . GLY A 1 927 ? 4.456 -37.475 -3.846 1.00 79.81 927 GLY A C 1
ATOM 7270 O O . GLY A 1 927 ? 5.027 -36.452 -3.461 1.00 79.81 927 GLY A O 1
ATOM 7271 N N . ILE A 1 928 ? 3.891 -38.340 -3.001 1.00 85.19 928 ILE A N 1
ATOM 7272 C CA . ILE A 1 928 ? 3.952 -38.225 -1.540 1.00 85.19 928 ILE A CA 1
ATOM 7273 C C . ILE A 1 928 ? 4.630 -39.480 -0.998 1.00 85.19 928 ILE A C 1
ATOM 7275 O O . ILE A 1 928 ? 4.168 -40.600 -1.211 1.00 85.19 928 ILE A O 1
ATOM 7279 N N . ALA A 1 929 ? 5.739 -39.307 -0.283 1.00 78.62 929 ALA A N 1
ATOM 7280 C CA . ALA A 1 929 ? 6.549 -40.412 0.205 1.00 78.62 929 ALA A CA 1
ATOM 7281 C C . ALA A 1 929 ? 5.712 -41.399 1.037 1.00 78.62 929 ALA A C 1
ATOM 7283 O O . ALA A 1 929 ? 5.037 -41.015 1.995 1.00 78.62 929 ALA A O 1
ATOM 7284 N N . LYS A 1 930 ? 5.791 -42.685 0.673 1.00 77.81 930 LYS A N 1
ATOM 7285 C CA . LYS A 1 930 ? 5.072 -43.815 1.294 1.00 77.81 930 LYS A CA 1
ATOM 7286 C C . LYS A 1 930 ? 3.538 -43.727 1.272 1.00 77.81 930 LYS A C 1
ATOM 7288 O O . LYS A 1 930 ? 2.895 -44.512 1.959 1.00 77.81 930 LYS A O 1
ATOM 7293 N N . HIS A 1 931 ? 2.946 -42.820 0.498 1.00 83.31 931 HIS A N 1
ATOM 7294 C CA . HIS A 1 931 ? 1.497 -42.717 0.364 1.00 83.31 931 HIS A CA 1
ATOM 7295 C C . HIS A 1 931 ? 1.082 -43.007 -1.074 1.00 83.31 931 HIS A C 1
ATOM 7297 O O . HIS A 1 931 ? 1.602 -42.413 -2.013 1.00 83.31 931 HIS A O 1
ATOM 7303 N N . ASN A 1 932 ? 0.091 -43.881 -1.225 1.00 85.56 932 ASN A N 1
ATOM 7304 C CA . ASN A 1 932 ? -0.696 -43.931 -2.448 1.00 85.56 932 ASN A CA 1
ATOM 7305 C C . ASN A 1 932 ? -1.843 -42.933 -2.318 1.00 85.56 932 ASN A C 1
ATOM 7307 O O . ASN A 1 932 ? -2.371 -42.707 -1.225 1.00 85.56 932 ASN A O 1
ATOM 7311 N N . PHE A 1 933 ? -2.247 -42.361 -3.439 1.00 92.69 933 PHE A N 1
ATOM 7312 C CA . PHE A 1 933 ? -3.359 -41.432 -3.504 1.00 92.69 933 PHE A CA 1
ATOM 7313 C C . PHE A 1 933 ? -4.248 -41.758 -4.690 1.00 92.69 933 PHE A C 1
ATOM 7315 O O . PHE A 1 933 ? -3.833 -42.402 -5.652 1.00 92.69 933 PHE A O 1
ATOM 7322 N N . THR A 1 934 ? -5.508 -41.360 -4.580 1.00 94.06 934 THR A N 1
ATOM 7323 C CA . THR A 1 934 ? -6.517 -41.660 -5.590 1.00 94.06 934 THR A CA 1
ATOM 7324 C C . THR A 1 934 ? -6.884 -40.384 -6.319 1.00 94.06 934 THR A C 1
ATOM 7326 O O . THR A 1 934 ? -7.437 -39.473 -5.707 1.00 94.06 934 THR A O 1
ATOM 7329 N N . VAL A 1 935 ? -6.572 -40.309 -7.610 1.00 90.62 935 VAL A N 1
ATOM 7330 C CA . VAL A 1 935 ? -6.989 -39.198 -8.469 1.00 90.62 935 VAL A CA 1
ATOM 7331 C C . VAL A 1 935 ? -8.484 -39.327 -8.707 1.00 90.62 935 VAL A C 1
ATOM 7333 O O . VAL A 1 935 ? -8.949 -40.374 -9.155 1.00 90.62 935 VAL A O 1
ATOM 7336 N N . VAL A 1 936 ? -9.231 -38.282 -8.363 1.00 92.62 936 VAL A N 1
ATOM 7337 C CA . VAL A 1 936 ? -10.695 -38.260 -8.469 1.00 92.62 936 VAL A CA 1
ATOM 7338 C C . VAL A 1 936 ? -11.200 -37.206 -9.437 1.00 92.62 936 VAL A C 1
ATOM 7340 O O . VAL A 1 936 ? -12.292 -37.382 -9.967 1.00 92.62 936 VAL A O 1
ATOM 7343 N N . ALA A 1 937 ? -10.432 -36.148 -9.708 1.00 86.25 937 ALA A N 1
ATOM 7344 C CA . ALA A 1 937 ? -10.761 -35.186 -10.754 1.00 86.25 937 ALA A CA 1
ATOM 7345 C C . ALA A 1 937 ? -9.515 -34.709 -11.507 1.00 86.25 937 ALA A C 1
ATOM 7347 O O . ALA A 1 937 ? -8.424 -34.650 -10.937 1.00 86.25 937 ALA A O 1
ATOM 7348 N N . HIS A 1 938 ? -9.711 -34.344 -12.770 1.00 83.12 938 HIS A N 1
ATOM 7349 C CA . HIS A 1 938 ? -8.720 -33.759 -13.667 1.00 83.12 938 HIS A CA 1
ATOM 7350 C C . HIS A 1 938 ? -9.362 -32.559 -14.375 1.00 83.12 938 HIS A C 1
ATOM 7352 O O . HIS A 1 938 ? -10.472 -32.673 -14.885 1.00 83.12 938 HIS A O 1
ATOM 7358 N N . ASP A 1 939 ? -8.713 -31.395 -14.350 1.00 73.75 939 ASP A N 1
ATOM 7359 C CA . ASP A 1 939 ? -9.193 -30.127 -14.928 1.00 73.75 939 ASP A CA 1
ATOM 7360 C C . ASP A 1 939 ? -10.641 -29.754 -14.573 1.00 73.75 939 ASP A C 1
ATOM 7362 O O . ASP A 1 939 ? -11.406 -29.218 -15.375 1.00 73.75 939 ASP A O 1
ATOM 7366 N N . GLY A 1 940 ? -11.019 -30.025 -13.321 1.00 72.38 940 GLY A N 1
ATOM 7367 C CA . GLY A 1 940 ? -12.348 -29.729 -12.785 1.00 72.38 940 GLY A CA 1
ATOM 7368 C C . GLY A 1 940 ? -13.432 -30.758 -13.128 1.00 72.38 940 GLY A C 1
ATOM 7369 O O . GLY A 1 940 ? -14.570 -30.579 -12.689 1.00 72.38 940 GLY A O 1
ATOM 7370 N N . ALA A 1 941 ? -13.103 -31.837 -13.847 1.00 76.19 941 ALA A N 1
ATOM 7371 C CA . ALA A 1 941 ? -14.011 -32.940 -14.157 1.00 76.19 941 ALA A CA 1
ATOM 7372 C C . ALA A 1 941 ? -13.683 -34.190 -13.328 1.00 76.19 941 ALA A C 1
ATOM 7374 O O . ALA A 1 941 ? -12.530 -34.611 -13.244 1.00 76.19 941 ALA A O 1
ATOM 7375 N N . TYR A 1 942 ? -14.700 -34.808 -12.718 1.00 84.06 942 TYR A N 1
ATOM 7376 C CA . TYR A 1 942 ? -14.518 -36.064 -11.990 1.00 84.06 942 TYR A CA 1
ATOM 7377 C C . TYR A 1 942 ? -14.228 -37.212 -12.958 1.00 84.06 942 TYR A C 1
ATOM 7379 O O . TYR A 1 942 ? -14.952 -37.405 -13.934 1.00 84.06 942 TYR A O 1
ATOM 7387 N N . ILE A 1 943 ? -13.202 -37.998 -12.648 1.00 83.81 943 ILE A N 1
ATOM 7388 C CA . ILE A 1 943 ? -12.804 -39.178 -13.415 1.00 83.81 943 ILE A CA 1
ATOM 7389 C C . ILE A 1 943 ? -13.067 -40.448 -12.610 1.00 83.81 943 ILE A C 1
ATOM 7391 O O . ILE A 1 943 ? -13.295 -40.411 -11.396 1.00 83.81 943 ILE A O 1
ATOM 7395 N N . LYS A 1 944 ? -13.008 -41.600 -13.282 1.00 81.56 944 LYS A N 1
ATOM 7396 C CA . LYS A 1 944 ? -12.978 -42.882 -12.581 1.00 81.56 944 LYS A CA 1
ATOM 7397 C C . LYS A 1 944 ? -11.772 -42.887 -11.628 1.00 81.56 944 LYS A C 1
ATOM 7399 O O . LYS A 1 944 ? -10.679 -42.568 -12.085 1.00 81.56 944 LYS A O 1
ATOM 7404 N N . PRO A 1 945 ? -11.942 -43.220 -10.336 1.00 88.62 945 PRO A N 1
ATOM 7405 C CA . PRO A 1 945 ? -10.853 -43.130 -9.372 1.00 88.62 945 PRO A CA 1
ATOM 7406 C C . PRO A 1 945 ? -9.654 -44.003 -9.766 1.00 88.62 945 PRO A C 1
ATOM 7408 O O . PRO A 1 945 ? -9.809 -45.211 -9.953 1.00 88.62 945 PRO A O 1
ATOM 7411 N N . ILE A 1 946 ? -8.467 -43.400 -9.869 1.00 87.31 946 ILE A N 1
ATOM 7412 C CA . ILE A 1 946 ? -7.212 -44.102 -10.187 1.00 87.31 946 ILE A CA 1
ATOM 7413 C C . ILE A 1 946 ? -6.272 -43.975 -8.995 1.00 87.31 946 ILE A C 1
ATOM 7415 O O . ILE A 1 946 ? -5.862 -42.871 -8.637 1.00 87.31 946 ILE A O 1
ATOM 7419 N N . THR A 1 947 ? -5.922 -45.101 -8.375 1.00 89.38 947 THR A N 1
ATOM 7420 C CA . THR A 1 947 ? -4.961 -45.133 -7.269 1.00 89.38 947 THR A CA 1
ATOM 7421 C C . THR A 1 947 ? -3.545 -45.315 -7.803 1.00 89.38 947 THR A C 1
ATOM 7423 O O . THR A 1 947 ? -3.262 -46.283 -8.503 1.00 89.38 947 THR A O 1
ATOM 7426 N N . THR A 1 948 ? -2.650 -44.399 -7.446 1.00 84.75 948 THR A N 1
ATOM 7427 C CA . THR A 1 948 ? -1.246 -44.397 -7.873 1.00 84.75 948 THR A CA 1
ATOM 7428 C C . THR A 1 948 ? -0.347 -43.828 -6.771 1.00 84.75 948 THR A C 1
ATOM 7430 O O . THR A 1 948 ? -0.824 -43.215 -5.814 1.00 84.75 948 THR A O 1
ATOM 7433 N N . SER A 1 949 ? 0.959 -44.068 -6.872 1.00 74.81 949 SER A N 1
ATOM 7434 C CA . SER A 1 949 ? 1.985 -43.514 -5.979 1.00 74.81 949 SER A CA 1
ATOM 7435 C C . SER A 1 949 ? 2.606 -42.217 -6.511 1.00 74.81 949 SER A C 1
ATOM 7437 O O . SER A 1 949 ? 3.205 -41.460 -5.745 1.00 74.81 949 SER A O 1
ATOM 7439 N N . TYR A 1 950 ? 2.449 -41.942 -7.806 1.00 83.31 950 TYR A N 1
ATOM 7440 C CA . TYR A 1 950 ? 2.876 -40.706 -8.452 1.00 83.31 950 TYR A CA 1
ATOM 7441 C C . TYR A 1 950 ? 1.946 -40.352 -9.614 1.00 83.31 950 TYR A C 1
ATOM 7443 O O . TYR A 1 950 ? 1.284 -41.216 -10.193 1.00 83.31 950 TYR A O 1
ATOM 7451 N N . ILE A 1 951 ? 1.914 -39.073 -9.962 1.00 83.81 951 ILE A N 1
ATOM 7452 C CA . ILE A 1 951 ? 1.231 -38.552 -11.149 1.00 83.81 951 ILE A CA 1
ATOM 7453 C C . ILE A 1 951 ? 2.169 -37.615 -11.886 1.00 83.81 951 ILE A C 1
ATOM 7455 O O . ILE A 1 951 ? 2.997 -36.947 -11.273 1.00 83.81 951 ILE A O 1
ATOM 7459 N N . MET A 1 952 ? 2.029 -37.564 -13.201 1.00 79.38 952 MET A N 1
ATOM 7460 C CA . MET A 1 952 ? 2.647 -36.529 -14.014 1.00 79.38 952 MET A CA 1
ATOM 7461 C C . MET A 1 952 ? 1.640 -35.391 -14.164 1.00 79.38 952 MET A C 1
ATOM 7463 O O . MET A 1 952 ? 0.479 -35.649 -14.480 1.00 79.38 952 MET A O 1
ATOM 7467 N N . ILE A 1 953 ? 2.063 -34.160 -13.893 1.00 80.88 953 ILE A N 1
ATOM 7468 C CA . ILE A 1 953 ? 1.238 -32.961 -14.040 1.00 80.88 953 ILE A CA 1
ATOM 7469 C C . ILE A 1 953 ? 1.973 -31.952 -14.920 1.00 80.88 953 ILE A C 1
ATOM 7471 O O . ILE A 1 953 ? 3.125 -31.594 -14.657 1.00 80.88 953 ILE A O 1
ATOM 7475 N N . THR A 1 954 ? 1.316 -31.505 -15.986 1.00 78.62 954 THR A N 1
ATOM 7476 C CA . THR A 1 954 ? 1.887 -30.542 -16.933 1.00 78.62 954 THR A CA 1
ATOM 7477 C C . THR A 1 954 ? 1.561 -29.104 -16.513 1.00 78.62 954 THR A C 1
ATOM 7479 O O . THR A 1 954 ? 0.645 -28.897 -15.711 1.00 78.62 954 THR A O 1
ATOM 7482 N N . PRO A 1 955 ? 2.279 -28.085 -17.017 1.00 74.44 955 PRO A N 1
ATOM 7483 C CA . PRO A 1 955 ? 1.892 -26.680 -16.870 1.00 74.44 955 PRO A CA 1
ATOM 7484 C C . PRO A 1 955 ? 0.402 -26.443 -17.158 1.00 74.44 955 PRO A C 1
ATOM 7486 O O . PRO A 1 955 ? -0.124 -26.964 -18.140 1.00 74.44 955 PRO A O 1
ATOM 7489 N N . GLY A 1 956 ? -0.280 -25.696 -16.283 1.00 69.12 956 GLY A N 1
ATOM 7490 C CA . GLY A 1 956 ? -1.691 -25.326 -16.448 1.00 69.12 956 GLY A CA 1
ATOM 7491 C C . GLY A 1 956 ? -2.715 -26.361 -15.969 1.00 69.12 956 GLY A C 1
ATOM 7492 O O . GLY A 1 956 ? -3.870 -25.996 -15.752 1.00 69.12 956 GLY A O 1
ATOM 7493 N N . GLN A 1 957 ? -2.312 -27.614 -15.729 1.00 79.31 957 GLN A N 1
ATOM 7494 C CA . GLN A 1 957 ? -3.231 -28.662 -15.278 1.00 79.31 957 GLN A CA 1
ATOM 7495 C C . GLN A 1 957 ? -3.619 -28.530 -13.804 1.00 79.31 957 GLN A C 1
ATOM 7497 O O . GLN A 1 957 ? -2.830 -28.112 -12.942 1.00 79.31 957 GLN A O 1
ATOM 7502 N N . THR A 1 958 ? -4.839 -28.976 -13.507 1.00 85.25 958 THR A N 1
ATOM 7503 C CA . THR A 1 958 ? -5.351 -29.118 -12.143 1.00 85.25 958 THR A CA 1
ATOM 7504 C C . THR A 1 958 ? -5.819 -30.542 -11.875 1.00 85.25 958 THR A C 1
ATOM 7506 O O . THR A 1 958 ? -6.453 -31.172 -12.718 1.00 85.25 958 THR A O 1
ATOM 7509 N N . MET A 1 959 ? -5.516 -31.074 -10.692 1.00 89.31 959 MET A N 1
ATOM 7510 C CA . MET A 1 959 ? -5.937 -32.421 -10.298 1.00 89.31 959 MET A CA 1
ATOM 7511 C C . MET A 1 959 ? -6.419 -32.442 -8.852 1.00 89.31 959 MET A C 1
ATOM 7513 O O . MET A 1 959 ? -5.785 -31.862 -7.970 1.00 89.31 959 MET A O 1
ATOM 7517 N N . ASP A 1 960 ? -7.497 -33.177 -8.597 1.00 93.12 960 ASP A N 1
ATOM 7518 C CA . ASP A 1 960 ? -7.976 -33.451 -7.246 1.00 93.12 960 ASP A CA 1
ATOM 7519 C C . ASP A 1 960 ? -7.584 -34.876 -6.856 1.00 93.12 960 ASP A C 1
ATOM 7521 O O . ASP A 1 960 ? -7.978 -35.847 -7.512 1.00 93.12 960 ASP A O 1
ATOM 7525 N N . ILE A 1 961 ? -6.830 -35.008 -5.763 1.00 94.25 961 ILE A N 1
ATOM 7526 C CA . ILE A 1 961 ? -6.380 -36.299 -5.240 1.00 94.25 961 ILE A CA 1
ATOM 7527 C C . ILE A 1 961 ? -6.865 -36.516 -3.806 1.00 94.25 961 ILE A C 1
ATOM 7529 O O . ILE A 1 961 ? -6.832 -35.617 -2.965 1.00 94.25 961 ILE A O 1
ATOM 7533 N N . LEU A 1 962 ? -7.299 -37.738 -3.510 1.00 94.88 962 LEU A N 1
ATOM 7534 C CA . LEU A 1 962 ? -7.604 -38.195 -2.160 1.00 94.88 962 LEU A CA 1
ATOM 7535 C C . LEU A 1 962 ? -6.384 -38.893 -1.565 1.00 94.88 962 LEU A C 1
ATOM 7537 O O . LEU A 1 962 ? -5.904 -39.889 -2.110 1.00 94.88 962 LEU A O 1
ATOM 7541 N N . VAL A 1 963 ? -5.916 -38.390 -0.425 1.00 93.88 963 VAL A N 1
ATOM 7542 C CA . VAL A 1 963 ? -4.782 -38.938 0.326 1.00 93.88 963 VAL A CA 1
ATOM 7543 C C . VAL A 1 963 ? -5.260 -39.350 1.710 1.00 93.88 963 VAL A C 1
ATOM 7545 O O . VAL A 1 963 ? -5.753 -38.519 2.472 1.00 93.88 963 VAL A O 1
ATOM 7548 N N . THR A 1 964 ? -5.092 -40.620 2.063 1.00 93.06 964 THR A N 1
ATOM 7549 C CA . THR A 1 964 ? -5.347 -41.100 3.426 1.00 93.06 964 THR A CA 1
ATOM 7550 C C . THR A 1 964 ? -4.042 -41.110 4.213 1.00 93.06 964 THR A C 1
ATOM 7552 O O . THR A 1 964 ? -3.098 -41.790 3.822 1.00 93.06 964 THR A O 1
ATOM 7555 N N . ALA A 1 965 ? -3.987 -40.395 5.340 1.00 90.62 965 ALA A N 1
ATOM 7556 C CA . ALA A 1 965 ? -2.826 -40.320 6.230 1.00 90.62 965 ALA A CA 1
ATOM 7557 C C . ALA A 1 965 ? -2.699 -41.590 7.095 1.00 90.62 965 ALA A C 1
ATOM 7559 O O . ALA A 1 965 ? -2.852 -41.558 8.316 1.00 90.62 965 ALA A O 1
ATOM 7560 N N . ASN A 1 966 ? -2.497 -42.738 6.446 1.00 89.75 966 ASN A N 1
ATOM 7561 C CA . ASN A 1 966 ? -2.467 -44.067 7.068 1.00 89.75 966 ASN A CA 1
ATOM 7562 C C . ASN A 1 966 ? -1.055 -44.564 7.420 1.00 89.75 966 ASN A C 1
ATOM 7564 O O . ASN A 1 966 ? -0.911 -45.663 7.956 1.00 89.75 966 ASN A O 1
ATOM 7568 N N . GLN A 1 967 ? -0.019 -43.777 7.129 1.00 88.62 967 GLN A N 1
ATOM 7569 C CA . GLN A 1 967 ? 1.358 -44.106 7.487 1.00 88.62 967 GLN A CA 1
ATOM 7570 C C . GLN A 1 967 ? 1.659 -43.742 8.948 1.00 88.62 967 GLN A C 1
ATOM 7572 O O . GLN A 1 967 ? 0.982 -42.906 9.545 1.00 88.62 967 GLN A O 1
ATOM 7577 N N . PHE A 1 968 ? 2.672 -44.385 9.536 1.00 86.00 968 PHE A N 1
ATOM 7578 C CA . PHE A 1 968 ? 3.090 -44.133 10.920 1.00 86.00 968 PHE A CA 1
ATOM 7579 C C . PHE A 1 968 ? 3.353 -42.632 11.157 1.00 86.00 968 PHE A C 1
ATOM 7581 O O . PHE A 1 968 ? 4.008 -42.020 10.318 1.00 86.00 968 PHE A O 1
ATOM 7588 N N . PRO A 1 969 ? 2.904 -42.015 12.268 1.00 88.12 969 PRO A N 1
ATOM 7589 C CA . PRO A 1 969 ? 3.115 -40.584 12.503 1.00 88.12 969 PRO A CA 1
ATOM 7590 C C . PRO A 1 969 ? 4.597 -40.184 12.399 1.00 88.12 969 PRO A C 1
ATOM 7592 O O . PRO A 1 969 ? 5.416 -40.540 13.245 1.00 88.12 969 PRO A O 1
ATOM 7595 N N . SER A 1 970 ? 4.948 -39.485 11.317 1.00 80.88 970 SER A N 1
ATOM 7596 C CA . SER A 1 970 ? 6.315 -39.091 10.965 1.00 80.88 970 SER A CA 1
ATOM 7597 C C . SER A 1 970 ? 6.302 -37.992 9.892 1.00 80.88 970 SER A C 1
ATOM 7599 O O . SER A 1 970 ? 5.239 -37.568 9.435 1.00 80.88 970 SER A O 1
ATOM 7601 N N . HIS A 1 971 ? 7.481 -37.528 9.477 1.00 78.62 971 HIS A N 1
ATOM 7602 C CA . HIS A 1 971 ? 7.634 -36.566 8.387 1.00 78.62 971 HIS A CA 1
ATOM 7603 C C . HIS A 1 971 ? 7.807 -37.298 7.049 1.00 78.62 971 HIS A C 1
ATOM 7605 O O . HIS A 1 971 ? 8.779 -38.025 6.850 1.00 78.62 971 HIS A O 1
ATOM 7611 N N . TYR A 1 972 ? 6.870 -37.079 6.124 1.00 76.44 972 TYR A N 1
ATOM 7612 C CA . TYR A 1 972 ? 6.894 -37.629 4.767 1.00 76.44 972 TYR A CA 1
ATOM 7613 C C . TYR A 1 972 ? 7.068 -36.500 3.752 1.00 76.44 972 TYR A C 1
ATOM 7615 O O . TYR A 1 972 ? 6.386 -35.480 3.838 1.00 76.44 972 TYR A O 1
ATOM 7623 N N . TYR A 1 973 ? 7.979 -36.675 2.794 1.00 75.94 973 TYR A N 1
ATOM 7624 C CA . TYR A 1 973 ? 8.215 -35.678 1.753 1.00 75.94 973 TYR A CA 1
ATOM 7625 C C . TYR A 1 973 ? 7.082 -35.661 0.728 1.00 75.94 973 TYR A C 1
ATOM 7627 O O . TYR A 1 973 ? 6.675 -36.706 0.224 1.00 75.94 973 TYR A O 1
ATOM 7635 N N . ILE A 1 974 ? 6.625 -34.460 0.390 1.00 80.88 974 ILE A N 1
ATOM 763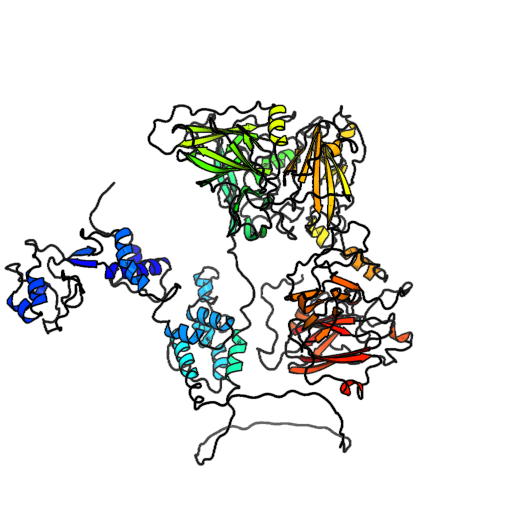6 C CA . ILE A 1 974 ? 5.871 -34.192 -0.832 1.00 80.88 974 ILE A CA 1
ATOM 7637 C C . ILE A 1 974 ? 6.896 -33.684 -1.840 1.00 80.88 974 ILE A C 1
ATOM 7639 O O . ILE A 1 974 ? 7.603 -32.716 -1.552 1.00 80.88 974 ILE A O 1
ATOM 7643 N N . ALA A 1 975 ? 7.017 -34.354 -2.979 1.00 75.50 975 ALA A N 1
ATOM 7644 C CA . ALA A 1 975 ? 8.035 -34.047 -3.972 1.00 75.50 975 ALA A CA 1
ATOM 7645 C C . ALA A 1 975 ? 7.399 -33.818 -5.340 1.00 75.50 975 ALA A C 1
ATOM 7647 O O . ALA A 1 975 ? 6.457 -34.513 -5.722 1.00 75.50 975 ALA A O 1
ATOM 7648 N N . ALA A 1 976 ? 7.948 -32.842 -6.058 1.00 75.88 976 ALA A N 1
ATOM 7649 C CA . ALA A 1 976 ? 7.691 -32.614 -7.465 1.00 75.88 976 ALA A CA 1
ATOM 7650 C C . ALA A 1 976 ? 9.042 -32.572 -8.190 1.00 75.88 976 ALA A C 1
ATOM 7652 O O . ALA A 1 976 ? 9.888 -31.753 -7.827 1.00 75.88 976 ALA A O 1
ATOM 7653 N N . THR A 1 977 ? 9.268 -33.441 -9.174 1.00 71.69 977 THR A N 1
ATOM 7654 C CA . THR A 1 977 ? 10.531 -33.491 -9.933 1.00 71.69 977 THR A CA 1
ATOM 7655 C C . THR A 1 977 ? 10.279 -33.315 -11.423 1.00 71.69 977 THR A C 1
ATOM 7657 O O . THR A 1 977 ? 9.327 -33.918 -11.916 1.00 71.69 977 THR A O 1
ATOM 7660 N N . PRO A 1 978 ? 11.110 -32.547 -12.147 1.00 68.25 978 PRO A N 1
ATOM 7661 C CA . PRO A 1 978 ? 10.954 -32.405 -13.588 1.00 68.25 978 PRO A CA 1
ATOM 7662 C C . PRO A 1 978 ? 11.163 -33.751 -14.291 1.00 68.25 978 PRO A C 1
ATOM 7664 O O . PRO A 1 978 ? 12.006 -34.555 -13.882 1.00 68.25 978 PRO A O 1
ATOM 7667 N N . PHE A 1 979 ? 10.403 -33.985 -15.352 1.00 63.66 979 PHE A N 1
ATOM 7668 C CA . PHE A 1 979 ? 10.601 -35.102 -16.265 1.00 63.66 979 PHE A CA 1
ATOM 7669 C C . PHE A 1 979 ? 11.760 -34.776 -17.222 1.00 63.66 979 PHE A C 1
ATOM 7671 O O . PHE A 1 979 ? 11.623 -33.944 -18.109 1.00 63.66 979 PHE A O 1
ATOM 7678 N N . SER A 1 980 ? 12.927 -35.394 -17.017 1.00 50.31 980 SER A N 1
ATOM 7679 C CA . SER A 1 980 ? 14.146 -35.154 -17.806 1.00 50.31 980 SER A CA 1
ATOM 7680 C C . SER A 1 980 ? 14.424 -36.340 -18.724 1.00 50.31 980 SER A C 1
ATOM 7682 O O . SER A 1 980 ? 14.780 -37.411 -18.240 1.00 50.31 980 SER A O 1
ATOM 7684 N N . ASP A 1 981 ? 14.292 -36.138 -20.039 1.00 44.84 981 ASP A N 1
ATOM 7685 C CA . ASP A 1 981 ? 14.452 -37.211 -21.034 1.00 44.84 981 ASP A CA 1
ATOM 7686 C C . ASP A 1 981 ? 15.518 -36.928 -22.116 1.00 44.84 981 ASP A C 1
ATOM 7688 O O . ASP A 1 981 ? 15.631 -37.693 -23.077 1.00 44.84 981 ASP A O 1
ATOM 7692 N N . SER A 1 982 ? 16.319 -35.855 -21.985 1.00 41.66 982 SER A N 1
ATOM 7693 C CA . SER A 1 982 ? 17.551 -35.637 -22.778 1.00 41.66 982 SER A CA 1
ATOM 7694 C C . SER A 1 982 ? 18.305 -34.343 -22.416 1.00 41.66 982 SER A C 1
ATOM 7696 O O . SER A 1 982 ? 17.753 -33.256 -22.522 1.00 41.66 982 SER A O 1
ATOM 7698 N N . ASN A 1 983 ? 19.603 -34.457 -22.096 1.00 35.19 983 ASN A N 1
ATOM 7699 C CA . ASN A 1 983 ? 20.560 -33.358 -21.838 1.00 35.19 983 ASN A CA 1
ATOM 7700 C C . ASN A 1 983 ? 21.224 -32.794 -23.118 1.00 35.19 983 ASN A C 1
ATOM 7702 O O . ASN A 1 983 ? 22.398 -32.426 -23.098 1.00 35.19 983 ASN A O 1
ATOM 7706 N N . ALA A 1 984 ? 20.529 -32.771 -24.254 1.00 41.78 984 ALA A N 1
ATOM 7707 C CA . ALA A 1 984 ? 21.118 -32.294 -25.505 1.00 41.78 984 ALA A CA 1
ATOM 7708 C C . ALA A 1 984 ? 20.599 -30.890 -25.830 1.00 41.78 984 ALA A C 1
ATOM 7710 O O . ALA A 1 984 ? 19.503 -30.738 -26.369 1.00 41.78 984 ALA A O 1
ATOM 7711 N N . ALA A 1 985 ? 21.399 -29.871 -25.504 1.00 43.22 985 ALA A N 1
ATOM 7712 C CA . ALA A 1 985 ? 21.214 -28.534 -26.055 1.00 43.22 985 ALA A CA 1
ATOM 7713 C C . ALA A 1 985 ? 21.228 -28.644 -27.588 1.00 43.22 985 ALA A C 1
ATOM 7715 O O . ALA A 1 985 ? 22.212 -29.103 -28.171 1.00 43.22 985 ALA A O 1
ATOM 7716 N N . PHE A 1 986 ? 20.118 -28.285 -28.229 1.00 53.50 986 PHE A N 1
ATOM 7717 C CA . PHE A 1 986 ? 20.041 -28.221 -29.683 1.00 53.50 986 PHE A CA 1
ATOM 7718 C C . PHE A 1 986 ? 20.863 -27.013 -30.144 1.00 53.50 986 PHE A C 1
ATOM 7720 O O . PHE A 1 986 ? 20.481 -25.873 -29.884 1.00 53.50 986 PHE A O 1
ATOM 7727 N N . ASP A 1 987 ? 22.013 -27.258 -30.775 1.00 47.34 987 ASP A N 1
ATOM 7728 C CA . ASP A 1 987 ? 22.842 -26.201 -31.359 1.00 47.34 987 ASP A CA 1
ATOM 7729 C C . ASP A 1 987 ? 22.128 -25.632 -32.593 1.00 47.34 987 ASP A C 1
ATOM 7731 O O . ASP A 1 987 ? 22.102 -26.238 -33.665 1.00 47.34 987 ASP A O 1
ATOM 7735 N N . SER A 1 988 ? 21.490 -24.475 -32.420 1.00 51.81 988 SER A N 1
ATOM 7736 C CA . SER A 1 988 ? 20.758 -23.771 -33.473 1.00 51.81 988 SER A CA 1
ATOM 7737 C C . SER A 1 988 ? 21.678 -23.044 -34.467 1.00 51.81 988 SER A C 1
ATOM 7739 O O . SER A 1 988 ? 21.196 -22.498 -35.470 1.00 51.81 988 SER A O 1
ATOM 7741 N N . GLY A 1 989 ? 22.999 -23.030 -34.242 1.00 55.81 989 GLY A N 1
ATOM 7742 C CA . GLY A 1 989 ? 23.932 -22.215 -35.018 1.00 55.81 989 GLY A CA 1
ATOM 7743 C C . GLY A 1 989 ? 23.524 -20.732 -35.021 1.00 55.81 989 GLY A C 1
ATOM 7744 O O . GLY A 1 989 ? 23.109 -20.188 -34.006 1.00 55.81 989 GLY A O 1
ATOM 7745 N N . ASN A 1 990 ? 23.596 -20.060 -36.179 1.00 55.12 990 ASN A N 1
ATOM 7746 C CA . ASN A 1 990 ? 23.143 -18.663 -36.357 1.00 55.12 990 ASN A CA 1
ATOM 7747 C C . ASN A 1 990 ? 21.625 -18.526 -36.640 1.00 55.12 990 ASN A C 1
ATOM 7749 O O . ASN A 1 990 ? 21.188 -17.494 -37.156 1.00 55.12 990 ASN A O 1
ATOM 7753 N N . SER A 1 991 ? 20.815 -19.559 -36.382 1.00 61.50 991 SER A N 1
ATOM 7754 C CA . SER A 1 991 ? 19.382 -19.569 -36.725 1.00 61.50 991 SER A CA 1
ATOM 7755 C C . SER A 1 991 ? 18.489 -19.348 -35.500 1.00 61.50 991 SER A C 1
ATOM 7757 O O . SER A 1 991 ? 18.749 -19.867 -34.420 1.00 61.50 991 SER A O 1
ATOM 7759 N N . ARG A 1 992 ? 17.385 -18.608 -35.674 1.00 70.12 992 ARG A N 1
ATOM 7760 C CA . ARG A 1 992 ? 16.387 -18.379 -34.616 1.00 70.12 992 ARG A CA 1
ATOM 7761 C C . ARG A 1 992 ? 15.539 -19.636 -34.377 1.00 70.12 992 ARG A C 1
ATOM 7763 O O . ARG A 1 992 ? 15.010 -20.196 -35.335 1.00 70.12 992 ARG A O 1
ATOM 7770 N N . LEU A 1 993 ? 15.350 -20.021 -33.112 1.00 75.31 993 LEU A N 1
ATOM 7771 C CA . LEU A 1 993 ? 14.419 -21.088 -32.727 1.00 75.31 993 LEU A CA 1
ATOM 7772 C C . LEU A 1 993 ? 12.972 -20.701 -33.053 1.00 75.31 993 LEU A C 1
ATOM 7774 O O . LEU A 1 993 ? 12.531 -19.578 -32.796 1.00 75.31 993 LEU A O 1
ATOM 7778 N N . ALA A 1 994 ? 12.242 -21.656 -33.620 1.00 75.94 994 ALA A N 1
ATOM 7779 C CA . ALA A 1 994 ? 10.831 -21.546 -33.945 1.00 75.94 994 ALA A CA 1
ATOM 7780 C C . ALA A 1 994 ? 10.139 -22.867 -33.607 1.00 75.94 994 ALA A C 1
ATOM 7782 O O . ALA A 1 994 ? 10.719 -23.944 -33.734 1.00 75.94 994 ALA A O 1
ATOM 7783 N N . ALA A 1 995 ? 8.883 -22.774 -33.207 1.00 86.00 995 ALA A N 1
ATOM 7784 C CA . ALA A 1 995 ? 8.003 -23.891 -32.948 1.00 86.00 995 ALA A CA 1
ATOM 7785 C C . ALA A 1 995 ? 6.766 -23.750 -33.841 1.00 86.00 995 ALA A C 1
ATOM 7787 O O . ALA A 1 995 ? 6.411 -22.650 -34.275 1.00 86.00 995 ALA A O 1
ATOM 7788 N N . SER A 1 996 ? 6.153 -24.870 -34.214 1.00 88.06 996 SER A N 1
ATOM 7789 C CA . SER A 1 996 ? 5.095 -24.853 -35.222 1.00 88.06 996 SER A CA 1
ATOM 7790 C C . SER A 1 996 ? 4.073 -25.959 -35.019 1.00 88.06 996 SER A C 1
ATOM 7792 O O . SER A 1 996 ? 4.382 -27.022 -34.487 1.00 88.06 996 SER A O 1
ATOM 7794 N N . LEU A 1 997 ? 2.857 -25.711 -35.504 1.00 89.69 997 LEU A N 1
ATOM 7795 C CA . LEU A 1 997 ? 1.821 -26.723 -35.680 1.00 89.69 997 LEU A CA 1
ATOM 7796 C C . LEU A 1 997 ? 1.606 -26.909 -37.185 1.00 89.69 997 LEU A C 1
ATOM 7798 O O . LEU A 1 997 ? 1.418 -25.937 -37.915 1.00 89.69 997 LEU A O 1
ATOM 7802 N N . ASN A 1 998 ? 1.682 -28.152 -37.675 1.00 89.69 998 ASN A N 1
ATOM 7803 C CA . ASN A 1 998 ? 1.631 -28.481 -39.108 1.00 89.69 998 ASN A CA 1
ATOM 7804 C C . ASN A 1 998 ? 2.548 -27.600 -39.990 1.00 89.69 998 ASN A C 1
ATOM 7806 O O . ASN A 1 998 ? 2.160 -27.182 -41.083 1.00 89.69 998 ASN A O 1
ATOM 7810 N N . ASN A 1 999 ? 3.778 -27.342 -39.527 1.00 87.81 999 ASN A N 1
ATOM 7811 C CA . ASN A 1 999 ? 4.790 -26.535 -40.220 1.00 87.81 999 ASN A CA 1
ATOM 7812 C C . ASN A 1 999 ? 4.408 -25.049 -40.424 1.00 87.81 999 ASN A C 1
ATOM 7814 O O . ASN A 1 999 ? 4.893 -24.392 -41.354 1.00 87.81 999 ASN A O 1
ATOM 7818 N N . VAL A 1 1000 ? 3.528 -24.517 -39.568 1.00 88.38 1000 VAL A N 1
ATOM 7819 C CA . VAL A 1 1000 ? 3.182 -23.091 -39.491 1.00 88.38 1000 VAL A CA 1
ATOM 7820 C C . VAL A 1 1000 ? 3.544 -22.540 -38.110 1.00 88.38 1000 VAL A C 1
ATOM 7822 O O . VAL A 1 1000 ? 3.053 -23.043 -37.101 1.00 88.38 1000 VAL A O 1
ATOM 7825 N N . SER A 1 1001 ? 4.385 -21.508 -38.073 1.00 90.31 1001 SER A N 1
ATOM 7826 C CA . SER A 1 1001 ? 4.695 -20.721 -36.875 1.00 90.31 1001 SER A CA 1
ATOM 7827 C C . SER A 1 1001 ? 3.818 -19.472 -36.844 1.00 90.31 1001 SER A C 1
ATOM 7829 O O . SER A 1 1001 ? 3.805 -18.683 -37.797 1.00 90.31 1001 SER A O 1
ATOM 7831 N N . PHE A 1 1002 ? 3.064 -19.306 -35.761 1.00 88.25 1002 PHE A N 1
ATOM 7832 C CA . PHE A 1 1002 ? 2.098 -18.225 -35.605 1.00 88.25 1002 PHE A CA 1
ATOM 7833 C C . PHE A 1 1002 ? 2.753 -16.839 -35.513 1.00 88.25 1002 PHE A C 1
ATOM 7835 O O . PHE A 1 1002 ? 3.680 -16.608 -34.746 1.00 88.25 1002 PHE A O 1
ATOM 7842 N N . VAL A 1 1003 ? 2.239 -15.873 -36.271 1.00 88.06 1003 VAL A N 1
ATOM 7843 C CA . VAL A 1 1003 ? 2.676 -14.472 -36.177 1.00 88.06 1003 VAL A CA 1
ATOM 7844 C C . VAL A 1 1003 ? 1.569 -13.659 -35.524 1.00 88.06 1003 VAL A C 1
ATOM 7846 O O . VAL A 1 1003 ? 0.438 -13.657 -36.012 1.00 88.06 1003 VAL A O 1
ATOM 7849 N N . THR A 1 1004 ? 1.882 -12.953 -34.440 1.00 83.38 1004 THR A N 1
ATOM 7850 C CA . THR A 1 1004 ? 0.914 -12.094 -33.747 1.00 83.38 1004 THR A CA 1
ATOM 7851 C C . THR A 1 1004 ? 0.556 -10.884 -34.620 1.00 83.38 1004 THR A C 1
ATOM 7853 O O . THR A 1 1004 ? 1.449 -10.109 -34.972 1.00 83.38 1004 THR A O 1
ATOM 7856 N N . PRO A 1 1005 ? -0.723 -10.691 -34.990 1.00 81.25 1005 PRO A N 1
ATOM 7857 C CA . PRO A 1 1005 ? -1.132 -9.563 -35.820 1.00 81.25 1005 PRO A CA 1
ATOM 7858 C C . PRO A 1 1005 ? -1.229 -8.262 -35.008 1.00 81.25 1005 PRO A C 1
ATOM 7860 O O . PRO A 1 1005 ? -1.471 -8.278 -33.804 1.00 81.25 1005 PRO A O 1
ATOM 7863 N N . SER A 1 1006 ? -1.103 -7.117 -35.685 1.00 79.56 1006 SER A N 1
ATOM 7864 C CA . SER A 1 1006 ? -1.289 -5.783 -35.086 1.00 79.56 1006 SER A CA 1
ATOM 7865 C C . SER A 1 1006 ? -2.753 -5.437 -34.784 1.00 79.56 1006 SER A C 1
ATOM 7867 O O . SER A 1 1006 ? -3.023 -4.529 -34.003 1.00 79.56 1006 SER A O 1
ATOM 7869 N N . ILE A 1 1007 ? -3.690 -6.155 -35.406 1.00 79.38 1007 ILE A N 1
ATOM 7870 C CA . ILE A 1 1007 ? -5.133 -6.078 -35.165 1.00 79.38 1007 ILE A CA 1
ATOM 7871 C C . ILE A 1 1007 ? -5.567 -7.427 -34.605 1.00 79.38 1007 ILE A C 1
ATOM 7873 O O . ILE A 1 1007 ? -5.229 -8.463 -35.179 1.00 79.38 1007 ILE A O 1
ATOM 7877 N N . ASP A 1 1008 ? -6.332 -7.438 -33.515 1.00 83.19 1008 ASP A N 1
ATOM 7878 C CA . ASP A 1 1008 ? -6.766 -8.691 -32.909 1.00 83.19 1008 ASP A CA 1
ATOM 7879 C C . ASP A 1 1008 ? -7.688 -9.492 -33.851 1.00 83.19 1008 ASP A C 1
ATOM 7881 O O . ASP A 1 1008 ? -8.551 -8.956 -34.554 1.00 83.19 1008 ASP A O 1
ATOM 7885 N N . ILE A 1 1009 ? -7.493 -10.814 -33.887 1.00 85.62 1009 ILE A N 1
ATOM 7886 C CA . ILE A 1 1009 ? -8.185 -11.703 -34.836 1.00 85.62 1009 ILE A CA 1
ATOM 7887 C C . ILE A 1 1009 ? -9.690 -11.740 -34.562 1.00 85.62 1009 ILE A C 1
ATOM 7889 O O . ILE A 1 1009 ? -10.471 -11.908 -35.497 1.00 85.62 1009 ILE A O 1
ATOM 7893 N N . LEU A 1 1010 ? -10.118 -11.538 -33.311 1.00 87.19 1010 LEU A N 1
ATOM 7894 C CA . LEU A 1 1010 ? -11.534 -11.446 -32.967 1.00 87.19 1010 LEU A CA 1
ATOM 7895 C C . LEU A 1 1010 ? -12.179 -10.228 -33.630 1.00 87.19 1010 LEU A C 1
ATOM 7897 O O . LEU A 1 1010 ? -13.209 -10.372 -34.286 1.00 87.19 1010 LEU A O 1
ATOM 7901 N N . GLN A 1 1011 ? -11.560 -9.055 -33.525 1.00 83.94 1011 GLN A N 1
ATOM 7902 C CA . GLN A 1 1011 ? -12.007 -7.843 -34.194 1.00 83.94 1011 GLN A CA 1
ATOM 7903 C C . GLN A 1 1011 ? -11.971 -8.007 -35.713 1.00 83.94 1011 GLN A C 1
ATOM 7905 O O . GLN A 1 1011 ? -12.936 -7.629 -36.381 1.00 83.94 1011 GLN A O 1
ATOM 7910 N N . ALA A 1 1012 ? -10.910 -8.599 -36.262 1.00 86.00 1012 ALA A N 1
ATOM 7911 C CA . ALA A 1 1012 ? -10.798 -8.841 -37.695 1.00 86.00 1012 ALA A CA 1
ATOM 7912 C C . ALA A 1 1012 ? -11.875 -9.800 -38.218 1.00 86.00 1012 ALA A C 1
ATOM 7914 O O . ALA A 1 1012 ? -12.522 -9.505 -39.220 1.00 86.00 1012 ALA A O 1
ATOM 7915 N N . TYR A 1 1013 ? -12.124 -10.907 -37.520 1.00 85.44 1013 TYR A N 1
ATOM 7916 C CA . TYR A 1 1013 ? -13.173 -11.863 -37.861 1.00 85.44 1013 TYR A CA 1
ATOM 7917 C C . TYR A 1 1013 ? -14.566 -11.239 -37.721 1.00 85.44 1013 TYR A C 1
ATOM 7919 O O . TYR A 1 1013 ? -15.372 -11.310 -38.648 1.00 85.44 1013 TYR A O 1
ATOM 7927 N N . TYR A 1 1014 ? -14.830 -10.555 -36.603 1.00 82.38 1014 TYR A N 1
ATOM 7928 C CA . TYR A 1 1014 ? -16.120 -9.924 -36.326 1.00 82.38 1014 TYR A CA 1
ATOM 7929 C C . TYR A 1 1014 ? -16.457 -8.824 -37.342 1.00 82.38 1014 TYR A C 1
ATOM 7931 O O . TYR A 1 1014 ? -17.587 -8.732 -37.816 1.00 82.38 1014 TYR A O 1
ATOM 7939 N N . ARG A 1 1015 ? -15.472 -7.993 -37.710 1.00 81.62 1015 ARG A N 1
ATOM 7940 C CA . ARG A 1 1015 ? -15.637 -6.896 -38.679 1.00 81.62 1015 ARG A CA 1
ATOM 7941 C C . ARG A 1 1015 ? -15.377 -7.313 -40.129 1.00 81.62 1015 ARG A C 1
ATOM 7943 O O . ARG A 1 1015 ? -15.432 -6.460 -41.008 1.00 81.62 1015 ARG A O 1
ATOM 7950 N N . SER A 1 1016 ? -15.106 -8.595 -40.388 1.00 84.06 1016 SER A N 1
ATOM 7951 C CA . SER A 1 1016 ? -14.751 -9.109 -41.719 1.00 84.06 1016 SER A CA 1
ATOM 7952 C C . SER A 1 1016 ? -13.592 -8.340 -42.382 1.00 84.06 1016 SER A C 1
ATOM 7954 O O . SER A 1 1016 ? -13.621 -8.067 -43.582 1.00 84.06 1016 SER A O 1
ATOM 7956 N N . LEU A 1 1017 ? -12.571 -7.968 -41.599 1.00 85.00 1017 LEU A N 1
ATOM 7957 C CA . LEU A 1 1017 ? -11.373 -7.291 -42.101 1.00 85.00 1017 LEU A CA 1
ATOM 7958 C C . LEU A 1 1017 ? -10.518 -8.269 -42.912 1.00 85.00 1017 LEU A C 1
ATOM 7960 O O . LEU A 1 1017 ? -10.198 -9.369 -42.461 1.00 85.00 1017 LEU A O 1
ATOM 7964 N N . THR A 1 1018 ? -10.108 -7.853 -44.106 1.00 84.38 1018 THR A N 1
ATOM 7965 C CA . THR A 1 1018 ? -9.230 -8.641 -44.977 1.00 84.38 1018 THR A CA 1
ATOM 7966 C C . THR A 1 1018 ? -7.759 -8.402 -44.640 1.00 84.38 1018 THR A C 1
ATOM 7968 O O . THR A 1 1018 ? -7.373 -7.271 -44.359 1.00 84.38 1018 THR A O 1
ATOM 7971 N N . GLY A 1 1019 ? -6.922 -9.438 -44.738 1.00 83.38 1019 GLY A N 1
ATOM 7972 C CA . GLY A 1 1019 ? -5.461 -9.312 -44.630 1.00 83.38 1019 GLY A CA 1
ATOM 7973 C C . GLY A 1 1019 ? -4.878 -9.420 -43.216 1.00 83.38 1019 GLY A C 1
ATOM 7974 O O . GLY A 1 1019 ? -3.663 -9.356 -43.079 1.00 83.38 1019 GLY A O 1
ATOM 7975 N N . VAL A 1 1020 ? -5.706 -9.617 -42.182 1.00 85.94 1020 VAL A N 1
ATOM 7976 C CA . VAL A 1 1020 ? -5.233 -9.801 -40.793 1.00 85.94 1020 VAL A CA 1
ATOM 7977 C C . VAL A 1 1020 ? -4.851 -11.256 -40.501 1.00 85.94 1020 VAL A C 1
ATOM 7979 O O . VAL A 1 1020 ? -3.875 -11.509 -39.805 1.00 85.94 1020 VAL A O 1
ATOM 7982 N N . PHE A 1 1021 ? -5.606 -12.221 -41.036 1.00 91.44 1021 PHE A N 1
ATOM 7983 C CA . PHE A 1 1021 ? -5.322 -13.648 -40.884 1.00 91.44 1021 PHE A CA 1
ATOM 7984 C C . PHE A 1 1021 ? -5.762 -14.448 -42.121 1.00 91.44 1021 PHE A C 1
ATOM 7986 O O . PHE A 1 1021 ? -6.678 -14.045 -42.844 1.00 91.44 1021 PHE A O 1
ATOM 7993 N N . GLY A 1 1022 ? -5.120 -15.594 -42.356 1.00 89.75 1022 GLY A N 1
ATOM 7994 C CA . GLY A 1 1022 ? -5.517 -16.586 -43.361 1.00 89.75 1022 GLY A CA 1
ATOM 7995 C C . GLY A 1 1022 ? -6.432 -17.659 -42.766 1.00 89.75 1022 GLY A C 1
ATOM 7996 O O . GLY A 1 1022 ? -6.238 -18.072 -41.629 1.00 89.75 1022 GLY A O 1
ATOM 7997 N N . SER A 1 1023 ? -7.430 -18.136 -43.514 1.00 86.69 1023 SER A N 1
ATOM 7998 C CA . SER A 1 1023 ? -8.334 -19.231 -43.086 1.00 86.69 1023 SER A CA 1
ATOM 7999 C C . SER A 1 1023 ? -7.849 -20.629 -43.508 1.00 86.69 1023 SER A C 1
ATOM 8001 O O . SER A 1 1023 ? -8.565 -21.625 -43.386 1.00 86.69 1023 SER A O 1
ATOM 8003 N N . ASP A 1 1024 ? -6.633 -20.694 -44.043 1.00 86.38 1024 ASP A N 1
ATOM 8004 C CA . ASP A 1 1024 ? -6.019 -21.816 -44.745 1.00 86.38 1024 ASP A CA 1
ATOM 8005 C C . ASP A 1 1024 ? -5.021 -22.587 -43.867 1.00 86.38 1024 ASP A C 1
ATOM 8007 O O . ASP A 1 1024 ? -4.035 -23.130 -44.369 1.00 86.38 1024 ASP A O 1
ATOM 8011 N N . PHE A 1 1025 ? -5.250 -22.647 -42.549 1.00 90.94 1025 PHE A N 1
ATOM 8012 C CA . PHE A 1 1025 ? -4.438 -23.512 -41.695 1.00 90.94 1025 PHE A CA 1
ATOM 8013 C C . PHE A 1 1025 ? -4.564 -24.981 -42.164 1.00 90.94 1025 PHE A C 1
ATOM 8015 O O . PHE A 1 1025 ? -5.691 -25.468 -42.343 1.00 90.94 1025 PHE A O 1
ATOM 8022 N N . PRO A 1 1026 ? -3.444 -25.692 -42.392 1.00 88.75 1026 PRO A N 1
ATOM 8023 C CA . PRO A 1 1026 ? -3.458 -27.028 -42.979 1.00 88.75 1026 PRO A CA 1
ATOM 8024 C C . PRO A 1 1026 ? -4.053 -28.074 -42.021 1.00 88.75 1026 PRO A C 1
ATOM 8026 O O . PRO A 1 1026 ? -3.663 -28.168 -40.861 1.00 88.75 1026 PRO A O 1
ATOM 8029 N N . ASN A 1 1027 ? -4.979 -28.900 -42.522 1.00 85.50 1027 ASN A N 1
ATOM 8030 C CA . ASN A 1 1027 ? -5.620 -29.980 -41.745 1.00 85.50 1027 ASN A CA 1
ATOM 8031 C C . ASN A 1 1027 ? -4.729 -31.212 -41.546 1.00 85.50 1027 ASN A C 1
ATOM 8033 O O . ASN A 1 1027 ? -5.038 -32.077 -40.734 1.00 85.50 1027 ASN A O 1
ATOM 8037 N N . GLN A 1 1028 ? -3.676 -31.327 -42.346 1.00 86.62 1028 GLN A N 1
ATOM 8038 C CA . GLN A 1 1028 ? -2.702 -32.408 -42.311 1.00 86.62 1028 GLN A CA 1
ATOM 8039 C C . GLN A 1 1028 ? -1.312 -31.788 -42.437 1.00 86.62 1028 GLN A C 1
ATOM 8041 O O . GLN A 1 1028 ? -1.191 -30.717 -43.043 1.00 86.62 1028 GLN A O 1
ATOM 8046 N N . PRO A 1 1029 ? -0.270 -32.433 -41.897 1.00 84.88 1029 PRO A N 1
ATOM 8047 C CA . PRO A 1 1029 ? 1.089 -31.949 -42.067 1.00 84.88 1029 PRO A CA 1
ATOM 8048 C C . PRO A 1 1029 ? 1.418 -31.844 -43.570 1.00 84.88 1029 PRO A C 1
ATOM 8050 O O . PRO A 1 1029 ? 1.170 -32.799 -44.311 1.00 84.88 1029 PRO A O 1
ATOM 8053 N N . PRO A 1 1030 ? 1.975 -30.711 -44.043 1.00 81.44 1030 PRO A N 1
ATOM 8054 C CA . PRO A 1 1030 ? 2.320 -30.519 -45.457 1.00 81.44 1030 PRO A CA 1
ATOM 8055 C C . PRO A 1 1030 ? 3.323 -31.552 -45.986 1.00 81.44 1030 PRO A C 1
ATOM 8057 O O . PRO A 1 1030 ? 3.352 -31.838 -47.181 1.00 81.44 1030 PRO A O 1
ATOM 8060 N N . TYR A 1 1031 ? 4.124 -32.117 -45.082 1.00 80.75 1031 TYR A N 1
ATOM 8061 C CA . TYR A 1 1031 ? 5.098 -33.161 -45.353 1.00 80.75 1031 TYR A CA 1
ATOM 8062 C C . TYR A 1 1031 ? 4.826 -34.336 -44.419 1.00 80.75 1031 TYR A C 1
ATOM 8064 O O . TYR A 1 1031 ? 4.853 -34.182 -43.198 1.00 80.75 1031 TYR A O 1
ATOM 8072 N N . VAL A 1 1032 ? 4.567 -35.509 -44.992 1.00 78.44 1032 VAL A N 1
ATOM 8073 C CA . VAL A 1 1032 ? 4.433 -36.752 -44.229 1.00 78.44 1032 VAL A CA 1
ATOM 8074 C C . VAL A 1 1032 ? 5.782 -37.452 -44.234 1.00 78.44 1032 VAL A C 1
ATOM 8076 O O . VAL A 1 1032 ? 6.347 -37.723 -45.291 1.00 78.44 1032 VAL A O 1
ATOM 8079 N N . PHE A 1 1033 ? 6.291 -37.741 -43.047 1.00 82.62 1033 PHE A N 1
ATOM 8080 C CA . PHE A 1 1033 ? 7.529 -38.477 -42.832 1.00 82.62 1033 PHE A CA 1
ATOM 8081 C C . PHE A 1 1033 ? 7.350 -39.399 -41.626 1.00 82.62 1033 PHE A C 1
ATOM 8083 O O . PHE A 1 1033 ? 6.293 -39.421 -40.994 1.00 82.62 1033 PHE A O 1
ATOM 8090 N N . ASN A 1 1034 ? 8.373 -40.191 -41.318 1.00 84.50 1034 ASN A N 1
ATOM 8091 C CA . ASN A 1 1034 ? 8.399 -40.925 -40.063 1.00 84.50 1034 ASN A CA 1
ATOM 8092 C C . ASN A 1 1034 ? 8.585 -39.920 -38.914 1.00 84.50 1034 ASN A C 1
ATOM 8094 O O . ASN A 1 1034 ? 9.716 -39.552 -38.609 1.00 84.50 1034 ASN A O 1
ATOM 8098 N N . PHE A 1 1035 ? 7.487 -39.456 -38.310 1.00 84.88 1035 PHE A N 1
ATOM 8099 C CA . PHE A 1 1035 ? 7.509 -38.398 -37.293 1.00 84.88 1035 PHE A CA 1
ATOM 8100 C C . PHE A 1 1035 ? 8.331 -38.781 -36.064 1.00 84.88 1035 PHE A C 1
ATOM 8102 O O . PHE A 1 1035 ? 8.898 -37.904 -35.422 1.00 84.88 1035 PHE A O 1
ATOM 8109 N N . THR A 1 1036 ? 8.440 -40.077 -35.780 1.00 83.44 1036 THR A N 1
ATOM 8110 C CA . THR A 1 1036 ? 9.230 -40.630 -34.675 1.00 83.44 1036 THR A CA 1
ATOM 8111 C C . THR A 1 1036 ? 10.586 -41.202 -35.112 1.00 83.44 1036 THR A C 1
ATOM 8113 O O . THR A 1 1036 ? 11.228 -41.902 -34.334 1.00 83.44 1036 THR A O 1
ATOM 8116 N N . GLY A 1 1037 ? 11.013 -40.980 -36.360 1.00 75.44 1037 GLY A N 1
ATOM 8117 C CA . GLY A 1 1037 ? 12.293 -41.448 -36.911 1.00 75.44 1037 GLY A CA 1
ATOM 8118 C C . GLY A 1 1037 ? 13.224 -40.303 -37.314 1.00 75.44 1037 GLY A C 1
ATOM 8119 O O . GLY A 1 1037 ? 13.023 -39.168 -36.889 1.00 75.44 1037 GLY A O 1
ATOM 8120 N N . ASP A 1 1038 ? 14.233 -40.603 -38.139 1.00 67.31 1038 ASP A N 1
ATOM 8121 C CA . ASP A 1 1038 ? 15.179 -39.601 -38.644 1.00 67.31 1038 ASP A CA 1
ATOM 8122 C C . ASP A 1 1038 ? 14.494 -38.604 -39.585 1.00 67.31 1038 ASP A C 1
ATOM 8124 O O . ASP A 1 1038 ? 13.788 -38.972 -40.531 1.00 67.31 1038 ASP A O 1
ATOM 8128 N N . VAL A 1 1039 ? 14.723 -37.321 -39.320 1.00 66.31 1039 VAL A N 1
ATOM 8129 C CA . VAL A 1 1039 ? 14.033 -36.208 -39.969 1.00 66.31 1039 VAL A CA 1
ATOM 8130 C C . VAL A 1 1039 ? 14.968 -35.530 -40.977 1.00 66.31 1039 VAL A C 1
ATOM 8132 O O . VAL A 1 1039 ? 16.094 -35.171 -40.646 1.00 66.31 1039 VAL A O 1
ATOM 8135 N N . GLY A 1 1040 ? 14.519 -35.349 -42.224 1.00 60.53 1040 GLY A N 1
ATOM 8136 C CA . GLY A 1 1040 ? 15.293 -34.658 -43.268 1.00 60.53 1040 GLY A CA 1
ATOM 8137 C C . GLY A 1 1040 ? 15.216 -33.122 -43.187 1.00 60.53 1040 GLY A C 1
ATOM 8138 O O . GLY A 1 1040 ? 14.277 -32.568 -42.626 1.00 60.53 1040 GLY A O 1
ATOM 8139 N N . ASN A 1 1041 ? 16.158 -32.414 -43.828 1.00 59.28 1041 ASN A N 1
ATOM 8140 C CA . ASN A 1 1041 ? 16.297 -30.943 -43.757 1.00 59.28 1041 ASN A CA 1
ATOM 8141 C C . ASN A 1 1041 ? 15.057 -30.119 -44.176 1.00 59.28 1041 ASN A C 1
ATOM 8143 O O . ASN A 1 1041 ? 14.942 -28.956 -43.795 1.00 59.28 1041 ASN A O 1
ATOM 8147 N N . ASN A 1 1042 ? 14.123 -30.681 -44.949 1.00 58.19 1042 ASN A N 1
ATOM 8148 C CA . ASN A 1 1042 ? 13.003 -29.926 -45.532 1.00 58.19 1042 ASN A CA 1
ATOM 8149 C C . ASN A 1 1042 ? 11.885 -29.567 -44.531 1.00 58.19 1042 ASN A C 1
ATOM 8151 O O . ASN A 1 1042 ? 10.976 -28.821 -44.890 1.00 58.19 1042 ASN A O 1
ATOM 8155 N N . THR A 1 1043 ? 11.930 -30.083 -43.301 1.00 66.56 1043 THR A N 1
ATOM 8156 C CA . THR A 1 1043 ? 10.936 -29.816 -42.242 1.00 66.56 1043 THR A CA 1
ATOM 8157 C C . THR A 1 1043 ? 11.486 -28.953 -41.107 1.00 66.56 1043 THR A C 1
ATOM 8159 O O . THR A 1 1043 ? 10.762 -28.674 -40.159 1.00 66.56 1043 THR A O 1
ATOM 8162 N N . LEU A 1 1044 ? 12.756 -28.537 -41.188 1.00 72.81 1044 LEU A N 1
ATOM 8163 C CA . LEU A 1 1044 ? 13.428 -27.766 -40.137 1.00 72.81 1044 LEU A CA 1
ATOM 8164 C C . LEU A 1 1044 ? 12.961 -26.299 -40.082 1.00 72.81 1044 LEU A C 1
ATOM 8166 O O . LEU A 1 1044 ? 13.033 -25.664 -39.035 1.00 72.81 1044 LEU A O 1
ATOM 8170 N N . TYR A 1 1045 ? 12.485 -25.760 -41.208 1.00 80.56 1045 TYR A N 1
ATOM 8171 C CA . TYR A 1 1045 ? 12.101 -24.354 -41.345 1.00 80.56 1045 TYR A CA 1
ATOM 8172 C C . TYR A 1 1045 ? 10.587 -24.220 -41.570 1.00 80.56 1045 TYR A C 1
ATOM 8174 O O . TYR A 1 1045 ? 10.112 -24.442 -42.692 1.00 80.56 1045 TYR A O 1
ATOM 8182 N N . PRO A 1 1046 ? 9.812 -23.855 -40.532 1.00 84.12 1046 PRO A N 1
ATOM 8183 C CA . PRO A 1 1046 ? 8.377 -23.669 -40.667 1.00 84.12 1046 PRO A CA 1
ATOM 8184 C C . PRO A 1 1046 ? 8.039 -22.391 -41.433 1.00 84.12 1046 PRO A C 1
ATOM 8186 O O . PRO A 1 1046 ? 8.769 -21.399 -41.423 1.00 84.12 1046 PRO A O 1
ATOM 8189 N N . SER A 1 1047 ? 6.879 -22.401 -42.086 1.00 87.19 1047 SER A N 1
ATOM 8190 C CA . SER A 1 1047 ? 6.318 -21.191 -42.688 1.00 87.19 1047 SER A CA 1
ATOM 8191 C C . SER A 1 1047 ? 5.770 -20.266 -41.600 1.00 87.19 1047 SER A C 1
ATOM 8193 O O . SER A 1 1047 ? 5.076 -20.720 -40.696 1.00 87.19 1047 SER A O 1
ATOM 8195 N N . GLN A 1 1048 ? 6.051 -18.967 -41.672 1.00 88.44 1048 GLN A N 1
ATOM 8196 C CA . GLN A 1 1048 ? 5.486 -17.998 -40.731 1.00 88.44 1048 GLN A CA 1
ATOM 8197 C C . GLN A 1 1048 ? 4.149 -17.464 -41.243 1.00 88.44 1048 GLN A C 1
ATOM 8199 O O . GLN A 1 1048 ? 4.020 -17.117 -42.420 1.00 88.44 1048 GLN A O 1
ATOM 8204 N N . GLY A 1 1049 ? 3.154 -17.362 -40.365 1.00 86.00 1049 GLY A N 1
ATOM 8205 C CA . GLY A 1 1049 ? 1.914 -16.680 -40.713 1.00 86.00 1049 GLY A CA 1
ATOM 8206 C C . GLY A 1 1049 ? 0.830 -16.725 -39.645 1.00 86.00 1049 GLY A C 1
ATOM 8207 O O . GLY A 1 1049 ? 0.714 -17.666 -38.865 1.00 86.00 1049 GLY A O 1
ATOM 8208 N N . THR A 1 1050 ? -0.025 -15.708 -39.661 1.00 90.19 1050 THR A N 1
ATOM 8209 C CA . THR A 1 1050 ? -1.241 -15.632 -38.848 1.00 90.19 1050 THR A CA 1
ATOM 8210 C C . THR A 1 1050 ? -2.349 -16.452 -39.515 1.00 90.19 1050 THR A C 1
ATOM 8212 O O . THR A 1 1050 ? -3.153 -15.924 -40.285 1.00 90.19 1050 THR A O 1
ATOM 8215 N N . LYS A 1 1051 ? -2.371 -17.769 -39.287 1.00 88.94 1051 LYS A N 1
ATOM 8216 C CA . LYS A 1 1051 ? -3.375 -18.672 -39.875 1.00 88.94 1051 LYS A CA 1
ATOM 8217 C C . LYS A 1 1051 ? -4.352 -19.186 -38.824 1.00 88.94 1051 LYS A C 1
ATOM 8219 O O . LYS A 1 1051 ? -3.959 -19.558 -37.723 1.00 88.94 1051 LYS A O 1
ATOM 8224 N N . ALA A 1 1052 ? -5.625 -19.240 -39.193 1.00 90.62 1052 ALA A N 1
ATOM 8225 C CA . ALA A 1 1052 ? -6.709 -19.736 -38.366 1.00 90.62 1052 ALA A CA 1
ATOM 8226 C C . ALA A 1 1052 ? -7.456 -20.876 -39.066 1.00 90.62 1052 ALA A C 1
ATOM 8228 O O . ALA A 1 1052 ? -7.608 -20.888 -40.292 1.00 90.62 1052 ALA A O 1
ATOM 8229 N N . ARG A 1 1053 ? -7.969 -21.827 -38.284 1.00 91.88 1053 ARG A N 1
ATOM 8230 C CA . ARG A 1 1053 ? -8.812 -22.915 -38.781 1.00 91.88 1053 ARG A CA 1
ATOM 8231 C C . ARG A 1 1053 ? -10.277 -22.595 -38.529 1.00 91.88 1053 ARG A C 1
ATOM 8233 O O . ARG A 1 1053 ? -10.696 -22.453 -37.386 1.00 91.88 1053 ARG A O 1
ATOM 8240 N N . LEU A 1 1054 ? -11.065 -22.531 -39.598 1.00 92.69 1054 LEU A N 1
ATOM 8241 C CA . LEU A 1 1054 ? -12.507 -22.318 -39.504 1.00 92.69 1054 LEU A CA 1
ATOM 8242 C C . LEU A 1 1054 ? -13.235 -23.657 -39.359 1.00 92.69 1054 LEU A C 1
ATOM 8244 O O . LEU A 1 1054 ? -13.060 -24.555 -40.184 1.00 92.69 1054 LEU A O 1
ATOM 8248 N N . ILE A 1 1055 ? -14.086 -23.753 -38.343 1.00 93.62 1055 ILE A N 1
ATOM 8249 C CA . ILE A 1 1055 ? -14.894 -24.930 -38.014 1.00 93.62 1055 ILE A CA 1
ATOM 8250 C C . ILE A 1 1055 ? -16.360 -24.500 -37.980 1.00 93.62 1055 ILE A C 1
ATOM 8252 O O . ILE A 1 1055 ? -16.674 -23.409 -37.493 1.00 93.62 1055 ILE A O 1
ATOM 8256 N N . ASN A 1 1056 ? -17.269 -25.305 -38.534 1.00 94.25 1056 ASN A N 1
ATOM 8257 C CA . ASN A 1 1056 ? -18.684 -24.948 -38.481 1.00 94.25 1056 ASN A CA 1
ATOM 8258 C C . ASN A 1 1056 ? -19.258 -25.269 -37.094 1.00 94.25 1056 ASN A C 1
ATOM 8260 O O . ASN A 1 1056 ? -18.878 -26.248 -36.451 1.00 94.25 1056 ASN A O 1
ATOM 8264 N N . TYR A 1 1057 ? -20.195 -24.438 -36.640 1.00 92.31 1057 TYR A N 1
ATOM 8265 C CA . TYR A 1 1057 ? -20.886 -24.660 -35.375 1.00 92.31 1057 TYR A CA 1
ATOM 8266 C C . TYR A 1 1057 ? -21.530 -26.052 -35.326 1.00 92.31 1057 TYR A C 1
ATOM 8268 O O . TYR A 1 1057 ? -22.247 -26.445 -36.246 1.00 92.31 1057 TYR A O 1
ATOM 8276 N N . GLY A 1 1058 ? -21.322 -26.765 -34.222 1.00 87.94 1058 GLY A N 1
ATOM 8277 C CA . GLY A 1 1058 ? -21.925 -28.070 -33.955 1.00 87.94 1058 GLY A CA 1
ATOM 8278 C C . GLY A 1 1058 ? -21.237 -29.255 -34.636 1.00 87.94 1058 GLY A C 1
ATOM 8279 O O . GLY A 1 1058 ? -21.681 -30.384 -34.437 1.00 87.94 1058 GLY A O 1
ATOM 8280 N N . GLU A 1 1059 ? -20.158 -29.041 -35.397 1.00 92.94 1059 GLU A N 1
ATOM 8281 C CA . GLU A 1 1059 ? -19.364 -30.145 -35.943 1.00 92.94 1059 GLU A CA 1
ATOM 8282 C C . GLU A 1 1059 ? -18.706 -30.956 -34.820 1.00 92.94 1059 GLU A C 1
ATOM 8284 O O . GLU A 1 1059 ? -18.199 -30.397 -33.843 1.00 92.94 1059 GLU A O 1
ATOM 8289 N N . ALA A 1 1060 ? -18.714 -32.284 -34.967 1.00 93.44 1060 ALA A N 1
ATOM 8290 C CA . ALA A 1 1060 ? -17.880 -33.170 -34.167 1.00 93.44 1060 ALA A CA 1
ATOM 8291 C C . ALA A 1 1060 ? -16.449 -33.076 -34.699 1.00 93.44 1060 ALA A C 1
ATOM 8293 O O . ALA A 1 1060 ? -16.185 -33.416 -35.853 1.00 93.44 1060 ALA A O 1
ATOM 8294 N N . VAL A 1 1061 ? -15.546 -32.588 -33.863 1.00 94.31 1061 VAL A N 1
ATOM 8295 C CA . VAL A 1 1061 ? -14.147 -32.366 -34.201 1.00 94.31 1061 VAL A CA 1
ATOM 8296 C C . VAL A 1 1061 ? -13.315 -33.420 -33.494 1.00 94.31 1061 VAL A C 1
ATOM 8298 O O . VAL A 1 1061 ? -13.382 -33.563 -32.275 1.00 94.31 1061 VAL A O 1
ATOM 8301 N N . GLU A 1 1062 ? -12.517 -34.139 -34.273 1.00 94.44 1062 GLU A N 1
ATOM 8302 C CA . GLU A 1 1062 ? -11.398 -34.931 -33.782 1.00 94.44 1062 GLU A CA 1
ATOM 8303 C C . GLU A 1 1062 ? -10.112 -34.221 -34.190 1.00 94.44 1062 GLU A C 1
ATOM 8305 O O . GLU A 1 1062 ? -9.953 -33.851 -35.356 1.00 94.44 1062 GLU A O 1
ATOM 8310 N N . ILE A 1 1063 ? -9.208 -34.017 -33.236 1.00 94.25 1063 ILE A N 1
ATOM 8311 C CA . ILE A 1 1063 ? -7.872 -33.502 -33.524 1.00 94.25 1063 ILE A CA 1
ATOM 8312 C C . ILE A 1 1063 ? -6.865 -34.528 -33.037 1.00 94.25 1063 ILE A C 1
ATOM 8314 O O . ILE A 1 1063 ? -6.847 -34.897 -31.860 1.00 94.25 1063 ILE A O 1
ATOM 8318 N N . VAL A 1 1064 ? -6.038 -34.986 -33.970 1.00 94.44 1064 VAL A N 1
ATOM 8319 C CA . VAL A 1 1064 ? -4.906 -35.861 -33.697 1.00 94.44 1064 VAL A CA 1
ATOM 8320 C C . VAL A 1 1064 ? -3.663 -34.995 -33.625 1.00 94.44 1064 VAL A C 1
ATOM 8322 O O . VAL A 1 1064 ? -3.323 -34.294 -34.577 1.00 94.44 1064 VAL A O 1
ATOM 8325 N N . PHE A 1 1065 ? -2.978 -35.074 -32.497 1.00 94.00 1065 PHE A N 1
ATOM 8326 C CA . PHE A 1 1065 ? -1.698 -34.436 -32.283 1.00 94.00 1065 PHE A CA 1
ATOM 8327 C C . PHE A 1 1065 ? -0.619 -35.497 -32.367 1.00 94.00 1065 PHE A C 1
ATOM 8329 O O . PHE A 1 1065 ? -0.640 -36.464 -31.609 1.00 94.00 1065 PHE A O 1
ATOM 8336 N N . GLN A 1 1066 ? 0.301 -35.316 -33.305 1.00 91.75 1066 GLN A N 1
ATOM 8337 C CA . GLN A 1 1066 ? 1.459 -36.174 -33.497 1.00 91.75 1066 GLN A CA 1
ATOM 8338 C C . GLN A 1 1066 ? 2.698 -35.402 -33.049 1.00 91.75 1066 GLN A C 1
ATOM 8340 O O . GLN A 1 1066 ? 3.053 -34.399 -33.666 1.00 91.75 1066 GLN A O 1
ATOM 8345 N N . GLY A 1 1067 ? 3.355 -35.883 -31.997 1.00 88.62 1067 GLY A N 1
ATOM 8346 C CA . GLY A 1 1067 ? 4.689 -35.429 -31.628 1.00 88.62 1067 GLY A CA 1
ATOM 8347 C C . GLY A 1 1067 ? 5.689 -35.832 -32.709 1.00 88.62 1067 GLY A C 1
ATOM 8348 O O . GLY A 1 1067 ? 5.593 -36.924 -33.280 1.00 88.62 1067 GLY A O 1
ATOM 8349 N N . THR A 1 1068 ? 6.635 -34.945 -33.009 1.00 85.31 1068 THR A N 1
ATOM 8350 C CA . THR A 1 1068 ? 7.657 -35.174 -34.038 1.00 85.31 1068 THR A CA 1
ATOM 8351 C C . THR A 1 1068 ? 9.057 -35.074 -33.448 1.00 85.31 1068 THR A C 1
ATOM 8353 O O . THR A 1 1068 ? 9.254 -34.399 -32.441 1.00 85.31 1068 THR A O 1
ATOM 8356 N N . ASN A 1 1069 ? 10.033 -35.684 -34.115 1.00 81.25 1069 ASN A N 1
ATOM 8357 C CA . ASN A 1 1069 ? 11.455 -35.573 -33.784 1.00 81.25 1069 ASN A CA 1
ATOM 8358 C C . ASN A 1 1069 ? 12.160 -34.432 -34.527 1.00 81.25 1069 ASN A C 1
ATOM 8360 O O . ASN A 1 1069 ? 13.382 -34.434 -34.648 1.00 81.25 1069 ASN A O 1
ATOM 8364 N N . VAL A 1 1070 ? 11.406 -33.480 -35.087 1.00 77.81 1070 VAL A N 1
ATOM 8365 C CA . VAL A 1 1070 ? 11.979 -32.333 -35.800 1.00 77.81 1070 VAL A CA 1
ATOM 8366 C C . VAL A 1 1070 ? 12.674 -31.428 -34.784 1.00 77.81 1070 VAL A C 1
ATOM 8368 O O . VAL A 1 1070 ? 12.038 -30.934 -33.857 1.00 77.81 1070 VAL A O 1
ATOM 8371 N N . GLY A 1 1071 ? 13.972 -31.190 -34.968 1.00 73.38 1071 GLY A N 1
ATOM 8372 C CA . GLY A 1 1071 ? 14.781 -30.476 -33.982 1.00 73.38 1071 GLY A CA 1
ATOM 8373 C C . GLY A 1 1071 ? 15.073 -31.380 -32.786 1.00 73.38 1071 GLY A C 1
ATOM 8374 O O . GLY A 1 1071 ? 15.951 -32.233 -32.874 1.00 73.38 1071 GLY A O 1
ATOM 8375 N N . ASN A 1 1072 ? 14.302 -31.221 -31.708 1.00 73.19 1072 ASN A N 1
ATOM 8376 C CA . ASN A 1 1072 ? 14.355 -32.072 -30.521 1.00 73.19 1072 ASN A CA 1
ATOM 8377 C C . ASN A 1 1072 ? 12.971 -32.652 -30.211 1.00 73.19 1072 ASN A C 1
ATOM 8379 O O . ASN A 1 1072 ? 11.969 -31.943 -30.184 1.00 73.19 1072 ASN A O 1
ATOM 8383 N N . ALA A 1 1073 ? 12.936 -33.954 -29.939 1.00 72.56 1073 ALA A N 1
ATOM 8384 C CA . ALA A 1 1073 ? 11.721 -34.664 -29.572 1.00 72.56 1073 ALA A CA 1
ATOM 8385 C C . ALA A 1 1073 ? 11.335 -34.370 -28.113 1.00 72.56 1073 ALA A C 1
ATOM 8387 O O . ALA A 1 1073 ? 12.055 -34.773 -27.195 1.00 72.56 1073 ALA A O 1
ATOM 8388 N N . GLU A 1 1074 ? 10.187 -33.727 -27.900 1.00 75.25 1074 GLU A N 1
ATOM 8389 C CA . GLU A 1 1074 ? 9.698 -33.305 -26.580 1.00 75.25 1074 GLU A CA 1
ATOM 8390 C C . GLU A 1 1074 ? 8.207 -33.618 -26.387 1.00 75.25 1074 GLU A C 1
ATOM 8392 O O . GLU A 1 1074 ? 7.486 -33.909 -27.346 1.00 75.25 1074 GLU A O 1
ATOM 8397 N N . ASN A 1 1075 ? 7.752 -33.583 -25.131 1.00 79.69 1075 ASN A N 1
ATOM 8398 C CA . ASN A 1 1075 ? 6.325 -33.588 -24.824 1.00 79.69 1075 ASN A CA 1
ATOM 8399 C C . ASN A 1 1075 ? 5.750 -32.182 -25.063 1.00 79.69 1075 ASN A C 1
ATOM 8401 O O . ASN A 1 1075 ? 6.412 -31.180 -24.790 1.00 79.69 1075 ASN A O 1
ATOM 8405 N N . HIS A 1 1076 ? 4.502 -32.103 -25.528 1.00 85.06 1076 HIS A N 1
ATOM 8406 C CA . HIS A 1 1076 ? 3.815 -30.828 -25.748 1.00 85.06 1076 HIS A CA 1
ATOM 8407 C C . HIS A 1 1076 ? 2.465 -30.803 -25.020 1.00 85.06 1076 HIS A C 1
ATOM 8409 O O . HIS A 1 1076 ? 1.496 -31.381 -25.520 1.00 85.06 1076 HIS A O 1
ATOM 8415 N N . PRO A 1 1077 ? 2.359 -30.152 -23.849 1.00 86.50 1077 PRO A N 1
ATOM 8416 C CA . PRO A 1 1077 ? 1.078 -29.904 -23.205 1.00 86.50 1077 PRO A CA 1
ATOM 8417 C C . PRO A 1 1077 ? 0.312 -28.842 -23.989 1.00 86.50 1077 PRO A C 1
ATOM 8419 O O . PRO A 1 1077 ? 0.735 -27.692 -24.046 1.00 86.50 1077 PRO A O 1
ATOM 8422 N N . LEU A 1 1078 ? -0.808 -29.206 -24.608 1.00 87.31 1078 LEU A N 1
ATOM 8423 C CA . LEU A 1 1078 ? -1.617 -28.279 -25.393 1.00 87.31 1078 LEU A CA 1
ATOM 8424 C C . LEU A 1 1078 ? -2.899 -27.898 -24.660 1.00 87.31 1078 LEU A C 1
ATOM 8426 O O . LEU A 1 1078 ? -3.598 -28.755 -24.118 1.00 87.31 1078 LEU A O 1
ATOM 8430 N N . GLN A 1 1079 ? -3.223 -26.608 -24.710 1.00 86.75 1079 GLN A N 1
ATOM 8431 C CA . GLN A 1 1079 ? -4.441 -26.023 -24.154 1.00 86.75 1079 GLN A CA 1
ATOM 8432 C C . GLN A 1 1079 ? -5.253 -25.379 -25.277 1.00 86.75 1079 GLN A C 1
ATOM 8434 O O . GLN A 1 1079 ? -4.719 -24.617 -26.081 1.00 86.75 1079 GLN A O 1
ATOM 8439 N N . LEU A 1 1080 ? -6.564 -25.636 -25.302 1.00 87.81 1080 LEU A N 1
ATOM 8440 C CA . LEU A 1 1080 ? -7.513 -24.960 -26.192 1.00 87.81 1080 LEU A CA 1
ATOM 8441 C C . LEU A 1 1080 ? -8.453 -24.077 -25.375 1.00 87.81 1080 LEU A C 1
ATOM 8443 O O . LEU A 1 1080 ? -9.207 -24.559 -24.533 1.00 87.81 1080 LEU A O 1
ATOM 8447 N N . HIS A 1 1081 ? -8.422 -22.772 -25.613 1.00 85.94 1081 HIS A N 1
ATOM 8448 C CA . HIS A 1 1081 ? -9.319 -21.830 -24.951 1.00 85.94 1081 HIS A CA 1
ATOM 8449 C C . HIS A 1 1081 ? -10.763 -22.051 -25.413 1.00 85.94 1081 HIS A C 1
ATOM 8451 O O . HIS A 1 1081 ? -11.021 -22.379 -26.568 1.00 85.94 1081 HIS A O 1
ATOM 8457 N N . GLY A 1 1082 ? -11.722 -21.855 -24.509 1.00 83.44 1082 GLY A N 1
ATOM 8458 C CA . GLY A 1 1082 ? -13.150 -21.907 -24.838 1.00 83.44 1082 GLY A CA 1
ATOM 8459 C C . GLY A 1 1082 ? -13.763 -23.301 -24.997 1.00 83.44 1082 GLY A C 1
ATOM 8460 O O . GLY A 1 1082 ? -14.970 -23.373 -25.234 1.00 83.44 1082 GLY A O 1
ATOM 8461 N N . PHE A 1 1083 ? -12.999 -24.386 -24.832 1.00 85.31 1083 PHE A N 1
ATOM 8462 C CA . PHE A 1 1083 ? -13.508 -25.759 -24.909 1.00 85.31 1083 PHE A CA 1
ATOM 8463 C C . PHE A 1 1083 ? -12.987 -26.640 -23.770 1.00 85.31 1083 PHE A C 1
ATOM 8465 O O . PHE A 1 1083 ? -11.839 -26.524 -23.353 1.00 85.31 1083 PHE A O 1
ATOM 8472 N N . SER A 1 1084 ? -13.843 -27.563 -23.335 1.00 87.19 1084 SER A N 1
ATOM 8473 C CA . SER A 1 1084 ? -13.450 -28.826 -22.706 1.00 87.19 1084 SER A CA 1
ATOM 8474 C C . SER A 1 1084 ? -13.657 -29.940 -23.738 1.00 87.19 1084 SER A C 1
ATOM 8476 O O . SER A 1 1084 ? -14.557 -29.848 -24.580 1.00 87.19 1084 SER A O 1
ATOM 8478 N N . PHE A 1 1085 ? -12.802 -30.957 -23.729 1.00 90.50 1085 PHE A N 1
ATOM 8479 C CA . PHE A 1 1085 ? -12.771 -32.010 -24.744 1.00 90.50 1085 PHE A CA 1
ATOM 8480 C C . PHE A 1 1085 ? -12.387 -33.358 -24.139 1.00 90.50 1085 PHE A C 1
ATOM 8482 O O . PHE A 1 1085 ? -11.745 -33.432 -23.097 1.00 90.50 1085 PHE A O 1
ATOM 8489 N N . TYR A 1 1086 ? -12.767 -34.441 -24.807 1.00 93.25 1086 TYR A N 1
ATOM 8490 C CA . TYR A 1 1086 ? -12.458 -35.795 -24.363 1.00 93.25 1086 TYR A CA 1
ATOM 8491 C C . TYR A 1 1086 ? -11.117 -36.244 -24.933 1.00 93.25 1086 TYR A C 1
ATOM 8493 O O . TYR A 1 1086 ? -10.965 -36.287 -26.155 1.00 93.25 1086 TYR A O 1
ATOM 8501 N N . LEU A 1 1087 ? -10.164 -36.612 -24.077 1.00 91.12 1087 LEU A N 1
ATOM 8502 C CA . LEU A 1 1087 ? -8.931 -37.280 -24.500 1.00 91.12 1087 LEU A CA 1
ATOM 8503 C C . LEU A 1 1087 ? -9.247 -38.760 -24.737 1.00 91.12 1087 LEU A C 1
ATOM 8505 O O . LEU A 1 1087 ? -9.346 -39.550 -23.801 1.00 91.12 1087 LEU A O 1
ATOM 8509 N N . VAL A 1 1088 ? -9.456 -39.126 -25.999 1.00 94.31 1088 VAL A N 1
ATOM 8510 C CA . VAL A 1 1088 ? -9.963 -40.456 -26.370 1.00 94.31 1088 VAL A CA 1
ATOM 8511 C C . VAL A 1 1088 ? -8.861 -41.475 -26.599 1.00 94.31 1088 VAL A C 1
ATOM 8513 O O . VAL A 1 1088 ? -9.125 -42.666 -26.529 1.00 94.31 1088 VAL A O 1
ATOM 8516 N N . GLY A 1 1089 ? -7.626 -41.053 -26.850 1.00 90.75 1089 GLY A N 1
ATOM 8517 C CA . GLY A 1 1089 ? -6.525 -41.988 -27.040 1.00 90.75 1089 GLY A CA 1
ATOM 8518 C C . GLY A 1 1089 ? -5.169 -41.316 -26.976 1.00 90.75 1089 GLY A C 1
ATOM 8519 O O . GLY A 1 1089 ? -5.022 -40.150 -27.340 1.00 90.75 1089 GLY A O 1
ATOM 8520 N N . THR A 1 1090 ? -4.180 -42.080 -26.535 1.00 92.69 1090 THR A N 1
ATOM 8521 C CA . THR A 1 1090 ? -2.764 -41.727 -26.569 1.00 92.69 1090 THR A CA 1
ATOM 8522 C C . THR A 1 1090 ? -1.959 -42.960 -26.963 1.00 92.69 1090 THR A C 1
ATOM 8524 O O . THR A 1 1090 ? -2.399 -44.094 -26.760 1.00 92.69 1090 THR A O 1
ATOM 8527 N N . GLY A 1 1091 ? -0.780 -42.762 -27.539 1.00 88.81 1091 GLY A N 1
ATOM 8528 C CA . GLY A 1 1091 ? 0.107 -43.866 -27.880 1.00 88.81 1091 GLY A CA 1
ATOM 8529 C C . GLY A 1 1091 ? 1.498 -43.396 -28.270 1.00 88.81 1091 GLY A C 1
ATOM 8530 O O . GLY A 1 1091 ? 1.727 -42.211 -28.487 1.00 88.81 1091 GLY A O 1
ATOM 8531 N N . TYR A 1 1092 ? 2.427 -44.342 -28.363 1.00 89.44 1092 TYR A N 1
ATOM 8532 C CA . TYR A 1 1092 ? 3.776 -44.105 -28.875 1.00 89.44 1092 TYR A CA 1
ATOM 8533 C C . TYR A 1 1092 ? 3.869 -44.482 -30.359 1.00 89.44 1092 TYR A C 1
ATOM 8535 O O . TYR A 1 1092 ? 3.041 -45.232 -30.882 1.00 89.44 1092 TYR A O 1
ATOM 8543 N N . GLY A 1 1093 ? 4.896 -43.975 -31.032 1.00 88.12 1093 GLY A N 1
ATOM 8544 C CA . GLY A 1 1093 ? 5.105 -44.123 -32.466 1.00 88.12 1093 GLY A CA 1
ATOM 8545 C C . GLY A 1 1093 ? 4.266 -43.152 -33.299 1.00 88.12 1093 GLY A C 1
ATOM 8546 O O . GLY A 1 1093 ? 3.648 -42.210 -32.797 1.00 88.12 1093 GLY A O 1
ATOM 8547 N N . ASN A 1 1094 ? 4.246 -43.395 -34.608 1.00 89.81 1094 ASN A N 1
ATOM 8548 C CA . ASN A 1 1094 ? 3.386 -42.648 -35.518 1.00 89.81 1094 ASN A CA 1
ATOM 8549 C C . ASN A 1 1094 ? 1.932 -43.098 -35.369 1.00 89.81 1094 ASN A C 1
ATOM 8551 O O . ASN A 1 1094 ? 1.630 -44.294 -35.414 1.00 89.81 1094 ASN A O 1
ATOM 8555 N N . PHE A 1 1095 ? 1.028 -42.132 -35.282 1.00 91.94 1095 PHE A N 1
ATOM 8556 C CA . PHE A 1 1095 ? -0.400 -42.351 -35.380 1.00 91.94 1095 PHE A CA 1
ATOM 8557 C C . PHE A 1 1095 ? -0.741 -43.029 -36.707 1.00 91.94 1095 PHE A C 1
ATOM 8559 O O . PHE A 1 1095 ? -0.401 -42.547 -37.790 1.00 91.94 1095 PHE A O 1
ATOM 8566 N N . ASN A 1 1096 ? -1.467 -44.138 -36.623 1.00 91.00 1096 ASN A N 1
ATOM 8567 C CA . ASN A 1 1096 ? -1.999 -44.830 -37.780 1.00 91.00 1096 ASN A CA 1
ATOM 8568 C C . ASN A 1 1096 ? -3.518 -44.683 -37.775 1.00 91.00 1096 ASN A C 1
ATOM 8570 O O . ASN A 1 1096 ? -4.201 -45.258 -36.932 1.00 91.00 1096 ASN A O 1
ATOM 8574 N N . ALA A 1 1097 ? -4.052 -43.963 -38.762 1.00 87.69 1097 ALA A N 1
ATOM 8575 C CA . ALA A 1 1097 ? -5.482 -43.671 -38.867 1.00 87.69 1097 ALA A CA 1
ATOM 8576 C C . ALA A 1 1097 ? -6.391 -44.916 -38.951 1.00 87.69 1097 ALA A C 1
ATOM 8578 O O . ALA A 1 1097 ? -7.603 -44.785 -38.820 1.00 87.69 1097 ALA A O 1
ATOM 8579 N N . THR A 1 1098 ? -5.829 -46.110 -39.173 1.00 88.75 1098 THR A N 1
ATOM 8580 C CA . THR A 1 1098 ? -6.572 -47.378 -39.204 1.00 88.75 1098 THR A CA 1
ATOM 8581 C C . THR A 1 1098 ? -6.453 -48.143 -37.888 1.00 88.75 1098 THR A C 1
ATOM 8583 O O . THR A 1 1098 ? -7.465 -48.585 -37.354 1.00 88.75 109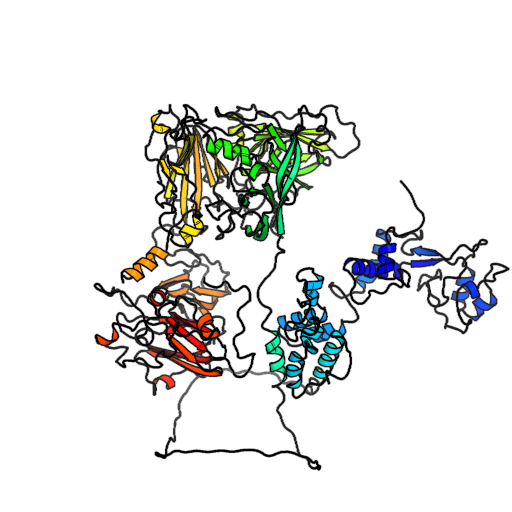8 THR A O 1
ATOM 8586 N N . SER A 1 1099 ? -5.241 -48.309 -37.348 1.00 89.69 1099 SER A N 1
ATOM 8587 C CA . SER A 1 1099 ? -5.021 -49.146 -36.160 1.00 89.69 1099 SER A CA 1
ATOM 8588 C C . SER A 1 1099 ? -5.082 -48.377 -34.839 1.00 89.69 1099 SER A C 1
ATOM 8590 O O . SER A 1 1099 ? -5.574 -48.919 -33.857 1.00 89.69 1099 SER A O 1
ATOM 8592 N N . SER A 1 1100 ? -4.641 -47.119 -34.785 1.00 91.19 1100 SER A N 1
ATOM 8593 C CA . SER A 1 1100 ? -4.621 -46.325 -33.546 1.00 91.19 1100 SER A CA 1
ATOM 8594 C C . SER A 1 1100 ? -6.017 -46.035 -32.971 1.00 91.19 1100 SER A C 1
ATOM 8596 O O . SER A 1 1100 ? -6.180 -46.165 -31.763 1.00 91.19 1100 SER A O 1
ATOM 8598 N N . PRO A 1 1101 ? -7.064 -45.736 -33.770 1.00 94.00 1101 PRO A N 1
ATOM 8599 C CA . PRO A 1 1101 ? -8.414 -45.559 -33.227 1.00 94.00 1101 PRO A CA 1
ATOM 8600 C C . PRO A 1 1101 ? -8.987 -46.784 -32.504 1.00 94.00 1101 PRO A C 1
ATOM 8602 O O . PRO A 1 1101 ? -9.881 -46.634 -31.676 1.00 94.00 1101 PRO A O 1
ATOM 8605 N N . SER A 1 1102 ? -8.476 -47.992 -32.780 1.00 90.38 1102 SER A N 1
ATOM 8606 C CA . SER A 1 1102 ? -8.900 -49.207 -32.067 1.00 90.38 1102 SER A CA 1
ATOM 8607 C C . SER A 1 1102 ? -8.478 -49.214 -30.594 1.00 90.38 1102 SER A C 1
ATOM 8609 O O . SER A 1 1102 ? -9.093 -49.909 -29.790 1.00 90.38 1102 SER A O 1
ATOM 8611 N N . THR A 1 1103 ? -7.477 -48.409 -30.223 1.00 90.19 1103 THR A N 1
ATOM 8612 C CA . THR A 1 1103 ? -7.018 -48.259 -28.836 1.00 90.19 1103 THR A CA 1
ATOM 8613 C C . THR A 1 1103 ? -7.715 -47.110 -28.110 1.00 90.19 1103 THR A C 1
ATOM 8615 O O . THR A 1 1103 ? -7.343 -46.792 -26.981 1.00 90.19 1103 THR A O 1
ATOM 8618 N N . TYR A 1 1104 ? -8.692 -46.444 -28.740 1.00 93.88 1104 TYR A N 1
ATOM 8619 C CA . TYR A 1 1104 ? -9.394 -45.332 -28.109 1.00 93.88 1104 TYR A CA 1
ATOM 8620 C C . TYR A 1 1104 ? -10.275 -45.813 -26.959 1.00 93.88 1104 TYR A C 1
ATOM 8622 O O . TYR A 1 1104 ? -11.069 -46.744 -27.098 1.00 93.88 1104 TYR A O 1
ATOM 8630 N N . ASN A 1 1105 ? -10.215 -45.094 -25.844 1.00 90.69 1105 ASN A N 1
ATOM 8631 C CA . ASN A 1 1105 ? -11.251 -45.158 -24.836 1.00 90.69 1105 ASN A CA 1
ATOM 8632 C C . ASN A 1 1105 ? -12.457 -44.329 -25.300 1.00 90.69 1105 ASN A C 1
ATOM 8634 O O . ASN A 1 1105 ? -12.465 -43.104 -25.205 1.00 90.69 1105 ASN A O 1
ATOM 8638 N N . LEU A 1 1106 ? -13.485 -45.006 -25.810 1.00 89.25 1106 LEU A N 1
ATOM 8639 C CA . LEU A 1 1106 ? -14.751 -44.381 -26.209 1.00 89.25 1106 LEU A CA 1
ATOM 8640 C C . LEU A 1 1106 ? -15.872 -44.571 -25.180 1.00 89.25 1106 LEU A C 1
ATOM 8642 O O . LEU A 1 1106 ? -16.970 -44.058 -25.383 1.00 89.25 1106 LEU A O 1
ATOM 8646 N N . ASN A 1 1107 ? -15.604 -45.301 -24.096 1.00 86.31 1107 ASN A N 1
ATOM 8647 C CA . ASN A 1 1107 ? -16.605 -45.625 -23.083 1.00 86.31 1107 ASN A CA 1
ATOM 8648 C C . ASN A 1 1107 ? -16.621 -44.581 -21.964 1.00 86.31 1107 ASN A C 1
ATOM 8650 O O . ASN A 1 1107 ? -17.683 -44.069 -21.617 1.00 86.31 1107 ASN A O 1
ATOM 8654 N N . ASP A 1 1108 ? -15.450 -44.263 -21.412 1.00 82.62 1108 ASP A N 1
ATOM 8655 C CA . ASP A 1 1108 ? -15.285 -43.313 -20.309 1.00 82.62 1108 ASP A CA 1
ATOM 8656 C C . ASP A 1 1108 ? -14.017 -42.440 -20.446 1.00 82.62 1108 ASP A C 1
ATOM 8658 O O . ASP A 1 1108 ? -13.223 -42.355 -19.504 1.00 82.62 1108 ASP A O 1
ATOM 8662 N N . PRO A 1 1109 ? -13.794 -41.772 -21.599 1.00 87.25 1109 PRO A N 1
ATOM 8663 C CA . PRO A 1 1109 ? -12.636 -40.901 -21.759 1.00 87.25 1109 PRO A CA 1
ATOM 8664 C C . PRO A 1 1109 ? -12.689 -39.709 -20.790 1.00 87.25 1109 PRO A C 1
ATOM 8666 O O . PRO A 1 1109 ? -13.766 -39.147 -20.564 1.00 87.25 1109 PRO A O 1
ATOM 8669 N N . PRO A 1 1110 ? -11.541 -39.268 -20.249 1.00 8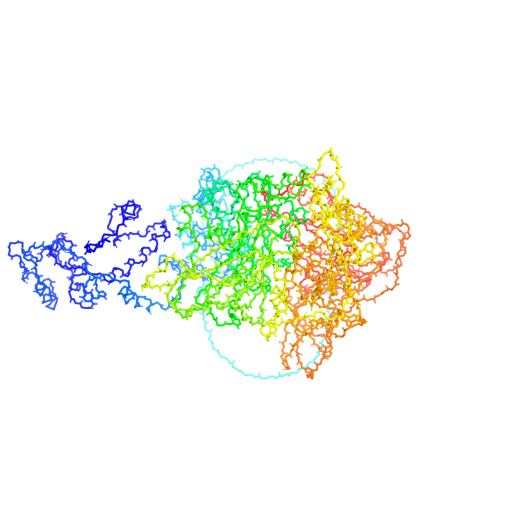3.31 1110 PRO A N 1
ATOM 8670 C CA . PRO A 1 1110 ? -11.487 -38.087 -19.398 1.00 83.31 1110 PRO A CA 1
ATOM 8671 C C . PRO A 1 1110 ? -11.796 -36.813 -20.199 1.00 83.31 1110 PRO A C 1
ATOM 8673 O O . PRO A 1 1110 ? -11.270 -36.611 -21.296 1.00 83.31 1110 PRO A O 1
ATOM 8676 N N . GLU A 1 1111 ? -12.644 -35.951 -19.634 1.00 87.12 1111 GLU A N 1
ATOM 8677 C CA . GLU A 1 1111 ? -12.899 -34.596 -20.133 1.00 87.12 1111 GLU A CA 1
ATOM 8678 C C . GLU A 1 1111 ? -11.861 -33.640 -19.539 1.00 87.12 1111 GLU A C 1
ATOM 8680 O O . GLU A 1 1111 ? -11.754 -33.514 -18.322 1.00 87.12 1111 GLU A O 1
ATOM 8685 N N . VAL A 1 1112 ? -11.084 -32.987 -20.396 1.00 84.38 1112 VAL A N 1
ATOM 8686 C CA . VAL A 1 1112 ? -9.953 -32.134 -20.016 1.00 84.38 1112 VAL A CA 1
ATOM 8687 C C . VAL A 1 1112 ? -9.958 -30.844 -20.837 1.00 84.38 1112 VAL A C 1
ATOM 8689 O O . VAL A 1 1112 ? -10.701 -30.716 -21.812 1.00 84.38 1112 VAL A O 1
ATOM 8692 N N . ASN A 1 1113 ? -9.149 -29.863 -20.440 1.00 85.19 1113 ASN A N 1
ATOM 8693 C CA . ASN A 1 1113 ? -8.927 -28.635 -21.215 1.00 85.19 1113 ASN A CA 1
ATOM 8694 C C . ASN A 1 1113 ? -7.445 -28.445 -21.601 1.00 85.19 1113 ASN A C 1
ATOM 8696 O O . ASN A 1 1113 ? -7.173 -27.804 -22.618 1.00 85.19 1113 ASN A O 1
ATOM 8700 N N . THR A 1 1114 ? -6.522 -29.079 -20.865 1.00 84.50 1114 THR A N 1
ATOM 8701 C CA . THR A 1 1114 ? -5.107 -29.264 -21.205 1.00 84.50 1114 THR A CA 1
ATOM 8702 C C . THR A 1 1114 ? -4.776 -30.757 -21.282 1.00 84.50 1114 THR A C 1
ATOM 8704 O O . THR A 1 1114 ? -5.182 -31.544 -20.427 1.00 84.50 1114 THR A O 1
ATOM 8707 N N . PHE A 1 1115 ? -3.990 -31.169 -22.277 1.00 86.50 1115 PHE A N 1
ATOM 8708 C CA . PHE A 1 1115 ? -3.521 -32.552 -22.425 1.00 86.50 1115 PHE A CA 1
ATOM 8709 C C . PHE A 1 1115 ? -2.077 -32.595 -22.929 1.00 86.50 1115 PHE A C 1
ATOM 8711 O O . PHE A 1 1115 ? -1.664 -31.749 -23.717 1.00 86.50 1115 PHE A O 1
ATOM 8718 N N . GLY A 1 1116 ? -1.319 -33.602 -22.495 1.00 84.88 1116 GLY A N 1
ATOM 8719 C CA . GLY A 1 1116 ? 0.038 -33.850 -22.981 1.00 84.88 1116 GLY A CA 1
ATOM 8720 C C . GLY A 1 1116 ? 0.040 -34.636 -24.290 1.00 84.88 1116 GLY A C 1
ATOM 8721 O O . GLY A 1 1116 ? -0.567 -35.705 -24.379 1.00 84.88 1116 GLY A O 1
ATOM 8722 N N . VAL A 1 1117 ? 0.753 -34.133 -25.296 1.00 88.50 1117 VAL A N 1
ATOM 8723 C CA . VAL A 1 1117 ? 1.156 -34.908 -26.474 1.00 88.50 1117 VAL A CA 1
ATOM 8724 C C . VAL A 1 1117 ? 2.501 -35.561 -26.156 1.00 88.50 1117 VAL A C 1
ATOM 8726 O O . VAL A 1 1117 ? 3.473 -34.833 -25.944 1.00 88.50 1117 VAL A O 1
ATOM 8729 N N . PRO A 1 1118 ? 2.586 -36.901 -26.095 1.00 82.88 1118 PRO A N 1
ATOM 8730 C CA . PRO A 1 1118 ? 3.823 -37.571 -25.720 1.00 82.88 1118 PRO A CA 1
ATOM 8731 C C . PRO A 1 1118 ? 4.902 -37.431 -26.803 1.00 82.88 1118 PRO A C 1
ATOM 8733 O O . PRO A 1 1118 ? 4.626 -37.506 -28.005 1.00 82.88 1118 PRO A O 1
ATOM 8736 N N . LYS A 1 1119 ? 6.152 -37.307 -26.356 1.00 79.12 1119 LYS A N 1
ATOM 8737 C CA . LYS A 1 1119 ? 7.377 -37.414 -27.147 1.00 79.12 1119 LYS A CA 1
ATOM 8738 C C . LYS A 1 1119 ? 7.340 -38.709 -27.936 1.00 79.12 1119 LYS A C 1
ATOM 8740 O O . LYS A 1 1119 ? 7.022 -39.766 -27.387 1.00 79.12 1119 LYS A O 1
ATOM 8745 N N . ASN A 1 1120 ? 7.706 -38.640 -29.216 1.00 81.88 1120 ASN A N 1
ATOM 8746 C CA . ASN A 1 1120 ? 7.654 -39.800 -30.106 1.00 81.88 1120 ASN A CA 1
ATOM 8747 C C . ASN A 1 1120 ? 6.286 -40.501 -30.105 1.00 81.88 1120 ASN A C 1
ATOM 8749 O O . ASN A 1 1120 ? 6.219 -41.722 -30.232 1.00 81.88 1120 ASN A O 1
ATOM 8753 N N . GLY A 1 1121 ? 5.196 -39.770 -29.905 1.00 89.56 1121 GLY A N 1
ATOM 8754 C CA . GLY A 1 1121 ? 3.881 -40.364 -29.761 1.00 89.56 1121 GLY A CA 1
ATOM 8755 C C . GLY A 1 1121 ? 2.777 -39.455 -30.258 1.00 89.56 1121 GLY A C 1
ATOM 8756 O O . GLY A 1 1121 ? 3.006 -38.471 -30.959 1.00 89.56 1121 GLY A O 1
ATOM 8757 N N . TRP A 1 1122 ? 1.552 -39.820 -29.918 1.00 93.56 1122 TRP A N 1
ATOM 8758 C CA . TRP A 1 1122 ? 0.357 -39.133 -30.358 1.00 93.56 1122 TRP A CA 1
ATOM 8759 C C . TRP A 1 1122 ? -0.689 -39.072 -29.251 1.00 93.56 1122 TRP A C 1
ATOM 8761 O O . TRP A 1 1122 ? -0.745 -39.923 -28.362 1.00 93.56 1122 TRP A O 1
ATOM 8771 N N . ALA A 1 1123 ? -1.539 -38.056 -29.334 1.00 94.94 1123 ALA A N 1
ATOM 8772 C CA . ALA A 1 1123 ? -2.726 -37.890 -28.510 1.00 94.94 1123 ALA A CA 1
ATOM 8773 C C . ALA A 1 1123 ? -3.906 -37.501 -29.403 1.00 94.94 1123 ALA A C 1
ATOM 8775 O O . ALA A 1 1123 ? -3.740 -36.825 -30.419 1.00 94.94 1123 ALA A O 1
ATOM 8776 N N . THR A 1 1124 ? -5.112 -37.941 -29.061 1.00 95.00 1124 THR A N 1
ATOM 8777 C CA . THR A 1 1124 ? -6.325 -37.605 -29.811 1.00 95.00 1124 THR A CA 1
ATOM 8778 C C . THR A 1 1124 ? -7.391 -37.058 -28.886 1.00 95.00 1124 THR A C 1
ATOM 8780 O O . THR A 1 1124 ? -7.767 -37.707 -27.909 1.00 95.00 1124 THR A O 1
ATOM 8783 N N . ILE A 1 1125 ? -7.924 -35.891 -29.246 1.00 95.44 1125 ILE A N 1
ATOM 8784 C CA . ILE A 1 1125 ? -9.046 -35.265 -28.549 1.00 95.44 1125 ILE A CA 1
ATOM 8785 C C . ILE A 1 1125 ? -10.294 -35.250 -29.426 1.00 95.44 1125 ILE A C 1
ATOM 8787 O O . ILE A 1 1125 ? -10.203 -35.130 -30.651 1.00 95.44 1125 ILE A O 1
ATOM 8791 N N . ARG A 1 1126 ? -11.468 -35.316 -28.793 1.00 95.00 1126 ARG A N 1
ATOM 8792 C CA . ARG A 1 1126 ? -12.768 -35.127 -29.445 1.00 95.00 1126 ARG A CA 1
ATOM 8793 C C . ARG A 1 1126 ? -13.628 -34.118 -28.703 1.00 95.00 1126 ARG A C 1
ATOM 8795 O O . ARG A 1 1126 ? -13.757 -34.181 -27.484 1.00 95.00 1126 ARG A O 1
ATOM 8802 N N . PHE A 1 1127 ? -14.274 -33.229 -29.447 1.00 94.56 1127 PHE A N 1
ATOM 8803 C CA . PHE A 1 1127 ? -15.263 -32.297 -28.911 1.00 94.56 1127 PHE A CA 1
ATOM 8804 C C . PHE A 1 1127 ? -16.266 -31.869 -29.975 1.00 94.56 1127 PHE A C 1
ATOM 8806 O O . PHE A 1 1127 ? -16.063 -32.076 -31.168 1.00 94.56 1127 PHE A O 1
ATOM 8813 N N . PHE A 1 1128 ? -17.357 -31.247 -29.542 1.00 93.75 1128 PHE A N 1
ATOM 8814 C CA . PHE A 1 1128 ? -18.273 -30.565 -30.447 1.00 93.75 1128 PHE A CA 1
ATOM 8815 C C . PHE A 1 1128 ? -17.929 -29.080 -30.488 1.00 93.75 1128 PHE A C 1
ATOM 8817 O O . PHE A 1 1128 ? -17.849 -28.442 -29.440 1.00 93.75 1128 PHE A O 1
ATOM 8824 N N . ALA A 1 1129 ? -17.781 -28.510 -31.683 1.00 91.94 1129 ALA A N 1
ATOM 8825 C CA . ALA A 1 1129 ? -17.520 -27.086 -31.887 1.00 91.94 1129 ALA A CA 1
ATOM 8826 C C . ALA A 1 1129 ? -18.781 -26.240 -31.618 1.00 91.94 1129 ALA A C 1
ATOM 8828 O O . ALA A 1 1129 ? -19.372 -25.652 -32.518 1.00 91.94 1129 ALA A O 1
ATOM 8829 N N . ASN A 1 1130 ? -19.247 -26.226 -30.371 1.00 90.25 1130 ASN A N 1
ATOM 8830 C CA . ASN A 1 1130 ? -20.518 -25.639 -29.940 1.00 90.25 1130 ASN A CA 1
ATOM 8831 C C . ASN A 1 1130 ? -20.376 -24.266 -29.254 1.00 90.25 1130 ASN A C 1
ATOM 8833 O O . ASN A 1 1130 ? -21.364 -23.752 -28.725 1.00 90.25 1130 ASN A O 1
ATOM 8837 N N . ASN A 1 1131 ? -19.176 -23.682 -29.269 1.00 91.75 1131 ASN A N 1
ATOM 8838 C CA . ASN A 1 1131 ? -18.876 -22.373 -28.701 1.00 91.75 1131 ASN A CA 1
ATOM 8839 C C . ASN A 1 1131 ? -18.346 -21.439 -29.812 1.00 91.75 1131 ASN A C 1
ATOM 8841 O O . ASN A 1 1131 ? -17.179 -21.558 -30.187 1.00 91.75 1131 ASN A O 1
ATOM 8845 N N . PRO A 1 1132 ? -19.186 -20.574 -30.413 1.00 89.75 1132 PRO A N 1
ATOM 8846 C CA . PRO A 1 1132 ? -18.802 -19.714 -31.533 1.00 89.75 1132 PRO A CA 1
ATOM 8847 C C . PRO A 1 1132 ? -17.847 -18.620 -31.046 1.00 89.75 1132 PRO A C 1
ATOM 8849 O O . PRO A 1 1132 ? -18.066 -18.011 -30.000 1.00 89.75 1132 PRO A O 1
ATOM 8852 N N . GLY A 1 1133 ? -16.770 -18.363 -31.779 1.00 90.44 1133 GLY A N 1
ATOM 8853 C CA . GLY A 1 1133 ? -15.698 -17.525 -31.251 1.00 90.44 1133 GLY A CA 1
ATOM 8854 C C . GLY A 1 1133 ? -14.399 -17.638 -32.020 1.00 90.44 1133 GLY A C 1
ATOM 8855 O O . GLY A 1 1133 ? -14.247 -18.485 -32.902 1.00 90.44 1133 GLY A O 1
ATOM 8856 N N . VAL A 1 1134 ? -13.460 -16.778 -31.643 1.00 90.19 1134 VAL A N 1
ATOM 8857 C CA . VAL A 1 1134 ? -12.049 -16.895 -31.999 1.00 90.19 1134 VAL A CA 1
ATOM 8858 C C . VAL A 1 1134 ? -11.333 -17.422 -30.764 1.00 90.19 1134 VAL A C 1
ATOM 8860 O O . VAL A 1 1134 ? -11.297 -16.748 -29.737 1.00 90.19 1134 VAL A O 1
ATOM 8863 N N . TRP A 1 1135 ? -10.810 -18.638 -30.857 1.00 92.19 1135 TRP A N 1
ATOM 8864 C CA . TRP A 1 1135 ? -10.264 -19.385 -29.733 1.00 92.19 1135 TRP A CA 1
ATOM 8865 C C . TRP A 1 1135 ? -8.798 -19.689 -29.967 1.00 92.19 1135 TRP A C 1
ATOM 8867 O O . TRP A 1 1135 ? -8.416 -20.225 -31.005 1.00 92.19 1135 TRP A O 1
ATOM 8877 N N . PHE A 1 1136 ? -7.977 -19.329 -28.995 1.00 89.56 1136 PHE A N 1
ATOM 8878 C CA . PHE A 1 1136 ? -6.547 -19.564 -29.037 1.00 89.56 1136 PHE A CA 1
ATOM 8879 C C . PHE A 1 1136 ? -6.243 -20.993 -28.570 1.00 89.56 1136 PHE A C 1
ATOM 8881 O O . PHE A 1 1136 ? -6.813 -21.461 -27.586 1.00 89.56 1136 PHE A O 1
ATOM 8888 N N . MET A 1 1137 ? -5.371 -21.699 -29.278 1.00 88.81 1137 MET A N 1
ATOM 8889 C CA . MET A 1 1137 ? -4.800 -22.972 -28.852 1.00 88.81 1137 MET A CA 1
ATOM 8890 C C . MET A 1 1137 ? -3.290 -22.845 -28.923 1.00 88.81 1137 MET A C 1
ATOM 8892 O O . MET A 1 1137 ? -2.755 -22.417 -29.940 1.00 88.81 1137 MET A O 1
ATOM 8896 N N . HIS A 1 1138 ? -2.618 -23.213 -27.845 1.00 87.94 1138 HIS A N 1
ATOM 8897 C CA . HIS A 1 1138 ? -1.178 -23.051 -27.737 1.00 87.94 1138 HIS A CA 1
ATOM 8898 C C . HIS A 1 1138 ? -0.567 -24.148 -26.878 1.00 87.94 1138 HIS A C 1
ATOM 8900 O O . HIS A 1 1138 ? -1.262 -24.833 -26.116 1.00 87.94 1138 HIS A O 1
ATOM 8906 N N . CYS A 1 1139 ? 0.747 -24.303 -27.008 1.00 86.00 1139 CYS A N 1
ATOM 8907 C CA . CYS A 1 1139 ? 1.523 -25.085 -26.060 1.00 86.00 1139 CYS A CA 1
ATOM 8908 C C . CYS A 1 1139 ? 1.607 -24.342 -24.721 1.00 86.00 1139 CYS A C 1
ATOM 8910 O O . CYS A 1 1139 ? 1.795 -23.129 -24.676 1.00 86.00 1139 CYS A O 1
ATOM 8912 N N . HIS A 1 1140 ? 1.464 -25.065 -23.619 1.00 78.50 1140 HIS A N 1
ATOM 8913 C CA . HIS A 1 1140 ? 1.584 -24.525 -22.268 1.00 78.50 1140 HIS A CA 1
ATOM 8914 C C . HIS A 1 1140 ? 3.041 -24.544 -21.761 1.00 78.50 1140 HIS A C 1
ATOM 8916 O O . HIS A 1 1140 ? 3.313 -24.137 -20.631 1.00 78.50 1140 HIS A O 1
ATOM 8922 N N . LEU A 1 1141 ? 3.986 -24.984 -22.602 1.00 75.19 1141 LEU A N 1
ATOM 8923 C CA . LEU A 1 1141 ? 5.402 -24.660 -22.452 1.00 75.19 1141 LEU A CA 1
ATOM 8924 C C . LEU A 1 1141 ? 5.626 -23.257 -23.007 1.00 75.19 1141 LEU A C 1
ATOM 8926 O O . LEU A 1 1141 ? 5.536 -23.042 -24.218 1.00 75.19 1141 LEU A O 1
ATOM 8930 N N . GLU A 1 1142 ? 5.930 -22.308 -22.124 1.00 66.94 1142 GLU A N 1
ATOM 8931 C CA . GLU A 1 1142 ? 5.996 -20.882 -22.473 1.00 66.94 1142 GLU A CA 1
ATOM 8932 C C . GLU A 1 1142 ? 7.031 -20.610 -23.573 1.00 66.94 1142 GLU A C 1
ATOM 8934 O O . GLU A 1 1142 ? 6.809 -19.795 -24.470 1.00 66.94 1142 GLU A O 1
ATOM 8939 N N . ARG A 1 1143 ? 8.148 -21.350 -23.573 1.00 65.50 1143 ARG A N 1
ATOM 8940 C CA . ARG A 1 1143 ? 9.133 -21.288 -24.663 1.00 65.50 1143 ARG A CA 1
ATOM 8941 C C . ARG A 1 1143 ? 8.542 -21.685 -26.021 1.00 65.50 1143 ARG A C 1
ATOM 8943 O O . ARG A 1 1143 ? 8.817 -21.037 -27.016 1.00 65.50 1143 ARG A O 1
ATOM 8950 N N . HIS A 1 1144 ? 7.689 -22.707 -26.087 1.00 77.38 1144 HIS A N 1
ATOM 8951 C CA . HIS A 1 1144 ? 7.105 -23.152 -27.355 1.00 77.38 1144 HIS A CA 1
ATOM 8952 C C . HIS A 1 1144 ? 6.018 -22.192 -27.838 1.00 77.38 1144 HIS A C 1
ATOM 8954 O O . HIS A 1 1144 ? 5.967 -21.921 -29.033 1.00 77.38 1144 HIS A O 1
ATOM 8960 N N . ALA A 1 1145 ? 5.203 -21.636 -26.934 1.00 76.19 1145 ALA A N 1
ATOM 8961 C CA . ALA A 1 1145 ? 4.245 -20.579 -27.273 1.00 76.19 1145 ALA A CA 1
ATOM 8962 C C . ALA A 1 1145 ? 4.961 -19.308 -27.764 1.00 76.19 1145 ALA A C 1
ATOM 8964 O O . ALA A 1 1145 ? 4.658 -18.784 -28.830 1.00 76.19 1145 ALA A O 1
ATOM 8965 N N . SER A 1 1146 ? 6.000 -18.852 -27.057 1.00 72.88 1146 SER A N 1
ATOM 8966 C CA . SER A 1 1146 ? 6.804 -17.691 -27.481 1.00 72.88 1146 SER A CA 1
ATOM 8967 C C . SER A 1 1146 ? 7.602 -17.932 -28.771 1.00 72.88 1146 SER A C 1
ATOM 8969 O O . SER A 1 1146 ? 7.835 -16.996 -29.539 1.00 72.88 1146 SER A O 1
ATOM 8971 N N . TRP A 1 1147 ? 7.968 -19.183 -29.066 1.00 81.69 1147 TRP A N 1
ATOM 8972 C CA . TRP A 1 1147 ? 8.500 -19.608 -30.368 1.00 81.69 1147 TRP A CA 1
ATOM 8973 C C . TRP A 1 1147 ? 7.413 -19.873 -31.415 1.00 81.69 1147 TRP A C 1
ATOM 8975 O O . TRP A 1 1147 ? 7.730 -20.359 -32.500 1.00 81.69 1147 TRP A O 1
ATOM 8985 N N . SER A 1 1148 ? 6.163 -19.508 -31.122 1.00 83.19 1148 SER A N 1
ATOM 8986 C CA . SER A 1 1148 ? 5.034 -19.482 -32.050 1.00 83.19 1148 SER A CA 1
ATOM 8987 C C . SER A 1 1148 ? 4.338 -20.825 -32.318 1.00 83.19 1148 SER A C 1
ATOM 8989 O O . SER A 1 1148 ? 3.747 -21.006 -33.391 1.00 83.19 1148 SER A O 1
ATOM 8991 N N . MET A 1 1149 ? 4.357 -21.759 -31.356 1.00 88.00 1149 MET A N 1
ATOM 8992 C CA . MET A 1 1149 ? 3.537 -22.986 -31.360 1.00 88.00 1149 MET A CA 1
ATOM 8993 C C . MET A 1 1149 ? 2.086 -22.694 -30.959 1.00 88.00 1149 MET A C 1
ATOM 8995 O O . MET A 1 1149 ? 1.554 -23.237 -29.986 1.00 88.00 1149 MET A O 1
ATOM 8999 N N . ASP A 1 1150 ? 1.447 -21.846 -31.753 1.00 88.19 1150 ASP A N 1
ATOM 9000 C CA . ASP A 1 1150 ? 0.083 -21.402 -31.529 1.00 88.19 1150 ASP A CA 1
ATOM 9001 C C . ASP A 1 1150 ? -0.772 -21.603 -32.779 1.00 88.19 1150 ASP A C 1
ATOM 9003 O O . ASP A 1 1150 ? -0.301 -21.612 -33.919 1.00 88.19 1150 ASP A O 1
ATOM 9007 N N . ILE A 1 1151 ? -2.072 -21.743 -32.572 1.00 89.00 1151 ILE A N 1
ATOM 9008 C CA . ILE A 1 1151 ? -3.077 -21.758 -33.624 1.00 89.00 1151 ILE A CA 1
ATOM 9009 C C . ILE A 1 1151 ? -4.339 -21.077 -33.114 1.00 89.00 1151 ILE A C 1
ATOM 9011 O O . ILE A 1 1151 ? -4.680 -21.114 -31.934 1.00 89.00 1151 ILE A O 1
ATOM 9015 N N . VAL A 1 1152 ? -5.080 -20.470 -34.032 1.00 91.56 1152 VAL A N 1
ATOM 9016 C CA . VAL A 1 1152 ? -6.410 -19.947 -33.748 1.00 91.56 1152 VAL A CA 1
ATOM 9017 C C . VAL A 1 1152 ? -7.469 -20.838 -34.385 1.00 91.56 1152 VAL A C 1
ATOM 9019 O O . VAL A 1 1152 ? -7.474 -21.051 -35.598 1.00 91.56 1152 VAL A O 1
ATOM 9022 N N . LEU A 1 1153 ? -8.398 -21.339 -33.577 1.00 92.69 1153 LEU A N 1
ATOM 9023 C CA . LEU A 1 1153 ? -9.613 -21.994 -34.045 1.00 92.69 1153 LEU A CA 1
ATOM 9024 C C . LEU A 1 1153 ? -10.746 -20.971 -34.071 1.00 92.69 1153 LEU A C 1
ATOM 9026 O O . LEU A 1 1153 ? -11.083 -20.365 -33.058 1.00 92.69 1153 LEU A O 1
ATOM 9030 N N . ILE A 1 1154 ? -11.358 -20.788 -35.233 1.00 93.62 1154 ILE A N 1
ATOM 9031 C CA . ILE A 1 1154 ? -12.538 -19.945 -35.389 1.00 93.62 1154 ILE A CA 1
ATOM 9032 C C . ILE A 1 1154 ? -13.740 -20.859 -35.541 1.00 93.62 1154 ILE A C 1
ATOM 9034 O O . ILE A 1 1154 ? -13.930 -21.493 -36.582 1.00 93.62 1154 ILE A O 1
ATOM 9038 N N . VAL A 1 1155 ? -14.572 -20.910 -34.509 1.00 93.75 1155 VAL A N 1
ATOM 9039 C CA . VAL A 1 1155 ? -15.857 -21.595 -34.593 1.00 93.75 1155 VAL A CA 1
ATOM 9040 C C . VAL A 1 1155 ? -16.878 -20.599 -35.105 1.00 93.75 1155 VAL A C 1
ATOM 9042 O O . VAL A 1 1155 ? -17.120 -19.553 -34.497 1.00 93.75 1155 VAL A O 1
ATOM 9045 N N . LYS A 1 1156 ? -17.447 -20.912 -36.268 1.00 92.69 1156 LYS A N 1
ATOM 9046 C CA . LYS A 1 1156 ? -18.441 -20.058 -36.907 1.00 92.69 1156 LYS A CA 1
ATOM 9047 C C . LYS A 1 1156 ? -19.696 -19.955 -36.057 1.00 92.69 1156 LYS A C 1
ATOM 9049 O O . LYS A 1 1156 ? -19.980 -20.807 -35.221 1.00 92.69 1156 LYS A O 1
ATOM 9054 N N . ASN A 1 1157 ? -20.478 -18.927 -36.346 1.00 89.81 1157 ASN A N 1
ATOM 9055 C CA . ASN A 1 1157 ? -21.833 -18.824 -35.838 1.00 89.81 1157 ASN A CA 1
ATOM 9056 C C . ASN A 1 1157 ? -22.675 -20.011 -36.337 1.00 89.81 1157 ASN A C 1
ATOM 9058 O O . ASN A 1 1157 ? -22.558 -20.431 -37.492 1.00 89.81 1157 ASN A O 1
ATOM 9062 N N . GLY A 1 1158 ? -23.518 -20.546 -35.462 1.00 85.62 1158 GLY A N 1
ATOM 9063 C CA . GLY A 1 1158 ? -24.575 -21.482 -35.806 1.00 85.62 1158 GLY A CA 1
ATOM 9064 C C . GLY A 1 1158 ? -25.782 -20.779 -36.415 1.00 85.62 1158 GLY A C 1
ATOM 9065 O O . GLY A 1 1158 ? -25.747 -19.603 -36.773 1.00 85.62 1158 GLY A O 1
ATOM 9066 N N . THR A 1 1159 ? -26.876 -21.520 -36.565 1.00 87.12 1159 THR A N 1
ATOM 9067 C CA . THR A 1 1159 ? -28.066 -21.038 -37.278 1.00 87.12 1159 THR A CA 1
ATOM 9068 C C . THR A 1 1159 ? -28.955 -20.106 -36.451 1.00 87.12 1159 THR A C 1
ATOM 9070 O O . THR A 1 1159 ? -29.907 -19.556 -36.998 1.00 87.12 1159 THR A O 1
ATOM 9073 N N . THR A 1 1160 ? -28.692 -19.934 -35.149 1.00 82.81 1160 THR A N 1
ATOM 9074 C CA . THR A 1 1160 ? -29.478 -19.071 -34.245 1.00 82.81 1160 THR A CA 1
ATOM 9075 C C . THR A 1 1160 ? -28.611 -18.035 -33.524 1.00 82.81 1160 THR A C 1
ATOM 9077 O O . THR A 1 1160 ? -27.386 -18.184 -33.432 1.00 82.81 1160 THR A O 1
ATOM 9080 N N . ALA A 1 1161 ? -29.246 -16.995 -32.973 1.00 75.62 1161 ALA A N 1
ATOM 9081 C CA . ALA A 1 1161 ? -28.574 -15.941 -32.209 1.00 75.62 1161 ALA A CA 1
ATOM 9082 C C . ALA A 1 1161 ? -27.845 -16.486 -30.965 1.00 75.62 1161 ALA A C 1
ATOM 9084 O O . ALA A 1 1161 ? -26.750 -16.036 -30.652 1.00 75.62 1161 ALA A O 1
ATOM 9085 N N . GLU A 1 1162 ? -28.395 -17.509 -30.304 1.00 75.56 1162 GLU A N 1
ATOM 9086 C CA . GLU A 1 1162 ? -27.776 -18.184 -29.151 1.00 75.56 1162 GLU A CA 1
ATOM 9087 C C . GLU A 1 1162 ? -26.536 -19.000 -29.531 1.00 75.56 1162 GLU A C 1
ATOM 9089 O O . GLU A 1 1162 ? -25.709 -19.322 -28.684 1.00 75.56 1162 GLU A O 1
ATOM 9094 N N . THR A 1 1163 ? -26.429 -19.361 -30.808 1.00 80.44 1163 THR A N 1
ATOM 9095 C CA . THR A 1 1163 ? -25.300 -20.104 -31.375 1.00 80.44 1163 THR A CA 1
ATOM 9096 C C . THR A 1 1163 ? -24.325 -19.190 -32.118 1.00 80.44 1163 THR A C 1
ATOM 9098 O O . THR A 1 1163 ? -23.473 -19.677 -32.852 1.00 80.44 1163 THR A O 1
ATOM 9101 N N . SER A 1 1164 ? -24.433 -17.869 -31.933 1.00 81.62 1164 SER A N 1
ATOM 9102 C CA . SER A 1 1164 ? -23.611 -16.844 -32.588 1.00 81.62 1164 SER A CA 1
ATOM 9103 C C . SER A 1 1164 ? -22.829 -15.991 -31.578 1.00 81.62 1164 SER A C 1
ATOM 9105 O O . SER A 1 1164 ? -23.248 -15.841 -30.433 1.00 81.62 1164 SER A O 1
ATOM 9107 N N . ILE A 1 1165 ? -21.703 -15.406 -32.003 1.00 81.00 1165 ILE A N 1
ATOM 9108 C CA . ILE A 1 1165 ? -20.925 -14.436 -31.207 1.00 81.00 1165 ILE A CA 1
ATOM 9109 C C . ILE A 1 1165 ? -21.762 -13.185 -30.883 1.00 81.00 1165 ILE A C 1
ATOM 9111 O O . ILE A 1 1165 ? -22.455 -12.649 -31.750 1.00 81.00 1165 ILE A O 1
ATOM 9115 N N . LEU A 1 1166 ? -21.640 -12.687 -29.646 1.00 78.88 1166 LEU A N 1
ATOM 9116 C CA . LEU A 1 1166 ? -22.231 -11.420 -29.199 1.00 78.88 1166 LEU A CA 1
ATOM 9117 C C . LEU A 1 1166 ? -21.450 -10.194 -29.714 1.00 78.88 1166 LEU A C 1
ATOM 9119 O O . LEU A 1 1166 ? -20.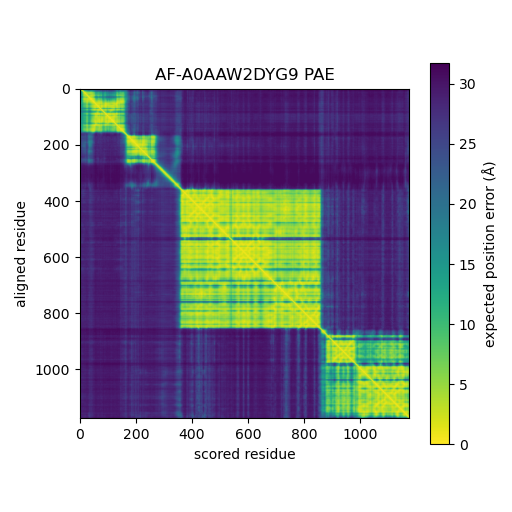231 -10.271 -29.881 1.00 78.88 1166 LEU A O 1
ATOM 9123 N N . PRO A 1 1167 ? -22.114 -9.040 -29.913 1.00 73.25 1167 PRO A N 1
ATOM 9124 C CA . PRO A 1 1167 ? -21.436 -7.814 -30.319 1.00 73.25 1167 PRO A CA 1
ATOM 9125 C C . PRO A 1 1167 ? -20.443 -7.304 -29.258 1.00 73.25 1167 PRO A C 1
ATOM 9127 O O . PRO A 1 1167 ? -20.690 -7.469 -28.059 1.00 73.25 1167 PRO A O 1
ATOM 9130 N N . PRO A 1 1168 ? -19.340 -6.645 -29.672 1.00 64.69 1168 PRO A N 1
ATOM 9131 C CA . PRO A 1 1168 ? -18.384 -6.052 -28.743 1.00 64.69 1168 PRO A CA 1
ATOM 9132 C C . PRO A 1 1168 ? -19.032 -4.920 -27.914 1.00 64.69 1168 PRO A C 1
ATOM 9134 O O . PRO A 1 1168 ? -19.875 -4.189 -28.443 1.00 64.69 1168 PRO A O 1
ATOM 9137 N N . PRO A 1 1169 ? -18.636 -4.725 -26.638 1.00 65.88 1169 PRO A N 1
ATOM 9138 C CA . PRO A 1 1169 ? -19.112 -3.614 -25.809 1.00 65.88 1169 PRO A CA 1
ATOM 9139 C C . PRO A 1 1169 ? -18.802 -2.245 -26.429 1.00 65.88 1169 PRO A C 1
ATOM 9141 O O . PRO A 1 1169 ? -17.743 -2.050 -27.023 1.00 65.88 1169 PRO A O 1
ATOM 9144 N N . THR A 1 1170 ? -19.680 -1.257 -26.236 1.00 53.78 1170 THR A N 1
ATOM 9145 C CA . THR A 1 1170 ? -19.517 0.098 -26.806 1.00 53.78 1170 THR A CA 1
ATOM 9146 C C . THR A 1 1170 ? -18.316 0.869 -26.252 1.00 53.78 1170 THR A C 1
ATOM 9148 O O . THR A 1 1170 ? -17.872 1.831 -26.868 1.00 53.78 1170 THR A O 1
ATOM 9151 N N . ASN A 1 1171 ? -17.783 0.458 -25.101 1.00 64.62 1171 ASN A N 1
ATOM 9152 C CA . ASN A 1 1171 ? -16.590 1.014 -24.467 1.00 64.62 1171 ASN A CA 1
ATOM 9153 C C . ASN A 1 1171 ? -15.354 0.116 -24.632 1.00 64.62 1171 ASN A C 1
ATOM 9155 O O . ASN A 1 1171 ? -14.380 0.309 -23.902 1.00 64.62 1171 ASN A O 1
ATOM 9159 N N . LEU A 1 1172 ? -15.396 -0.876 -25.534 1.00 52.09 1172 LEU A N 1
ATOM 9160 C CA . LEU A 1 1172 ? -14.222 -1.682 -25.847 1.00 52.09 1172 LEU A CA 1
ATOM 9161 C C . LEU A 1 1172 ? -13.137 -0.741 -26.399 1.00 52.09 1172 LEU A C 1
ATOM 9163 O O . LEU A 1 1172 ? -13.387 -0.089 -27.418 1.00 52.09 1172 LEU A O 1
ATOM 9167 N N . PRO A 1 1173 ? -11.969 -0.629 -25.738 1.00 47.00 1173 PRO A N 1
ATOM 9168 C CA . PRO A 1 1173 ? -10.899 0.243 -26.195 1.00 47.00 1173 PRO A CA 1
ATOM 9169 C C . PRO A 1 1173 ? -10.535 -0.116 -27.631 1.00 47.00 1173 PRO A C 1
ATOM 9171 O O . PRO A 1 1173 ? -10.210 -1.265 -27.929 1.00 47.00 1173 PRO A O 1
ATOM 9174 N N . THR A 1 1174 ? -10.621 0.851 -28.537 1.00 48.06 1174 THR A N 1
ATOM 9175 C CA . THR A 1 1174 ? -10.109 0.667 -29.889 1.00 48.06 1174 THR A CA 1
ATOM 9176 C C . THR A 1 1174 ? -8.610 0.888 -29.858 1.00 48.06 1174 THR A C 1
ATOM 9178 O O . THR A 1 1174 ? -8.157 1.931 -29.390 1.00 48.06 1174 THR A O 1
ATOM 9181 N N . SER A 1 1175 ? -7.857 -0.082 -30.367 1.00 38.12 1175 SER A N 1
ATOM 9182 C CA . SER A 1 1175 ? -6.460 0.096 -30.743 1.00 38.12 1175 SER A CA 1
ATOM 9183 C C . SER A 1 1175 ? -6.373 1.234 -31.766 1.00 38.12 1175 SER A C 1
ATOM 9185 O O . SER A 1 1175 ? -6.785 1.062 -32.915 1.00 38.12 1175 SER A O 1
ATOM 9187 N N . SER A 1 1176 ? -5.922 2.406 -31.318 1.00 33.06 1176 SER A N 1
ATOM 9188 C CA . SER A 1 1176 ? -5.476 3.516 -32.164 1.00 33.06 1176 SER A CA 1
ATOM 9189 C C . SER A 1 1176 ? -3.973 3.654 -32.053 1.00 33.06 1176 SER A C 1
ATOM 9191 O O . SER A 1 1176 ? -3.527 3.791 -30.887 1.00 33.06 1176 SER A O 1
#

Solvent-accessible surface area (backbone atoms only — not comparable to full-atom values): 68727 Å² total; per-residue (Å²): 141,87,88,92,82,79,94,70,68,85,82,44,70,76,46,30,72,73,57,24,71,89,51,52,84,88,74,39,60,75,70,98,80,58,51,73,70,54,50,56,53,56,64,50,44,58,47,47,66,72,30,46,33,44,45,74,28,49,19,82,84,39,42,51,66,84,36,36,54,51,97,47,94,85,74,21,45,58,81,51,71,90,69,95,70,63,100,68,53,29,40,31,80,44,41,35,86,87,80,61,42,69,39,60,69,59,40,58,68,63,29,49,75,70,53,25,59,50,57,76,65,57,76,61,51,95,79,44,48,75,60,42,80,33,22,64,54,40,98,82,36,60,86,46,72,73,33,48,49,64,58,36,47,68,63,53,71,75,46,97,60,83,92,75,89,84,61,85,90,43,48,66,52,49,53,51,54,70,67,47,99,61,63,66,61,40,44,51,48,54,51,32,51,68,66,68,63,52,89,30,39,41,55,34,31,77,67,72,74,42,94,67,30,58,20,95,82,69,72,77,50,65,18,38,66,52,33,75,73,58,66,32,71,76,50,39,58,60,60,68,69,44,92,79,63,93,66,73,86,86,74,67,99,70,55,65,58,60,53,51,44,56,54,55,56,71,64,58,73,80,73,77,87,82,84,84,89,82,86,90,85,81,91,86,90,85,89,82,86,87,88,81,88,89,84,84,87,88,88,88,81,86,90,87,82,83,87,88,87,82,87,83,88,84,86,88,78,90,83,84,87,85,90,84,89,84,88,87,87,80,90,82,86,91,85,89,89,90,80,72,75,72,64,61,70,57,60,77,57,60,80,84,71,84,90,78,89,78,70,78,71,42,82,39,39,32,26,70,36,78,50,74,55,90,85,40,75,39,73,42,56,13,37,73,67,29,66,55,21,70,72,46,77,48,41,39,55,41,70,46,44,39,36,41,31,26,61,38,90,58,57,44,25,57,21,52,50,77,48,36,29,77,62,36,35,77,40,41,20,43,49,29,41,39,32,72,52,42,41,51,80,35,69,51,70,32,61,44,43,42,60,84,52,39,41,38,44,33,34,28,32,33,31,91,63,47,29,63,42,25,28,28,41,29,39,26,39,61,36,94,92,59,71,70,101,53,82,84,55,77,47,76,45,83,40,39,34,31,48,39,61,82,65,58,59,68,60,44,51,51,50,18,66,73,37,17,26,79,62,82,62,50,77,32,38,16,41,59,69,19,41,36,62,94,59,96,37,86,81,43,84,80,59,37,40,72,46,79,38,52,72,75,38,37,32,33,37,38,36,34,29,56,32,88,76,63,29,31,37,36,29,36,29,97,38,60,37,32,38,38,27,31,51,22,30,55,29,49,74,40,80,37,58,58,46,74,48,42,41,74,35,27,39,34,29,41,38,58,38,74,64,78,82,44,47,25,24,30,41,36,34,46,43,55,79,55,84,71,89,72,56,86,49,51,16,21,32,34,42,31,44,66,75,94,70,85,67,65,98,67,53,50,72,46,84,71,80,60,44,69,40,59,68,62,48,49,65,53,60,75,65,59,27,27,47,58,39,94,93,49,70,76,80,73,87,74,78,76,76,45,72,34,40,36,39,43,36,36,29,37,40,85,46,94,53,98,74,27,58,17,78,94,49,13,21,63,44,48,29,53,38,52,36,21,75,47,85,44,95,58,19,48,35,58,31,50,76,67,69,50,81,91,62,64,43,73,74,45,65,52,51,44,91,69,89,72,67,44,51,43,89,64,59,78,83,72,27,58,53,47,77,40,41,58,38,50,60,64,65,77,68,38,36,39,33,42,36,40,32,24,18,42,32,71,61,33,38,70,42,67,51,68,49,85,52,42,68,31,30,46,28,41,71,49,72,42,72,83,41,92,84,59,52,70,76,66,45,42,76,85,42,33,27,51,33,33,48,48,72,26,41,22,49,3,19,27,32,37,39,42,63,46,72,58,65,46,68,78,48,51,82,70,72,59,62,58,53,53,46,32,65,71,62,23,48,83,84,84,75,83,95,71,70,59,53,97,87,20,49,53,89,85,61,96,69,67,95,86,47,50,75,81,84,90,80,58,80,73,41,74,44,82,46,77,47,71,36,86,47,53,76,53,40,28,40,38,35,40,58,96,38,59,32,30,40,39,26,37,59,89,33,78,45,81,74,46,77,39,57,61,47,79,47,39,35,76,38,34,37,34,32,42,37,57,40,72,61,79,96,72,93,64,56,74,47,72,41,72,70,83,90,74,96,68,82,78,82,49,76,99,38,67,62,72,29,52,54,60,54,30,18,40,44,88,58,98,58,59,64,55,61,28,62,75,69,67,52,82,88,62,61,43,72,74,47,66,95,55,55,87,70,86,71,60,37,58,47,88,69,65,80,87,70,75,70,56,46,78,42,37,41,24,38,75,41,60,40,63,40,81,43,75,50,79,44,72,27,38,38,64,90,67,61,48,67,44,37,38,35,43,52,90,50,70,30,29,51,28,35,73,49,73,43,70,80,38,93,78,65,50,67,75,68,38,44,83,85,76,42,53,52,30,42,59,50,68,24,38,47,35,2,18,26,30,38,38,37,64,39,71,59,35,42,71,26,55,28,32,35,43,32,51,68,39,33,73,26,14,23,38,42,35,41,32,26,34,57,39,99,45,76,92,38,32,67,77,82,81,64,95,80,59,83,74,94,124

Secondary structure (DSSP, 8-state):
----S----TT-HHHHHHH-TTS-SSS----SS--HHHHHHHHHHHHHHHHEEEEPSSSSS-BTTTS-----TTTSS--SPP----SS-BGGGGB-TTT-SB-HHHHHHHS-HHHHHHHTTSPPPTT-PPPEEEETTSTT----HHHHHHHHHHHHHT--S------TTTHHHHHHHHHS-S-HHHHHHHHHHHTT-S--HHHHHTTTS-S--B-TTTSSSB--HHIIIII-HHHHHHHHT-TT-SS-TTS----HHHHHHHHHHHHHGGG-S-----------------------------------------------------------------SSSHHHHTTTTSSS------PPPEEEEEEEEEEEETTEEEEEEEETTBSSPPPEEEETT-EEEEEEEE-SSS-B-EE-TT---TT-GGGT--BTTTB--B-TT-EEEEEEE--S--EEEEEEE-STTGGGTSEEEEEEEPPTT---SSPPPSEEEEEEEEEE-SS-HHHHHHHHHHHTPPPPPPSEEEETTB--SS-S-TTSTTTS-EEEE-TT-EEEEEEEE--SS-EEEEEETT--EEEEEETTEEEEEEEESEEEE-TT-EEEEEEE--S-SSEEEEEEEEE--SSS------EEEEEEE-SS----SSPBPP-PPPTT-HHHHHHHHTT--B---SSS---PPPS-SEEEEEEEEEEEE--SSS--SSGGG-EEEEEETTEEEPPPSS-HHHHHHTT-TTS-BSB--SS-SS---TTSPPPGGGS-PEEE-B-B---TT-EEEEEEEE--SSS---EEEE-TT--EEEEEEEES---TTTGGGG---SSPPEESEEEEPTTEEEEEEEE----SSSS---SHHHHHHHHHH-------S--EETTEEPTTSSS-TT-S------TT-EEEEEEE---SS--EEEEETTB-EEEEEETTEEEEEEEESEEEE-TT-EEEEEEE--S-SS---EEEEE----------TTS-----BTTEE----SS-HHHHHHTT-SSS-BSB--SS-SS---TTS---GGGSSPEE--BEEEE-TT-EEEEEEE---SSS---EEEEETT--EEEEEEEESS--TTTGGGG---SSPPEESEEEE-TTEEEEEEEE--S-EEEEEEESSHHHHHTT-EEEEEEPP-SSGGGSPPPPPTTPPP--

Organism: NCBI:txid425828

InterPro domains:
  IPR001117 Multicopper oxidase, second cupredoxin domain [PF00394] (494-643)
  IPR001117 Multicopper oxidase, second cupredoxin domain [PF00394] (856-991)
  IPR008972 Cupredoxin [G3DSA:2.60.40.420] (366-489)
  IPR008972 Cupredoxin [G3DSA:2.60.40.420] (490-678)
  IPR008972 Cupredoxin [G3DSA:2.60.40.420] (707-858)
  IPR008972 Cupredoxin [G3DSA:2.60.40.420] (859-983)
  IPR008972 Cupredoxin [G3DSA:2.60.40.420] (984-1176)
  IPR008972 Cupredoxin [SSF49503] (369-504)
  IPR008972 Cupredoxin [SSF49503] (486-663)
  IPR008972 Cupredoxin [SSF49503] (710-859)
  IPR008972 Cupredoxin [SSF49503] (856-981)
  IPR008972 Cupredoxin [SSF49503] (985-1173)
  IPR011706 Multicopper oxidase, C-terminal [PF07731] (1025-1157)
  IPR011707 Multicopper oxidase-like, N-terminal [PF07732] (367-480)
  IPR017761 Laccase [TIGR03389] (366-859)
  IPR026960 Reverse transcriptase zinc-binding domain [PF13966] (168-239)
  IPR034285 Laccase, second cupredoxin domain [cd13875] (493-641)
  IPR034285 Laccase, second cupredoxin domain [cd13875] (856-988)
  IPR034288 Laccase, first cupredoxin domain [cd13849] (366-478)
  IPR034289 Laccase, third cupredoxin domain [cd13897] (1020-1158)

Mean predicted aligned error: 22.21 Å

pLDDT: mean 76.13, std 21.05, range [21.02, 98.75]

Foldseek 3Di:
DDDDDDPPPPPCPVVCVPFPVPDDPLPTDCDDDHDPVSQVSNVLSVLVQLFKFKDFQQQPPAAQAPGQHFPDPPGSGAPFDDDPLDPGRTVNSQADPPVRAGPLVVLPVRGDPVRSVRNNPRDYDPVRDDMDMFGNLDPVRDDDPVSSVVSCVVVVVVPPDDDDDDDPPCPVVLVLLVPPPADPLLSVVLVCLLVQNDPQLVVCCVVVNDVDQADPQQSPDGTGSCCVQQVPPVCVVVVVPQPDPPDDSPPDPDDPSVVSVVRSVVVPPPPPDDDDDDDDDDDDDDDDDDDDDDDDDDDDDDDDDDDDDDDDDDDDDDDDDDDDDDDDDDDDDDDDDDDPRVVVVRLVSPPPDDDDPDDDEAEWEWDWEWDAALNFIDTATETVNFFVHDEAEEAAFDKHKYKYFYQDDAFWWKAFFLQLCFQHLCQRTADLANDHGQGHRGIDIHTGGRHGFAAKAKMAINPQLNRLGYIGIYHHHYDPPDHDPDPDFPEEEEWEKHFAASDHRVVQRVVCQVQLADGDAGPAIEISNHQAPDRPDPVRVVPFAEAEDEAQGKYKYKYAYSYDFFKKKKAKAPKWKWWADKSRFGWDTDTGRIAIGDHSMIIIIITHNHDDFEKIKTKMATQWAWPDDYDGGMGIHIYGYDDDDDYDPDHGYGDTDDSPCVVVNCVRVVRTWGPCDPVRHDDADDDAPEEAEKEKAWAWEADPDPAHNYPPRTRTFIDILLETEDRFPRHVQVCQVVVPPPGFAQCDDSHRPDDDFFLDDDDNVSRHGHYGNYDHADDAFGKYKYKYAAGPHDIQTKDWDFQHSDWWFWFDKDFTDDDPPPNNVSGDRPTGHTHRIDIHHNRIMIMIIDGRHRDGPPDDHDPVCLLVCCQVQQFDSDDDPADADVPFGDPPPPPDPPRHDDDDDDAQDKDKDKDAAQDAAFKKKKFKAPWWKWWQAKAPHGADTDIDRIDIGDHGIMTIIITTNHDDPDDIDTDIDGDDDDPDGQCQDRDHFAAADLLEFEDDFPDDVQCCVVVVPPDREAQCDDLHRPDDDFQLDDDDPPSQHGHYGRYAHEDEAFDKDKDKDAQGPRRHFAKFWKFKPPDWWFFFFKDATDDDPPPRNVRGNPPGTHTHRIDIHHGNMMIMIIDTLQAAGWMKMATSNNSNVSSRRIYIYGYAADPDPSSHDDDDDPPPDDDD